Protein AF-A0A6G8Q0Y0-F1 (afdb_monomer)

Secondary structure (DSSP, 8-state):
--S--STTHHHHHHHHHHHHHHTT-HHHHHHHHHHHT-TTS-HHHHHHHHHHHHT-SS--HHHHHHHHHHHHSTTTHHHHHHHHTT-HHHHHHHTTHHHHHHHTS-HHHIIIIIHHHHHHHTTT-HHHHHHHHGGGTTS-HHHHHHHHHHHTT-SS---HHHHHHHHHHHHHS-TTTGGG-TTHHHHHHH-HHHHHHHHHHHHHHHHHHHHHS-PPPTTS-HHHHSS--HHHHHHHHHHHHHH-HHHHHHHHHHHHHHHHTTSPPPSS--SSPBP-TTTTTTTTT--HHHHHHHHHHHHHHHHHHHH-HHHHHHHHHHHHT--BHHHHHHHHHHHHHSHHHHHHHHHHHHHH-GGGGG-SSSTTHHHHHHHHHHGGGS-HHHHHHHHHHHHH-----GGGTTGGGGGTTHHHHHHHHTS-GGG--HHHHHHHHHHHHHSTT----SS-------PPBPSS-HHHHTT--HHHHHHHHHHT-SSPPPSSTTB--HHHHHHHHHHHHHHSHHHHHHHHHHS-TT--HHHHHHHHHHHTTSSS-HHHHHHHHHHHHT-TT---HHHHHHHHHTSGGGT--HHHHHHHHHHHTS---HHHHHHHHTT--HHHHHHHSHHHHHHHHHHHHHHHH--TTHHHHHHHHHHHHTT-S-HHHHHHHHHHIIIIITTT-HHHHHHHHHHHHTT-GGGGG-HHHHHHHHHHTTTTHHHHHHHHHHHHT-SSHHHHHHHHHHHHHHHHS-HHHHSSHHHHHHHHHHHHHHHHS-HHHHHHHHHHHHHTTTSTTHHHHHHHHHTTTT-SSHHHHHHHHGGGGT---S-SHHHHHHHHHHHTSTTTTT--HHHHHHHHHHGGGSHHHHHHHHHHHHS-SS---SS--SHHHHHHHHHHHHH-TT--HHHHHHHHHHHHHHHHH-HHHHHHHHHHHHT-

Foldseek 3Di:
DPDDLDLVCLVVLLVVLVVCVVVVDPVNLVVLLCVCPPPPRFLVNNLSSLLSLLPDQADDPSSLVSLLVLCVDPVRNQSNLVNVFLHVNVVVSCADPNLLVQVPDDPVSCVRGNLVRLLSCCQPPVQRSLVSLQVPPPVDPSSLVSLLSSLVSHPQDADPSSVVSVLSSLVNDALLCSQVRQCLLNSCLNPLLSSLLSLLSNLVSQVVVLVVVPDDDLQDQPVVSTSHPQPSSLSSLQNNLVPPLLSNCVSCVVVVLVQQVVDDDDPDDDLAFAETSLNPQLPADHDPSSVSNLVSNLSSLLVCVVPPVVSSVVVLVVLLPRSYQSSLLSNLSSCLSPVLSCLVVLLCSCQVGSNSLVHADPLSQSSLSSCLRNQVVDDLVSLVVVLVSLVPNFDDDPVCPPVCVLCTCVSSLANLLSHDPVRHDPVSNVVNVVVCVSPPPDYDDNDGDYPDPQAQAELDDLVCLVVADLVNVLVQQVVQADADDDPDPSYGGLQRVLVSLLVVCQVPVVRSLVSLVVHDLPGALSNLLSNLQSNLPHPPQVVSSVVSCVSNVVDPVHPCLLSNLVSLLSCLLNDDDPVSLVSLVCLLLDDDDPQLVVCVVVPDALQRSLVRDSNNSSLVSNLVSLLNVVDVCSLVVLLVSLVSLLVDPRLNSLLSSLVSLLPRPCVVDLPSSLVSLVSSCPPRVSSLQPPSNLVCLQVSQFLAVVSSVVSLVVQCVDPPLQSVLSSLLSLLVLLLDDCNRRNHPVSNVSSVVSNVCLLVDDPSSLLSSLQNLLQCCQPPCVLVSLVSLLSQQAPPDLSSLLSSLSSLVRHDACPDPSVVVSLQSNLQGLSCLNHVASNLVSLLVHVVVPVVSSLNSLVNNLPHPNDRPPDDHSLLSSLVSLVCQLPDPPHDPVSNVSSSVSNSSSCVVPVPSSVVVSVVVVVD

Structure (mmCIF, N/CA/C/O backbone):
data_AF-A0A6G8Q0Y0-F1
#
_entry.id   AF-A0A6G8Q0Y0-F1
#
loop_
_atom_site.group_PDB
_atom_site.id
_atom_site.type_symbol
_atom_site.label_atom_id
_atom_site.label_alt_id
_atom_site.label_comp_id
_atom_site.label_asym_id
_atom_site.label_entity_id
_atom_site.label_seq_id
_atom_site.pdbx_PDB_ins_code
_atom_site.Cartn_x
_atom_site.Cartn_y
_atom_site.Cartn_z
_atom_site.occupancy
_atom_site.B_iso_or_equiv
_atom_site.auth_seq_id
_atom_site.auth_comp_id
_atom_site.auth_asym_id
_atom_site.auth_atom_id
_atom_site.pdbx_PDB_model_num
ATOM 1 N N . MET A 1 1 ? -27.455 -8.614 48.325 1.00 56.62 1 MET A N 1
ATOM 2 C CA . MET A 1 1 ? -26.776 -7.514 47.600 1.00 56.62 1 MET A CA 1
ATOM 3 C C . MET A 1 1 ? -25.829 -6.671 48.464 1.00 56.62 1 MET A C 1
ATOM 5 O O . MET A 1 1 ? -25.108 -5.872 47.894 1.00 56.62 1 MET A O 1
ATOM 9 N N . ALA A 1 2 ? -25.770 -6.846 49.795 1.00 53.62 2 ALA A N 1
ATOM 10 C CA . ALA A 1 2 ? -24.883 -6.072 50.684 1.00 53.62 2 ALA A CA 1
ATOM 11 C C . ALA A 1 2 ? -23.465 -6.672 50.885 1.00 53.62 2 ALA A C 1
ATOM 13 O O . ALA A 1 2 ? -22.752 -6.243 51.785 1.00 53.62 2 ALA A O 1
ATOM 14 N N . GLY A 1 3 ? -23.084 -7.698 50.112 1.00 63.44 3 GLY A N 1
ATOM 15 C CA . GLY A 1 3 ? -21.757 -8.333 50.174 1.00 63.44 3 GLY A CA 1
ATOM 16 C C . GLY A 1 3 ? -20.796 -7.772 49.122 1.00 63.44 3 GLY A C 1
ATOM 17 O O . GLY A 1 3 ? -21.237 -7.062 48.220 1.00 63.44 3 GLY A O 1
ATOM 18 N N . ASP A 1 4 ? -19.505 -8.103 49.230 1.00 77.19 4 ASP A N 1
ATOM 19 C CA . ASP A 1 4 ? -18.481 -7.711 48.251 1.00 77.19 4 ASP A CA 1
ATOM 20 C C . ASP A 1 4 ? -18.839 -8.232 46.847 1.00 77.19 4 ASP A C 1
ATOM 22 O O . ASP A 1 4 ? -19.047 -9.429 46.645 1.00 77.19 4 ASP A O 1
ATOM 26 N N . GLN A 1 5 ? -18.945 -7.313 45.885 1.00 84.81 5 GLN A N 1
ATOM 27 C CA . GLN A 1 5 ? -19.233 -7.597 44.477 1.00 84.81 5 GLN A CA 1
ATOM 28 C C . GLN A 1 5 ? -17.966 -7.523 43.616 1.00 84.81 5 GLN A C 1
ATOM 30 O O . GLN A 1 5 ? -18.042 -7.235 42.428 1.00 84.81 5 GLN A O 1
ATOM 35 N N . GLY A 1 6 ? -16.788 -7.727 44.202 1.00 85.94 6 GLY A N 1
ATOM 36 C CA . GLY A 1 6 ? -15.522 -7.828 43.485 1.00 85.94 6 GLY A CA 1
ATOM 37 C C . GLY A 1 6 ? -15.427 -9.031 42.538 1.00 85.94 6 GLY A C 1
ATOM 38 O O . GLY A 1 6 ? -16.382 -9.783 42.322 1.00 85.94 6 GLY A O 1
ATOM 39 N N . LEU A 1 7 ? -14.241 -9.245 41.968 1.00 87.44 7 LEU A N 1
ATOM 40 C CA . LEU A 1 7 ? -14.010 -10.333 41.007 1.00 87.44 7 LEU A CA 1
ATOM 41 C C . LEU A 1 7 ? -14.185 -11.732 41.628 1.00 87.44 7 LEU A C 1
ATOM 43 O O . LEU A 1 7 ? -14.591 -12.665 40.940 1.00 87.44 7 LEU A O 1
ATOM 47 N N . PHE A 1 8 ? -13.975 -11.879 42.940 1.00 86.62 8 PHE A N 1
ATOM 48 C CA . PHE A 1 8 ? -14.150 -13.148 43.664 1.00 86.62 8 PHE A CA 1
ATOM 49 C C . PHE A 1 8 ? -15.609 -13.631 43.750 1.00 86.62 8 PHE A C 1
ATOM 51 O O . PHE A 1 8 ? -15.850 -14.811 44.005 1.00 86.62 8 PHE A O 1
ATOM 58 N N . ALA A 1 9 ? -16.591 -12.753 43.515 1.00 88.75 9 ALA A N 1
ATOM 59 C CA . ALA A 1 9 ? -18.007 -13.124 43.506 1.00 88.75 9 ALA A CA 1
ATOM 60 C C . ALA A 1 9 ? -18.427 -13.862 42.219 1.00 88.75 9 ALA A C 1
ATOM 62 O O . ALA A 1 9 ? -19.468 -14.525 42.202 1.00 88.75 9 ALA A O 1
ATOM 63 N N . ARG A 1 10 ? -17.627 -13.779 41.143 1.00 90.44 10 ARG A N 1
ATOM 64 C CA . ARG A 1 10 ? -17.969 -14.342 39.826 1.00 90.44 10 ARG A CA 1
ATOM 65 C C . ARG A 1 10 ? -18.152 -15.868 39.855 1.00 90.44 10 ARG A C 1
ATOM 67 O O . ARG A 1 10 ? -19.237 -16.321 39.480 1.00 90.44 10 ARG A O 1
ATOM 74 N N . PRO A 1 11 ? -17.200 -16.683 40.363 1.00 87.88 11 PRO A N 1
ATOM 75 C CA . PRO A 1 11 ? -17.360 -18.139 40.350 1.00 87.88 11 PRO A CA 1
ATOM 76 C C . PRO A 1 11 ? -18.505 -18.606 41.258 1.00 87.88 11 PRO A C 1
ATOM 78 O O . PRO A 1 11 ? -19.214 -19.558 40.934 1.00 87.88 11 PRO A O 1
ATOM 81 N N . GLN A 1 12 ? -18.727 -17.903 42.374 1.00 88.88 12 GLN A N 1
ATOM 82 C CA . GLN A 1 12 ? -19.801 -18.207 43.323 1.00 88.88 12 GLN A CA 1
ATOM 83 C C . GLN A 1 12 ? -21.184 -18.036 42.683 1.00 88.88 12 GLN A C 1
ATOM 85 O O . GLN A 1 12 ? -22.050 -18.893 42.862 1.00 88.88 12 GLN A O 1
ATOM 90 N N . LEU A 1 13 ? -21.381 -16.970 41.897 1.00 90.38 13 LEU A N 1
ATOM 91 C CA . LEU A 1 13 ? -22.631 -16.724 41.178 1.00 90.38 13 LEU A CA 1
ATOM 92 C C . LEU A 1 13 ? -22.973 -17.892 40.240 1.00 90.38 13 LEU A C 1
ATOM 94 O O . LEU A 1 13 ? -24.080 -18.429 40.300 1.00 90.38 13 LEU A O 1
ATOM 98 N N . VAL A 1 14 ? -22.010 -18.327 39.422 1.00 90.25 14 VAL A N 1
ATOM 99 C CA . VAL A 1 14 ? -22.196 -19.427 38.461 1.00 90.25 14 VAL A CA 1
ATOM 100 C C . VAL A 1 14 ? -22.487 -20.750 39.171 1.00 90.25 14 VAL A C 1
ATOM 102 O O . VAL A 1 14 ? -23.422 -21.456 38.792 1.00 90.25 14 VAL A O 1
ATOM 105 N N . GLN A 1 15 ? -21.732 -21.078 40.225 1.00 90.00 15 GLN A N 1
ATOM 106 C CA . GLN A 1 15 ? -21.915 -22.320 40.988 1.00 90.00 15 GLN A CA 1
ATOM 107 C C . GLN A 1 15 ? -23.312 -22.415 41.614 1.00 90.00 15 GLN A C 1
ATOM 109 O O . GLN A 1 15 ? -23.967 -23.456 41.519 1.00 90.00 15 GLN A O 1
ATOM 114 N N . VAL A 1 16 ? -23.791 -21.323 42.219 1.00 90.81 16 VAL A N 1
ATOM 115 C CA . VAL A 1 16 ? -25.117 -21.278 42.850 1.00 90.81 16 VAL A CA 1
ATOM 116 C C . VAL A 1 16 ? -26.225 -21.425 41.806 1.00 90.81 16 VAL A C 1
ATOM 118 O O . VAL A 1 16 ? -27.136 -22.233 41.993 1.00 90.81 16 VAL A O 1
ATOM 121 N N . LEU A 1 17 ? -26.143 -20.698 40.687 1.00 92.06 17 LEU A N 1
ATOM 122 C CA . LEU A 1 17 ? -27.145 -20.768 39.620 1.00 92.06 17 LEU A CA 1
ATOM 123 C C . LEU A 1 17 ? -27.209 -22.155 38.966 1.00 92.06 17 LEU A C 1
ATOM 125 O O . LEU A 1 17 ? -28.303 -22.687 38.763 1.00 92.06 17 LEU A O 1
ATOM 129 N N . ALA A 1 18 ? -26.054 -22.774 38.703 1.00 90.25 18 ALA A N 1
ATOM 130 C CA . ALA A 1 18 ? -25.976 -24.120 38.142 1.00 90.25 18 ALA A CA 1
ATOM 131 C C . ALA A 1 18 ? -26.606 -25.173 39.069 1.00 90.25 18 ALA A C 1
ATOM 133 O O . ALA A 1 18 ? -27.396 -26.004 38.616 1.00 90.25 18 ALA A O 1
ATOM 134 N N . TYR A 1 19 ? -26.321 -25.105 40.374 1.00 91.50 19 TYR A N 1
ATOM 135 C CA . TYR A 1 19 ? -26.916 -25.997 41.372 1.00 91.50 19 TYR A CA 1
ATOM 136 C C . TYR A 1 19 ? -28.445 -25.835 41.468 1.00 91.50 19 TYR A C 1
ATOM 138 O O . TYR A 1 19 ? -29.192 -26.820 41.496 1.00 91.50 19 TYR A O 1
ATOM 146 N N . LEU A 1 20 ? -28.937 -24.592 41.477 1.00 91.06 20 LEU A N 1
ATOM 147 C CA . LEU A 1 20 ? -30.373 -24.309 41.537 1.00 91.06 20 LEU A CA 1
ATOM 148 C C . LEU A 1 20 ? -31.115 -24.811 40.292 1.00 91.06 20 LEU A C 1
ATOM 150 O O . LEU A 1 20 ? -32.191 -25.395 40.433 1.00 91.06 20 LEU A O 1
ATOM 154 N N . ARG A 1 21 ? -30.539 -24.641 39.094 1.00 90.50 21 ARG A N 1
ATOM 155 C CA . ARG A 1 21 ? -31.126 -25.153 37.846 1.00 90.50 21 ARG A CA 1
ATOM 156 C C . ARG A 1 21 ? -31.151 -26.683 37.823 1.00 90.50 21 ARG A C 1
ATOM 158 O O . ARG A 1 21 ? -32.191 -27.271 37.542 1.00 90.50 21 ARG A O 1
ATOM 165 N N . GLY A 1 22 ? -30.038 -27.331 38.180 1.00 87.00 22 GLY A N 1
ATOM 166 C CA . GLY A 1 22 ? -29.908 -28.795 38.168 1.00 87.00 22 GLY A CA 1
ATOM 167 C C . GLY A 1 22 ? -30.802 -29.525 39.178 1.00 87.00 22 GLY A C 1
ATOM 168 O O . GLY A 1 22 ? -31.162 -30.677 38.961 1.00 87.00 22 GLY A O 1
ATOM 169 N N . SER A 1 23 ? -31.207 -28.855 40.260 1.00 86.38 23 SER A N 1
ATOM 170 C CA . SER A 1 23 ? -32.115 -29.417 41.272 1.00 86.38 23 SER A CA 1
ATOM 171 C C . SER A 1 23 ? -33.606 -29.302 40.920 1.00 86.38 23 SER A C 1
ATOM 173 O O . SER A 1 23 ? -34.443 -29.764 41.696 1.00 86.38 23 SER A O 1
ATOM 175 N N . GLY A 1 24 ? -33.966 -28.688 39.782 1.00 70.56 24 GLY A N 1
ATOM 176 C CA . GLY A 1 24 ? -35.366 -28.503 39.368 1.00 70.56 24 GLY A CA 1
ATOM 177 C C . GLY A 1 24 ? -36.183 -27.621 40.322 1.00 70.56 24 GLY A C 1
ATOM 178 O O . GLY A 1 24 ? -37.407 -27.729 40.393 1.00 70.56 24 GLY A O 1
ATOM 179 N N . SER A 1 25 ? -35.517 -26.776 41.113 1.00 67.44 25 SER A N 1
ATOM 180 C CA . SER A 1 25 ? -36.157 -26.007 42.177 1.00 67.44 25 SER A CA 1
ATOM 181 C C . SER A 1 25 ? -36.901 -24.790 41.630 1.00 67.44 25 SER A C 1
ATOM 183 O O . SER A 1 25 ? -36.327 -23.971 40.914 1.00 67.44 25 SER A O 1
ATOM 185 N N . SER A 1 26 ? -38.140 -24.564 42.084 1.00 80.25 26 SER A N 1
ATOM 186 C CA . SER A 1 26 ? -38.860 -23.296 41.848 1.00 80.25 26 SER A CA 1
ATOM 187 C C . SER A 1 26 ? -38.102 -22.064 42.372 1.00 80.25 26 SER A C 1
ATOM 189 O O . SER A 1 26 ? -38.425 -20.934 42.007 1.00 80.25 26 SER A O 1
ATOM 191 N N . ALA A 1 27 ? -37.098 -22.266 43.237 1.00 84.06 27 ALA A N 1
ATOM 192 C CA . ALA A 1 27 ? -36.201 -21.213 43.694 1.00 84.06 27 ALA A CA 1
ATOM 193 C C . ALA A 1 27 ? -35.320 -20.654 42.570 1.00 84.06 27 ALA A C 1
ATOM 195 O O . ALA A 1 27 ? -35.064 -19.457 42.579 1.00 84.06 27 ALA A O 1
ATOM 196 N N . PHE A 1 28 ? -34.928 -21.464 41.581 1.00 89.69 28 PHE A N 1
ATOM 197 C CA . PHE A 1 28 ? -34.057 -21.029 40.486 1.00 89.69 28 PHE A CA 1
ATOM 198 C C . PHE A 1 28 ? -34.618 -19.807 39.748 1.00 89.69 28 PHE A C 1
ATOM 200 O O . PHE A 1 28 ? -33.976 -18.762 39.700 1.00 89.69 28 PHE A O 1
ATOM 207 N N . LEU A 1 29 ? -35.854 -19.903 39.248 1.00 88.12 29 LEU A N 1
ATOM 208 C CA . LEU A 1 29 ? -36.500 -18.816 38.505 1.00 88.12 29 LEU A CA 1
ATOM 209 C C . LEU A 1 29 ? -36.740 -17.573 39.368 1.00 88.12 29 LEU A C 1
ATOM 211 O O . LEU A 1 29 ? -36.685 -16.452 38.860 1.00 88.12 29 LEU A O 1
ATOM 215 N N . ARG A 1 30 ? -37.003 -17.754 40.671 1.00 88.88 30 ARG A N 1
ATOM 216 C CA . ARG A 1 30 ? -37.171 -16.631 41.604 1.00 88.88 30 ARG A CA 1
ATOM 217 C C . ARG A 1 30 ? -35.864 -15.868 41.783 1.00 88.88 30 ARG A C 1
ATOM 219 O O . ARG A 1 30 ? -35.867 -14.656 41.590 1.00 88.88 30 ARG A O 1
ATOM 226 N N . GLU A 1 31 ? -34.774 -16.565 42.101 1.00 91.00 31 GLU A N 1
ATOM 227 C CA . GLU A 1 31 ? -33.457 -15.945 42.286 1.00 91.00 31 GLU A CA 1
ATOM 228 C C . GLU A 1 31 ? -32.958 -15.304 40.989 1.00 91.00 31 GLU A C 1
ATOM 230 O O . GLU A 1 31 ? -32.513 -14.159 40.992 1.00 91.00 31 GLU A O 1
ATOM 235 N N . LEU A 1 32 ? -33.123 -15.987 39.855 1.00 90.81 32 LEU A N 1
ATOM 236 C CA . LEU A 1 32 ? -32.733 -15.469 38.549 1.00 90.81 32 LEU A CA 1
ATOM 237 C C . LEU A 1 32 ? -33.478 -14.167 38.201 1.00 90.81 32 LEU A C 1
ATOM 239 O O . LEU A 1 32 ? -32.863 -13.179 37.803 1.00 90.81 32 LEU A O 1
ATOM 243 N N . ASN A 1 33 ? -34.798 -14.124 38.413 1.00 89.00 33 ASN A N 1
ATOM 244 C CA . ASN A 1 33 ? -35.594 -12.915 38.188 1.00 89.00 33 ASN A CA 1
ATOM 245 C C . ASN A 1 33 ? -35.239 -11.777 39.166 1.00 89.00 33 ASN A C 1
ATOM 247 O O . ASN A 1 33 ? -35.320 -10.609 38.785 1.00 89.00 33 ASN A O 1
ATOM 251 N N . LEU A 1 34 ? -34.846 -12.089 40.407 1.00 90.50 34 LEU A N 1
ATOM 252 C CA . LEU A 1 34 ? -34.342 -11.090 41.358 1.00 90.50 34 LEU A CA 1
ATOM 253 C C . LEU A 1 34 ? -32.999 -10.511 40.902 1.00 90.50 34 LEU A C 1
ATOM 255 O O . LEU A 1 34 ? -32.823 -9.295 40.937 1.00 90.50 34 LEU A O 1
ATOM 259 N N . LEU A 1 35 ? -32.083 -11.359 40.433 1.00 92.12 35 LEU A N 1
ATOM 260 C CA . LEU A 1 35 ? -30.759 -10.949 39.966 1.00 92.12 35 LEU A CA 1
ATOM 261 C C . LEU A 1 35 ? -30.825 -10.101 38.691 1.00 92.12 35 LEU A C 1
ATOM 263 O O . LEU A 1 35 ? -30.148 -9.081 38.614 1.00 92.12 35 LEU A O 1
ATOM 267 N N . PHE A 1 36 ? -31.685 -10.440 37.724 1.00 91.00 36 PHE A N 1
ATOM 268 C CA . PHE A 1 36 ? -31.859 -9.606 36.526 1.00 91.00 36 PHE A CA 1
ATOM 269 C C . PHE A 1 36 ? -32.409 -8.207 36.835 1.00 91.00 36 PHE A C 1
ATOM 271 O O . PHE A 1 36 ? -32.117 -7.258 36.111 1.00 91.00 36 PHE A O 1
ATOM 278 N N . ARG A 1 37 ? -33.186 -8.064 37.915 1.00 87.06 37 ARG A N 1
ATOM 279 C CA . ARG A 1 37 ? -33.786 -6.789 38.353 1.00 87.06 37 ARG A CA 1
ATOM 280 C C . ARG A 1 37 ? -32.960 -6.059 39.410 1.00 87.06 37 ARG A C 1
ATOM 282 O O . ARG A 1 37 ? -33.378 -5.016 39.906 1.00 87.06 37 ARG A O 1
ATOM 289 N N . ALA A 1 38 ? -31.811 -6.606 39.784 1.00 89.94 38 ALA A N 1
ATOM 290 C CA . ALA A 1 38 ? -30.942 -6.023 40.784 1.00 89.94 38 ALA A CA 1
ATOM 291 C C . ALA A 1 38 ? -30.276 -4.746 40.248 1.00 89.94 38 ALA A C 1
ATOM 293 O O . ALA A 1 38 ? -29.279 -4.802 39.525 1.00 89.94 38 ALA A O 1
ATOM 294 N N . GLU A 1 39 ? -30.790 -3.576 40.634 1.00 83.75 39 GLU A N 1
ATOM 295 C CA . GLU A 1 39 ? -30.170 -2.292 40.277 1.00 83.75 39 GLU A CA 1
ATOM 296 C C . GLU A 1 39 ? -28.730 -2.209 40.797 1.00 83.75 39 GLU A C 1
ATOM 298 O O . GLU A 1 39 ? -27.831 -1.849 40.044 1.00 83.75 39 GLU A O 1
ATOM 303 N N . GLY A 1 40 ? -28.495 -2.673 42.029 1.00 85.69 40 GLY A N 1
ATOM 304 C CA . GLY A 1 40 ? -27.184 -2.657 42.682 1.00 85.69 40 GLY A CA 1
ATOM 305 C C . GLY A 1 40 ? -26.213 -3.774 42.287 1.00 85.69 40 GLY A C 1
ATOM 306 O O . GLY A 1 40 ? -25.189 -3.900 42.952 1.00 85.69 40 GLY A O 1
ATOM 307 N N . LEU A 1 41 ? -26.517 -4.611 41.285 1.00 88.94 41 LEU A N 1
ATOM 308 C CA . LEU A 1 41 ? -25.578 -5.628 40.791 1.00 88.94 41 LEU A CA 1
ATOM 309 C C . LEU A 1 41 ? -24.585 -4.989 39.800 1.00 88.94 41 LEU A C 1
ATOM 311 O O . LEU A 1 41 ? -25.022 -4.406 38.802 1.00 88.94 41 LEU A O 1
ATOM 315 N N . ARG A 1 42 ? -23.277 -5.095 40.086 1.00 89.50 42 ARG A N 1
ATOM 316 C CA . ARG A 1 42 ? -22.184 -4.536 39.261 1.00 89.50 42 ARG A CA 1
ATOM 317 C C . ARG A 1 42 ? -22.180 -5.079 37.831 1.00 89.50 42 ARG A C 1
ATOM 319 O O . ARG A 1 42 ? -22.665 -6.188 37.581 1.00 89.50 42 ARG A O 1
ATOM 326 N N . PHE A 1 43 ? -21.646 -4.293 36.895 1.00 88.00 43 PHE A N 1
ATOM 327 C CA . PHE A 1 43 ? -21.773 -4.562 35.460 1.00 88.00 43 PHE A CA 1
ATOM 328 C C . PHE A 1 43 ? -21.141 -5.907 35.072 1.00 88.00 43 PHE A C 1
ATOM 330 O O . PHE A 1 43 ? -21.779 -6.698 34.376 1.00 88.00 43 PHE A O 1
ATOM 337 N N . HIS A 1 44 ? -19.962 -6.246 35.602 1.00 86.88 44 HIS A N 1
ATOM 338 C CA . HIS A 1 44 ? -19.316 -7.540 35.330 1.00 86.88 44 HIS A CA 1
ATOM 339 C C . HIS A 1 44 ? -20.088 -8.764 35.821 1.00 86.88 44 HIS A C 1
ATOM 341 O O . HIS A 1 44 ? -20.036 -9.811 35.171 1.00 86.88 44 HIS A O 1
ATOM 347 N N . LEU A 1 45 ? -20.815 -8.657 36.936 1.00 90.06 45 LEU A N 1
ATOM 348 C CA . LEU A 1 45 ? -21.685 -9.732 37.424 1.00 90.06 45 LEU A CA 1
ATOM 349 C C . LEU A 1 45 ? -22.980 -9.815 36.613 1.00 90.06 45 LEU A C 1
ATOM 351 O O . LEU A 1 45 ? -23.465 -10.919 36.371 1.00 90.06 45 LEU A O 1
ATOM 355 N N . LYS A 1 46 ? -23.521 -8.676 36.160 1.00 90.69 46 LYS A N 1
ATOM 356 C CA . LYS A 1 46 ? -24.656 -8.648 35.226 1.00 90.69 46 LYS A CA 1
ATOM 357 C C . LYS A 1 46 ? -24.290 -9.302 33.896 1.00 90.69 46 LYS A C 1
ATOM 359 O O . LYS A 1 46 ? -25.007 -10.201 33.471 1.00 90.69 46 LYS A O 1
ATOM 364 N N . GLU A 1 47 ? -23.180 -8.920 33.266 1.00 87.81 47 GLU A N 1
ATOM 365 C CA . GLU A 1 47 ? -22.737 -9.544 32.009 1.00 87.81 47 GLU A CA 1
ATOM 366 C C . GLU A 1 47 ? -22.507 -11.052 32.184 1.00 87.81 47 GLU A C 1
ATOM 368 O O . GLU A 1 47 ? -22.941 -11.833 31.341 1.00 87.81 47 GLU A O 1
ATOM 373 N N . LEU A 1 48 ? -21.918 -11.486 33.308 1.00 90.19 48 LEU A N 1
ATOM 374 C CA . LEU A 1 48 ? -21.756 -12.911 33.619 1.00 90.19 48 LEU A CA 1
ATOM 375 C C . LEU A 1 48 ? -23.103 -13.635 33.765 1.00 90.19 48 LEU A C 1
ATOM 377 O O . LEU A 1 48 ? -23.261 -14.737 33.248 1.00 90.19 48 LEU A O 1
ATOM 381 N N . LEU A 1 49 ? -24.076 -13.022 34.445 1.00 93.44 49 LEU A N 1
ATOM 382 C CA . LEU A 1 49 ? -25.425 -13.567 34.613 1.00 93.44 49 LEU A CA 1
ATOM 383 C C . LEU A 1 49 ? -26.131 -13.754 33.267 1.00 93.44 49 LEU A C 1
ATOM 385 O O . LEU A 1 49 ? -26.670 -14.828 32.997 1.00 93.44 49 LEU A O 1
ATOM 389 N N . PHE A 1 50 ? -26.126 -12.709 32.434 1.00 92.88 50 PHE A N 1
ATOM 390 C CA . PHE A 1 50 ? -26.713 -12.744 31.099 1.00 92.88 50 PHE A CA 1
ATOM 391 C C . PHE A 1 50 ? -26.012 -13.791 30.234 1.00 92.88 50 PHE A C 1
ATOM 393 O O . PHE A 1 50 ? -26.689 -14.664 29.700 1.00 92.88 50 PHE A O 1
ATOM 400 N N . GLY A 1 51 ? -24.677 -13.768 30.161 1.00 90.69 51 GLY A N 1
ATOM 401 C CA . GLY A 1 51 ? -23.893 -14.728 29.382 1.00 90.69 51 GLY A CA 1
ATOM 402 C C . GLY A 1 51 ? -24.125 -16.176 29.813 1.00 90.69 51 GLY A C 1
ATOM 403 O O . GLY A 1 51 ? -24.378 -17.035 28.972 1.00 90.69 51 GLY A O 1
ATOM 404 N N . TRP A 1 52 ? -24.138 -16.450 31.121 1.00 92.62 52 TRP A N 1
ATOM 405 C CA . TRP A 1 52 ? -24.443 -17.782 31.648 1.00 92.62 52 TRP A CA 1
ATOM 406 C C . TRP A 1 52 ? -25.857 -18.248 31.270 1.00 92.62 52 TRP A C 1
ATOM 408 O O . TRP A 1 52 ? -26.039 -19.392 30.858 1.00 92.62 52 TRP A O 1
ATOM 418 N N . PHE A 1 53 ? -26.857 -17.368 31.375 1.00 94.31 53 PHE A N 1
ATOM 419 C CA . PHE A 1 53 ? -28.246 -17.687 31.034 1.00 94.31 53 PHE A CA 1
ATOM 420 C C . PHE A 1 53 ? -28.459 -17.869 29.520 1.00 94.31 53 PHE A C 1
ATOM 422 O O . PHE A 1 53 ? -29.169 -18.775 29.083 1.00 94.31 53 PHE A O 1
ATOM 429 N N . GLY A 1 54 ? -27.810 -17.042 28.704 1.00 93.44 54 GLY A N 1
ATOM 430 C CA . GLY A 1 54 ? -27.833 -17.155 27.249 1.00 93.44 54 GLY A CA 1
ATOM 431 C C . GLY A 1 54 ? -27.106 -18.396 26.723 1.00 93.44 54 GLY A C 1
ATOM 432 O O . GLY A 1 54 ? -27.506 -18.958 25.708 1.00 93.44 54 GLY A O 1
ATOM 433 N N . ALA A 1 55 ? -26.120 -18.912 27.461 1.00 92.50 55 ALA A N 1
ATOM 434 C CA . ALA A 1 55 ? -25.402 -20.141 27.121 1.00 92.50 55 ALA A CA 1
ATOM 435 C C . ALA A 1 55 ? -26.187 -21.441 27.406 1.00 92.50 55 ALA A C 1
ATOM 437 O O . ALA A 1 55 ? -25.701 -22.531 27.104 1.00 92.50 55 ALA A O 1
ATOM 438 N N . LEU A 1 56 ? -27.390 -21.368 27.990 1.00 92.75 56 LEU A N 1
ATOM 439 C CA . LEU A 1 56 ? -28.197 -22.555 28.288 1.00 92.75 56 LEU A CA 1
ATOM 440 C C . LEU A 1 56 ? -28.713 -23.199 26.980 1.00 92.75 56 LEU A C 1
ATOM 442 O O . LEU A 1 56 ? -29.430 -22.531 26.238 1.00 92.75 56 LEU A O 1
ATOM 446 N N . PRO A 1 57 ? -28.399 -24.478 26.686 1.00 87.94 57 PRO A N 1
ATOM 447 C CA . PRO A 1 57 ? -28.696 -25.079 25.378 1.00 87.94 57 PRO A CA 1
ATOM 448 C C . PRO A 1 57 ? -30.184 -25.402 25.177 1.00 87.94 57 PRO A C 1
ATOM 450 O O . PRO A 1 57 ? -30.706 -25.240 24.080 1.00 87.94 57 PRO A O 1
ATOM 453 N N . ASP A 1 58 ? -30.877 -25.805 26.247 1.00 89.88 58 ASP A N 1
ATOM 454 C CA . ASP A 1 58 ? -32.278 -26.235 26.212 1.00 89.88 58 ASP A CA 1
ATOM 455 C C . ASP A 1 58 ? -33.148 -25.300 27.071 1.00 89.88 58 ASP A C 1
ATOM 457 O O . ASP A 1 58 ? -33.304 -25.540 28.277 1.00 89.88 58 ASP A O 1
ATOM 461 N N . PRO A 1 59 ? -33.679 -24.199 26.508 1.00 92.38 59 PRO A N 1
ATOM 462 C CA . PRO A 1 59 ? -34.538 -23.283 27.247 1.00 92.38 59 PRO A CA 1
ATOM 463 C C . PRO A 1 59 ? -35.937 -23.867 27.489 1.00 92.38 59 PRO A C 1
ATOM 465 O O . PRO A 1 59 ? -36.676 -24.227 26.561 1.00 92.38 59 PRO A O 1
ATOM 468 N N . THR A 1 60 ? -36.328 -23.913 28.760 1.00 92.00 60 THR A N 1
ATOM 469 C CA . THR A 1 60 ? -37.668 -24.319 29.214 1.00 92.00 60 THR A CA 1
ATOM 470 C C . THR A 1 60 ? -38.723 -23.244 28.924 1.00 92.00 60 THR A C 1
ATOM 472 O O . THR A 1 60 ? -38.400 -22.094 28.621 1.00 92.00 60 THR A O 1
ATOM 475 N N . ASP A 1 61 ? -40.008 -23.594 29.029 1.00 91.00 61 ASP A N 1
ATOM 476 C CA . ASP A 1 61 ? -41.105 -22.638 28.806 1.00 91.00 61 ASP A CA 1
ATOM 477 C C . ASP A 1 61 ? -41.107 -21.492 29.834 1.00 91.00 61 ASP A C 1
ATOM 479 O O . ASP A 1 61 ? -41.398 -20.344 29.488 1.00 91.00 61 ASP A O 1
ATOM 483 N N . ASP A 1 62 ? -40.726 -21.781 31.080 1.00 90.56 62 ASP A N 1
ATOM 484 C CA . ASP A 1 62 ? -40.628 -20.774 32.137 1.00 90.56 62 ASP A CA 1
ATOM 485 C C . ASP A 1 62 ? -39.435 -19.830 31.927 1.00 90.56 62 ASP A C 1
ATOM 487 O O . ASP A 1 62 ? -39.561 -18.613 32.096 1.00 90.56 62 ASP A O 1
ATOM 491 N N . GLU A 1 63 ? -38.282 -20.368 31.515 1.00 93.69 63 GLU A N 1
ATOM 492 C CA . GLU A 1 63 ? -37.112 -19.565 31.144 1.00 93.69 63 GLU A CA 1
ATOM 493 C C . GLU A 1 63 ? -37.432 -18.688 29.925 1.00 93.69 63 GLU A C 1
ATOM 495 O O . GLU A 1 63 ? -37.107 -17.503 29.916 1.00 93.69 63 GLU A O 1
ATOM 500 N N . TRP A 1 64 ? -38.167 -19.216 28.941 1.00 93.56 64 TRP A N 1
ATOM 501 C CA . TRP A 1 64 ? -38.649 -18.440 27.801 1.00 93.56 64 TRP A CA 1
ATOM 502 C C . TRP A 1 64 ? -39.601 -17.309 28.209 1.00 93.56 64 TRP A C 1
ATOM 504 O O . TRP A 1 64 ? -39.492 -16.192 27.695 1.00 93.56 64 TRP A O 1
ATOM 514 N N . LEU A 1 65 ? -40.510 -17.544 29.159 1.00 92.06 65 LEU A N 1
ATOM 515 C CA . LEU A 1 65 ? -41.395 -16.497 29.674 1.00 92.06 65 LEU A CA 1
ATOM 516 C C . LEU A 1 65 ? -40.605 -15.356 30.333 1.00 92.06 65 LEU A C 1
ATOM 518 O O . LEU A 1 65 ? -40.971 -14.188 30.172 1.00 92.06 65 LEU A O 1
ATOM 522 N N . LEU A 1 66 ? -39.531 -15.681 31.057 1.00 92.62 66 LEU A N 1
ATOM 523 C CA . LEU A 1 66 ? -38.616 -14.689 31.616 1.00 92.62 66 LEU A CA 1
ATOM 524 C C . LEU A 1 66 ? -37.896 -13.917 30.502 1.00 92.62 66 LEU A C 1
ATOM 526 O O . LEU A 1 66 ? -37.953 -12.687 30.494 1.00 92.62 66 LEU A O 1
ATOM 530 N N . THR A 1 67 ? -37.313 -14.614 29.523 1.00 94.38 67 THR A N 1
ATOM 531 C CA . THR A 1 67 ? -36.629 -14.007 28.370 1.00 94.38 67 THR A CA 1
ATOM 532 C C . THR A 1 67 ? -37.536 -13.049 27.606 1.00 94.38 67 THR A C 1
ATOM 534 O O . THR A 1 67 ? -37.128 -11.936 27.293 1.00 94.38 67 THR A O 1
ATOM 537 N N . ARG A 1 68 ? -38.807 -13.406 27.378 1.00 93.50 68 ARG A N 1
ATOM 538 C CA . ARG A 1 68 ? -39.781 -12.510 26.730 1.00 93.50 68 ARG A CA 1
ATOM 539 C C . ARG A 1 68 ? -39.985 -11.199 27.484 1.00 93.50 68 ARG A C 1
ATOM 541 O O . ARG A 1 68 ? -40.210 -10.173 26.850 1.00 93.50 68 ARG A O 1
ATOM 548 N N . ARG A 1 69 ? -39.928 -11.216 28.819 1.00 92.25 69 ARG A N 1
ATOM 549 C CA . ARG A 1 69 ? -40.037 -9.995 29.634 1.00 92.25 69 ARG A CA 1
ATOM 550 C C . ARG A 1 69 ? -38.786 -9.133 29.509 1.00 92.25 69 ARG A C 1
ATOM 552 O O . ARG A 1 69 ? -38.927 -7.922 29.412 1.00 92.25 69 ARG A O 1
ATOM 559 N N . LEU A 1 70 ? -37.606 -9.754 29.474 1.00 93.25 70 LEU A N 1
ATOM 560 C CA . LEU A 1 70 ? -36.334 -9.053 29.270 1.00 93.25 70 LEU A CA 1
ATOM 561 C C . LEU A 1 70 ? -36.247 -8.443 27.859 1.00 93.25 70 LEU A C 1
ATOM 563 O O . LEU A 1 70 ? -35.839 -7.304 27.693 1.00 93.25 70 LEU A O 1
ATOM 567 N N . LEU A 1 71 ? -36.720 -9.152 26.832 1.00 93.56 71 LEU A N 1
ATOM 568 C CA . LEU A 1 71 ? -36.773 -8.633 25.460 1.00 93.56 71 LEU A CA 1
ATOM 569 C C . LEU A 1 71 ? -37.821 -7.525 25.265 1.00 93.56 71 LEU A C 1
ATOM 571 O O . LEU A 1 71 ? -37.685 -6.705 24.360 1.00 93.56 71 LEU A O 1
ATOM 575 N N . ALA A 1 72 ? -38.879 -7.498 26.079 1.00 91.75 72 ALA A N 1
ATOM 576 C CA . ALA A 1 72 ? -39.901 -6.455 26.015 1.00 91.75 72 ALA A CA 1
ATOM 577 C C . ALA A 1 72 ? -39.440 -5.127 26.641 1.00 91.75 72 ALA A C 1
ATOM 579 O O . ALA A 1 72 ? -39.985 -4.077 26.298 1.00 91.75 72 ALA A O 1
ATOM 580 N N . ASP A 1 73 ? -38.463 -5.172 27.547 1.00 91.56 73 ASP A N 1
ATOM 581 C CA . ASP A 1 73 ? -37.914 -4.008 28.232 1.00 91.56 73 ASP A CA 1
ATOM 582 C C . ASP A 1 73 ? -36.689 -3.452 27.474 1.00 91.56 73 ASP A C 1
ATOM 584 O O . ASP A 1 73 ? -35.657 -4.124 27.401 1.00 91.56 73 ASP A O 1
ATOM 588 N N . PRO A 1 74 ? -36.752 -2.216 26.938 1.00 90.19 74 PRO A N 1
ATOM 589 C CA . PRO A 1 74 ? -35.634 -1.603 26.222 1.00 90.19 74 PRO A CA 1
ATOM 590 C C . PRO A 1 74 ? -34.326 -1.542 27.025 1.00 90.19 74 PRO A C 1
ATOM 592 O O . PRO A 1 74 ? -33.255 -1.550 26.427 1.00 90.19 74 PRO A O 1
ATOM 595 N N . ALA A 1 75 ? -34.383 -1.507 28.362 1.00 87.75 75 ALA A N 1
ATOM 596 C CA . ALA A 1 75 ? -33.186 -1.440 29.202 1.00 87.75 75 ALA A CA 1
ATOM 597 C C . ALA A 1 75 ? -32.417 -2.774 29.277 1.00 87.75 75 ALA A C 1
ATOM 599 O O . ALA A 1 75 ? -31.206 -2.787 29.522 1.00 87.75 75 ALA A O 1
ATOM 600 N N . THR A 1 76 ? -33.105 -3.902 29.077 1.00 90.94 76 THR A N 1
ATOM 601 C CA . THR A 1 76 ? -32.523 -5.251 29.185 1.00 90.94 76 THR A CA 1
ATOM 602 C C . THR A 1 76 ? -32.443 -5.986 27.848 1.00 90.94 76 THR A C 1
ATOM 604 O O . THR A 1 76 ? -31.613 -6.889 27.704 1.00 90.94 76 THR A O 1
ATOM 607 N N . ARG A 1 77 ? -33.214 -5.572 26.838 1.00 93.31 77 ARG A N 1
ATOM 608 C CA . ARG A 1 77 ? -33.249 -6.185 25.504 1.00 93.31 77 ARG A CA 1
ATOM 609 C C . ARG A 1 77 ? -31.879 -6.288 24.806 1.00 93.31 77 ARG A C 1
ATOM 611 O O . ARG A 1 77 ? -31.566 -7.412 24.407 1.00 93.31 77 ARG A O 1
ATOM 618 N N . PRO A 1 78 ? -31.025 -5.241 24.724 1.00 90.88 78 PRO A N 1
ATOM 619 C CA . PRO A 1 78 ? -29.734 -5.348 24.032 1.00 90.88 78 PRO A CA 1
ATOM 620 C C . PRO A 1 78 ? -28.820 -6.410 24.658 1.00 90.88 78 PRO A C 1
ATOM 622 O O . PRO A 1 78 ? -28.269 -7.264 23.965 1.00 90.88 78 PRO A O 1
ATOM 625 N N . ARG A 1 79 ? -28.710 -6.405 25.997 1.00 89.75 79 ARG A N 1
ATOM 626 C CA . ARG A 1 79 ? -27.904 -7.382 26.752 1.00 89.75 79 ARG A CA 1
ATOM 627 C C . ARG A 1 79 ? -28.465 -8.794 26.620 1.00 89.75 79 ARG A C 1
ATOM 629 O O . ARG A 1 79 ? -27.703 -9.747 26.500 1.00 89.75 79 ARG A O 1
ATOM 636 N N . THR A 1 80 ? -29.792 -8.917 26.596 1.00 94.31 80 THR A N 1
ATOM 637 C CA . THR A 1 80 ? -30.463 -10.200 26.376 1.00 94.31 80 THR A CA 1
ATOM 638 C C . THR A 1 80 ? -30.114 -10.746 24.998 1.00 94.31 80 THR A C 1
ATOM 640 O O . THR A 1 80 ? -29.562 -11.833 24.921 1.00 94.31 80 THR A O 1
ATOM 643 N N . LEU A 1 81 ? -30.350 -9.990 23.919 1.00 94.69 81 LEU A N 1
ATOM 644 C CA . LEU A 1 81 ? -30.046 -10.428 22.551 1.00 94.69 81 LEU A CA 1
ATOM 645 C C . LEU A 1 81 ? -28.570 -10.806 22.379 1.00 94.69 81 LEU A C 1
ATOM 647 O O . LEU A 1 81 ? -28.283 -11.881 21.860 1.00 94.69 81 LEU A O 1
ATOM 651 N N . LYS A 1 82 ? -27.645 -9.984 22.894 1.00 91.81 82 LYS A N 1
ATOM 652 C CA . LYS A 1 82 ? -26.207 -10.291 22.903 1.00 91.81 82 LYS A CA 1
ATOM 653 C C . LYS A 1 82 ? -25.917 -11.634 23.580 1.00 91.81 82 LYS A C 1
ATOM 655 O O . LYS A 1 82 ? -25.167 -12.437 23.038 1.00 91.81 82 LYS A O 1
ATOM 660 N N . ALA A 1 83 ? -26.519 -11.888 24.741 1.00 92.69 83 ALA A N 1
ATOM 661 C CA . ALA A 1 83 ? -26.307 -13.122 25.488 1.00 92.69 83 ALA A CA 1
ATOM 662 C C . ALA A 1 83 ? -26.902 -14.363 24.812 1.00 92.69 83 ALA A C 1
ATOM 664 O O . ALA A 1 83 ? -26.320 -15.439 24.902 1.00 92.69 83 ALA A O 1
ATOM 665 N N . LEU A 1 84 ? -28.047 -14.227 24.137 1.00 95.25 84 LEU A N 1
ATOM 666 C CA . LEU A 1 84 ? -28.670 -15.324 23.388 1.00 95.25 84 LEU A CA 1
ATOM 667 C C . LEU A 1 84 ? -27.921 -15.663 22.087 1.00 95.25 84 LEU A C 1
ATOM 669 O O . LEU A 1 84 ? -28.235 -16.672 21.452 1.00 95.25 84 LEU A O 1
ATOM 673 N N . GLY A 1 85 ? -27.004 -14.798 21.646 1.00 93.81 85 GLY A N 1
ATOM 674 C CA . GLY A 1 85 ? -26.293 -14.942 20.382 1.00 93.81 85 GLY A CA 1
ATOM 675 C C . GLY A 1 85 ? -25.479 -16.234 20.299 1.00 93.81 85 GLY A C 1
ATOM 676 O O . GLY A 1 85 ? -24.880 -16.676 21.277 1.00 93.81 85 GLY A O 1
ATOM 677 N N . GLY A 1 86 ? -25.466 -16.855 19.119 1.00 92.25 86 GLY A N 1
ATOM 678 C CA . GLY A 1 86 ? -24.770 -18.122 18.878 1.00 92.25 86 GLY A CA 1
ATOM 679 C C . GLY A 1 86 ? -25.413 -19.355 19.528 1.00 92.25 86 GLY A C 1
ATOM 680 O O . GLY A 1 86 ? -24.793 -20.417 19.533 1.00 92.25 86 GLY A O 1
ATOM 681 N N . ASN A 1 87 ? -26.634 -19.248 20.070 1.00 95.12 87 ASN A N 1
ATOM 682 C CA . ASN A 1 87 ? -27.356 -20.364 20.684 1.00 95.12 87 ASN A CA 1
ATOM 683 C C . ASN A 1 87 ? -28.629 -20.746 19.886 1.00 95.12 87 ASN A C 1
ATOM 685 O O . ASN A 1 87 ? -29.655 -20.057 19.987 1.00 95.12 87 ASN A O 1
ATOM 689 N N . PRO A 1 88 ? -28.614 -21.876 19.146 1.00 93.94 88 PRO A N 1
ATOM 690 C CA . PRO A 1 88 ? -29.763 -22.356 18.370 1.00 93.94 88 PRO A CA 1
ATOM 691 C C . PRO A 1 88 ? -31.021 -22.644 19.201 1.00 93.94 88 PRO A C 1
ATOM 693 O O . PRO A 1 88 ? -32.136 -22.408 18.735 1.00 93.94 88 PRO A O 1
ATOM 696 N N . GLY A 1 89 ? -30.874 -23.099 20.451 1.00 94.62 89 GLY A N 1
ATOM 697 C CA . GLY A 1 89 ? -32.008 -23.390 21.334 1.00 94.62 89 GLY A CA 1
ATOM 698 C C . GLY A 1 89 ? -32.827 -22.139 21.650 1.00 94.62 89 GLY A C 1
ATOM 699 O O . GLY A 1 89 ? -34.061 -22.158 21.602 1.00 94.62 89 GLY A O 1
ATOM 700 N N . TRP A 1 90 ? -32.149 -21.016 21.896 1.00 95.88 90 TRP A N 1
ATOM 701 C CA . TRP A 1 90 ? -32.808 -19.723 22.085 1.00 95.88 90 TRP A CA 1
ATOM 702 C C . TRP A 1 90 ? -33.367 -19.150 20.785 1.00 95.88 90 TRP A C 1
ATOM 704 O O . TRP A 1 90 ? -34.492 -18.642 20.784 1.00 95.88 90 TRP A O 1
ATOM 714 N N . PHE A 1 91 ? -32.647 -19.285 19.671 1.00 95.56 91 PHE A N 1
ATOM 715 C CA . PHE A 1 91 ? -33.149 -18.868 18.360 1.00 95.56 91 PHE A CA 1
ATOM 716 C C . PHE A 1 91 ? -34.443 -19.602 17.974 1.00 95.56 91 PHE A C 1
ATOM 718 O O . PHE A 1 91 ? -35.404 -18.974 17.526 1.00 95.56 91 PHE A O 1
ATOM 725 N N . ALA A 1 92 ? -34.537 -20.905 18.254 1.00 93.50 92 ALA A N 1
ATOM 726 C CA . ALA A 1 92 ? -35.734 -21.706 18.003 1.00 93.50 92 ALA A CA 1
ATOM 727 C C . ALA A 1 92 ? -36.977 -21.221 18.772 1.00 93.50 92 ALA A C 1
ATOM 729 O O . ALA A 1 92 ? -38.100 -21.434 18.303 1.00 93.50 92 ALA A O 1
ATOM 730 N N . ARG A 1 93 ? -36.791 -20.571 19.932 1.00 93.50 93 ARG A N 1
ATOM 731 C CA . ARG A 1 93 ? -37.863 -19.927 20.711 1.00 93.50 93 ARG A CA 1
ATOM 732 C C . ARG A 1 93 ? -38.183 -18.516 20.216 1.00 93.50 93 ARG A C 1
ATOM 734 O O . ARG A 1 93 ? -39.343 -18.112 20.266 1.00 93.50 93 ARG A O 1
ATOM 741 N N . LEU A 1 94 ? -37.168 -17.782 19.759 1.00 93.44 94 LEU A N 1
ATOM 742 C CA . LEU A 1 94 ? -37.294 -16.393 19.318 1.00 93.44 94 LEU A CA 1
ATOM 743 C C . LEU A 1 94 ? -37.880 -16.259 17.905 1.00 93.44 94 LEU A C 1
ATOM 745 O O . LEU A 1 94 ? -38.569 -15.275 17.628 1.00 93.44 94 LEU A O 1
ATOM 749 N N . ARG A 1 95 ? -37.637 -17.240 17.026 1.00 89.75 95 ARG A N 1
ATOM 750 C CA . ARG A 1 95 ? -38.113 -17.234 15.633 1.00 89.75 95 ARG A CA 1
ATOM 751 C C . ARG A 1 95 ? -39.639 -17.076 15.526 1.00 89.75 95 ARG A C 1
ATOM 753 O O . ARG A 1 95 ? -40.399 -17.588 16.348 1.00 89.75 95 ARG A O 1
ATOM 760 N N . GLY A 1 96 ? -40.084 -16.408 14.462 1.00 88.38 96 GLY A N 1
ATOM 761 C CA . GLY A 1 96 ? -41.486 -16.044 14.222 1.00 88.38 96 GLY A CA 1
ATOM 762 C C . GLY A 1 96 ? -41.832 -14.666 14.794 1.00 88.38 96 GLY A C 1
ATOM 763 O O . GLY A 1 96 ? -40.977 -13.783 14.842 1.00 88.38 96 GLY A O 1
ATOM 764 N N . ARG A 1 97 ? -43.077 -14.498 15.265 1.00 87.38 97 ARG A N 1
ATOM 765 C CA . ARG A 1 97 ? -43.640 -13.218 15.753 1.00 87.38 97 ARG A CA 1
ATOM 766 C C . ARG A 1 97 ? -42.693 -12.378 16.630 1.00 87.38 97 ARG A C 1
ATOM 768 O O . ARG A 1 97 ? -42.570 -11.194 16.347 1.00 87.38 97 ARG A O 1
ATOM 775 N N . PRO A 1 98 ? -42.010 -12.923 17.662 1.00 90.88 98 PRO A N 1
ATOM 776 C CA . PRO A 1 98 ? -41.157 -12.099 18.520 1.00 90.88 98 PRO A CA 1
ATOM 777 C C . PRO A 1 98 ? -40.000 -11.433 17.766 1.00 90.88 98 PRO A C 1
ATOM 779 O O . PRO A 1 98 ? -39.710 -10.266 18.008 1.00 90.88 98 PRO A O 1
ATOM 782 N N . LEU A 1 99 ? -39.347 -12.161 16.857 1.00 92.19 99 LEU A N 1
ATOM 783 C CA . LEU A 1 99 ? -38.254 -11.627 16.046 1.00 92.19 99 LEU A CA 1
ATOM 784 C C . LEU A 1 99 ? -38.769 -10.722 14.919 1.00 92.19 99 LEU A C 1
ATOM 786 O O . LEU A 1 99 ? -38.148 -9.704 14.631 1.00 92.19 99 LEU A O 1
ATOM 790 N N . GLU A 1 100 ? -39.927 -11.035 14.333 1.00 91.25 100 GLU A N 1
ATOM 791 C CA . GLU A 1 100 ? -40.610 -10.161 13.365 1.00 91.25 100 GLU A CA 1
ATOM 792 C C . GLU A 1 100 ? -40.955 -8.791 13.977 1.00 91.25 100 GLU A C 1
ATOM 794 O O . GLU A 1 100 ? -40.714 -7.758 13.354 1.00 91.25 100 GLU A O 1
ATOM 799 N N . ASP A 1 101 ? -41.443 -8.765 15.222 1.00 90.94 101 ASP A N 1
ATOM 800 C CA . ASP A 1 101 ? -41.741 -7.528 15.956 1.00 90.94 101 ASP A CA 1
ATOM 801 C C . ASP A 1 101 ? -40.468 -6.704 16.244 1.00 90.94 101 ASP A C 1
ATOM 803 O O . ASP A 1 101 ? -40.526 -5.474 16.317 1.00 90.94 101 ASP A O 1
ATOM 807 N N . LEU A 1 102 ? -39.312 -7.361 16.409 1.00 93.12 102 LEU A N 1
ATOM 808 C CA . LEU A 1 102 ? -38.010 -6.696 16.547 1.00 93.12 102 LEU A CA 1
ATOM 809 C C . LEU A 1 102 ? -37.516 -6.129 15.212 1.00 93.12 102 LEU A C 1
ATOM 811 O O . LEU A 1 102 ? -37.002 -5.014 15.186 1.00 93.12 102 LEU A O 1
ATOM 815 N N . LEU A 1 103 ? -37.725 -6.850 14.108 1.00 92.81 103 LEU A N 1
ATOM 816 C CA . LEU A 1 103 ? -37.389 -6.399 12.752 1.00 92.81 103 LEU A CA 1
ATOM 817 C C . LEU A 1 103 ? -38.256 -5.219 12.274 1.00 92.81 103 LEU A C 1
ATOM 819 O O . LEU A 1 103 ? -37.891 -4.529 11.326 1.00 92.81 103 LEU A O 1
ATOM 823 N N . ALA A 1 104 ? -39.389 -4.970 12.935 1.00 90.62 104 ALA A N 1
ATOM 824 C CA . ALA A 1 104 ? -40.267 -3.827 12.688 1.00 90.62 104 ALA A CA 1
ATOM 825 C C . ALA A 1 104 ? -39.908 -2.567 13.507 1.00 90.62 104 ALA A C 1
ATOM 827 O O . ALA A 1 104 ? -40.655 -1.586 13.477 1.00 90.62 104 ALA A O 1
ATOM 828 N N . ARG A 1 105 ? -38.813 -2.591 14.279 1.00 92.06 105 ARG A N 1
ATOM 829 C CA . ARG A 1 105 ? -38.331 -1.435 15.053 1.00 92.06 105 ARG A CA 1
ATOM 830 C C . ARG A 1 105 ? -37.597 -0.423 14.169 1.00 92.06 105 ARG A C 1
ATOM 832 O O . ARG A 1 105 ? -37.373 -0.657 12.987 1.00 92.06 105 ARG A O 1
ATOM 839 N N . ASP A 1 106 ? -37.278 0.729 14.754 1.00 92.25 106 ASP A N 1
ATOM 840 C CA . ASP A 1 106 ? -36.498 1.772 14.092 1.00 92.25 106 ASP A CA 1
ATOM 841 C C . ASP A 1 106 ? -35.053 1.334 13.797 1.00 92.25 106 ASP A C 1
ATOM 843 O O . ASP A 1 106 ? -34.537 0.369 14.368 1.00 92.25 106 ASP A O 1
ATOM 847 N N . ASP A 1 107 ? -34.399 2.077 12.904 1.00 90.25 107 ASP A N 1
ATOM 848 C CA . ASP A 1 107 ? -33.056 1.772 12.410 1.00 90.25 107 ASP A CA 1
ATOM 849 C C . ASP A 1 107 ? -32.003 1.684 13.523 1.00 90.25 107 ASP A C 1
ATOM 851 O O . ASP A 1 107 ? -31.132 0.817 13.471 1.00 90.25 107 ASP A O 1
ATOM 855 N N . GLN A 1 108 ? -32.115 2.506 14.572 1.00 90.12 108 GLN A N 1
ATOM 856 C CA . GLN A 1 108 ? -31.163 2.491 15.680 1.00 90.12 108 GLN A CA 1
ATOM 857 C C . GLN A 1 108 ? -31.226 1.163 16.442 1.00 90.12 108 GLN A C 1
ATOM 859 O O . GLN A 1 108 ? -30.185 0.571 16.735 1.00 90.12 108 GLN A O 1
ATOM 864 N N . VAL A 1 109 ? -32.429 0.668 16.741 1.00 92.44 109 VAL A N 1
ATOM 865 C CA . VAL A 1 109 ? -32.619 -0.640 17.391 1.00 92.44 109 VAL A CA 1
ATOM 866 C C . VAL A 1 109 ? -32.150 -1.779 16.485 1.00 92.44 109 VAL A C 1
ATOM 868 O O . VAL A 1 109 ? -31.528 -2.734 16.957 1.00 92.44 109 VAL A O 1
ATOM 871 N N . LEU A 1 110 ? -32.417 -1.690 15.181 1.00 93.50 110 LEU A N 1
ATOM 872 C CA . LEU A 1 110 ? -31.984 -2.708 14.225 1.00 93.50 110 LEU A CA 1
ATOM 873 C C . LEU A 1 110 ? -30.458 -2.825 14.181 1.00 93.50 110 LEU A C 1
ATOM 875 O O . LEU A 1 110 ? -29.935 -3.927 14.353 1.00 93.50 110 LEU A O 1
ATOM 879 N N . ASP A 1 111 ? -29.758 -1.704 14.014 1.00 90.62 111 ASP A N 1
ATOM 880 C CA . ASP A 1 111 ? -28.305 -1.679 13.829 1.00 90.62 111 ASP A CA 1
ATOM 881 C C . ASP A 1 111 ? -27.540 -2.026 15.107 1.00 90.62 111 ASP A C 1
ATOM 883 O O . ASP A 1 111 ? -26.511 -2.699 15.055 1.00 90.62 111 ASP A O 1
ATOM 887 N N . THR A 1 112 ? -28.043 -1.596 16.268 1.00 86.06 112 THR A N 1
ATOM 888 C CA . THR A 1 112 ? -27.332 -1.777 17.543 1.00 86.06 112 THR A CA 1
ATOM 889 C C . THR A 1 112 ? -27.686 -3.071 18.271 1.00 86.06 112 THR A C 1
ATOM 891 O O . THR A 1 112 ? -26.879 -3.550 19.068 1.00 86.06 112 THR A O 1
ATOM 894 N N . GLU A 1 113 ? -28.858 -3.662 18.010 1.00 92.50 113 GLU A N 1
ATOM 895 C CA . GLU A 1 113 ? -29.356 -4.806 18.785 1.00 92.50 113 GLU A CA 1
ATOM 896 C C . GLU A 1 113 ? -29.683 -6.031 17.920 1.00 92.50 113 GLU A C 1
ATOM 898 O O . GLU A 1 113 ? -29.217 -7.137 18.203 1.00 92.50 113 GLU A O 1
ATOM 903 N N . VAL A 1 114 ? -30.494 -5.860 16.871 1.00 94.81 114 VAL A N 1
ATOM 904 C CA . VAL A 1 114 ? -31.095 -6.990 16.138 1.00 94.81 114 VAL A CA 1
ATOM 905 C C . VAL A 1 114 ? -30.134 -7.584 15.108 1.00 94.81 114 VAL A C 1
ATOM 907 O O . VAL A 1 114 ? -29.961 -8.801 15.061 1.00 94.81 114 VAL A O 1
ATOM 910 N N . VAL A 1 115 ? -29.478 -6.750 14.299 1.00 94.50 115 VAL A N 1
ATOM 911 C CA . VAL A 1 115 ? -28.518 -7.196 13.275 1.00 94.50 115 VAL A CA 1
ATOM 912 C C . VAL A 1 115 ? -27.306 -7.903 13.899 1.00 94.50 115 VAL A C 1
ATOM 914 O O . VAL A 1 115 ? -26.987 -8.999 13.437 1.00 94.50 115 VAL A O 1
ATOM 917 N N . PRO A 1 116 ? -26.681 -7.400 14.987 1.00 93.56 116 PRO A N 1
ATOM 918 C CA . PRO A 1 116 ? -25.643 -8.137 15.716 1.00 93.56 116 PRO A CA 1
ATOM 919 C C . PRO A 1 116 ? -26.086 -9.521 16.201 1.00 93.56 116 PRO A C 1
ATOM 921 O O . PRO A 1 116 ? -25.312 -10.478 16.142 1.00 93.56 116 PRO A O 1
ATOM 924 N N . TYR A 1 117 ? -27.341 -9.658 16.637 1.00 95.06 117 TYR A N 1
ATOM 925 C CA . TYR A 1 117 ? -27.888 -10.961 16.999 1.00 95.06 117 TYR A CA 1
ATOM 926 C C . TYR A 1 117 ? -28.005 -11.888 15.780 1.00 95.06 117 TYR A C 1
ATOM 928 O O . TYR A 1 117 ? -27.544 -13.028 15.837 1.00 95.06 117 TYR A O 1
ATOM 936 N N . LEU A 1 118 ? -28.537 -11.407 14.652 1.00 95.75 118 LEU A N 1
ATOM 937 C CA . LEU A 1 118 ? -28.634 -12.201 13.420 1.00 95.75 118 LEU A CA 1
ATOM 938 C C . LEU A 1 118 ? -27.259 -12.604 12.868 1.00 95.75 118 LEU A C 1
ATOM 940 O O . LEU A 1 118 ? -27.095 -13.746 12.444 1.00 95.75 118 LEU A O 1
ATOM 944 N N . LEU A 1 119 ? -26.256 -11.724 12.958 1.00 93.81 119 LEU A N 1
ATOM 945 C CA . LEU A 1 119 ? -24.857 -12.021 12.624 1.00 93.81 119 LEU A CA 1
ATOM 946 C C . LEU A 1 119 ? -24.309 -13.215 13.415 1.00 93.81 119 LEU A C 1
ATOM 948 O O . LEU A 1 119 ? -23.551 -14.019 12.880 1.00 93.81 119 LEU A O 1
ATOM 952 N N . SER A 1 120 ? -24.696 -13.347 14.686 1.00 92.94 120 SER A N 1
ATOM 953 C CA . SER A 1 120 ? -24.283 -14.480 15.524 1.00 92.94 120 SER A CA 1
ATOM 954 C C . SER A 1 120 ? -24.976 -15.798 15.159 1.00 92.94 120 SER A C 1
ATOM 956 O O . SER A 1 120 ? -24.491 -16.862 15.539 1.00 92.94 120 SER A O 1
ATOM 958 N N . MET A 1 121 ? -26.100 -15.731 14.439 1.00 94.75 121 MET A N 1
ATOM 959 C CA . MET A 1 121 ? -26.945 -16.881 14.118 1.00 94.75 121 MET A CA 1
ATOM 960 C C . MET A 1 121 ? -26.839 -17.335 12.665 1.00 94.75 121 MET A C 1
ATOM 962 O O . MET A 1 121 ? -27.122 -18.495 12.392 1.00 94.75 121 MET A O 1
ATOM 966 N N . VAL A 1 122 ? -26.439 -16.463 11.736 1.00 94.69 122 VAL A N 1
ATOM 967 C CA . VAL A 1 122 ? -26.472 -16.762 10.296 1.00 94.69 122 VAL A CA 1
ATOM 968 C C . VAL A 1 122 ? -25.624 -17.979 9.921 1.00 94.69 122 VAL A C 1
ATOM 970 O O . VAL A 1 122 ? -26.092 -18.797 9.145 1.00 94.69 122 VAL A O 1
ATOM 973 N N . ASP A 1 123 ? -24.447 -18.166 10.529 1.00 90.50 123 ASP A N 1
ATOM 974 C CA . ASP A 1 123 ? -23.595 -19.350 10.314 1.00 90.50 123 ASP A CA 1
ATOM 975 C C . ASP A 1 123 ? -24.291 -20.658 10.744 1.00 90.50 123 ASP A C 1
ATOM 977 O O . ASP A 1 123 ? -24.057 -21.708 10.152 1.00 90.50 123 ASP A O 1
ATOM 981 N N . LEU A 1 124 ? -25.145 -20.596 11.772 1.00 92.12 124 LEU A N 1
ATOM 982 C CA . LEU A 1 124 ? -25.793 -21.756 12.395 1.00 92.12 124 LEU A CA 1
ATOM 983 C C . LEU A 1 124 ? -27.173 -22.064 11.790 1.00 92.12 124 LEU A C 1
ATOM 985 O O . LEU A 1 124 ? -27.581 -23.218 11.746 1.00 92.12 124 LEU A O 1
ATOM 989 N N . GLU A 1 125 ? -27.902 -21.033 11.359 1.00 93.88 125 GLU A N 1
ATOM 990 C CA . GLU A 1 125 ? -29.327 -21.081 10.998 1.00 93.88 125 GLU A CA 1
ATOM 991 C C . GLU A 1 125 ? -29.588 -20.327 9.674 1.00 93.88 125 GLU A C 1
ATOM 993 O O . GLU A 1 125 ? -30.485 -19.481 9.583 1.00 93.88 125 GLU A O 1
ATOM 998 N N . GLN A 1 126 ? -28.786 -20.608 8.635 1.00 94.50 126 GLN A N 1
ATOM 999 C CA . GLN A 1 126 ? -28.775 -19.857 7.366 1.00 94.50 126 GLN A CA 1
ATOM 1000 C C . GLN A 1 126 ? -30.156 -19.704 6.732 1.00 94.50 126 GLN A C 1
ATOM 1002 O O . GLN A 1 126 ? -30.563 -18.588 6.412 1.00 94.50 126 GLN A O 1
ATOM 1007 N N . GLU A 1 127 ? -30.892 -20.801 6.543 1.00 94.94 127 GLU A N 1
ATOM 1008 C CA . GLU A 1 127 ? -32.195 -20.775 5.865 1.00 94.94 127 GLU A CA 1
ATOM 1009 C C . GLU A 1 127 ? -33.214 -19.920 6.632 1.00 94.94 127 GLU A C 1
ATOM 1011 O O . GLU A 1 127 ? -33.924 -19.103 6.044 1.00 94.94 127 GLU A O 1
ATOM 1016 N N . ALA A 1 128 ? -33.242 -20.042 7.960 1.00 94.25 128 ALA A N 1
ATOM 1017 C CA . ALA A 1 128 ? -34.158 -19.281 8.798 1.00 94.25 128 ALA A CA 1
ATOM 1018 C C . ALA A 1 128 ? -33.801 -17.786 8.827 1.00 94.25 128 ALA A C 1
ATOM 1020 O O . ALA A 1 128 ? -34.685 -16.943 8.665 1.00 94.25 128 ALA A O 1
ATOM 1021 N N . VAL A 1 129 ? -32.520 -17.443 9.006 1.00 95.44 129 VAL A N 1
ATOM 1022 C CA . VAL A 1 129 ? -32.064 -16.043 9.051 1.00 95.44 129 VAL A CA 1
ATOM 1023 C C . VAL A 1 129 ? -32.256 -15.359 7.697 1.00 95.44 129 VAL A C 1
ATOM 1025 O O . VAL A 1 129 ? -32.791 -14.253 7.631 1.00 95.44 129 VAL A O 1
ATOM 1028 N N . THR A 1 130 ? -31.890 -16.020 6.601 1.00 95.25 130 THR A N 1
ATOM 1029 C CA . THR A 1 130 ? -32.038 -15.456 5.249 1.00 95.25 130 THR A CA 1
ATOM 1030 C C . THR A 1 130 ? -33.506 -15.317 4.853 1.00 95.25 130 THR A C 1
ATOM 1032 O O . THR A 1 130 ? -33.897 -14.281 4.314 1.00 95.25 130 THR A O 1
ATOM 1035 N N . GLY A 1 131 ? -34.355 -16.286 5.218 1.00 93.81 131 GLY A N 1
ATOM 1036 C CA . GLY A 1 131 ? -35.805 -16.196 5.044 1.00 93.81 131 GLY A CA 1
ATOM 1037 C C . GLY A 1 131 ? -36.434 -15.000 5.768 1.00 93.81 131 GLY A C 1
ATOM 1038 O O . GLY A 1 131 ? -37.332 -14.361 5.219 1.00 93.81 131 GLY A O 1
ATOM 1039 N N . LEU A 1 132 ? -35.934 -14.649 6.960 1.00 93.88 132 LEU A N 1
ATOM 1040 C CA . LEU A 1 132 ? -36.380 -13.471 7.715 1.00 93.88 132 LEU A CA 1
ATOM 1041 C C . LEU A 1 132 ? -35.953 -12.148 7.068 1.00 93.88 132 LEU A C 1
ATOM 1043 O O . LEU A 1 132 ? -36.712 -11.182 7.106 1.00 93.88 132 LEU A O 1
ATOM 1047 N N . LEU A 1 133 ? -34.752 -12.094 6.488 1.00 95.00 133 LEU A N 1
ATOM 1048 C CA . LEU A 1 133 ? -34.187 -10.872 5.906 1.00 95.00 133 LEU A CA 1
ATOM 1049 C C . LEU A 1 133 ? -34.689 -10.583 4.488 1.00 95.00 133 LEU A C 1
ATOM 1051 O O . LEU A 1 133 ? -34.795 -9.421 4.096 1.00 95.00 133 LEU A O 1
ATOM 1055 N N . ARG A 1 134 ? -35.049 -11.622 3.728 1.00 94.94 134 ARG A N 1
ATOM 1056 C CA . ARG A 1 134 ? -35.481 -11.515 2.327 1.00 94.94 134 ARG A CA 1
ATOM 1057 C C . ARG A 1 134 ? -36.548 -10.440 2.056 1.00 94.94 134 ARG A C 1
ATOM 1059 O O . ARG A 1 134 ? -36.381 -9.711 1.084 1.00 94.94 134 ARG A O 1
ATOM 1066 N N . PRO A 1 135 ? -37.608 -10.265 2.874 1.00 93.88 135 PRO A N 1
ATOM 1067 C CA . PRO A 1 135 ? -38.638 -9.251 2.625 1.00 93.88 135 PRO A CA 1
ATOM 1068 C C . PRO A 1 135 ? -38.177 -7.798 2.812 1.00 93.88 135 PRO A C 1
ATOM 1070 O O . PRO A 1 135 ? -38.964 -6.885 2.536 1.00 93.88 135 PRO A O 1
ATOM 1073 N N . PHE A 1 136 ? -36.975 -7.579 3.353 1.00 92.38 136 PHE A N 1
ATOM 1074 C CA . PHE A 1 136 ? -36.435 -6.262 3.688 1.00 92.38 136 PHE A CA 1
ATOM 1075 C C . PHE A 1 136 ? -35.361 -5.766 2.716 1.00 92.38 136 PHE A C 1
ATOM 1077 O O . PHE A 1 136 ? -35.120 -4.560 2.663 1.00 92.38 136 PHE A O 1
ATOM 1084 N N . LEU A 1 137 ? -34.749 -6.657 1.933 1.00 93.12 137 LEU A N 1
ATOM 1085 C CA . LEU A 1 137 ? -33.775 -6.270 0.916 1.00 93.12 137 LEU A CA 1
ATOM 1086 C C . LEU A 1 137 ? -34.405 -5.288 -0.093 1.00 93.12 137 LEU A C 1
ATOM 1088 O O . LEU A 1 137 ? -35.547 -5.477 -0.512 1.00 93.12 137 LEU A O 1
ATOM 1092 N N . GLY A 1 138 ? -33.681 -4.215 -0.427 1.00 87.31 138 GLY A N 1
ATOM 1093 C CA . GLY A 1 138 ? -34.134 -3.165 -1.351 1.00 87.31 138 GLY A CA 1
ATOM 1094 C C . GLY A 1 138 ? -35.160 -2.173 -0.776 1.00 87.31 138 GLY A C 1
ATOM 1095 O O . GLY A 1 138 ? -35.589 -1.259 -1.473 1.00 87.31 138 GLY A O 1
ATOM 1096 N N . ARG A 1 139 ? -35.575 -2.294 0.499 1.00 91.44 139 ARG A N 1
ATOM 1097 C CA . ARG A 1 139 ? -36.492 -1.305 1.116 1.00 91.44 139 ARG A CA 1
ATOM 1098 C C . ARG A 1 139 ? -35.847 0.061 1.355 1.00 91.44 139 ARG A C 1
ATOM 1100 O O . ARG A 1 139 ? -36.559 1.062 1.404 1.00 91.44 139 ARG A O 1
ATOM 1107 N N . SER A 1 140 ? -34.538 0.082 1.578 1.00 91.31 140 SER A N 1
ATOM 1108 C CA . SER A 1 140 ? -33.714 1.280 1.751 1.00 91.31 140 SER A CA 1
ATOM 1109 C C . SER A 1 140 ? -32.234 0.917 1.625 1.00 91.31 140 SER A C 1
ATOM 1111 O O . SER A 1 140 ? -31.866 -0.245 1.819 1.00 91.31 140 SER A O 1
ATOM 1113 N N . ASP A 1 141 ? -31.381 1.918 1.402 1.00 88.81 141 ASP A N 1
ATOM 1114 C CA . ASP A 1 141 ? -29.921 1.747 1.366 1.00 88.81 141 ASP A CA 1
ATOM 1115 C C . ASP A 1 141 ? -29.388 1.119 2.667 1.00 88.81 141 ASP A C 1
ATOM 1117 O O . ASP A 1 141 ? -28.532 0.236 2.644 1.00 88.81 141 ASP A O 1
ATOM 1121 N N . HIS A 1 142 ? -29.975 1.480 3.816 1.00 90.50 142 HIS A N 1
ATOM 1122 C CA . HIS A 1 142 ? -29.650 0.868 5.108 1.00 90.50 142 HIS A CA 1
ATOM 1123 C C . HIS A 1 142 ? -29.897 -0.647 5.120 1.00 90.50 142 HIS A C 1
ATOM 1125 O O . HIS A 1 142 ? -29.089 -1.400 5.660 1.00 90.50 142 HIS A O 1
ATOM 1131 N N . TRP A 1 143 ? -30.992 -1.124 4.520 1.00 94.00 143 TRP A N 1
ATOM 1132 C CA . TRP A 1 143 ? -31.274 -2.560 4.464 1.00 94.00 143 TRP A CA 1
ATOM 1133 C C . TRP A 1 143 ? -30.334 -3.318 3.528 1.00 94.00 143 TRP A C 1
ATOM 1135 O O . TRP A 1 143 ? -29.988 -4.456 3.844 1.00 94.00 143 TRP A O 1
ATOM 1145 N N . ILE A 1 144 ? -29.871 -2.697 2.440 1.00 91.81 144 ILE A N 1
ATOM 1146 C CA . ILE A 1 144 ? -28.832 -3.273 1.571 1.00 91.81 144 ILE A CA 1
ATOM 1147 C C . ILE A 1 144 ? -27.555 -3.510 2.392 1.00 91.81 144 ILE A C 1
ATOM 1149 O O . ILE A 1 144 ? -27.030 -4.625 2.409 1.00 91.81 144 ILE A O 1
ATOM 1153 N N . VAL A 1 145 ? -27.115 -2.505 3.160 1.00 90.75 145 VAL A N 1
ATOM 1154 C CA . VAL A 1 145 ? -25.925 -2.603 4.024 1.00 90.75 145 VAL A CA 1
ATOM 1155 C C . VAL A 1 145 ? -26.093 -3.675 5.108 1.00 90.75 145 VAL A C 1
ATOM 1157 O O . VAL A 1 145 ? -25.200 -4.498 5.296 1.00 90.75 145 VAL A O 1
ATOM 1160 N N . ARG A 1 146 ? -27.246 -3.731 5.789 1.00 94.12 146 ARG A N 1
ATOM 1161 C CA . ARG A 1 146 ? -27.517 -4.743 6.831 1.00 94.12 146 ARG A CA 1
ATOM 1162 C C . ARG A 1 146 ? -27.478 -6.165 6.287 1.00 94.12 146 ARG A C 1
ATOM 1164 O O . ARG A 1 146 ? -26.874 -7.037 6.906 1.00 94.12 146 ARG A O 1
ATOM 1171 N N . VAL A 1 147 ? -28.138 -6.408 5.153 1.00 95.00 147 VAL A N 1
ATOM 1172 C CA . VAL A 1 147 ? -28.161 -7.735 4.523 1.00 95.00 147 VAL A CA 1
ATOM 1173 C C . VAL A 1 147 ? -26.759 -8.120 4.060 1.00 95.00 147 VAL A C 1
ATOM 1175 O O . VAL A 1 147 ? -26.341 -9.246 4.319 1.00 95.00 147 VAL A O 1
ATOM 1178 N N . SER A 1 148 ? -26.016 -7.179 3.469 1.00 91.88 148 SER A N 1
ATOM 1179 C CA . SER A 1 148 ? -24.607 -7.368 3.110 1.00 91.88 148 SER A CA 1
ATOM 1180 C C . SER A 1 148 ? -23.763 -7.781 4.318 1.00 91.88 148 SER A C 1
ATOM 1182 O O . SER A 1 148 ? -23.110 -8.821 4.279 1.00 91.88 148 SER A O 1
ATOM 1184 N N . TRP A 1 149 ? -23.860 -7.064 5.442 1.00 90.44 149 TRP A N 1
ATOM 1185 C CA . TRP A 1 149 ? -23.134 -7.416 6.666 1.00 90.44 149 TRP A CA 1
ATOM 1186 C C . TRP A 1 149 ? -23.491 -8.804 7.191 1.00 90.44 149 TRP A C 1
ATOM 1188 O O . TRP A 1 149 ? -22.595 -9.559 7.567 1.00 90.44 149 TRP A O 1
ATOM 1198 N N . VAL A 1 150 ? -24.783 -9.155 7.217 1.00 94.38 150 VAL A N 1
ATOM 1199 C CA . VAL A 1 150 ? -25.220 -10.474 7.693 1.00 94.38 150 VAL A CA 1
ATOM 1200 C C . VAL A 1 150 ? -24.686 -11.589 6.798 1.00 94.38 150 VAL A C 1
ATOM 1202 O O . VAL A 1 150 ? -24.136 -12.558 7.314 1.00 94.38 150 VAL A O 1
ATOM 1205 N N . LEU A 1 151 ? -24.796 -11.454 5.475 1.00 93.88 151 LEU A N 1
ATOM 1206 C CA . LEU A 1 151 ? -24.281 -12.457 4.541 1.00 93.88 151 LEU A CA 1
ATOM 1207 C C . LEU A 1 151 ? -22.751 -12.552 4.574 1.00 93.88 151 LEU A C 1
ATOM 1209 O O . LEU A 1 151 ? -22.222 -13.661 4.552 1.00 93.88 151 LEU A O 1
ATOM 1213 N N . GLY A 1 152 ? -22.048 -11.429 4.738 1.00 90.31 152 GLY A N 1
ATOM 1214 C CA . GLY A 1 152 ? -20.588 -11.391 4.871 1.00 90.31 152 GLY A CA 1
ATOM 1215 C C . GLY A 1 152 ? -20.045 -12.095 6.116 1.00 90.31 152 GLY A C 1
ATOM 1216 O O . GLY A 1 152 ? -18.842 -12.332 6.232 1.00 90.31 152 GLY A O 1
ATOM 1217 N N . ARG A 1 153 ? -20.915 -12.476 7.062 1.00 90.31 153 ARG A N 1
ATOM 1218 C CA . ARG A 1 153 ? -20.525 -13.285 8.219 1.00 90.31 153 ARG A CA 1
ATOM 1219 C C . ARG A 1 153 ? -20.563 -14.790 7.958 1.00 90.31 153 ARG A C 1
ATOM 1221 O O . ARG A 1 153 ? -19.996 -15.521 8.769 1.00 90.31 153 ARG A O 1
ATOM 1228 N N . ILE A 1 154 ? -21.181 -15.236 6.863 1.00 92.75 154 ILE A N 1
ATOM 1229 C CA . ILE A 1 154 ? -21.294 -16.657 6.531 1.00 92.75 154 ILE A CA 1
ATOM 1230 C C . ILE A 1 154 ? -19.918 -17.223 6.168 1.00 92.75 154 ILE A C 1
ATOM 1232 O O . ILE A 1 154 ? -19.309 -16.820 5.180 1.00 92.75 154 ILE A O 1
ATOM 1236 N N . ARG A 1 155 ? -19.442 -18.187 6.956 1.00 87.25 155 ARG A N 1
ATOM 1237 C CA . ARG A 1 155 ? -18.155 -18.874 6.758 1.00 87.25 155 ARG A CA 1
ATOM 1238 C C . ARG A 1 155 ? -18.273 -20.209 6.037 1.00 87.25 155 ARG A C 1
ATOM 1240 O O . ARG A 1 155 ? -17.300 -20.645 5.439 1.00 87.25 155 ARG A O 1
ATOM 1247 N N . ASP A 1 156 ? -19.428 -20.860 6.125 1.00 90.56 156 ASP A N 1
ATOM 1248 C CA . ASP A 1 156 ? -19.677 -22.174 5.522 1.00 90.56 156 ASP A CA 1
ATOM 1249 C C . ASP A 1 156 ? -21.017 -22.173 4.783 1.00 90.56 156 ASP A C 1
ATOM 1251 O O . ASP A 1 156 ? -22.066 -22.452 5.363 1.00 90.56 156 ASP A O 1
ATOM 1255 N N . TRP A 1 157 ? -21.009 -21.785 3.511 1.00 94.94 157 TRP A N 1
ATOM 1256 C CA . TRP A 1 157 ? -22.214 -21.646 2.692 1.00 94.94 157 TRP A CA 1
ATOM 1257 C C . TRP A 1 157 ? -22.831 -23.012 2.364 1.00 94.94 157 TRP A C 1
ATOM 1259 O O . TRP A 1 157 ? -22.210 -23.836 1.698 1.00 94.94 157 TRP A O 1
ATOM 1269 N N . HIS A 1 158 ? -24.077 -23.247 2.787 1.00 94.12 158 HIS A N 1
ATOM 1270 C CA . HIS A 1 158 ? -24.755 -24.532 2.549 1.00 94.12 158 HIS A CA 1
ATOM 1271 C C . HIS A 1 158 ? -26.260 -24.417 2.259 1.00 94.12 158 HIS A C 1
ATOM 1273 O O . HIS A 1 158 ? -26.863 -25.383 1.788 1.00 94.12 158 HIS A O 1
ATOM 1279 N N . ALA A 1 159 ? -26.885 -23.255 2.482 1.00 95.25 159 ALA A N 1
ATOM 1280 C CA . ALA A 1 159 ? -28.307 -23.045 2.208 1.00 95.25 159 ALA A CA 1
ATOM 1281 C C . ALA A 1 159 ? -28.561 -22.332 0.867 1.00 95.25 159 ALA A C 1
ATOM 1283 O O . ALA A 1 159 ? -28.083 -21.221 0.640 1.00 95.25 159 ALA A O 1
ATOM 1284 N N . LEU A 1 160 ? -29.414 -22.915 0.014 1.00 93.25 160 LEU A N 1
ATOM 1285 C CA . LEU A 1 160 ? -29.819 -22.298 -1.260 1.00 93.25 160 LEU A CA 1
ATOM 1286 C C . LEU A 1 160 ? -30.524 -20.943 -1.054 1.00 93.25 160 LEU A C 1
ATOM 1288 O O . LEU A 1 160 ? -30.333 -20.019 -1.837 1.00 93.25 160 LEU A O 1
ATOM 1292 N N . ALA A 1 161 ? -31.281 -20.787 0.036 1.00 94.62 161 ALA A N 1
ATOM 1293 C CA . ALA A 1 161 ? -31.922 -19.518 0.387 1.00 94.62 161 ALA A CA 1
ATOM 1294 C C . ALA A 1 161 ? -30.909 -18.379 0.632 1.00 94.62 161 ALA A C 1
ATOM 1296 O O . ALA A 1 161 ? -31.202 -17.225 0.315 1.00 94.62 161 ALA A O 1
ATOM 1297 N N . ALA A 1 162 ? -29.713 -18.694 1.150 1.00 95.69 162 ALA A N 1
ATOM 1298 C CA . ALA A 1 162 ? -28.641 -17.719 1.336 1.00 95.69 162 ALA A CA 1
ATOM 1299 C C . ALA A 1 162 ? -28.058 -17.272 -0.006 1.00 95.69 162 ALA A C 1
ATOM 1301 O O . ALA A 1 162 ? -27.899 -16.074 -0.234 1.00 95.69 162 ALA A O 1
ATOM 1302 N N . LEU A 1 163 ? -27.810 -18.225 -0.910 1.00 95.12 163 LEU A N 1
ATOM 1303 C CA . LEU A 1 163 ? -27.368 -17.954 -2.278 1.00 95.12 163 LEU A CA 1
ATOM 1304 C C . LEU A 1 163 ? -28.360 -17.052 -3.026 1.00 95.12 163 LEU A C 1
ATOM 1306 O O . LEU A 1 163 ? -27.954 -16.063 -3.625 1.00 95.12 163 LEU A O 1
ATOM 1310 N N . GLU A 1 164 ? -29.657 -17.364 -2.964 1.00 95.12 164 GLU A N 1
ATOM 1311 C CA . GLU A 1 164 ? -30.696 -16.556 -3.612 1.00 95.12 164 GLU A CA 1
ATOM 1312 C C . GLU A 1 164 ? -30.751 -15.128 -3.048 1.00 95.12 164 GLU A C 1
ATOM 1314 O O . GLU A 1 164 ? -30.960 -14.174 -3.796 1.00 95.12 164 GLU A O 1
ATOM 1319 N N . LEU A 1 165 ? -30.574 -14.960 -1.732 1.00 95.81 165 LEU A N 1
ATOM 1320 C CA . LEU A 1 165 ? -30.536 -13.633 -1.115 1.00 95.81 165 LEU A CA 1
ATOM 1321 C C . LEU A 1 165 ? -29.275 -12.856 -1.515 1.00 95.81 165 LEU A C 1
ATOM 1323 O O . LEU A 1 165 ? -29.356 -11.653 -1.749 1.00 95.81 165 LEU A O 1
ATOM 1327 N N . PHE A 1 166 ? -28.135 -13.537 -1.624 1.00 95.56 166 PHE A N 1
ATOM 1328 C CA . PHE A 1 166 ? -26.885 -12.953 -2.103 1.00 95.56 166 PHE A CA 1
ATOM 1329 C C . PHE A 1 166 ? -26.981 -12.512 -3.569 1.00 95.56 166 PHE A C 1
ATOM 1331 O O . PHE A 1 166 ? -26.570 -11.408 -3.910 1.00 95.56 166 PHE A O 1
ATOM 1338 N N . GLU A 1 167 ? -27.595 -13.324 -4.433 1.00 94.62 167 GLU A N 1
ATOM 1339 C CA . GLU A 1 167 ? -27.858 -12.944 -5.823 1.00 94.62 167 GLU A CA 1
ATOM 1340 C C . GLU A 1 167 ? -28.732 -11.687 -5.901 1.00 94.62 167 GLU A C 1
ATOM 1342 O O . GLU A 1 167 ? -28.412 -10.764 -6.649 1.00 94.62 167 GLU A O 1
ATOM 1347 N N . LEU A 1 168 ? -29.800 -11.611 -5.099 1.00 94.69 168 LEU A N 1
ATOM 1348 C CA . LEU A 1 168 ? -30.629 -10.407 -5.016 1.00 94.69 168 LEU A CA 1
ATOM 1349 C C . LEU A 1 168 ? -29.824 -9.199 -4.516 1.00 94.69 168 LEU A C 1
ATOM 1351 O O . LEU A 1 168 ? -29.973 -8.111 -5.061 1.00 94.69 168 LEU A O 1
ATOM 1355 N N . LEU A 1 169 ? -28.944 -9.380 -3.525 1.00 94.38 169 LEU A N 1
ATOM 1356 C CA . LEU A 1 169 ? -28.091 -8.307 -3.010 1.00 94.38 169 LEU A CA 1
ATOM 1357 C C . LEU A 1 169 ? -27.197 -7.723 -4.114 1.00 94.38 169 LEU A C 1
ATOM 1359 O O . LEU A 1 169 ? -27.124 -6.505 -4.246 1.00 94.38 169 LEU A O 1
ATOM 1363 N N . LEU A 1 170 ? -26.572 -8.568 -4.940 1.00 92.44 170 LEU A N 1
ATOM 1364 C CA . LEU A 1 170 ? -25.719 -8.117 -6.048 1.00 92.44 170 LEU A CA 1
ATOM 1365 C C . LEU A 1 170 ? -26.467 -7.238 -7.066 1.00 92.44 170 LEU A C 1
ATOM 1367 O O . LEU A 1 170 ? -25.854 -6.368 -7.683 1.00 92.44 170 LEU A O 1
ATOM 1371 N N . HIS A 1 171 ? -27.781 -7.430 -7.226 1.00 91.62 171 HIS A N 1
ATOM 1372 C CA . HIS A 1 171 ? -28.594 -6.587 -8.105 1.00 91.62 171 HIS A CA 1
ATOM 1373 C C . HIS A 1 171 ? -28.810 -5.180 -7.530 1.00 91.62 171 HIS A C 1
ATOM 1375 O O . HIS A 1 171 ? -28.826 -4.219 -8.303 1.00 91.62 171 HIS A O 1
ATOM 1381 N N . GLU A 1 172 ? -28.939 -5.068 -6.205 1.00 91.00 172 GLU A N 1
ATOM 1382 C CA . GLU A 1 172 ? -29.198 -3.816 -5.480 1.00 91.00 172 GLU A CA 1
ATOM 1383 C C . GLU A 1 172 ? -27.928 -2.969 -5.264 1.00 91.00 172 GLU A C 1
ATOM 1385 O O . GLU A 1 172 ? -28.008 -1.747 -5.163 1.00 91.00 172 GLU A O 1
ATOM 1390 N N . VAL A 1 173 ? -26.744 -3.593 -5.211 1.00 88.50 173 VAL A N 1
ATOM 1391 C CA . VAL A 1 173 ? -25.456 -2.893 -5.033 1.00 88.50 173 VAL A CA 1
ATOM 1392 C C . VAL A 1 173 ? -25.085 -2.090 -6.299 1.00 88.50 173 VAL 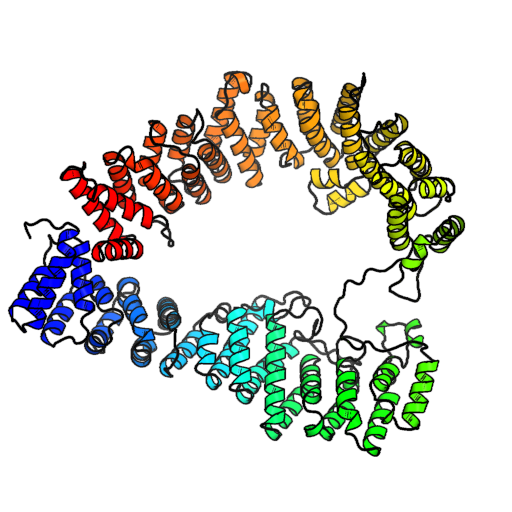A C 1
ATOM 1394 O O . VAL A 1 173 ? -25.331 -2.564 -7.415 1.00 88.50 173 VAL A O 1
ATOM 1397 N N . PRO A 1 174 ? -24.472 -0.890 -6.187 1.00 88.19 174 PRO A N 1
ATOM 1398 C CA . PRO A 1 174 ? -24.000 -0.113 -7.339 1.00 88.19 174 PRO A CA 1
ATOM 1399 C C . PRO A 1 174 ? -23.012 -0.873 -8.238 1.00 88.19 174 PRO A C 1
ATOM 1401 O O . PRO A 1 174 ? -22.230 -1.705 -7.785 1.00 88.19 174 PRO A O 1
ATOM 1404 N N . ALA A 1 175 ? -23.005 -0.572 -9.544 1.00 85.56 175 ALA A N 1
ATOM 1405 C CA . ALA A 1 175 ? -22.145 -1.266 -10.516 1.00 85.56 175 ALA A CA 1
ATOM 1406 C C . ALA A 1 175 ? -20.639 -1.066 -10.246 1.00 85.56 175 ALA A C 1
ATOM 1408 O O . ALA A 1 175 ? -19.843 -1.966 -10.502 1.00 85.56 175 ALA A O 1
ATOM 1409 N N . SER A 1 176 ? -20.265 0.080 -9.674 1.00 82.62 176 SER A N 1
ATOM 1410 C CA . SER A 1 176 ? -18.903 0.396 -9.230 1.00 82.62 176 SER A CA 1
ATOM 1411 C C . SER A 1 176 ? -18.459 -0.383 -7.984 1.00 82.62 176 SER A C 1
ATOM 1413 O O . SER A 1 176 ? -17.267 -0.446 -7.699 1.00 82.62 176 SER A O 1
ATOM 1415 N N . GLU A 1 177 ? -19.390 -0.987 -7.241 1.00 84.81 177 GLU A N 1
ATOM 1416 C CA . GLU A 1 177 ? -19.114 -1.678 -5.974 1.00 84.81 177 GLU A CA 1
ATOM 1417 C C . GLU A 1 177 ? -19.315 -3.194 -6.058 1.00 84.81 177 GLU A C 1
ATOM 1419 O O . GLU A 1 177 ? -18.724 -3.933 -5.276 1.00 84.81 177 GLU A O 1
ATOM 1424 N N . VAL A 1 178 ? -20.090 -3.681 -7.032 1.00 85.38 178 VAL A N 1
ATOM 1425 C CA . VAL A 1 178 ? -20.445 -5.104 -7.173 1.00 85.38 178 VAL A CA 1
ATOM 1426 C C . VAL A 1 178 ? -19.226 -6.033 -7.245 1.00 85.38 178 VAL A C 1
ATOM 1428 O O . VAL A 1 178 ? -19.250 -7.141 -6.707 1.00 85.38 178 VAL A O 1
ATOM 1431 N N . GLY A 1 179 ? -18.132 -5.585 -7.865 1.00 78.19 179 GLY A N 1
ATOM 1432 C CA . GLY A 1 179 ? -16.902 -6.366 -7.970 1.00 78.19 179 GLY A CA 1
ATOM 1433 C C . GLY A 1 179 ? -16.073 -6.392 -6.686 1.00 78.19 179 GLY A C 1
ATOM 1434 O O . GLY A 1 179 ? -15.160 -7.208 -6.592 1.00 78.19 179 GLY A O 1
ATOM 1435 N N . ASN A 1 180 ? -16.418 -5.576 -5.684 1.00 77.44 180 ASN A N 1
ATOM 1436 C CA . ASN A 1 180 ? -15.816 -5.568 -4.346 1.00 77.44 180 ASN A CA 1
ATOM 1437 C C . ASN A 1 180 ? -16.544 -6.481 -3.347 1.00 77.44 180 ASN A C 1
ATOM 1439 O O . ASN A 1 180 ? -16.337 -6.373 -2.139 1.00 77.44 180 ASN A O 1
ATOM 1443 N N . THR A 1 181 ? -17.399 -7.379 -3.835 1.00 81.62 181 THR A N 1
ATOM 1444 C CA . THR A 1 181 ? -18.112 -8.338 -2.989 1.00 81.62 181 THR A CA 1
ATOM 1445 C C . THR A 1 181 ? -17.170 -9.473 -2.586 1.00 81.62 181 THR A C 1
ATOM 1447 O O . THR A 1 181 ? -16.723 -10.246 -3.436 1.00 81.62 181 THR A O 1
ATOM 1450 N N . HIS A 1 182 ? -16.843 -9.566 -1.296 1.00 83.94 182 HIS A N 1
ATOM 1451 C CA . HIS A 1 182 ? -15.786 -10.448 -0.790 1.00 83.94 182 HIS A CA 1
ATOM 1452 C C . HIS A 1 182 ? -16.235 -11.910 -0.682 1.00 83.94 182 HIS A C 1
ATOM 1454 O O . HIS A 1 182 ? -15.392 -12.796 -0.624 1.00 83.94 182 HIS A O 1
ATOM 1460 N N . GLU A 1 183 ? -17.543 -12.163 -0.693 1.00 89.62 183 GLU A N 1
ATOM 1461 C CA . GLU A 1 183 ? -18.154 -13.476 -0.473 1.00 89.62 183 GLU A CA 1
ATOM 1462 C C . GLU A 1 183 ? -18.259 -14.318 -1.757 1.00 89.62 183 GLU A C 1
ATOM 1464 O O . GLU A 1 183 ? -18.611 -15.496 -1.698 1.00 89.62 183 GLU A O 1
ATOM 1469 N N . LEU A 1 184 ? -17.985 -13.733 -2.931 1.00 91.38 184 LEU A N 1
ATOM 1470 C CA . LEU A 1 184 ? -18.237 -14.373 -4.227 1.00 91.38 184 LEU A CA 1
ATOM 1471 C C . LEU A 1 184 ? -17.507 -15.718 -4.382 1.00 91.38 184 LEU A C 1
ATOM 1473 O O . LEU A 1 184 ? -18.072 -16.652 -4.950 1.00 91.38 184 LEU A O 1
ATOM 1477 N N . ASP A 1 185 ? -16.268 -15.839 -3.905 1.00 91.50 185 ASP A N 1
ATOM 1478 C CA . ASP A 1 185 ? -15.486 -17.066 -4.054 1.00 91.50 185 ASP A CA 1
ATOM 1479 C C . ASP A 1 185 ? -15.999 -18.191 -3.154 1.00 91.50 185 ASP A C 1
ATOM 1481 O O . ASP A 1 185 ? -16.155 -19.316 -3.627 1.00 91.50 185 ASP A O 1
ATOM 1485 N N . GLU A 1 186 ? -16.318 -17.890 -1.896 1.00 92.56 186 GLU A N 1
ATOM 1486 C CA . GLU A 1 186 ? -16.919 -18.832 -0.950 1.00 92.56 186 GLU A CA 1
ATOM 1487 C C . GLU A 1 186 ? -18.283 -19.328 -1.451 1.00 92.56 186 GLU A C 1
ATOM 1489 O O . GLU A 1 186 ? -18.544 -20.535 -1.468 1.00 92.56 186 GLU A O 1
ATOM 1494 N N . VAL A 1 187 ? -19.112 -18.427 -1.988 1.00 94.19 187 VAL A N 1
ATOM 1495 C CA . VAL A 1 187 ? -20.397 -18.785 -2.606 1.00 94.19 187 VAL A CA 1
ATOM 1496 C C . VAL A 1 187 ? -20.200 -19.696 -3.821 1.00 94.19 187 VAL A C 1
ATOM 1498 O O . VAL A 1 187 ? -20.893 -20.703 -3.957 1.00 94.19 187 VAL A O 1
ATOM 1501 N N . VAL A 1 188 ? -19.249 -19.385 -4.708 1.00 94.88 188 VAL A N 1
ATOM 1502 C CA . VAL A 1 188 ? -18.975 -20.193 -5.909 1.00 94.88 188 VAL A CA 1
ATOM 1503 C C . VAL A 1 188 ? -18.367 -21.553 -5.548 1.00 94.88 188 VAL A C 1
ATOM 1505 O O . VAL A 1 188 ? -18.668 -22.543 -6.213 1.00 94.88 188 VAL A O 1
ATOM 1508 N N . LYS A 1 189 ? -17.543 -21.645 -4.497 1.00 94.12 189 LYS A N 1
ATOM 1509 C CA . LYS A 1 189 ? -17.020 -22.926 -3.989 1.00 94.12 189 LYS A CA 1
ATOM 1510 C C . LYS A 1 189 ? -18.154 -23.827 -3.490 1.00 94.12 189 LYS A C 1
ATOM 1512 O O . LYS A 1 189 ? -18.144 -25.021 -3.790 1.00 94.12 189 LYS A O 1
ATOM 1517 N N . ALA A 1 190 ? -19.127 -23.260 -2.776 1.00 94.88 190 ALA A N 1
ATOM 1518 C CA . ALA A 1 190 ? -20.283 -23.990 -2.257 1.00 94.88 190 ALA A CA 1
ATOM 1519 C C . ALA A 1 190 ? -21.312 -24.352 -3.343 1.00 94.88 190 ALA A C 1
ATOM 1521 O O . ALA A 1 190 ? -21.825 -25.472 -3.365 1.00 94.88 190 ALA A O 1
ATOM 1522 N N . PHE A 1 191 ? -21.572 -23.436 -4.281 1.00 95.88 191 PHE A 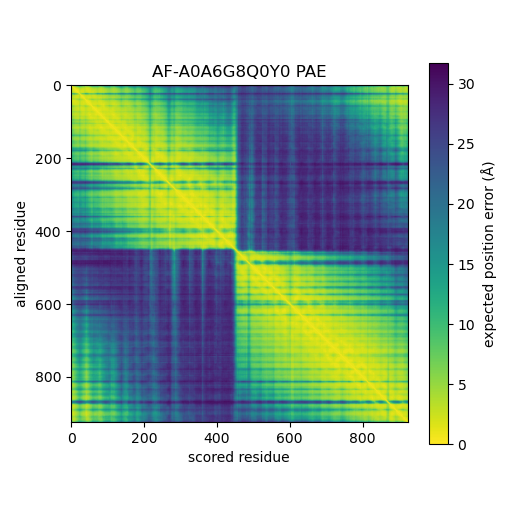N 1
ATOM 1523 C CA . PHE A 1 191 ? -22.564 -23.589 -5.349 1.00 95.88 191 PHE A CA 1
ATOM 1524 C C . PHE A 1 191 ? -21.955 -23.331 -6.739 1.00 95.88 191 PHE A C 1
ATOM 1526 O O . PHE A 1 191 ? -22.253 -22.314 -7.367 1.00 95.88 191 PHE A O 1
ATOM 1533 N N . PRO A 1 192 ? -21.107 -24.228 -7.282 1.00 94.44 192 PRO A N 1
ATOM 1534 C CA . PRO A 1 192 ? -20.345 -23.919 -8.494 1.00 94.44 192 PRO A CA 1
ATOM 1535 C C . PRO A 1 192 ? -21.183 -23.662 -9.749 1.00 94.44 192 PRO A C 1
ATOM 1537 O O . PRO A 1 192 ? -20.805 -22.831 -10.573 1.00 94.44 192 PRO A O 1
ATOM 1540 N N . ARG A 1 193 ? -22.318 -24.354 -9.920 1.00 93.69 193 ARG A N 1
ATOM 1541 C CA . ARG A 1 193 ? -23.172 -24.199 -11.112 1.00 93.69 193 ARG A CA 1
ATOM 1542 C C . ARG A 1 193 ? -23.926 -22.876 -11.093 1.00 93.69 193 ARG A C 1
ATOM 1544 O O . ARG A 1 193 ? -23.970 -22.163 -12.091 1.00 93.69 193 ARG A O 1
ATOM 1551 N N . GLU A 1 194 ? -24.519 -22.546 -9.957 1.00 94.44 194 GLU A N 1
ATOM 1552 C CA . GLU A 1 194 ? -25.221 -21.290 -9.725 1.00 94.44 194 GLU A CA 1
ATOM 1553 C C . GLU A 1 194 ? -24.238 -20.112 -9.709 1.00 94.44 194 GLU A C 1
ATOM 1555 O O . GLU A 1 194 ? -24.485 -19.091 -10.349 1.00 94.44 194 GLU A O 1
ATOM 1560 N N . GLY A 1 195 ? -23.066 -20.301 -9.097 1.00 94.19 195 GLY A N 1
ATOM 1561 C CA . GLY A 1 195 ? -21.976 -19.331 -9.039 1.00 94.19 195 GLY A CA 1
ATOM 1562 C C . GLY A 1 195 ? -21.474 -18.877 -10.413 1.00 94.19 195 GLY A C 1
ATOM 1563 O O . GLY A 1 195 ? -21.061 -17.730 -10.559 1.00 94.19 195 GLY A O 1
ATOM 1564 N N . CYS A 1 196 ? -21.592 -19.707 -11.458 1.00 95.25 196 CYS A N 1
ATOM 1565 C CA . CYS A 1 196 ? -21.280 -19.293 -12.832 1.00 95.25 196 CYS A CA 1
ATOM 1566 C C . CYS A 1 196 ? -22.126 -18.089 -13.285 1.00 95.25 196 CYS A C 1
ATOM 1568 O O . CYS A 1 196 ? -21.609 -17.185 -13.942 1.00 95.25 196 CYS A O 1
ATOM 1570 N N . ARG A 1 197 ? -23.409 -18.040 -12.900 1.00 93.12 197 ARG A N 1
ATOM 1571 C CA . ARG A 1 197 ? -24.303 -16.914 -13.225 1.00 93.12 197 ARG A CA 1
ATOM 1572 C C . ARG A 1 197 ? -23.927 -15.661 -12.438 1.00 93.12 197 ARG A C 1
ATOM 1574 O O . ARG A 1 197 ? -23.958 -14.569 -12.998 1.00 93.12 197 ARG A O 1
ATOM 1581 N N . LEU A 1 198 ? -23.505 -15.822 -11.183 1.00 94.38 198 LEU A N 1
ATOM 1582 C CA . LEU A 1 198 ? -23.015 -14.709 -10.363 1.00 94.38 198 LEU A CA 1
ATOM 1583 C C . LEU A 1 198 ? -21.738 -14.104 -10.950 1.00 94.38 198 LEU A C 1
ATOM 1585 O O . LEU A 1 198 ? -21.642 -12.888 -11.077 1.00 94.38 198 LEU A O 1
ATOM 1589 N N . ILE A 1 199 ? -20.797 -14.942 -11.396 1.00 94.44 199 ILE A N 1
ATOM 1590 C CA . ILE A 1 199 ? -19.582 -14.491 -12.088 1.00 94.44 199 ILE A CA 1
ATOM 1591 C C . ILE A 1 199 ? -19.940 -13.666 -13.330 1.00 94.44 199 ILE A C 1
ATOM 1593 O O . ILE A 1 199 ? -19.390 -12.584 -13.528 1.00 94.44 199 ILE A O 1
ATOM 1597 N N . GLN A 1 200 ? -20.872 -14.151 -14.157 1.00 93.62 200 GLN A N 1
ATOM 1598 C CA . GLN A 1 200 ? -21.349 -13.408 -15.325 1.00 93.62 200 GLN A CA 1
ATOM 1599 C C . GLN A 1 200 ? -21.950 -12.053 -14.927 1.00 93.62 200 GLN A C 1
ATOM 1601 O O . GLN A 1 200 ? -21.671 -11.051 -15.585 1.00 93.62 200 GLN A O 1
ATOM 1606 N N . HIS A 1 201 ? -22.769 -12.023 -13.873 1.00 92.50 201 HIS A N 1
ATOM 1607 C CA . HIS A 1 201 ? -23.405 -10.803 -13.385 1.00 92.50 201 HIS A CA 1
ATOM 1608 C C . HIS A 1 201 ? -22.370 -9.769 -12.922 1.00 92.50 201 HIS A C 1
ATOM 1610 O O . HIS A 1 201 ? -22.397 -8.630 -13.387 1.00 92.50 201 HIS A O 1
ATOM 1616 N N . VAL A 1 202 ? -21.420 -10.187 -12.077 1.00 93.19 202 VAL A N 1
ATOM 1617 C CA . VAL A 1 202 ? -20.337 -9.336 -11.562 1.00 93.19 202 VAL A CA 1
ATOM 1618 C C . VAL A 1 202 ? -19.488 -8.794 -12.711 1.00 93.19 202 VAL A C 1
ATOM 1620 O O . VAL A 1 202 ? -19.326 -7.584 -12.833 1.00 93.19 202 VAL A O 1
ATOM 1623 N N . LEU A 1 203 ? -19.020 -9.659 -13.617 1.00 92.69 203 LEU A N 1
ATOM 1624 C CA . LEU A 1 203 ? -18.227 -9.241 -14.778 1.00 92.69 203 LEU A CA 1
ATOM 1625 C C . LEU A 1 203 ? -18.980 -8.266 -15.694 1.00 92.69 203 LEU A C 1
ATOM 1627 O O . LEU A 1 203 ? -18.387 -7.315 -16.204 1.00 92.69 203 LEU A O 1
ATOM 1631 N N . GLY A 1 204 ? -20.273 -8.503 -15.926 1.00 93.00 204 GLY A N 1
ATOM 1632 C CA . GLY A 1 204 ? -21.116 -7.637 -16.748 1.00 93.00 204 GLY A CA 1
ATOM 1633 C C . GLY A 1 204 ? -21.261 -6.240 -16.155 1.00 93.00 204 GLY A C 1
ATOM 1634 O O . GLY A 1 204 ? -20.971 -5.260 -16.837 1.00 93.00 204 GLY A O 1
ATOM 1635 N N . ARG A 1 205 ? -21.639 -6.162 -14.877 1.00 92.12 205 ARG A N 1
ATOM 1636 C CA . ARG A 1 205 ? -21.853 -4.898 -14.163 1.00 92.12 205 ARG A CA 1
ATOM 1637 C C . ARG A 1 205 ? -20.551 -4.117 -13.953 1.00 92.12 205 ARG A C 1
ATOM 1639 O O . ARG A 1 205 ? -20.548 -2.905 -14.132 1.00 92.12 205 ARG A O 1
ATOM 1646 N N . SER A 1 206 ? -19.442 -4.787 -13.634 1.00 91.19 206 SER A N 1
ATOM 1647 C CA . SER A 1 206 ? -18.134 -4.125 -13.516 1.00 91.19 206 SER A CA 1
ATOM 1648 C C . SER A 1 206 ? -17.640 -3.578 -14.858 1.00 91.19 206 SER A C 1
ATOM 1650 O O . SER A 1 206 ? -17.023 -2.515 -14.891 1.00 91.19 206 SER A O 1
ATOM 1652 N N . LEU A 1 207 ? -17.939 -4.264 -15.968 1.00 90.69 207 LEU A N 1
ATOM 1653 C CA . LEU A 1 207 ? -17.661 -3.745 -17.306 1.00 90.69 207 LEU A CA 1
ATOM 1654 C C . LEU A 1 207 ? -18.529 -2.521 -17.630 1.00 90.69 207 LEU A C 1
ATOM 1656 O O . LEU A 1 207 ? -18.019 -1.573 -18.215 1.00 90.69 207 LEU A O 1
ATOM 1660 N N . ASP A 1 208 ? -19.813 -2.527 -17.254 1.00 90.25 208 ASP A N 1
ATOM 1661 C CA . ASP A 1 208 ? -20.699 -1.366 -17.424 1.00 90.25 208 ASP A CA 1
ATOM 1662 C C . ASP A 1 208 ? -20.140 -0.132 -16.704 1.00 90.25 208 ASP A C 1
ATOM 1664 O O . ASP A 1 208 ? -19.962 0.904 -17.338 1.00 90.25 208 ASP A O 1
ATOM 1668 N N . ALA A 1 209 ? -19.767 -0.276 -15.428 1.00 89.25 209 ALA A N 1
ATOM 1669 C CA . ALA A 1 209 ? -19.180 0.808 -14.637 1.00 89.25 209 ALA A CA 1
ATOM 1670 C C . ALA A 1 209 ? -17.880 1.349 -15.257 1.00 89.25 209 ALA A C 1
ATOM 1672 O O . ALA A 1 209 ? -17.708 2.555 -15.395 1.00 89.25 209 ALA A O 1
ATOM 1673 N N . HIS A 1 210 ? -16.985 0.458 -15.697 1.00 86.69 210 HIS A N 1
ATOM 1674 C CA . HIS A 1 210 ? -15.738 0.865 -16.348 1.00 86.69 210 HIS A CA 1
ATOM 1675 C C . HIS A 1 210 ? -15.980 1.649 -17.650 1.00 86.69 210 HIS A C 1
ATOM 1677 O O . HIS A 1 210 ? -15.281 2.618 -17.936 1.00 86.69 210 HIS A O 1
ATOM 1683 N N . LEU A 1 211 ? -16.974 1.251 -18.450 1.00 86.38 211 LEU A N 1
ATOM 1684 C CA . LEU A 1 211 ? -17.304 1.948 -19.696 1.00 86.38 211 LEU A CA 1
ATOM 1685 C C . LEU A 1 211 ? -17.956 3.319 -19.454 1.00 86.38 211 LEU A C 1
ATOM 1687 O O . LEU A 1 211 ? -17.818 4.201 -20.303 1.00 86.38 211 LEU A O 1
ATOM 1691 N N . GLU A 1 212 ? -18.641 3.509 -18.324 1.00 86.06 212 GLU A N 1
ATOM 1692 C CA . GLU A 1 212 ? -19.205 4.802 -17.911 1.00 86.06 212 GLU A CA 1
ATOM 1693 C C . GLU A 1 212 ? -18.122 5.808 -17.480 1.00 86.06 212 GLU A C 1
ATOM 1695 O O . GLU A 1 212 ? -18.225 6.986 -17.827 1.00 86.06 212 GLU A O 1
ATOM 1700 N N . ASP A 1 213 ? -17.053 5.350 -16.816 1.00 77.31 213 ASP A N 1
ATOM 1701 C CA . ASP A 1 213 ? -15.929 6.192 -16.360 1.00 77.31 213 ASP A CA 1
ATOM 1702 C C . ASP A 1 213 ? -15.004 6.678 -17.503 1.00 77.31 213 ASP A C 1
ATOM 1704 O O . ASP A 1 213 ? -14.178 7.578 -17.319 1.00 77.31 213 ASP A O 1
ATOM 1708 N N . GLY A 1 214 ? -15.185 6.145 -18.717 1.00 65.88 214 GLY A N 1
ATOM 1709 C CA . GLY A 1 214 ? -14.441 6.498 -19.927 1.00 65.88 214 GLY A CA 1
ATOM 1710 C C . GLY A 1 214 ? -13.244 5.572 -20.199 1.00 65.88 214 GLY A C 1
ATOM 1711 O O . GLY A 1 214 ? -12.696 4.963 -19.284 1.00 65.88 214 GLY A O 1
ATOM 1712 N N . PRO A 1 215 ? -12.809 5.431 -21.468 1.00 57.97 215 PRO A N 1
ATOM 1713 C CA . PRO A 1 215 ? -11.778 4.462 -21.826 1.00 57.97 215 PRO A CA 1
ATOM 1714 C C . PRO A 1 215 ? -10.428 4.825 -21.191 1.00 57.97 215 PRO A C 1
ATOM 1716 O O . PRO A 1 215 ? -9.853 5.878 -21.488 1.00 57.97 215 PRO A O 1
ATOM 1719 N N . SER A 1 216 ? -9.891 3.932 -20.355 1.00 54.12 216 SER A N 1
ATOM 1720 C CA . SER A 1 216 ? -8.492 3.988 -19.933 1.00 54.12 216 SER A CA 1
ATOM 1721 C C . SER A 1 216 ? -7.564 3.703 -21.124 1.00 54.12 216 SER A C 1
ATOM 1723 O O . SER A 1 216 ? -7.956 3.167 -22.164 1.00 54.12 216 SER A O 1
ATOM 1725 N N . SER A 1 217 ? -6.303 4.126 -21.007 1.00 47.31 217 SER A N 1
ATOM 1726 C CA . SER A 1 217 ? -5.283 3.913 -22.039 1.00 47.31 217 SER A CA 1
ATOM 1727 C C . SER A 1 217 ? -5.209 2.427 -22.445 1.00 47.31 217 SER A C 1
ATOM 1729 O O . SER A 1 217 ? -5.013 1.588 -21.566 1.00 47.31 217 SER A O 1
ATOM 1731 N N . PRO A 1 218 ? -5.232 2.078 -23.750 1.00 48.19 218 PRO A N 1
ATOM 1732 C CA . PRO A 1 218 ? -5.224 0.692 -24.257 1.00 48.19 218 PRO A CA 1
ATOM 1733 C C . PRO A 1 218 ? -3.918 -0.088 -23.995 1.00 48.19 218 PRO A C 1
ATOM 1735 O O . PRO A 1 218 ? -3.649 -1.103 -24.632 1.00 48.19 218 PRO A O 1
ATOM 1738 N N . ARG A 1 219 ? -3.062 0.411 -23.096 1.00 47.12 219 ARG A N 1
ATOM 1739 C CA . ARG A 1 219 ? -1.828 -0.235 -22.631 1.00 47.12 219 ARG A CA 1
ATOM 1740 C C . ARG A 1 219 ? -1.964 -0.847 -21.225 1.00 47.12 219 ARG A C 1
ATOM 1742 O O . ARG A 1 219 ? -1.006 -1.467 -20.771 1.00 47.12 219 ARG A O 1
ATOM 1749 N N . GLY A 1 220 ? -3.097 -0.658 -20.536 1.00 55.56 220 GLY A N 1
ATOM 1750 C CA . GLY A 1 220 ? -3.457 -1.355 -19.292 1.00 55.56 220 GLY A CA 1
ATOM 1751 C C . GLY A 1 220 ? -4.261 -2.633 -19.573 1.00 55.56 220 GLY A C 1
ATOM 1752 O O . GLY A 1 220 ? -4.962 -2.705 -20.578 1.00 55.56 220 GLY A O 1
ATOM 1753 N N . GLY A 1 221 ? -4.130 -3.667 -18.734 1.00 70.75 221 GLY A N 1
ATOM 1754 C CA . GLY A 1 221 ? -4.975 -4.866 -18.829 1.00 70.75 221 GLY A CA 1
ATOM 1755 C C . GLY A 1 221 ? -6.412 -4.541 -18.416 1.00 70.75 221 GLY A C 1
ATOM 1756 O O . GLY A 1 221 ? -6.611 -3.939 -17.364 1.00 70.75 221 GLY A O 1
ATOM 1757 N N . LEU A 1 222 ? -7.412 -4.922 -19.220 1.00 82.38 222 LEU A N 1
ATOM 1758 C CA . LEU A 1 222 ? -8.813 -4.527 -19.004 1.00 82.38 222 LEU A CA 1
ATOM 1759 C C . LEU A 1 222 ? -9.312 -4.905 -17.605 1.00 82.38 222 LEU A C 1
ATOM 1761 O O . LEU A 1 222 ? -10.013 -4.129 -16.963 1.00 82.38 222 LEU A O 1
ATOM 1765 N N . MET A 1 223 ? -8.949 -6.098 -17.119 1.00 84.56 223 MET A N 1
ATOM 1766 C CA . MET A 1 223 ? -9.404 -6.565 -15.807 1.00 84.56 223 MET A CA 1
ATOM 1767 C C . MET A 1 223 ? -8.817 -5.776 -14.643 1.00 84.56 223 MET A C 1
ATOM 1769 O O . MET A 1 223 ? -9.469 -5.670 -13.609 1.00 84.56 223 MET A O 1
ATOM 1773 N N . ARG A 1 224 ? -7.634 -5.183 -14.819 1.00 79.88 224 ARG A N 1
ATOM 1774 C CA . ARG A 1 224 ? -7.016 -4.301 -13.825 1.00 79.88 224 ARG A CA 1
ATOM 1775 C C . ARG A 1 224 ? -7.786 -2.992 -13.648 1.00 79.88 224 ARG A C 1
ATOM 1777 O O . ARG A 1 224 ? -7.798 -2.458 -12.544 1.00 79.88 224 ARG A O 1
ATOM 1784 N N . ASP A 1 225 ? -8.376 -2.484 -14.725 1.00 78.81 225 ASP A N 1
ATOM 1785 C CA . ASP A 1 225 ? -9.030 -1.173 -14.745 1.00 78.81 225 ASP A CA 1
ATOM 1786 C C . ASP A 1 225 ? -10.533 -1.257 -14.415 1.00 78.81 225 ASP A C 1
ATOM 1788 O O . ASP A 1 225 ? -11.197 -0.231 -14.259 1.00 78.81 225 ASP A O 1
ATOM 1792 N N . MET A 1 226 ? -11.080 -2.470 -14.291 1.00 83.88 226 MET A N 1
ATOM 1793 C CA . MET A 1 226 ? -12.429 -2.700 -13.777 1.00 83.88 226 MET A CA 1
ATOM 1794 C C . MET A 1 226 ? -12.439 -2.683 -12.236 1.00 83.88 226 MET A C 1
ATOM 1796 O O . MET A 1 226 ? -11.464 -3.109 -11.613 1.00 83.88 226 MET A O 1
ATOM 1800 N N . PRO A 1 227 ? -13.548 -2.266 -11.594 1.00 79.88 227 PRO A N 1
ATOM 1801 C CA . PRO A 1 227 ? -13.688 -2.270 -10.138 1.00 79.88 227 PRO A CA 1
ATOM 1802 C C . PRO A 1 227 ? -13.899 -3.699 -9.612 1.00 79.88 227 PRO A C 1
ATOM 1804 O O . PRO A 1 227 ? -15.009 -4.090 -9.257 1.00 79.88 227 PRO A O 1
ATOM 1807 N N . LEU A 1 228 ? -12.837 -4.507 -9.624 1.00 80.81 228 LEU A N 1
ATOM 1808 C CA . LEU A 1 228 ? -12.844 -5.920 -9.250 1.00 80.81 228 LEU A CA 1
ATOM 1809 C C . LEU A 1 228 ? -11.922 -6.184 -8.058 1.00 80.81 228 LEU A C 1
ATOM 1811 O O . LEU A 1 228 ? -10.758 -5.779 -8.035 1.00 80.81 228 LEU A O 1
ATOM 1815 N N . HIS A 1 229 ? -12.407 -6.966 -7.096 1.00 75.62 229 HIS A N 1
ATOM 1816 C CA . HIS A 1 229 ? -11.580 -7.503 -6.030 1.00 75.62 229 HIS A CA 1
ATOM 1817 C C . HIS A 1 229 ? -10.787 -8.710 -6.542 1.00 75.62 229 HIS A C 1
ATOM 1819 O O . HIS A 1 229 ? -11.284 -9.837 -6.626 1.00 75.62 229 HIS A O 1
ATOM 1825 N N . ASN A 1 230 ? -9.528 -8.454 -6.904 1.00 71.38 230 ASN A N 1
ATOM 1826 C CA . ASN A 1 230 ? -8.690 -9.395 -7.647 1.00 71.38 230 ASN A CA 1
ATOM 1827 C C . ASN A 1 230 ? -8.571 -10.785 -7.002 1.00 71.38 230 ASN A C 1
ATOM 1829 O O . ASN A 1 230 ? -8.583 -11.768 -7.730 1.00 71.38 230 ASN A O 1
ATOM 1833 N N . TYR A 1 231 ? -8.472 -10.904 -5.676 1.00 80.06 231 TYR A N 1
ATOM 1834 C CA . TYR A 1 231 ? -8.278 -12.209 -5.030 1.00 80.06 231 TYR A CA 1
ATOM 1835 C C . TYR A 1 231 ? -9.531 -13.101 -5.102 1.00 80.06 231 TYR A C 1
ATOM 1837 O O . TYR A 1 231 ? -9.482 -14.207 -5.640 1.00 80.06 231 TYR A O 1
ATOM 1845 N N . THR A 1 232 ? -10.668 -12.595 -4.625 1.00 81.69 232 THR A N 1
ATOM 1846 C CA . THR A 1 232 ? -11.958 -13.300 -4.616 1.00 81.69 232 THR A CA 1
ATOM 1847 C C . THR A 1 232 ? -12.365 -13.737 -6.025 1.00 81.69 232 THR A C 1
ATOM 1849 O O . THR A 1 232 ? -12.725 -14.890 -6.253 1.00 81.69 232 THR A O 1
ATOM 1852 N N . LEU A 1 233 ? -12.234 -12.860 -7.023 1.00 84.94 233 LEU A N 1
ATOM 1853 C CA . LEU A 1 233 ? -12.618 -13.211 -8.391 1.00 84.94 233 LEU A CA 1
ATOM 1854 C C . LEU A 1 233 ? -11.744 -14.335 -8.982 1.00 84.94 233 LEU A C 1
ATOM 1856 O O . LEU A 1 233 ? -12.246 -15.208 -9.692 1.00 84.94 233 LEU A O 1
ATOM 1860 N N . GLN A 1 234 ? -10.447 -14.349 -8.666 1.00 87.38 234 GLN A N 1
ATOM 1861 C CA . GLN A 1 234 ? -9.524 -15.392 -9.119 1.00 87.38 234 GLN A CA 1
ATOM 1862 C C . GLN A 1 234 ? -9.896 -16.772 -8.563 1.00 87.38 234 GLN A C 1
ATOM 1864 O O . GLN A 1 234 ? -9.948 -17.749 -9.319 1.00 87.38 234 GLN A O 1
ATOM 1869 N N . GLU A 1 235 ? -10.189 -16.859 -7.264 1.00 90.19 235 GLU A N 1
ATOM 1870 C CA . GLU A 1 235 ? -10.612 -18.115 -6.640 1.00 90.19 235 GLU A CA 1
ATOM 1871 C C . GLU A 1 235 ? -11.992 -18.562 -7.149 1.00 90.19 235 GLU A C 1
ATOM 1873 O O . GLU A 1 235 ? -12.180 -19.749 -7.433 1.00 90.19 235 GLU A O 1
ATOM 1878 N N . ALA A 1 236 ? -12.915 -17.624 -7.396 1.00 92.75 236 ALA A N 1
ATOM 1879 C CA . ALA A 1 236 ? -14.206 -17.913 -8.020 1.00 92.75 236 ALA A CA 1
ATOM 1880 C C . ALA A 1 236 ? -14.051 -18.519 -9.430 1.00 92.75 236 ALA A C 1
ATOM 1882 O O . ALA A 1 236 ? -14.652 -19.555 -9.727 1.00 92.75 236 ALA A O 1
ATOM 1883 N N . PHE A 1 237 ? -13.202 -17.944 -10.296 1.00 94.06 237 PHE A N 1
ATOM 1884 C CA . PHE A 1 237 ? -12.936 -18.504 -11.629 1.00 94.06 237 PHE A CA 1
ATOM 1885 C C . PHE A 1 237 ? -12.392 -19.926 -11.558 1.00 94.06 237 PHE A C 1
ATOM 1887 O O . PHE A 1 237 ? -12.837 -20.805 -12.300 1.00 94.06 237 PHE A O 1
ATOM 1894 N N . LYS A 1 238 ? -11.435 -20.173 -10.663 1.00 92.62 238 LYS A N 1
ATOM 1895 C CA . LYS A 1 238 ? -10.818 -21.488 -10.489 1.00 92.62 238 LYS A CA 1
ATOM 1896 C C . LYS A 1 238 ? -11.824 -22.527 -9.988 1.00 92.62 238 LYS A C 1
ATOM 1898 O O . LYS A 1 238 ? -11.858 -23.637 -10.524 1.00 92.62 238 LYS A O 1
ATOM 1903 N N . ALA A 1 239 ? -12.652 -22.167 -9.007 1.00 93.94 239 ALA A N 1
ATOM 1904 C CA . ALA A 1 239 ? -13.694 -23.036 -8.468 1.00 93.94 239 ALA A CA 1
ATOM 1905 C C . ALA A 1 239 ? -14.747 -23.383 -9.536 1.00 93.94 239 ALA A C 1
ATOM 1907 O O . ALA A 1 239 ? -14.978 -24.565 -9.808 1.00 93.94 239 ALA A O 1
ATOM 1908 N N . ALA A 1 240 ? -15.310 -22.376 -10.213 1.00 96.06 240 ALA A N 1
ATOM 1909 C CA . ALA A 1 240 ? -16.336 -22.567 -11.240 1.00 96.06 240 ALA A CA 1
ATOM 1910 C C . ALA A 1 240 ? -15.821 -23.355 -12.456 1.00 96.06 240 ALA A C 1
ATOM 1912 O O . ALA A 1 240 ? -16.437 -24.342 -12.861 1.00 96.06 240 ALA A O 1
ATOM 1913 N N . SER A 1 241 ? -14.665 -22.969 -13.011 1.00 95.69 241 SER A N 1
ATOM 1914 C CA . SER A 1 241 ? -14.081 -23.633 -14.189 1.00 95.69 241 SER A CA 1
ATOM 1915 C C . SER A 1 241 ? -13.740 -25.105 -13.946 1.00 95.69 241 SER A C 1
ATOM 1917 O O . SER A 1 241 ? -13.836 -25.909 -14.872 1.00 95.69 241 SER A O 1
ATOM 1919 N N . SER A 1 242 ? -13.380 -25.473 -12.712 1.00 93.94 242 SER A N 1
ATOM 1920 C CA . SER A 1 242 ? -13.031 -26.853 -12.356 1.00 93.94 242 SER A CA 1
ATOM 1921 C C . SER A 1 242 ? -14.260 -27.712 -12.052 1.00 93.94 242 SER A C 1
ATOM 1923 O O . SER A 1 242 ? -14.326 -28.863 -12.483 1.00 93.94 242 SER A O 1
ATOM 1925 N N . ALA A 1 243 ? -15.230 -27.178 -11.305 1.00 95.31 243 ALA A N 1
ATOM 1926 C CA . ALA A 1 243 ? -16.382 -27.944 -10.828 1.00 95.31 243 ALA A CA 1
ATOM 1927 C C . ALA A 1 243 ? -17.569 -27.955 -11.811 1.00 95.31 243 ALA A C 1
ATOM 1929 O O . ALA A 1 243 ? -18.309 -28.939 -11.863 1.00 95.31 243 ALA A O 1
ATOM 1930 N N . ALA A 1 244 ? -17.746 -26.895 -12.605 1.00 95.25 244 ALA A N 1
ATOM 1931 C CA . ALA A 1 244 ? -18.836 -26.743 -13.570 1.00 95.25 244 ALA A CA 1
ATOM 1932 C C . ALA A 1 244 ? -18.343 -26.131 -14.907 1.00 95.25 244 ALA A C 1
ATOM 1934 O O . ALA A 1 244 ? -18.831 -25.084 -15.329 1.00 95.25 244 ALA A O 1
ATOM 1935 N N . PRO A 1 245 ? -17.391 -26.772 -15.620 1.00 95.62 245 PRO A N 1
ATOM 1936 C CA . PRO A 1 245 ? -16.718 -26.190 -16.790 1.00 95.62 245 PRO A CA 1
ATOM 1937 C C . PRO A 1 245 ? -17.671 -25.771 -17.920 1.00 95.62 245 PRO A C 1
ATOM 1939 O O . PRO A 1 245 ? -17.454 -24.746 -18.562 1.00 95.62 245 PRO A O 1
ATOM 1942 N N . GLY A 1 246 ? -18.724 -26.555 -18.172 1.00 94.19 246 GLY A N 1
ATOM 1943 C CA . GLY A 1 246 ? -19.731 -26.254 -19.194 1.00 94.19 246 GLY A CA 1
ATOM 1944 C C . GLY A 1 246 ? -20.535 -25.003 -18.882 1.00 94.19 246 GLY A C 1
ATOM 1945 O O . GLY A 1 246 ? -20.624 -24.102 -19.715 1.00 94.19 246 GLY A O 1
ATOM 1946 N N . ASP A 1 247 ? -21.067 -24.946 -17.663 1.00 95.56 247 ASP A N 1
ATOM 1947 C CA . ASP A 1 247 ? -21.880 -23.827 -17.189 1.00 95.56 247 ASP A CA 1
ATOM 1948 C C . ASP A 1 247 ? -21.032 -22.553 -17.062 1.00 95.56 247 ASP A C 1
ATOM 1950 O O . ASP A 1 247 ? -21.478 -21.476 -17.452 1.00 95.56 247 ASP A O 1
ATOM 1954 N N . PHE A 1 248 ? -19.773 -22.681 -16.625 1.00 97.00 248 PHE A N 1
ATOM 1955 C CA . PHE A 1 248 ? -18.821 -21.574 -16.550 1.00 97.00 248 PHE A CA 1
ATOM 1956 C C . PHE A 1 248 ? -18.573 -20.946 -17.922 1.00 97.00 248 PHE A C 1
ATOM 1958 O O . PHE A 1 248 ? -18.750 -19.740 -18.086 1.00 97.00 248 PHE A O 1
ATOM 1965 N N . VAL A 1 249 ? -18.203 -21.755 -18.924 1.00 96.56 249 VAL A N 1
ATOM 1966 C CA . VAL A 1 249 ? -17.932 -21.254 -20.281 1.00 96.56 249 VAL A CA 1
ATOM 1967 C C . VAL A 1 249 ? -19.177 -20.608 -20.882 1.00 96.56 249 VAL A C 1
ATOM 1969 O O . VAL A 1 249 ? -19.076 -19.543 -21.487 1.00 96.56 249 VAL A O 1
ATOM 1972 N N . GLU A 1 250 ? -20.352 -21.217 -20.722 1.00 95.00 250 GLU A N 1
ATOM 1973 C CA . GLU A 1 250 ? -21.602 -20.656 -21.242 1.00 95.00 250 GLU A CA 1
ATOM 1974 C C . GLU A 1 250 ? -21.989 -19.338 -20.566 1.00 95.00 250 GLU A C 1
ATOM 1976 O O . GLU A 1 250 ? -22.456 -18.433 -21.262 1.00 95.00 250 GLU A O 1
ATOM 1981 N N . ALA A 1 251 ? -21.739 -19.200 -19.262 1.00 95.75 251 ALA A N 1
ATOM 1982 C CA . ALA A 1 251 ? -22.010 -17.977 -18.517 1.00 95.75 251 ALA A CA 1
ATOM 1983 C C . ALA A 1 251 ? -21.089 -16.818 -18.936 1.00 95.75 251 ALA A C 1
ATOM 1985 O O . ALA A 1 251 ? -21.552 -15.695 -19.127 1.00 95.75 251 ALA A O 1
ATOM 1986 N N . VAL A 1 252 ? -19.790 -17.070 -19.144 1.00 95.94 252 VAL A N 1
ATOM 1987 C CA . VAL A 1 252 ? -18.829 -15.999 -19.478 1.00 95.94 252 VAL A CA 1
ATOM 1988 C C . VAL A 1 252 ? -18.728 -15.699 -20.978 1.00 95.94 252 VAL A C 1
ATOM 1990 O O . VAL A 1 252 ? -18.222 -14.645 -21.358 1.00 95.94 252 VAL A O 1
ATOM 1993 N N . LEU A 1 253 ? -19.213 -16.578 -21.861 1.00 95.12 253 LEU A N 1
ATOM 1994 C CA . LEU A 1 253 ? -19.100 -16.394 -23.314 1.00 95.12 253 LEU A CA 1
ATOM 1995 C C . LEU A 1 253 ? -19.796 -15.122 -23.850 1.00 95.12 253 LEU A C 1
ATOM 1997 O O . LEU A 1 253 ? -19.194 -14.451 -24.692 1.00 95.12 253 LEU A O 1
ATOM 2001 N N . PRO A 1 254 ? -21.010 -14.738 -23.401 1.00 95.38 254 PRO A N 1
ATOM 2002 C CA . PRO A 1 254 ? -21.615 -13.460 -23.781 1.00 95.38 254 PRO A CA 1
ATOM 2003 C C . PRO A 1 254 ? -20.764 -12.255 -23.365 1.00 95.38 254 PRO A C 1
ATOM 2005 O O . PRO A 1 254 ? -20.628 -11.304 -24.132 1.00 95.38 254 PRO A O 1
ATOM 2008 N N . TRP A 1 255 ? -20.154 -12.316 -22.177 1.00 95.12 255 TRP A N 1
ATOM 2009 C CA . TRP A 1 255 ? -19.255 -11.271 -21.691 1.00 95.12 255 TRP A CA 1
ATOM 2010 C C . TRP A 1 255 ? -17.979 -11.196 -22.536 1.00 95.12 255 TRP A C 1
ATOM 2012 O O . TRP A 1 255 ? -17.626 -10.119 -23.010 1.00 95.12 255 TRP A O 1
ATOM 2022 N N . LEU A 1 256 ? -17.354 -12.343 -22.829 1.00 95.31 256 LEU A N 1
ATOM 2023 C CA . LEU A 1 256 ? -16.192 -12.424 -23.717 1.00 95.31 256 LEU A CA 1
ATOM 2024 C C . LEU A 1 256 ? -16.496 -11.792 -25.080 1.00 95.31 256 LEU A C 1
ATOM 2026 O O . LEU A 1 256 ? -15.704 -10.990 -25.561 1.00 95.31 256 LEU A O 1
ATOM 2030 N N . GLN A 1 257 ? -17.650 -12.114 -25.677 1.00 94.31 257 GLN A N 1
ATOM 2031 C CA . GLN A 1 257 ? -18.077 -11.558 -26.964 1.00 94.31 257 GLN A CA 1
ATOM 2032 C C . GLN A 1 257 ? -18.212 -10.030 -26.920 1.00 94.31 257 GLN A C 1
ATOM 2034 O O . GLN A 1 257 ? -17.826 -9.358 -27.875 1.00 94.31 257 GLN A O 1
ATOM 2039 N N . ARG A 1 258 ? -18.744 -9.484 -25.822 1.00 93.62 258 ARG A N 1
ATOM 2040 C CA . ARG A 1 258 ? -18.868 -8.038 -25.625 1.00 93.62 258 ARG A CA 1
ATOM 2041 C C . ARG A 1 258 ? -17.500 -7.368 -25.494 1.00 93.62 258 ARG A C 1
ATOM 2043 O O . ARG A 1 258 ? -17.268 -6.363 -26.151 1.00 93.62 258 ARG A O 1
ATOM 2050 N N . VAL A 1 259 ? -16.603 -7.942 -24.694 1.00 92.06 259 VAL A N 1
ATOM 2051 C CA . VAL A 1 259 ? -15.265 -7.392 -24.432 1.00 92.06 259 VAL A CA 1
ATOM 2052 C C . VAL A 1 259 ? -14.400 -7.359 -25.680 1.00 92.06 259 VAL A C 1
ATOM 2054 O O . VAL A 1 259 ? -13.804 -6.330 -25.987 1.00 92.06 259 VAL A O 1
ATOM 2057 N N . VAL A 1 260 ? -14.340 -8.463 -26.428 1.00 91.50 260 VAL A N 1
ATOM 2058 C CA . VAL A 1 260 ? -13.544 -8.476 -27.663 1.00 91.50 260 VAL A CA 1
ATOM 2059 C C . VAL A 1 260 ? -14.132 -7.533 -28.715 1.00 91.50 260 VAL A C 1
ATOM 2061 O O . VAL A 1 260 ? -13.393 -6.974 -29.516 1.00 91.50 260 VAL A O 1
ATOM 2064 N N . GLY A 1 261 ? -15.448 -7.301 -28.657 1.00 90.88 261 GLY A N 1
ATOM 2065 C CA . GLY A 1 261 ? -16.182 -6.360 -29.497 1.00 90.88 261 GLY A CA 1
ATOM 2066 C C . GLY A 1 261 ? -15.980 -4.878 -29.177 1.00 90.88 261 GLY A C 1
ATOM 2067 O O . GLY A 1 261 ? -16.500 -4.052 -29.917 1.00 90.88 261 GLY A O 1
ATOM 2068 N N . LEU A 1 262 ? -15.245 -4.524 -28.114 1.00 88.25 262 LEU A N 1
ATOM 2069 C CA . LEU A 1 262 ? -14.920 -3.124 -27.800 1.00 88.25 262 LEU A CA 1
ATOM 2070 C C . LEU A 1 262 ? -13.921 -2.511 -28.789 1.00 88.25 262 LEU A C 1
ATOM 2072 O O . LEU A 1 262 ? -13.821 -1.289 -28.877 1.00 88.25 262 LEU A O 1
ATOM 2076 N N . THR A 1 263 ? -13.181 -3.346 -29.520 1.00 82.06 263 THR A N 1
ATOM 2077 C CA . THR A 1 263 ? -12.276 -2.891 -30.573 1.00 82.06 263 THR A CA 1
ATOM 2078 C C . THR A 1 263 ? -12.950 -3.035 -31.932 1.00 82.06 263 THR A C 1
ATOM 2080 O O . THR A 1 263 ? -13.373 -4.130 -32.315 1.00 82.06 263 THR A O 1
ATOM 2083 N N . ASP A 1 264 ? -12.991 -1.946 -32.697 1.00 79.25 264 ASP A N 1
ATOM 2084 C CA . ASP A 1 264 ? -13.470 -1.994 -34.074 1.00 79.25 264 ASP A CA 1
ATOM 2085 C C . ASP A 1 264 ? -12.472 -2.764 -34.955 1.00 79.25 264 ASP A C 1
ATOM 2087 O O . ASP A 1 264 ? -11.279 -2.428 -34.995 1.00 79.25 264 ASP A O 1
ATOM 2091 N N . PRO A 1 265 ? -12.914 -3.810 -35.676 1.00 73.88 265 PRO A N 1
ATOM 2092 C CA . PRO A 1 265 ? -12.069 -4.441 -36.670 1.00 73.88 265 PRO A CA 1
ATOM 2093 C C . PRO A 1 265 ? -11.801 -3.439 -37.806 1.00 73.88 265 PRO A C 1
ATOM 2095 O O . PRO A 1 265 ? -12.692 -2.682 -38.186 1.00 73.88 265 PRO A O 1
ATOM 2098 N N . PRO A 1 266 ? -10.589 -3.421 -38.379 1.00 71.31 266 PRO A N 1
ATOM 2099 C CA . PRO A 1 266 ? -10.291 -2.542 -39.504 1.00 71.31 266 PRO A CA 1
ATOM 2100 C C . PRO A 1 266 ? -11.190 -2.836 -40.718 1.00 71.31 266 PRO A C 1
ATOM 2102 O O . PRO A 1 266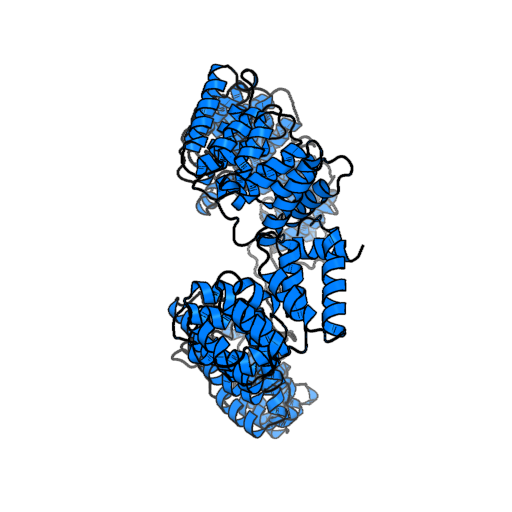 ? -11.516 -3.990 -40.987 1.00 71.31 266 PRO A O 1
ATOM 2105 N N . ASP A 1 267 ? -11.496 -1.801 -41.510 1.00 73.00 267 ASP A N 1
ATOM 2106 C CA . ASP A 1 267 ? -12.316 -1.883 -42.740 1.00 73.00 267 ASP A CA 1
ATOM 2107 C C . ASP A 1 267 ? -11.681 -2.706 -43.884 1.00 73.00 267 ASP A C 1
ATOM 2109 O O . ASP A 1 267 ? -12.273 -2.896 -44.948 1.00 73.00 267 ASP A O 1
ATOM 2113 N N . TYR A 1 268 ? -10.452 -3.184 -43.696 1.00 75.31 268 TYR A N 1
ATOM 2114 C CA . TYR A 1 268 ? -9.751 -4.088 -44.605 1.00 75.31 268 TYR A CA 1
ATOM 2115 C C . TYR A 1 268 ? -9.486 -5.414 -43.894 1.00 75.31 268 TYR A C 1
ATOM 2117 O O . TYR A 1 268 ? -9.504 -5.461 -42.673 1.00 75.31 268 TYR A O 1
ATOM 2125 N N . GLU A 1 269 ? -9.195 -6.494 -44.623 1.00 70.75 269 GLU A N 1
ATOM 2126 C CA . GLU A 1 269 ? -8.741 -7.749 -44.008 1.00 70.75 269 GLU A CA 1
ATOM 2127 C C . GLU A 1 269 ? -7.225 -7.699 -43.745 1.00 70.75 269 GLU A C 1
ATOM 2129 O O . GLU A 1 269 ? -6.431 -7.957 -44.659 1.00 70.75 269 GLU A O 1
ATOM 2134 N N . PRO A 1 270 ? -6.766 -7.366 -42.521 1.00 76.31 270 PRO A N 1
ATOM 2135 C CA . PRO A 1 270 ? -5.369 -7.509 -42.166 1.00 76.31 270 PRO A CA 1
ATOM 2136 C C . PRO A 1 270 ? -4.965 -8.989 -42.173 1.00 76.31 270 PRO A C 1
ATOM 2138 O O . PRO A 1 270 ? -5.789 -9.885 -41.982 1.00 76.31 270 PRO A O 1
ATOM 2141 N N . PRO A 1 271 ? -3.663 -9.282 -42.294 1.00 79.06 271 PRO A N 1
ATOM 2142 C CA . PRO A 1 271 ? -3.149 -10.647 -42.205 1.00 79.06 271 PRO A CA 1
ATOM 2143 C C . PRO A 1 271 ? -3.140 -11.231 -40.776 1.00 79.06 271 PRO A C 1
ATOM 2145 O O . PRO A 1 271 ? -2.488 -12.245 -40.521 1.00 79.06 271 PRO A O 1
ATOM 2148 N N . TYR A 1 272 ? -3.830 -10.597 -39.834 1.00 86.00 272 TYR A N 1
ATOM 2149 C CA . TYR A 1 272 ? -3.957 -10.982 -38.430 1.00 86.00 272 TYR A CA 1
ATOM 2150 C C . TYR A 1 272 ? -5.403 -10.760 -37.976 1.00 86.00 272 TYR A C 1
ATOM 2152 O O . TYR A 1 272 ? -6.142 -10.008 -38.604 1.00 86.00 272 TYR A O 1
ATOM 2160 N N . PHE A 1 273 ? -5.841 -11.443 -36.921 1.00 90.12 273 PHE A N 1
ATOM 2161 C CA . PHE A 1 273 ? -7.128 -11.119 -36.295 1.00 90.12 273 PHE A CA 1
ATOM 2162 C C . PHE A 1 273 ? -7.034 -9.777 -35.568 1.00 90.12 273 PHE A C 1
ATOM 2164 O O . PHE A 1 273 ? -5.937 -9.384 -35.174 1.00 90.12 273 PHE A O 1
ATOM 2171 N N . ALA A 1 274 ? -8.156 -9.066 -35.425 1.00 88.19 274 ALA A N 1
ATOM 2172 C CA . ALA A 1 274 ? -8.157 -7.773 -34.749 1.00 88.19 274 ALA A CA 1
ATOM 2173 C C . ALA A 1 274 ? -7.636 -7.948 -33.309 1.00 88.19 274 ALA A C 1
ATOM 2175 O O . ALA A 1 274 ? -8.174 -8.798 -32.589 1.00 88.19 274 ALA A O 1
ATOM 2176 N N . PRO A 1 275 ? -6.598 -7.194 -32.896 1.00 85.81 275 PRO A N 1
ATOM 2177 C CA . PRO A 1 275 ? -6.198 -7.150 -31.500 1.00 85.81 275 PRO A CA 1
ATOM 2178 C C . PRO A 1 275 ? -7.374 -6.656 -30.661 1.00 85.81 275 PRO A C 1
ATOM 2180 O O . PRO A 1 275 ? -8.018 -5.667 -31.004 1.00 85.81 275 PRO A O 1
ATOM 2183 N N . ASP A 1 276 ? -7.651 -7.350 -29.571 1.00 88.81 276 ASP A N 1
ATOM 2184 C CA . ASP A 1 276 ? -8.715 -7.026 -28.628 1.00 88.81 276 ASP A CA 1
ATOM 2185 C C . ASP A 1 276 ? -8.157 -6.771 -27.222 1.00 88.81 276 ASP A C 1
ATOM 2187 O O . ASP A 1 276 ? -6.990 -7.067 -26.939 1.00 88.81 276 ASP A O 1
ATOM 2191 N N . ALA A 1 277 ? -9.010 -6.241 -26.342 1.00 85.31 277 ALA A N 1
ATOM 2192 C CA . ALA A 1 277 ? -8.667 -5.846 -24.976 1.00 85.31 277 ALA A CA 1
ATOM 2193 C C . ALA A 1 277 ? -8.041 -6.971 -24.125 1.00 85.31 277 ALA A C 1
ATOM 2195 O O . ALA A 1 277 ? -7.335 -6.684 -23.162 1.00 85.31 277 ALA A O 1
ATOM 2196 N N . LEU A 1 278 ? -8.254 -8.244 -24.485 1.00 88.50 278 LEU A N 1
ATOM 2197 C CA . LEU A 1 278 ? -7.718 -9.398 -23.757 1.00 88.50 278 LEU A CA 1
ATOM 2198 C C . LEU A 1 278 ? -6.459 -10.004 -24.402 1.00 88.50 278 LEU A C 1
ATOM 2200 O O . LEU A 1 278 ? -5.790 -10.839 -23.793 1.00 88.50 278 LEU A O 1
ATOM 2204 N N . SER A 1 279 ? -6.127 -9.583 -25.623 1.00 85.31 279 SER A N 1
ATOM 2205 C CA . SER A 1 279 ? -5.039 -10.164 -26.422 1.00 85.31 279 SER A CA 1
ATOM 2206 C C . SER A 1 279 ? -3.684 -9.468 -26.247 1.00 85.31 279 SER A C 1
ATOM 2208 O O . SER A 1 279 ? -2.657 -10.004 -26.666 1.00 85.31 279 SER A O 1
ATOM 2210 N N . HIS A 1 280 ? -3.654 -8.273 -25.644 1.00 76.38 280 HIS A N 1
ATOM 2211 C CA . HIS A 1 280 ? -2.415 -7.514 -25.471 1.00 76.38 280 HIS A CA 1
ATOM 2212 C C . HIS A 1 280 ? -1.489 -8.178 -24.446 1.00 76.38 280 HIS A C 1
ATOM 2214 O O . HIS A 1 280 ? -1.877 -8.400 -23.303 1.00 76.38 280 HIS A O 1
ATOM 2220 N N . GLY A 1 281 ? -0.249 -8.472 -24.849 1.00 73.62 281 GLY A N 1
ATOM 2221 C CA . GLY A 1 281 ? 0.766 -9.010 -23.944 1.00 73.62 281 GLY A CA 1
ATOM 2222 C C . GLY A 1 281 ? 0.512 -10.445 -23.483 1.00 73.62 281 GLY A C 1
ATOM 2223 O O . GLY A 1 281 ? 0.969 -10.784 -22.394 1.00 73.62 281 GLY A O 1
ATOM 2224 N N . TRP A 1 282 ? -0.175 -11.276 -24.284 1.00 85.62 282 TRP A N 1
ATOM 2225 C CA . TRP A 1 282 ? -0.589 -12.656 -23.965 1.00 85.62 282 TRP A CA 1
ATOM 2226 C C . TRP A 1 282 ? 0.503 -13.508 -23.295 1.00 85.62 282 TRP A C 1
ATOM 2228 O O . TRP A 1 282 ? 0.213 -14.304 -22.402 1.00 85.62 282 TRP A O 1
ATOM 2238 N N . TYR A 1 283 ? 1.764 -13.337 -23.707 1.00 83.69 283 TYR A N 1
ATOM 2239 C CA . TYR A 1 283 ? 2.922 -14.025 -23.120 1.00 83.69 283 TYR A CA 1
ATOM 2240 C C . TYR A 1 283 ? 3.866 -13.141 -22.292 1.00 83.69 283 TYR A C 1
ATOM 2242 O O . TYR A 1 283 ? 4.844 -13.660 -21.757 1.00 83.69 283 TYR A O 1
ATOM 2250 N N . ASP A 1 284 ? 3.606 -11.840 -22.194 1.00 73.38 284 ASP A N 1
ATOM 2251 C CA . ASP A 1 284 ? 4.568 -10.852 -21.704 1.00 73.38 284 ASP A CA 1
ATOM 2252 C C . ASP A 1 284 ? 4.075 -10.079 -20.475 1.00 73.38 284 ASP A C 1
ATOM 2254 O O . ASP A 1 284 ? 4.671 -10.161 -19.403 1.00 73.38 284 ASP A O 1
ATOM 2258 N N . CYS A 1 285 ? 2.961 -9.355 -20.612 1.00 68.62 285 CYS A N 1
ATOM 2259 C CA . CYS A 1 285 ? 2.506 -8.371 -19.630 1.00 68.62 285 CYS A CA 1
ATOM 2260 C C . CYS A 1 285 ? 1.000 -8.435 -19.327 1.00 68.62 285 CYS A C 1
ATOM 2262 O O . CYS A 1 285 ? 0.412 -7.420 -18.951 1.00 68.62 285 CYS A O 1
ATOM 2264 N N . LEU A 1 286 ? 0.374 -9.613 -19.456 1.00 76.00 286 LEU A N 1
ATOM 2265 C CA . LEU A 1 286 ? -0.989 -9.816 -18.952 1.00 76.00 286 LEU A CA 1
ATOM 2266 C C . LEU A 1 286 ? -1.067 -9.427 -17.473 1.00 76.00 286 LEU A C 1
ATOM 2268 O O . LEU A 1 286 ? -0.249 -9.875 -16.663 1.00 76.00 286 LEU A O 1
ATOM 2272 N N . ASP A 1 287 ? -2.083 -8.643 -17.109 1.00 77.62 287 ASP A N 1
ATOM 2273 C CA . ASP A 1 287 ? -2.365 -8.425 -15.698 1.00 77.62 287 ASP A CA 1
ATOM 2274 C C . ASP A 1 287 ? -2.744 -9.764 -15.021 1.00 77.62 287 ASP A C 1
ATOM 2276 O O . ASP A 1 287 ? -3.265 -10.677 -15.681 1.00 77.62 287 ASP A O 1
ATOM 2280 N N . PRO A 1 288 ? -2.474 -9.925 -13.713 1.00 80.75 288 PRO A N 1
ATOM 2281 C CA . PRO A 1 288 ? -2.716 -11.190 -13.023 1.00 80.75 288 PRO A CA 1
ATOM 2282 C C . PRO A 1 288 ? -4.163 -11.695 -13.107 1.00 80.75 288 PRO A C 1
ATOM 2284 O O . PRO A 1 288 ? -4.369 -12.900 -13.265 1.00 80.75 288 PRO A O 1
ATOM 2287 N N . ALA A 1 289 ? -5.161 -10.808 -13.030 1.00 82.25 289 ALA A N 1
ATOM 2288 C CA . ALA A 1 289 ? -6.569 -11.195 -13.066 1.00 82.25 289 ALA A CA 1
ATOM 2289 C C . ALA A 1 289 ? -6.966 -11.694 -14.463 1.00 82.25 289 ALA A C 1
ATOM 2291 O O . ALA A 1 289 ? -7.551 -12.774 -14.588 1.00 82.25 289 ALA A O 1
ATOM 2292 N N . GLN A 1 290 ? -6.554 -10.983 -15.516 1.00 87.31 290 GLN A N 1
ATOM 2293 C CA . GLN A 1 290 ? -6.773 -11.394 -16.904 1.00 87.31 290 GLN A CA 1
ATOM 2294 C C . GLN A 1 290 ? -6.073 -12.714 -17.239 1.00 87.31 290 GLN A C 1
ATOM 2296 O O . GLN A 1 290 ? -6.666 -13.587 -17.876 1.00 87.31 290 GLN A O 1
ATOM 2301 N N . SER A 1 291 ? -4.838 -12.903 -16.769 1.00 88.00 291 SER A N 1
ATOM 2302 C CA . SER A 1 291 ? -4.098 -14.160 -16.937 1.00 88.00 291 SER A CA 1
ATOM 2303 C C . SER A 1 291 ? -4.843 -15.352 -16.324 1.00 88.00 291 SER A C 1
ATOM 2305 O O . SER A 1 291 ? -4.982 -16.407 -16.954 1.00 88.00 291 SER A O 1
ATOM 2307 N N . ILE A 1 292 ? -5.395 -15.178 -15.119 1.00 89.31 292 ILE A N 1
ATOM 2308 C CA . ILE A 1 292 ? -6.157 -16.222 -14.423 1.00 89.31 292 ILE A CA 1
ATOM 2309 C C . ILE A 1 292 ? -7.482 -16.508 -15.131 1.00 89.31 292 ILE A C 1
ATOM 2311 O O . ILE A 1 292 ? -7.822 -17.677 -15.316 1.00 89.31 292 ILE A O 1
ATOM 2315 N N . PHE A 1 293 ? -8.189 -15.478 -15.601 1.00 92.06 293 PHE A N 1
ATOM 2316 C CA . PHE A 1 293 ? -9.409 -15.644 -16.391 1.00 92.06 293 PHE A CA 1
ATOM 2317 C C . PHE A 1 293 ? -9.168 -16.436 -17.686 1.00 92.06 293 PHE A C 1
ATOM 2319 O O . PHE A 1 293 ? -9.858 -17.424 -17.950 1.00 92.06 293 PHE A O 1
ATOM 2326 N N . ILE A 1 294 ? -8.158 -16.049 -18.476 1.00 93.00 294 ILE A N 1
ATOM 2327 C CA . ILE A 1 294 ? -7.804 -16.733 -19.731 1.00 93.00 294 ILE A CA 1
ATOM 2328 C C . ILE A 1 294 ? -7.441 -18.193 -19.454 1.00 93.00 294 ILE A C 1
ATOM 2330 O O . ILE A 1 294 ? -7.891 -19.095 -20.165 1.00 93.00 294 ILE A O 1
ATOM 2334 N N . ARG A 1 295 ? -6.664 -18.450 -18.397 1.00 92.75 295 ARG A N 1
ATOM 2335 C CA . ARG A 1 295 ? -6.288 -19.811 -18.008 1.00 92.75 295 ARG A CA 1
ATOM 2336 C C . ARG A 1 295 ? -7.498 -20.649 -17.596 1.00 92.75 295 ARG A C 1
ATOM 2338 O O . ARG A 1 295 ? -7.635 -21.765 -18.092 1.00 92.75 295 ARG A O 1
ATOM 2345 N N . ALA A 1 296 ? -8.391 -20.108 -16.768 1.00 95.25 296 ALA A N 1
ATOM 2346 C CA . ALA A 1 296 ? -9.623 -20.782 -16.357 1.00 95.25 296 ALA A CA 1
ATOM 2347 C C . ALA A 1 296 ? -10.508 -21.141 -17.565 1.00 95.25 296 ALA A C 1
ATOM 2349 O O . ALA A 1 296 ? -11.036 -22.250 -17.642 1.00 95.25 296 ALA A O 1
ATOM 2350 N N . LEU A 1 297 ? -10.612 -20.244 -18.553 1.00 96.56 297 LEU A N 1
ATOM 2351 C CA . LEU A 1 297 ? -11.310 -20.509 -19.814 1.00 96.56 297 LEU A CA 1
ATOM 2352 C C . LEU A 1 297 ? -10.662 -21.634 -20.631 1.00 96.56 297 LEU A C 1
ATOM 2354 O O . LEU A 1 297 ? -11.371 -22.519 -21.114 1.00 96.56 297 LEU A O 1
ATOM 2358 N N . ILE A 1 298 ? -9.335 -21.622 -20.794 1.00 96.62 298 ILE A N 1
ATOM 2359 C CA . ILE A 1 298 ? -8.607 -22.679 -21.517 1.00 96.62 298 ILE A CA 1
ATOM 2360 C C . ILE A 1 298 ? -8.797 -24.030 -20.823 1.00 96.62 298 ILE A C 1
ATOM 2362 O O . ILE A 1 298 ? -9.068 -25.027 -21.498 1.00 96.62 298 ILE A O 1
ATOM 2366 N N . ASP A 1 299 ? -8.678 -24.072 -19.496 1.00 96.88 299 ASP A N 1
ATOM 2367 C CA . ASP A 1 299 ? -8.799 -25.296 -18.704 1.00 96.88 299 ASP A CA 1
ATOM 2368 C C . ASP A 1 299 ? -10.235 -25.855 -18.759 1.00 96.88 299 ASP A C 1
ATOM 2370 O O . ASP A 1 299 ? -10.424 -27.053 -19.014 1.00 96.88 299 ASP A O 1
ATOM 2374 N N . ALA A 1 300 ? -11.256 -24.997 -18.645 1.00 97.69 300 ALA A N 1
ATOM 2375 C CA . ALA A 1 300 ? -12.661 -25.390 -18.783 1.00 97.69 300 ALA A CA 1
ATOM 2376 C C . ALA A 1 300 ? -12.989 -25.898 -20.198 1.00 97.69 300 ALA A C 1
ATOM 2378 O O . ALA A 1 300 ? -13.543 -26.989 -20.355 1.00 97.69 300 ALA A O 1
ATOM 2379 N N . LEU A 1 301 ? -12.589 -25.166 -21.245 1.00 97.88 301 LEU A N 1
ATOM 2380 C CA . LEU A 1 301 ? -12.784 -25.581 -22.641 1.00 97.88 301 LEU A CA 1
ATOM 2381 C C . LEU A 1 301 ? -12.044 -26.885 -22.964 1.00 97.88 301 LEU A C 1
ATOM 2383 O O . LEU A 1 301 ? -12.580 -27.736 -23.672 1.00 97.88 301 LEU A O 1
ATOM 2387 N N . THR A 1 302 ? -10.834 -27.075 -22.432 1.00 97.62 302 THR A N 1
ATOM 2388 C CA . THR A 1 302 ? -10.066 -28.320 -22.595 1.00 97.62 302 THR A CA 1
ATOM 2389 C C . THR A 1 302 ? -10.751 -29.488 -21.897 1.00 97.62 302 THR A C 1
ATOM 2391 O O . THR A 1 302 ? -10.791 -30.593 -22.443 1.00 97.62 302 THR A O 1
ATOM 2394 N N . THR A 1 303 ? -11.325 -29.252 -20.717 1.00 97.06 303 THR A N 1
ATOM 2395 C CA . THR A 1 303 ? -12.115 -30.253 -19.996 1.00 97.06 303 THR A CA 1
ATOM 2396 C C . THR A 1 303 ? -13.337 -30.657 -20.815 1.00 97.06 303 THR A C 1
ATOM 2398 O O . THR A 1 303 ? -13.494 -31.842 -21.103 1.00 97.06 303 THR A O 1
ATOM 2401 N N . LEU A 1 304 ? -14.111 -29.692 -21.324 1.00 96.25 304 LEU A N 1
ATOM 2402 C CA . LEU A 1 304 ? -15.247 -29.950 -22.219 1.00 96.25 304 LEU A CA 1
ATOM 2403 C C . LEU A 1 304 ? -14.837 -30.696 -23.487 1.00 96.25 304 LEU A C 1
ATOM 2405 O O . LEU A 1 304 ? -15.512 -31.635 -23.904 1.00 96.25 304 LEU A O 1
ATOM 2409 N N . ALA A 1 305 ? -13.702 -30.340 -24.086 1.00 96.62 305 ALA A N 1
ATOM 2410 C CA . ALA A 1 305 ? -13.198 -31.035 -25.260 1.00 96.62 305 ALA A CA 1
ATOM 2411 C C . ALA A 1 305 ? -12.897 -32.522 -24.974 1.00 96.62 305 ALA A C 1
ATOM 2413 O O . ALA A 1 305 ? -12.969 -33.350 -25.888 1.00 96.62 305 ALA A O 1
ATOM 2414 N N . ARG A 1 306 ? -12.589 -32.886 -23.722 1.00 95.94 306 ARG A N 1
ATOM 2415 C CA . ARG A 1 306 ? -12.358 -34.275 -23.293 1.00 95.94 306 ARG A CA 1
ATOM 2416 C C . ARG A 1 306 ? -13.648 -34.994 -22.899 1.00 95.94 306 ARG A C 1
ATOM 2418 O O . ARG A 1 306 ? -13.793 -36.162 -23.257 1.00 95.94 306 ARG A O 1
ATOM 2425 N N . THR A 1 307 ? -14.557 -34.323 -22.192 1.00 94.88 307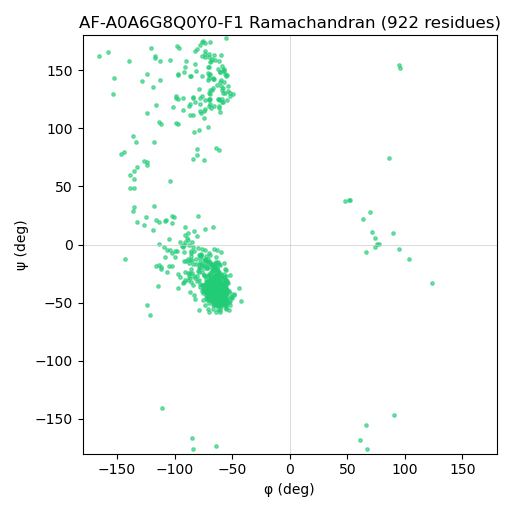 THR A N 1
ATOM 2426 C CA . THR A 1 307 ? -15.738 -34.940 -21.562 1.00 94.88 307 THR A CA 1
ATOM 2427 C C . THR A 1 307 ? -17.020 -34.818 -22.391 1.00 94.88 307 THR A C 1
ATOM 2429 O O . THR A 1 307 ? -17.789 -35.771 -22.456 1.00 94.88 307 THR A O 1
ATOM 2432 N N . GLU A 1 308 ? -17.240 -33.690 -23.072 1.00 94.56 308 GLU A N 1
ATOM 2433 C CA . GLU A 1 308 ? -18.496 -33.309 -23.740 1.00 94.56 308 GLU A CA 1
ATOM 2434 C C . GLU A 1 308 ? -18.233 -32.799 -25.172 1.00 94.56 308 GLU A C 1
ATOM 2436 O O . GLU A 1 308 ? -18.424 -31.626 -25.504 1.00 94.56 308 GLU A O 1
ATOM 2441 N N . ARG A 1 309 ? -17.777 -33.697 -26.056 1.00 93.56 309 ARG A N 1
ATOM 2442 C CA . ARG A 1 309 ? -17.242 -33.337 -27.387 1.00 93.56 309 ARG A CA 1
ATOM 2443 C C . ARG A 1 309 ? -18.202 -32.537 -28.269 1.00 93.56 309 ARG A C 1
ATOM 2445 O O . ARG A 1 309 ? -17.772 -31.600 -28.937 1.00 93.56 309 ARG A O 1
ATOM 2452 N N . ASP A 1 310 ? -19.480 -32.904 -28.297 1.00 94.06 310 ASP A N 1
ATOM 2453 C CA . ASP A 1 310 ? -20.462 -32.225 -29.152 1.00 94.06 310 ASP A CA 1
ATOM 2454 C C . ASP A 1 310 ? -20.762 -30.810 -28.644 1.00 94.06 310 ASP A C 1
ATOM 2456 O O . ASP A 1 310 ? -20.799 -29.868 -29.437 1.00 94.06 310 ASP A O 1
ATOM 2460 N N . ARG A 1 311 ? -20.851 -30.636 -27.318 1.00 94.88 311 ARG A N 1
ATOM 2461 C CA . ARG A 1 311 ? -20.983 -29.319 -26.680 1.00 94.88 311 ARG A CA 1
ATOM 2462 C C . ARG A 1 311 ? -19.758 -28.451 -26.967 1.00 94.88 311 ARG A C 1
ATOM 2464 O O . ARG A 1 311 ? -19.903 -27.310 -27.403 1.00 94.88 311 ARG A O 1
ATOM 2471 N N . PHE A 1 312 ? -18.552 -29.010 -26.831 1.00 97.06 312 PHE A N 1
ATOM 2472 C CA . PHE A 1 312 ? -17.321 -28.306 -27.187 1.00 97.06 312 PHE A CA 1
ATOM 2473 C C . PHE A 1 312 ? -17.292 -27.891 -28.663 1.00 97.06 312 PHE A C 1
ATOM 2475 O O . PHE A 1 312 ? -16.946 -26.752 -28.950 1.00 97.06 312 PHE A O 1
ATOM 2482 N N . ARG A 1 313 ? -17.689 -28.751 -29.612 1.00 95.69 313 ARG A N 1
ATOM 2483 C CA . ARG A 1 313 ? -17.711 -28.389 -31.044 1.00 95.69 313 ARG A CA 1
ATOM 2484 C C . ARG A 1 313 ? -18.626 -27.202 -31.342 1.00 95.69 313 ARG A C 1
ATOM 2486 O O . ARG A 1 313 ? -18.266 -26.361 -32.166 1.00 95.69 313 ARG A O 1
ATOM 2493 N N . ILE A 1 314 ? -19.775 -27.109 -30.669 1.00 95.81 314 ILE A N 1
ATOM 2494 C CA . ILE A 1 314 ? -20.689 -25.962 -30.791 1.00 95.81 314 ILE A CA 1
ATOM 2495 C C . ILE A 1 314 ? -20.004 -24.686 -30.286 1.00 95.81 314 ILE A C 1
ATOM 2497 O O . ILE A 1 314 ? -19.965 -23.681 -30.999 1.00 95.81 314 ILE A O 1
ATOM 2501 N N . LEU A 1 315 ? -19.414 -24.733 -29.088 1.00 96.38 315 LEU A N 1
ATOM 2502 C CA . LEU A 1 315 ? -18.691 -23.600 -28.499 1.00 96.38 315 LEU A CA 1
ATOM 2503 C C . LEU A 1 315 ? -17.482 -23.192 -29.350 1.00 96.38 315 LEU A C 1
ATOM 2505 O O . LEU A 1 315 ? -17.266 -22.006 -29.598 1.00 96.38 315 LEU A O 1
ATOM 2509 N N . ALA A 1 316 ? -16.744 -24.166 -29.877 1.00 96.69 316 ALA A N 1
ATOM 2510 C CA . ALA A 1 316 ? -15.604 -23.926 -30.743 1.00 96.69 316 ALA A CA 1
ATOM 2511 C C . ALA A 1 316 ? -16.011 -23.268 -32.064 1.00 96.69 316 ALA A C 1
ATOM 2513 O O . ALA A 1 316 ? -15.311 -22.377 -32.538 1.00 96.69 316 ALA A O 1
ATOM 2514 N N . GLY A 1 317 ? -17.163 -23.643 -32.630 1.00 96.06 317 GLY A N 1
ATOM 2515 C CA . GLY A 1 317 ? -17.744 -22.960 -33.786 1.00 96.06 317 GLY A CA 1
ATOM 2516 C C . GLY A 1 317 ? -18.061 -21.489 -33.501 1.00 96.06 317 GLY A C 1
ATOM 2517 O O . GLY A 1 317 ? -17.736 -20.630 -34.320 1.00 96.06 317 GLY A O 1
ATOM 2518 N N . ARG A 1 318 ? -18.623 -21.184 -32.320 1.00 96.19 318 ARG A N 1
ATOM 2519 C CA . ARG A 1 318 ? -18.909 -19.802 -31.889 1.00 96.19 318 ARG A CA 1
ATOM 2520 C C . ARG A 1 318 ? -17.631 -18.977 -31.732 1.00 96.19 318 ARG A C 1
ATOM 2522 O O . ARG A 1 318 ? -17.564 -17.882 -32.276 1.00 96.19 318 ARG A O 1
ATOM 2529 N N . LEU A 1 319 ? -16.614 -19.511 -31.051 1.00 96.94 319 LEU A N 1
ATOM 2530 C CA . LEU A 1 319 ? -15.317 -18.839 -30.882 1.00 96.94 319 LEU A CA 1
ATOM 2531 C C . LEU A 1 319 ? -14.605 -18.632 -32.227 1.00 96.94 319 LEU A C 1
ATOM 2533 O O . LEU A 1 319 ? -14.079 -17.557 -32.493 1.00 96.94 319 LEU A O 1
ATOM 2537 N N . ALA A 1 320 ? -14.633 -19.635 -33.109 1.00 95.88 320 ALA A N 1
ATOM 2538 C CA . ALA A 1 320 ? -13.970 -19.576 -34.410 1.00 95.88 320 ALA A CA 1
ATOM 2539 C C . ALA A 1 320 ? -14.571 -18.513 -35.342 1.00 95.88 320 ALA A C 1
ATOM 2541 O O . ALA A 1 320 ? -13.851 -18.013 -36.209 1.00 95.88 320 ALA A O 1
ATOM 2542 N N . ALA A 1 321 ? -15.857 -18.186 -35.172 1.00 94.19 321 ALA A N 1
ATOM 2543 C CA . ALA A 1 321 ? -16.569 -17.168 -35.941 1.00 94.19 321 ALA A CA 1
ATOM 2544 C C . ALA A 1 321 ? -16.264 -15.726 -35.490 1.00 94.19 321 ALA A C 1
ATOM 2546 O O . ALA A 1 321 ? -16.570 -14.791 -36.226 1.00 94.19 321 ALA A O 1
ATOM 2547 N N . MET A 1 322 ? -15.664 -15.526 -34.312 1.00 93.31 322 MET A N 1
ATOM 2548 C CA . MET A 1 322 ? -15.317 -14.194 -33.809 1.00 93.31 322 MET A CA 1
ATOM 2549 C C . MET A 1 322 ? -14.047 -13.666 -34.508 1.00 93.31 322 MET A C 1
ATOM 2551 O O . MET A 1 322 ? -13.017 -14.346 -34.462 1.00 93.31 322 MET A O 1
ATOM 2555 N N . PRO A 1 323 ? -14.061 -12.463 -35.121 1.00 91.31 323 PRO A N 1
ATOM 2556 C CA . PRO A 1 323 ? -12.935 -11.925 -35.899 1.00 91.31 323 PRO A CA 1
ATOM 2557 C C . PRO A 1 323 ? -11.809 -11.306 -35.041 1.00 91.31 323 PRO A C 1
ATOM 2559 O O . PRO A 1 323 ? -11.041 -10.475 -35.529 1.00 91.31 323 PRO A O 1
ATOM 2562 N N . TYR A 1 324 ? -11.683 -11.738 -33.786 1.00 92.56 324 TYR A N 1
ATOM 2563 C CA . TYR A 1 324 ? -10.772 -11.187 -32.779 1.00 92.56 324 TYR A CA 1
ATOM 2564 C C . TYR A 1 324 ? -9.677 -12.177 -32.403 1.00 92.56 324 TYR A C 1
ATOM 2566 O O . TYR A 1 324 ? -9.820 -13.384 -32.607 1.00 92.56 324 TYR A O 1
ATOM 2574 N N . GLN A 1 325 ? -8.569 -11.678 -31.867 1.00 92.31 325 GLN A N 1
ATOM 2575 C CA . GLN A 1 325 ? -7.389 -12.487 -31.591 1.00 92.31 325 GLN A CA 1
ATOM 2576 C C . GLN A 1 325 ? -7.603 -13.475 -30.427 1.00 92.31 325 GLN A C 1
ATOM 2578 O O . GLN A 1 325 ? -7.291 -14.662 -30.576 1.00 92.31 325 GLN A O 1
ATOM 2583 N N . THR A 1 326 ? -8.203 -13.037 -29.316 1.00 94.25 326 THR A N 1
ATOM 2584 C CA . THR A 1 326 ? -8.406 -13.842 -28.099 1.00 94.25 326 THR A CA 1
ATOM 2585 C C . THR A 1 326 ? -9.164 -15.155 -28.357 1.00 94.25 326 THR A C 1
ATOM 2587 O O . THR A 1 326 ? -8.632 -16.217 -28.019 1.00 94.25 326 THR A O 1
ATOM 2590 N N . PRO A 1 327 ? -10.345 -15.177 -29.015 1.00 96.12 327 PRO A N 1
ATOM 2591 C CA . PRO A 1 327 ? -11.068 -16.424 -29.299 1.00 96.12 327 PRO A CA 1
ATOM 2592 C C . PRO A 1 327 ? -10.263 -17.426 -30.138 1.00 96.12 327 PRO A C 1
ATOM 2594 O O . PRO A 1 327 ? -10.355 -18.639 -29.933 1.00 96.12 327 PRO A O 1
ATOM 2597 N N . GLN A 1 328 ? -9.445 -16.933 -31.070 1.00 96.19 328 GLN A N 1
ATOM 2598 C CA . GLN A 1 328 ? -8.639 -17.776 -31.953 1.00 96.19 328 GLN A CA 1
ATOM 2599 C C . GLN A 1 328 ? -7.440 -18.371 -31.200 1.00 96.19 328 GLN A C 1
ATOM 2601 O O . GLN A 1 328 ? -7.124 -19.547 -31.395 1.00 96.19 328 GLN A O 1
ATOM 2606 N N . GLN A 1 329 ? -6.810 -17.601 -30.303 1.00 94.69 329 GLN A N 1
ATOM 2607 C CA . GLN A 1 329 ? -5.758 -18.107 -29.415 1.00 94.69 329 GLN A CA 1
ATOM 2608 C C . GLN A 1 329 ? -6.310 -19.123 -28.406 1.00 94.69 329 GLN A C 1
ATOM 2610 O O . GLN A 1 329 ? -5.732 -20.203 -28.275 1.00 94.69 329 GLN A O 1
ATOM 2615 N N . LEU A 1 330 ? -7.470 -18.868 -27.782 1.00 97.12 330 LEU A N 1
ATOM 2616 C CA . LEU A 1 330 ? -8.144 -19.840 -26.906 1.00 97.12 330 LEU A CA 1
ATOM 2617 C C . LEU A 1 330 ? -8.325 -21.195 -27.611 1.00 97.12 330 LEU A C 1
ATOM 2619 O O . LEU A 1 330 ? -7.931 -22.235 -27.080 1.00 97.12 330 LEU A O 1
ATOM 2623 N N . LEU A 1 331 ? -8.840 -21.190 -28.846 1.00 97.69 331 LEU A N 1
ATOM 2624 C CA . LEU A 1 331 ? -8.998 -22.412 -29.638 1.00 97.69 331 LEU A CA 1
ATOM 2625 C C . LEU A 1 331 ? -7.671 -23.091 -29.965 1.00 97.69 331 LEU A C 1
ATOM 2627 O O . LEU A 1 331 ? -7.581 -24.316 -29.869 1.00 97.69 331 LEU A O 1
ATOM 2631 N N . ALA A 1 332 ? -6.637 -22.329 -30.324 1.00 96.69 332 ALA A N 1
ATOM 2632 C CA . ALA A 1 332 ? -5.320 -22.893 -30.597 1.00 96.69 332 ALA A CA 1
ATOM 2633 C C . ALA A 1 332 ? -4.740 -23.613 -29.367 1.00 96.69 332 ALA A C 1
ATOM 2635 O O . ALA A 1 332 ? -4.201 -24.715 -29.500 1.00 96.69 332 ALA A O 1
ATOM 2636 N N . HIS A 1 333 ? -4.905 -23.043 -28.169 1.00 96.69 333 HIS A N 1
ATOM 2637 C CA . HIS A 1 333 ? -4.482 -23.659 -26.910 1.00 96.69 333 HIS A CA 1
ATOM 2638 C C . HIS A 1 333 ? -5.259 -24.941 -26.591 1.00 96.69 333 HIS A C 1
ATOM 2640 O O . HIS A 1 333 ? -4.641 -25.963 -26.281 1.00 96.69 333 HIS A O 1
ATOM 2646 N N . VAL A 1 334 ? -6.589 -24.912 -26.717 1.00 97.56 334 VAL A N 1
ATOM 2647 C CA . VAL A 1 334 ? -7.440 -26.080 -26.441 1.00 97.56 334 VAL A CA 1
ATOM 2648 C C . VAL A 1 334 ? -7.132 -27.209 -27.421 1.00 97.56 334 VAL A C 1
ATOM 2650 O O . VAL A 1 334 ? -6.838 -28.329 -27.010 1.00 97.56 334 VAL A O 1
ATOM 2653 N N . TYR A 1 335 ? -7.101 -26.923 -28.724 1.00 97.50 335 TYR A N 1
ATOM 2654 C CA . TYR A 1 335 ? -6.791 -27.931 -29.736 1.00 97.50 335 TYR A CA 1
ATOM 2655 C C . TYR A 1 335 ? -5.388 -28.524 -29.587 1.00 97.50 335 TYR A C 1
ATOM 2657 O O . TYR A 1 335 ? -5.207 -29.723 -29.801 1.00 97.50 335 TYR A O 1
ATOM 2665 N N . ARG A 1 336 ? -4.402 -27.722 -29.165 1.00 95.62 336 ARG A N 1
ATOM 2666 C CA . ARG A 1 336 ? -3.053 -28.210 -28.847 1.00 95.62 336 ARG A CA 1
ATOM 2667 C C . ARG A 1 336 ? -3.052 -29.194 -27.674 1.00 95.62 336 ARG A C 1
ATOM 2669 O O . ARG A 1 336 ? -2.201 -30.077 -27.640 1.00 95.62 336 ARG A O 1
ATOM 2676 N N . ALA A 1 337 ? -3.969 -29.050 -26.718 1.00 95.88 337 ALA A N 1
ATOM 2677 C CA . ALA A 1 337 ? -4.067 -29.917 -25.543 1.00 95.88 337 ALA A CA 1
ATOM 2678 C C . ALA A 1 337 ? -4.809 -31.245 -25.803 1.00 95.88 337 ALA A C 1
ATOM 2680 O O . ALA A 1 337 ? -4.704 -32.169 -24.988 1.00 95.88 337 ALA A O 1
ATOM 2681 N N . VAL A 1 338 ? -5.561 -31.347 -26.907 1.00 95.25 338 VAL A N 1
ATOM 2682 C CA . VAL A 1 338 ? -6.333 -32.544 -27.305 1.00 95.25 338 VAL A CA 1
ATOM 2683 C C . VAL A 1 338 ? -6.264 -32.855 -28.821 1.00 95.25 338 VAL A C 1
ATOM 2685 O O . VAL A 1 338 ? -7.294 -33.102 -29.452 1.00 95.25 338 VAL A O 1
ATOM 2688 N N . PRO A 1 339 ? -5.076 -32.882 -29.451 1.00 92.56 339 PRO A N 1
ATOM 2689 C CA . PRO A 1 339 ? -4.954 -32.939 -30.913 1.00 92.56 339 PRO A CA 1
ATOM 2690 C C . PRO A 1 339 ? -5.456 -34.265 -31.518 1.00 92.56 339 PRO A C 1
ATOM 2692 O O . PRO A 1 339 ? -6.016 -34.267 -32.619 1.00 92.56 339 PRO A O 1
ATOM 2695 N N . ASP A 1 340 ? -5.329 -35.378 -30.787 1.00 92.25 340 ASP A N 1
ATOM 2696 C CA . ASP A 1 340 ? -5.741 -36.721 -31.227 1.00 92.25 340 ASP A CA 1
ATOM 2697 C C . ASP A 1 340 ? -7.254 -36.834 -31.439 1.00 92.25 340 ASP A C 1
ATOM 2699 O O . ASP A 1 340 ? -7.720 -37.445 -32.400 1.00 92.25 340 ASP A O 1
ATOM 2703 N N . ALA A 1 341 ? -8.041 -36.205 -30.563 1.00 91.94 341 ALA A N 1
ATOM 2704 C CA . ALA A 1 341 ? -9.500 -36.264 -30.627 1.00 91.94 341 ALA A CA 1
ATOM 2705 C C . ALA A 1 341 ? -10.091 -35.337 -31.706 1.00 91.94 341 ALA A C 1
ATOM 2707 O O . ALA A 1 341 ? -11.221 -35.554 -32.146 1.00 91.94 341 ALA A O 1
ATOM 2708 N N . TYR A 1 342 ? -9.330 -34.327 -32.142 1.00 95.25 342 TYR A N 1
ATOM 2709 C CA . TYR A 1 342 ? -9.819 -33.227 -32.980 1.00 95.25 342 TYR A CA 1
ATOM 2710 C C . TYR A 1 342 ? -9.005 -33.013 -34.256 1.00 95.25 342 TYR A C 1
ATOM 2712 O O . TYR A 1 342 ? -9.149 -31.984 -34.903 1.00 95.25 342 TYR A O 1
ATOM 2720 N N . THR A 1 343 ? -8.187 -33.976 -34.684 1.00 94.69 343 THR A N 1
ATOM 2721 C CA . THR A 1 343 ? -7.270 -33.826 -35.831 1.00 94.69 343 THR A CA 1
ATOM 2722 C C . THR A 1 343 ? -7.937 -33.236 -37.088 1.00 94.69 343 THR A C 1
ATOM 2724 O O . THR A 1 343 ? -7.374 -32.364 -37.749 1.00 94.69 343 THR A O 1
ATOM 2727 N N . GLY A 1 344 ? -9.158 -33.676 -37.421 1.00 93.88 344 GLY A N 1
ATOM 2728 C CA . GLY A 1 344 ? -9.922 -33.125 -38.549 1.00 93.88 344 GLY A CA 1
ATOM 2729 C C . GLY A 1 344 ? -10.466 -31.711 -38.309 1.00 93.88 344 GLY A C 1
ATOM 2730 O O . GLY A 1 344 ? -10.491 -30.906 -39.237 1.00 93.88 344 GLY A O 1
ATOM 2731 N N . ASP A 1 345 ? -10.876 -31.403 -37.080 1.00 96.06 345 ASP A N 1
ATOM 2732 C CA . ASP A 1 345 ? -11.388 -30.088 -36.687 1.00 96.06 345 ASP A CA 1
ATOM 2733 C C . ASP A 1 345 ? -10.256 -29.048 -36.630 1.00 96.06 345 ASP A C 1
ATOM 2735 O O . ASP A 1 345 ? -10.425 -27.942 -37.134 1.00 96.06 345 ASP A O 1
ATOM 2739 N N . VAL A 1 346 ? -9.069 -29.429 -36.141 1.00 96.62 346 VAL A N 1
ATOM 2740 C CA . VAL A 1 346 ? -7.857 -28.593 -36.157 1.00 96.62 346 VAL A CA 1
ATOM 2741 C C . VAL A 1 346 ? -7.431 -28.251 -37.580 1.00 96.62 346 VAL A C 1
ATOM 2743 O O . VAL A 1 346 ? -7.118 -27.097 -37.869 1.00 96.62 346 VAL A O 1
ATOM 2746 N N . LEU A 1 347 ? -7.440 -29.233 -38.487 1.00 96.19 347 LEU A N 1
ATOM 2747 C CA . LEU A 1 347 ? -7.118 -28.978 -39.889 1.00 96.19 347 LEU A CA 1
ATOM 2748 C C . LEU A 1 347 ? -8.134 -28.013 -40.514 1.00 96.19 347 LEU A C 1
ATOM 2750 O O . LEU A 1 347 ? -7.738 -27.029 -41.130 1.00 96.19 347 LEU A O 1
ATOM 2754 N N . ARG A 1 348 ? -9.438 -28.236 -40.295 1.00 96.06 348 ARG A N 1
ATOM 2755 C CA . ARG A 1 348 ? -10.496 -27.329 -40.773 1.00 96.06 348 ARG A CA 1
ATOM 2756 C C . ARG A 1 348 ? -10.348 -25.922 -40.190 1.00 96.06 348 ARG A C 1
ATOM 2758 O O . ARG A 1 348 ? -10.571 -24.944 -40.896 1.00 96.06 348 ARG A O 1
ATOM 2765 N N . PHE A 1 349 ? -9.954 -25.817 -38.923 1.00 96.81 349 PHE A N 1
ATOM 2766 C CA . PHE A 1 349 ? -9.659 -24.550 -38.270 1.00 96.81 349 PHE A CA 1
ATOM 2767 C C . PHE A 1 349 ? -8.507 -23.834 -38.985 1.00 96.81 349 PHE A C 1
ATOM 2769 O O . PHE A 1 349 ? -8.727 -22.747 -39.509 1.00 96.81 349 PHE A O 1
ATOM 2776 N N . LEU A 1 350 ? -7.329 -24.454 -39.108 1.00 96.56 350 LEU A N 1
ATOM 2777 C CA . LEU A 1 350 ? -6.155 -23.852 -39.759 1.00 96.56 350 LEU A CA 1
ATOM 2778 C C . LEU A 1 350 ? -6.407 -23.456 -41.224 1.00 96.56 350 LEU A C 1
ATOM 2780 O O . LEU A 1 350 ? -5.980 -22.385 -41.649 1.00 96.56 350 LEU A O 1
ATOM 2784 N N . LEU A 1 351 ? -7.102 -24.302 -41.990 1.00 96.19 351 LEU A N 1
ATOM 2785 C CA . LEU A 1 351 ? -7.378 -24.067 -43.412 1.00 96.19 351 LEU A CA 1
ATOM 2786 C C . LEU A 1 351 ? -8.521 -23.071 -43.658 1.00 96.19 351 LEU A C 1
ATOM 2788 O O . LEU A 1 351 ? -8.623 -22.524 -44.751 1.00 96.19 351 LEU A O 1
ATOM 2792 N N . GLY A 1 352 ? -9.392 -22.847 -42.670 1.00 93.94 352 GLY A N 1
ATOM 2793 C CA . GLY A 1 352 ? -10.594 -22.027 -42.836 1.00 93.94 352 GLY A CA 1
ATOM 2794 C C . GLY A 1 352 ? -10.339 -20.520 -42.910 1.00 93.94 352 GLY A C 1
ATOM 2795 O O . GLY A 1 352 ? -11.198 -19.797 -43.398 1.00 93.94 352 GLY A O 1
ATOM 2796 N N . ASP A 1 353 ? -9.187 -20.043 -42.430 1.00 93.00 353 ASP A N 1
ATOM 2797 C CA . ASP A 1 353 ? -8.806 -18.627 -42.479 1.00 93.00 353 ASP A CA 1
ATOM 2798 C C . ASP A 1 353 ? -7.275 -18.491 -42.475 1.00 93.00 353 ASP A C 1
ATOM 2800 O O . ASP A 1 353 ? -6.594 -19.072 -41.628 1.00 93.00 353 ASP A O 1
ATOM 2804 N N . ARG A 1 354 ? -6.706 -17.721 -43.411 1.00 91.50 354 ARG A N 1
ATOM 2805 C CA . ARG A 1 354 ? -5.246 -17.543 -43.534 1.00 91.50 354 ARG A CA 1
ATOM 2806 C C . ARG A 1 354 ? -4.622 -16.887 -42.307 1.00 91.50 354 ARG A C 1
ATOM 2808 O O . ARG A 1 354 ? -3.479 -17.195 -41.979 1.00 91.50 354 ARG A O 1
ATOM 2815 N N . ARG A 1 355 ? -5.366 -16.042 -41.592 1.00 92.25 355 ARG A N 1
ATOM 2816 C CA . ARG A 1 355 ? -4.911 -15.382 -40.361 1.00 92.25 355 ARG A CA 1
ATOM 2817 C C . ARG A 1 355 ? -4.615 -16.388 -39.247 1.00 92.25 355 ARG A C 1
ATOM 2819 O O . ARG A 1 355 ? -3.802 -16.104 -38.376 1.00 92.25 355 ARG A O 1
ATOM 2826 N N . ARG A 1 356 ? -5.183 -17.603 -39.298 1.00 94.75 356 ARG A N 1
ATOM 2827 C CA . ARG A 1 356 ? -4.907 -18.685 -38.328 1.00 94.75 356 ARG A CA 1
ATOM 2828 C C . ARG A 1 356 ? -3.536 -19.338 -38.501 1.00 94.75 356 ARG A C 1
ATOM 2830 O O . ARG A 1 356 ? -3.078 -20.039 -37.601 1.00 94.75 356 ARG A O 1
ATOM 2837 N N . LEU A 1 357 ? -2.852 -19.081 -39.618 1.00 94.31 357 LEU A N 1
ATOM 2838 C CA . LEU A 1 357 ? -1.420 -19.364 -39.755 1.00 94.31 357 LEU A CA 1
ATOM 2839 C C . LEU A 1 357 ? -0.553 -18.323 -39.034 1.00 94.31 357 LEU A C 1
ATOM 2841 O O . LEU A 1 357 ? 0.649 -18.535 -38.913 1.00 94.31 357 LEU A O 1
ATOM 2845 N N . ASN A 1 358 ? -1.154 -17.226 -38.558 1.00 91.81 358 ASN A N 1
ATOM 2846 C CA . ASN A 1 358 ? -0.482 -16.087 -37.950 1.00 91.81 358 ASN A CA 1
ATOM 2847 C C . ASN A 1 358 ? -0.875 -15.838 -36.479 1.00 91.81 358 ASN A C 1
ATOM 2849 O O . ASN A 1 358 ? -0.947 -14.689 -36.057 1.00 91.81 358 ASN A O 1
ATOM 2853 N N . LEU A 1 359 ? -1.166 -16.891 -35.707 1.00 92.50 359 LEU A N 1
ATOM 2854 C CA . LEU A 1 359 ? -1.549 -16.773 -34.294 1.00 92.50 359 LEU A CA 1
ATOM 2855 C C . LEU A 1 359 ? -0.328 -16.736 -33.366 1.00 92.50 359 LEU A C 1
ATOM 2857 O O . LEU A 1 359 ? 0.654 -17.462 -33.569 1.00 92.50 359 LEU A O 1
ATOM 2861 N N . GLY A 1 360 ? -0.455 -15.950 -32.298 1.00 87.88 360 GLY A N 1
ATOM 2862 C CA . GLY A 1 360 ? 0.554 -15.735 -31.266 1.00 87.88 360 GLY A CA 1
ATOM 2863 C C . GLY A 1 360 ? 1.404 -14.490 -31.502 1.00 87.88 360 GLY A C 1
ATOM 2864 O O . GLY A 1 360 ? 1.642 -14.090 -32.640 1.00 87.88 360 GLY A O 1
ATOM 2865 N N . ASP A 1 361 ? 1.904 -13.915 -30.409 1.00 77.62 361 ASP A N 1
ATOM 2866 C CA . ASP A 1 361 ? 2.520 -12.578 -30.377 1.00 77.62 361 ASP A CA 1
ATOM 2867 C C . ASP A 1 361 ? 3.772 -12.436 -31.260 1.00 77.62 361 ASP A C 1
ATOM 2869 O O . ASP A 1 361 ? 4.114 -11.345 -31.714 1.00 77.62 361 ASP A O 1
ATOM 2873 N N . HIS A 1 362 ? 4.486 -13.537 -31.526 1.00 84.12 362 HIS A N 1
ATOM 2874 C CA . HIS A 1 362 ? 5.719 -13.511 -32.310 1.00 84.12 362 HIS A CA 1
ATOM 2875 C C . HIS A 1 362 ? 5.990 -14.835 -33.036 1.00 84.12 362 HIS A C 1
ATOM 2877 O O . HIS A 1 362 ? 5.761 -15.916 -32.491 1.00 84.12 362 HIS A O 1
ATOM 2883 N N . GLN A 1 363 ? 6.539 -14.768 -34.260 1.00 89.50 363 GLN A N 1
ATOM 2884 C CA . GLN A 1 363 ? 6.932 -15.939 -35.071 1.00 89.50 363 GLN A CA 1
ATOM 2885 C C . GLN A 1 363 ? 5.844 -17.022 -35.160 1.00 89.50 363 GLN A C 1
ATOM 2887 O O . GLN A 1 363 ? 6.152 -18.217 -35.110 1.00 89.50 363 GLN A O 1
ATOM 2892 N N . GLN A 1 364 ? 4.576 -16.606 -35.237 1.00 92.00 364 GLN A N 1
ATOM 2893 C CA . GLN A 1 364 ? 3.429 -17.507 -35.363 1.00 92.00 364 GLN A CA 1
ATOM 2894 C C . GLN A 1 364 ? 3.434 -18.603 -34.285 1.00 92.00 364 GLN A C 1
ATOM 2896 O O . GLN A 1 364 ? 3.189 -19.773 -34.577 1.00 92.00 364 GLN A O 1
ATOM 2901 N N . TYR A 1 365 ? 3.836 -18.250 -33.056 1.00 93.69 365 TYR A N 1
ATOM 2902 C CA . TYR A 1 365 ? 4.131 -19.205 -31.989 1.00 93.69 365 TYR A CA 1
ATOM 2903 C C . TYR A 1 365 ? 2.985 -20.194 -31.750 1.00 93.69 365 TYR A C 1
ATOM 2905 O O . TYR A 1 365 ? 3.219 -21.405 -31.769 1.00 93.69 365 TYR A O 1
ATOM 2913 N N . ASP A 1 366 ? 1.752 -19.708 -31.609 1.00 94.62 366 ASP A N 1
ATOM 2914 C CA . ASP A 1 366 ? 0.596 -20.562 -31.329 1.00 94.62 366 ASP A CA 1
ATOM 2915 C C . ASP A 1 366 ? 0.248 -21.444 -32.527 1.00 94.62 366 ASP A C 1
ATOM 2917 O O . ASP A 1 366 ? 0.063 -22.654 -32.367 1.00 94.62 366 ASP A O 1
ATOM 2921 N N . SER A 1 367 ? 0.263 -20.881 -33.741 1.00 95.81 367 SER A N 1
ATOM 2922 C CA . SER A 1 367 ? 0.063 -21.650 -34.975 1.00 95.81 367 SER A CA 1
ATOM 2923 C C . SER A 1 367 ? 1.113 -22.750 -35.126 1.00 95.81 367 SER A C 1
ATOM 2925 O O . SER A 1 367 ? 0.768 -23.889 -35.428 1.00 95.81 367 SER A O 1
ATOM 2927 N N . ARG A 1 368 ? 2.392 -22.454 -34.865 1.00 96.19 368 ARG A N 1
ATOM 2928 C CA . ARG A 1 368 ? 3.477 -23.442 -34.920 1.00 96.19 368 ARG A CA 1
ATOM 2929 C C . ARG A 1 368 ? 3.282 -24.548 -33.902 1.00 96.19 368 ARG A C 1
ATOM 2931 O O . ARG A 1 368 ? 3.375 -25.711 -34.272 1.00 96.19 368 ARG A O 1
ATOM 2938 N N . LYS A 1 369 ? 2.996 -24.215 -32.641 1.00 95.31 369 LYS A N 1
ATOM 2939 C CA . LYS A 1 369 ? 2.781 -25.223 -31.593 1.00 95.31 369 LYS A CA 1
ATOM 2940 C C . LYS A 1 369 ? 1.574 -26.107 -31.906 1.00 95.31 369 LYS A C 1
ATOM 2942 O O . LYS A 1 369 ? 1.640 -27.313 -31.677 1.00 95.31 369 LYS A O 1
ATOM 2947 N N . LEU A 1 370 ? 0.511 -25.532 -32.468 1.00 96.38 370 LEU A N 1
ATOM 2948 C CA . LEU A 1 370 ? -0.651 -26.285 -32.929 1.00 96.38 370 LEU A CA 1
ATOM 2949 C C . LEU A 1 370 ? -0.307 -27.203 -34.113 1.00 96.38 370 LEU A C 1
ATOM 2951 O O . LEU A 1 370 ? -0.664 -28.380 -34.090 1.00 96.38 370 LEU A O 1
ATOM 2955 N N . ILE A 1 371 ? 0.436 -26.703 -35.107 1.00 95.88 371 ILE A N 1
ATOM 2956 C CA . ILE A 1 371 ? 0.923 -27.496 -36.246 1.00 95.88 371 ILE A CA 1
ATOM 2957 C C . ILE A 1 371 ? 1.803 -28.645 -35.751 1.00 95.88 371 ILE A C 1
ATOM 2959 O O . ILE A 1 371 ? 1.532 -29.791 -36.089 1.00 95.88 371 ILE A O 1
ATOM 2963 N N . THR A 1 372 ? 2.801 -28.384 -34.903 1.00 94.69 372 THR A N 1
ATOM 2964 C CA . THR A 1 372 ? 3.670 -29.424 -34.330 1.00 94.69 372 THR A CA 1
ATOM 2965 C C . THR A 1 372 ? 2.864 -30.525 -33.638 1.00 94.69 372 THR A C 1
ATOM 2967 O O . THR A 1 372 ? 3.209 -31.699 -33.773 1.00 94.69 372 THR A O 1
ATOM 2970 N N . ALA A 1 373 ? 1.788 -30.164 -32.930 1.00 94.94 373 ALA A N 1
ATOM 2971 C CA . ALA A 1 373 ? 0.932 -31.115 -32.229 1.00 94.94 373 ALA A CA 1
ATOM 2972 C C . ALA A 1 373 ? 0.070 -31.962 -33.183 1.00 94.94 373 ALA A C 1
ATOM 2974 O O . ALA A 1 373 ? -0.013 -33.176 -33.013 1.00 94.94 373 ALA A O 1
ATOM 2975 N N . VAL A 1 374 ? -0.558 -31.352 -34.196 1.00 95.12 374 VAL A N 1
ATOM 2976 C CA . VAL A 1 374 ? -1.513 -32.058 -35.072 1.00 95.12 374 VAL A CA 1
ATOM 2977 C C . VAL A 1 374 ? -0.849 -32.782 -36.244 1.00 95.12 374 VAL A C 1
ATOM 2979 O O . VAL A 1 374 ? -1.325 -33.826 -36.682 1.00 95.12 374 VAL A O 1
ATOM 2982 N N . TYR A 1 375 ? 0.259 -32.258 -36.770 1.00 94.06 375 TYR A N 1
ATOM 2983 C CA . TYR A 1 375 ? 0.858 -32.732 -38.020 1.00 94.06 375 TYR A CA 1
ATOM 2984 C C . TYR A 1 375 ? 1.235 -34.227 -38.029 1.00 94.06 375 TYR A C 1
ATOM 2986 O O . TYR A 1 375 ? 0.940 -34.911 -39.019 1.00 94.06 375 TYR A O 1
ATOM 2994 N N . PRO A 1 376 ? 1.829 -34.786 -36.951 1.00 93.75 376 PRO A N 1
ATOM 2995 C CA . PRO A 1 376 ? 2.126 -36.217 -36.864 1.00 93.75 376 PRO A CA 1
ATOM 2996 C C . PRO A 1 376 ? 0.896 -37.116 -37.036 1.00 93.75 376 PRO A C 1
ATOM 2998 O O . PRO A 1 376 ? 1.029 -38.236 -37.523 1.00 93.75 376 PRO A O 1
ATOM 3001 N N . LEU A 1 377 ? -0.286 -36.614 -36.682 1.00 94.12 377 LEU A N 1
ATOM 3002 C CA . LEU A 1 377 ? -1.556 -37.343 -36.663 1.00 94.12 377 LEU A CA 1
ATOM 3003 C C . LEU A 1 377 ? -2.289 -37.292 -38.011 1.00 94.12 377 LEU A C 1
ATOM 3005 O O . LEU A 1 377 ? -3.256 -38.019 -38.234 1.00 94.12 377 LEU A O 1
ATOM 3009 N N . LEU A 1 378 ? -1.844 -36.424 -38.923 1.00 93.56 378 LEU A N 1
ATOM 3010 C CA . LEU A 1 378 ? -2.443 -36.270 -40.243 1.00 93.56 378 LEU A CA 1
ATOM 3011 C C . LEU A 1 378 ? -2.049 -37.416 -41.183 1.00 93.56 378 LEU A C 1
ATOM 3013 O O . LEU A 1 378 ? -0.914 -37.895 -41.182 1.00 93.56 378 LEU A O 1
ATOM 3017 N N . THR A 1 379 ? -2.990 -37.794 -42.047 1.00 93.38 379 THR A N 1
ATOM 3018 C CA . THR A 1 379 ? -2.737 -38.652 -43.210 1.00 93.38 379 THR A CA 1
ATOM 3019 C C . THR A 1 379 ? -1.888 -37.911 -44.244 1.00 93.38 379 THR A C 1
ATOM 3021 O O . THR A 1 379 ? -1.887 -36.682 -44.289 1.00 93.38 379 THR A O 1
ATOM 3024 N N . GLU A 1 380 ? -1.200 -38.639 -45.123 1.00 89.94 380 GLU A N 1
ATOM 3025 C CA . GLU A 1 380 ? -0.345 -38.049 -46.167 1.00 89.94 380 GLU A CA 1
ATOM 3026 C C . GLU A 1 380 ? -1.086 -37.034 -47.059 1.00 89.94 380 GLU A C 1
ATOM 3028 O O . GLU A 1 380 ? -0.571 -35.949 -47.338 1.00 89.94 380 GLU A O 1
ATOM 3033 N N . ALA A 1 381 ? -2.338 -37.328 -47.428 1.00 91.94 381 ALA A N 1
ATOM 3034 C CA . ALA A 1 381 ? -3.176 -36.414 -48.206 1.00 91.94 381 ALA A CA 1
ATOM 3035 C C . ALA A 1 381 ? -3.434 -35.086 -47.467 1.00 91.94 381 ALA A C 1
ATOM 3037 O O . ALA A 1 381 ? -3.278 -34.012 -48.042 1.00 91.94 381 ALA A O 1
ATOM 3038 N N . ARG A 1 382 ? -3.758 -35.149 -46.169 1.00 94.12 382 ARG A N 1
ATOM 3039 C CA . ARG A 1 382 ? -4.012 -33.965 -45.329 1.00 94.12 382 ARG A CA 1
ATOM 3040 C C . ARG A 1 382 ? -2.739 -33.188 -44.987 1.00 94.12 382 ARG A C 1
ATOM 3042 O O . ARG A 1 382 ? -2.774 -31.968 -44.872 1.00 94.12 382 ARG A O 1
ATOM 3049 N N . ARG A 1 383 ? -1.606 -33.881 -44.847 1.00 94.19 383 ARG A N 1
ATOM 3050 C CA . ARG A 1 383 ? -0.280 -33.253 -44.731 1.00 94.19 383 ARG A CA 1
ATOM 3051 C C . ARG A 1 383 ? 0.033 -32.427 -45.974 1.00 94.19 383 ARG A C 1
ATOM 3053 O O . ARG A 1 383 ? 0.363 -31.252 -45.859 1.00 94.19 383 ARG A O 1
ATOM 3060 N N . THR A 1 384 ? -0.175 -33.012 -47.153 1.00 92.75 384 THR A N 1
ATOM 3061 C CA . THR A 1 384 ? 0.010 -32.330 -48.443 1.00 92.75 384 THR A CA 1
ATOM 3062 C C . THR A 1 384 ? -0.891 -31.100 -48.577 1.00 92.75 384 THR A C 1
ATOM 3064 O O . THR A 1 384 ? -0.449 -30.058 -49.065 1.00 92.75 384 THR A O 1
ATOM 3067 N N . GLU A 1 385 ? -2.143 -31.202 -48.130 1.00 94.94 385 GLU A N 1
ATOM 3068 C CA . GLU A 1 385 ? -3.100 -30.092 -48.104 1.00 94.94 385 GLU A CA 1
ATOM 3069 C C . GLU A 1 385 ? -2.594 -28.927 -47.238 1.00 94.94 385 GLU A C 1
ATOM 3071 O O . GLU A 1 385 ? -2.494 -27.798 -47.725 1.00 94.94 385 GLU A O 1
ATOM 3076 N N . LEU A 1 386 ? -2.188 -29.202 -45.993 1.00 95.06 386 LEU A N 1
ATOM 3077 C CA . LEU A 1 386 ? -1.668 -28.184 -45.078 1.00 95.06 386 LEU A CA 1
ATOM 3078 C C . LEU A 1 386 ? -0.344 -27.575 -45.566 1.00 95.06 386 LEU A C 1
ATOM 3080 O O . LEU A 1 386 ? -0.188 -26.355 -45.528 1.00 95.06 386 LEU A O 1
ATOM 3084 N N . GLU A 1 387 ? 0.592 -28.384 -46.072 1.00 94.81 387 GLU A N 1
ATOM 3085 C CA . GLU A 1 387 ? 1.838 -27.880 -46.669 1.00 94.81 387 GLU A CA 1
ATOM 3086 C C . GLU A 1 387 ? 1.549 -26.956 -47.854 1.00 94.81 387 GLU A C 1
ATOM 3088 O O . GLU A 1 387 ? 2.108 -25.864 -47.942 1.00 94.81 387 GLU A O 1
ATOM 3093 N N . THR A 1 388 ? 0.640 -27.354 -48.749 1.00 93.88 388 THR A N 1
ATOM 3094 C CA . THR A 1 388 ? 0.246 -26.529 -49.900 1.00 93.88 388 THR A CA 1
ATOM 3095 C C . THR A 1 388 ? -0.355 -25.205 -49.440 1.00 93.88 388 THR A C 1
ATOM 3097 O O . THR A 1 388 ? -0.028 -24.154 -49.997 1.00 93.88 388 THR A O 1
ATOM 3100 N N . TYR A 1 389 ? -1.179 -25.235 -48.392 1.00 95.31 389 TYR A N 1
ATOM 3101 C CA . TYR A 1 389 ? -1.779 -24.040 -47.818 1.00 95.31 389 TYR A CA 1
ATOM 3102 C C . TYR A 1 389 ? -0.723 -23.086 -47.236 1.00 95.31 389 TYR A C 1
ATOM 3104 O O . TYR A 1 389 ? -0.715 -21.909 -47.605 1.00 95.31 389 TYR A O 1
ATOM 3112 N N . ILE A 1 390 ? 0.229 -23.596 -46.440 1.00 94.31 390 ILE A N 1
ATOM 3113 C CA . ILE A 1 390 ? 1.355 -22.820 -45.885 1.00 94.31 390 ILE A CA 1
ATOM 3114 C C . ILE A 1 390 ? 2.202 -22.203 -47.005 1.00 94.31 390 ILE A C 1
ATOM 3116 O O . ILE A 1 390 ? 2.512 -21.014 -46.969 1.00 94.31 390 ILE A O 1
ATOM 3120 N N . VAL A 1 391 ? 2.552 -22.985 -48.030 1.00 91.94 391 VAL A N 1
ATOM 3121 C CA . VAL A 1 391 ? 3.367 -22.515 -49.163 1.00 91.94 391 VAL A CA 1
ATOM 3122 C C . VAL A 1 391 ? 2.647 -21.429 -49.969 1.00 91.94 391 VAL A C 1
ATOM 3124 O O . VAL A 1 391 ? 3.286 -20.498 -50.462 1.00 91.94 391 VAL A O 1
ATOM 3127 N N . SER A 1 392 ? 1.319 -21.516 -50.081 1.00 90.38 392 SER A N 1
ATOM 3128 C CA . SER A 1 392 ? 0.496 -20.524 -50.784 1.00 90.38 392 SER A CA 1
ATOM 3129 C C . SER A 1 392 ? 0.334 -19.197 -50.032 1.00 90.38 392 SER A C 1
ATOM 3131 O O . SER A 1 392 ? -0.131 -18.216 -50.619 1.00 90.38 392 SER A O 1
ATOM 3133 N N . TRP A 1 393 ? 0.680 -19.154 -48.741 1.00 88.81 393 TRP A N 1
ATOM 3134 C CA . TRP A 1 393 ? 0.505 -17.974 -47.902 1.00 88.81 393 TRP A CA 1
ATOM 3135 C C . TRP A 1 393 ? 1.634 -16.967 -48.128 1.00 88.81 393 TRP A C 1
ATOM 3137 O O . TRP A 1 393 ? 2.636 -16.922 -47.413 1.00 88.81 393 TRP A O 1
ATOM 3147 N N . ASP A 1 394 ? 1.494 -16.176 -49.185 1.00 79.94 394 ASP A N 1
ATOM 3148 C CA . ASP A 1 394 ? 2.456 -15.146 -49.570 1.00 79.94 394 ASP A CA 1
ATOM 3149 C C . ASP A 1 394 ? 2.218 -13.842 -48.799 1.00 79.94 394 ASP A C 1
ATOM 3151 O O . ASP A 1 394 ? 1.670 -12.868 -49.314 1.00 79.94 394 ASP A O 1
ATOM 3155 N N . LEU A 1 395 ? 2.582 -13.858 -47.517 1.00 82.00 395 LEU A N 1
ATOM 3156 C CA . LEU A 1 395 ? 2.391 -12.723 -46.628 1.00 82.00 395 LEU A CA 1
ATOM 3157 C C . LEU A 1 395 ? 3.323 -11.557 -46.989 1.00 82.00 395 LEU A C 1
ATOM 3159 O O . LEU A 1 395 ? 4.549 -11.694 -47.000 1.00 82.00 395 LEU A O 1
ATOM 3163 N N . ILE A 1 396 ? 2.729 -10.383 -47.204 1.00 72.56 396 ILE A N 1
ATOM 3164 C CA . ILE A 1 396 ? 3.436 -9.107 -47.318 1.00 72.56 396 ILE A CA 1
ATOM 3165 C C . ILE A 1 396 ? 2.973 -8.233 -46.160 1.00 72.56 396 ILE A C 1
ATOM 3167 O O . ILE A 1 396 ? 1.787 -7.947 -46.034 1.00 72.56 396 ILE A O 1
ATOM 3171 N N . LEU A 1 397 ? 3.913 -7.825 -45.311 1.00 72.38 397 LEU A N 1
ATOM 3172 C CA . LEU A 1 397 ? 3.648 -6.976 -44.154 1.00 72.38 397 LEU A CA 1
ATOM 3173 C C . LEU A 1 397 ? 4.000 -5.522 -44.500 1.00 72.38 397 LEU A C 1
ATOM 3175 O O . LEU A 1 397 ? 5.193 -5.203 -44.552 1.00 72.38 397 LEU A O 1
ATOM 3179 N N . PRO A 1 398 ? 3.005 -4.639 -44.744 1.00 61.34 398 PRO A N 1
ATOM 3180 C CA . PRO A 1 398 ? 3.241 -3.293 -45.279 1.00 61.34 398 PRO A CA 1
ATOM 3181 C C . PRO A 1 398 ? 4.149 -2.436 -44.393 1.00 61.34 398 PRO A C 1
ATOM 3183 O O . PRO A 1 398 ? 4.974 -1.678 -44.897 1.00 61.34 398 PRO A O 1
ATOM 3186 N N . TYR A 1 399 ? 4.062 -2.619 -43.072 1.00 66.62 399 TYR A N 1
ATOM 3187 C CA . TYR A 1 399 ? 4.867 -1.889 -42.092 1.00 66.62 399 TYR A CA 1
ATOM 3188 C C . TYR A 1 399 ? 6.381 -2.142 -42.215 1.00 66.62 399 TYR A C 1
ATOM 3190 O O . TYR A 1 399 ? 7.171 -1.371 -41.680 1.00 66.62 399 TYR A O 1
ATOM 3198 N N . ARG A 1 400 ? 6.817 -3.202 -42.917 1.00 61.34 400 ARG A N 1
ATOM 3199 C CA . ARG A 1 400 ? 8.245 -3.482 -43.157 1.00 61.34 400 ARG A CA 1
ATOM 3200 C C . ARG A 1 400 ? 8.833 -2.695 -44.343 1.00 61.34 400 ARG A C 1
ATOM 3202 O O . ARG A 1 400 ? 10.038 -2.779 -44.575 1.00 61.34 400 ARG A O 1
ATOM 3209 N N . GLY A 1 401 ? 8.018 -1.951 -45.097 1.00 58.53 401 GLY A N 1
ATOM 3210 C CA . GLY A 1 401 ? 8.461 -1.151 -46.245 1.00 58.53 401 GLY A CA 1
ATOM 3211 C C . GLY A 1 401 ? 9.107 -1.967 -47.380 1.00 58.53 401 GLY A C 1
ATOM 3212 O O . GLY A 1 401 ? 9.049 -3.197 -47.405 1.00 58.53 401 GLY A O 1
ATOM 3213 N N . LEU A 1 402 ? 9.749 -1.278 -48.334 1.00 62.59 402 LEU A N 1
ATOM 3214 C CA . LEU A 1 402 ? 10.403 -1.901 -49.500 1.00 62.59 402 LEU A CA 1
ATOM 3215 C C . LEU A 1 402 ? 11.559 -2.839 -49.110 1.00 62.59 402 LEU A C 1
ATOM 3217 O O . LEU A 1 402 ? 11.701 -3.913 -49.694 1.00 62.59 402 LEU A O 1
ATOM 3221 N N . GLU A 1 403 ? 12.348 -2.486 -48.088 1.00 50.50 403 GLU A N 1
ATOM 3222 C CA . GLU A 1 403 ? 13.398 -3.367 -47.553 1.00 50.50 403 GLU A CA 1
ATOM 3223 C C . GLU A 1 403 ? 12.821 -4.659 -46.955 1.00 50.50 403 GLU A C 1
ATOM 3225 O O . GLU A 1 403 ? 13.457 -5.713 -47.013 1.00 50.50 403 GLU A O 1
ATOM 3230 N N . GLY A 1 404 ? 11.583 -4.607 -46.454 1.00 59.38 404 GLY A N 1
ATOM 3231 C CA . GLY A 1 404 ? 10.827 -5.738 -45.929 1.00 59.38 404 GLY A CA 1
ATOM 3232 C C . GLY A 1 404 ? 10.634 -6.889 -46.914 1.00 59.38 404 GLY A C 1
ATOM 3233 O O . GLY A 1 404 ? 10.525 -8.042 -46.490 1.00 59.38 404 GLY A O 1
ATOM 3234 N N . LEU A 1 405 ? 10.670 -6.615 -48.225 1.00 69.75 405 LEU A N 1
ATOM 3235 C CA . LEU A 1 405 ? 10.518 -7.626 -49.278 1.00 69.75 405 LEU A CA 1
ATOM 3236 C C . LEU A 1 405 ? 11.617 -8.698 -49.235 1.00 69.75 405 LEU A C 1
ATOM 3238 O O . LEU A 1 405 ? 11.376 -9.841 -49.640 1.00 69.75 405 LEU A O 1
ATOM 3242 N N . ARG A 1 406 ? 12.800 -8.389 -48.678 1.00 71.94 406 ARG A N 1
ATOM 3243 C CA . ARG A 1 406 ? 13.868 -9.388 -48.475 1.00 71.94 406 ARG A CA 1
ATOM 3244 C C . ARG A 1 406 ? 13.444 -10.507 -47.518 1.00 71.94 406 ARG A C 1
ATOM 3246 O O . ARG A 1 406 ? 13.856 -11.652 -47.693 1.00 71.94 406 ARG A O 1
ATOM 3253 N N . TYR A 1 407 ? 12.548 -10.199 -46.578 1.00 75.94 407 TYR A N 1
ATOM 3254 C CA . TYR A 1 407 ? 11.990 -11.133 -45.598 1.00 75.94 407 TYR A CA 1
ATOM 3255 C C . TYR A 1 407 ? 10.729 -11.859 -46.086 1.00 75.94 407 TYR A C 1
ATOM 3257 O O . TYR A 1 407 ? 10.135 -12.621 -45.332 1.00 75.94 407 TYR A O 1
ATOM 3265 N N . ARG A 1 408 ? 10.313 -11.680 -47.347 1.00 81.25 408 ARG A N 1
ATOM 3266 C CA . ARG A 1 408 ? 9.181 -12.426 -47.922 1.00 81.25 408 ARG A CA 1
ATOM 3267 C C . ARG A 1 408 ? 9.394 -13.935 -47.755 1.00 81.25 408 ARG A C 1
ATOM 3269 O O . ARG A 1 408 ? 10.480 -14.424 -48.074 1.00 81.25 408 ARG A O 1
ATOM 3276 N N . LYS A 1 409 ? 8.357 -14.678 -47.359 1.00 88.50 409 LYS A N 1
ATOM 3277 C CA . LYS A 1 409 ? 8.389 -16.126 -47.047 1.00 88.50 409 LYS A CA 1
ATOM 3278 C C . LYS A 1 409 ? 9.058 -16.508 -45.717 1.00 88.50 409 LYS A C 1
ATOM 3280 O O . LYS A 1 409 ? 9.208 -17.698 -45.451 1.00 88.50 409 LYS A O 1
ATOM 3285 N N . LEU A 1 410 ? 9.459 -15.549 -44.884 1.00 89.50 410 LEU A N 1
ATOM 3286 C CA . LEU A 1 410 ? 10.047 -15.846 -43.575 1.00 89.50 410 LEU A CA 1
ATOM 3287 C C . LEU A 1 410 ? 9.049 -16.568 -42.654 1.00 89.50 410 LEU A C 1
ATOM 3289 O O . LEU A 1 410 ? 9.401 -17.516 -41.962 1.00 89.50 410 LEU A O 1
ATOM 3293 N N . GLU A 1 411 ? 7.781 -16.181 -42.701 1.00 90.75 411 GLU A N 1
ATOM 3294 C CA . GLU A 1 411 ? 6.711 -16.799 -41.920 1.00 90.75 411 GLU A CA 1
ATOM 3295 C C . GLU A 1 411 ? 6.427 -18.237 -42.402 1.00 90.75 411 GLU A C 1
ATOM 3297 O O . GLU A 1 411 ? 6.252 -19.144 -41.589 1.00 90.75 411 GLU A O 1
ATOM 3302 N N . GLN A 1 412 ? 6.502 -18.491 -43.720 1.00 94.19 412 GLN A N 1
ATOM 3303 C CA . GLN A 1 412 ? 6.426 -19.850 -44.285 1.00 94.19 412 GLN A CA 1
ATOM 3304 C C . GLN A 1 412 ? 7.559 -20.737 -43.756 1.00 94.19 412 GLN A C 1
ATOM 3306 O O . GLN A 1 412 ? 7.327 -21.901 -43.428 1.00 94.19 412 GLN A O 1
ATOM 3311 N N . LEU A 1 413 ? 8.777 -20.186 -43.646 1.00 94.50 413 LEU A N 1
ATOM 3312 C CA . LEU A 1 413 ? 9.925 -20.899 -43.088 1.00 94.50 413 LEU A CA 1
ATOM 3313 C C . LEU A 1 413 ? 9.637 -21.323 -41.648 1.00 94.50 413 LEU A C 1
ATOM 3315 O O . LEU A 1 413 ? 9.818 -22.491 -41.320 1.00 94.50 413 LEU A O 1
ATOM 3319 N N . TYR A 1 414 ? 9.165 -20.407 -40.800 1.00 95.00 414 TYR A N 1
ATOM 3320 C CA . TYR A 1 414 ? 8.875 -20.713 -39.399 1.00 95.00 414 TYR A CA 1
ATOM 3321 C C . TYR A 1 414 ? 7.792 -21.786 -39.236 1.00 95.00 414 TYR A C 1
ATOM 3323 O O . TYR A 1 414 ? 7.946 -22.682 -38.404 1.00 95.00 414 TYR A O 1
ATOM 3331 N N . LEU A 1 415 ? 6.729 -21.738 -40.042 1.00 95.31 415 LEU A N 1
ATOM 3332 C CA . LEU A 1 415 ? 5.662 -22.743 -40.018 1.00 95.31 415 LEU A CA 1
ATOM 3333 C C . LEU A 1 415 ? 6.155 -24.122 -40.478 1.00 95.31 415 LEU A C 1
ATOM 3335 O O . LEU A 1 415 ? 5.866 -25.119 -39.822 1.00 95.31 415 LEU A O 1
ATOM 3339 N N . LEU A 1 416 ? 6.943 -24.190 -41.557 1.00 95.25 416 LEU A N 1
ATOM 3340 C CA . LEU A 1 416 ? 7.498 -25.457 -42.051 1.00 95.25 416 LEU A CA 1
ATOM 3341 C C . LEU A 1 416 ? 8.570 -26.032 -41.116 1.00 95.25 416 LEU A C 1
ATOM 3343 O O . LEU A 1 416 ? 8.635 -27.245 -40.944 1.00 95.25 416 LEU A O 1
ATOM 3347 N N . GLN A 1 417 ? 9.364 -25.184 -40.455 1.00 94.69 417 GLN A N 1
ATOM 3348 C CA . GLN A 1 417 ? 10.319 -25.605 -39.421 1.00 94.69 417 GLN A CA 1
ATOM 3349 C C . GLN A 1 417 ? 9.642 -26.264 -38.212 1.00 94.69 417 GLN A C 1
ATOM 3351 O O . GLN A 1 417 ? 10.276 -27.053 -37.517 1.00 94.69 417 GLN A O 1
ATOM 3356 N N . ALA A 1 418 ? 8.373 -25.945 -37.941 1.00 93.69 418 ALA A N 1
ATOM 3357 C CA . ALA A 1 418 ? 7.619 -26.530 -36.833 1.00 93.69 418 ALA A CA 1
ATOM 3358 C C . ALA A 1 418 ? 7.179 -27.983 -37.100 1.00 93.69 418 ALA A C 1
ATOM 3360 O O . ALA A 1 418 ? 6.749 -28.679 -36.175 1.00 93.69 418 ALA A O 1
ATOM 3361 N N . ILE A 1 419 ? 7.271 -28.446 -38.350 1.00 93.50 419 ILE A N 1
ATOM 3362 C CA . ILE A 1 419 ? 6.903 -29.803 -38.746 1.00 93.50 419 ILE A CA 1
ATOM 3363 C C . ILE A 1 419 ? 8.083 -30.749 -38.470 1.00 93.50 419 ILE A C 1
ATOM 3365 O O . ILE A 1 419 ? 9.181 -30.518 -38.981 1.00 93.50 419 ILE A O 1
ATOM 3369 N N . PRO A 1 420 ? 7.894 -31.854 -37.720 1.00 87.19 420 PRO A N 1
ATOM 3370 C CA . PRO A 1 420 ? 8.967 -32.823 -37.520 1.00 87.19 420 PRO A CA 1
ATOM 3371 C C . PRO A 1 420 ? 9.406 -33.431 -38.858 1.00 87.19 420 PRO A C 1
ATOM 3373 O O . PRO A 1 420 ? 8.587 -34.008 -39.573 1.00 87.19 420 PRO A O 1
ATOM 3376 N N . GLY A 1 421 ? 10.703 -33.352 -39.174 1.00 84.56 421 GLY A N 1
ATOM 3377 C CA . GLY A 1 421 ? 11.228 -33.648 -40.515 1.00 84.56 421 GLY A CA 1
ATOM 3378 C C . GLY A 1 421 ? 10.858 -35.024 -41.082 1.00 84.56 421 GLY A C 1
ATOM 3379 O O . GLY A 1 421 ? 10.631 -35.143 -42.279 1.00 84.56 421 GLY A O 1
ATOM 3380 N N . ARG A 1 422 ? 10.689 -36.044 -40.228 1.00 88.25 422 ARG A N 1
ATOM 3381 C CA . ARG A 1 422 ? 10.242 -37.394 -40.633 1.00 88.25 422 ARG A CA 1
ATOM 3382 C C . ARG A 1 422 ? 8.825 -37.452 -41.221 1.00 88.25 422 ARG A C 1
ATOM 3384 O O . ARG A 1 422 ? 8.445 -38.483 -41.761 1.00 88.25 422 ARG A O 1
ATOM 3391 N N . TYR A 1 423 ? 8.028 -36.400 -41.040 1.00 88.31 423 TYR A N 1
ATOM 3392 C CA . TYR A 1 423 ? 6.646 -36.324 -41.512 1.00 88.31 423 TYR A CA 1
ATOM 3393 C C . TYR A 1 423 ? 6.455 -35.372 -42.694 1.00 88.31 423 TYR A C 1
ATOM 3395 O O . TYR A 1 423 ? 5.374 -35.397 -43.281 1.00 88.31 423 TYR A O 1
ATOM 3403 N N . LEU A 1 424 ? 7.457 -34.551 -43.038 1.00 90.00 424 LEU A N 1
ATOM 3404 C CA . LEU A 1 424 ? 7.396 -33.686 -44.219 1.00 90.00 424 LEU A CA 1
ATOM 3405 C C . LEU A 1 424 ? 7.246 -34.536 -45.480 1.00 90.00 424 LEU A C 1
ATOM 3407 O O . LEU A 1 424 ? 7.901 -35.569 -45.617 1.00 90.00 424 LEU A O 1
ATOM 3411 N N . THR A 1 425 ? 6.418 -34.083 -46.418 1.00 89.06 425 THR A N 1
ATOM 3412 C CA . THR A 1 425 ? 6.402 -34.686 -47.752 1.00 89.06 425 THR A CA 1
ATOM 3413 C C . THR A 1 425 ? 7.689 -34.332 -48.500 1.00 89.06 425 THR A C 1
ATOM 3415 O O . THR A 1 425 ? 8.350 -33.334 -48.195 1.00 89.06 425 THR A O 1
ATOM 3418 N N . ASP A 1 426 ? 8.021 -35.081 -49.553 1.00 88.62 426 ASP A N 1
ATOM 3419 C CA . ASP A 1 426 ? 9.165 -34.762 -50.419 1.00 88.62 426 ASP A CA 1
ATOM 3420 C C . ASP A 1 426 ? 9.104 -33.339 -50.992 1.00 88.62 426 ASP A C 1
ATOM 3422 O O . ASP A 1 426 ? 10.138 -32.728 -51.278 1.00 88.62 426 ASP A O 1
ATOM 3426 N N . ARG A 1 427 ? 7.892 -32.813 -51.205 1.00 87.81 427 ARG A N 1
ATOM 3427 C CA . ARG A 1 427 ? 7.669 -31.448 -51.686 1.00 87.81 427 ARG A CA 1
ATOM 3428 C C . ARG A 1 427 ? 7.919 -30.435 -50.570 1.00 87.81 427 ARG A C 1
ATOM 3430 O O . ARG A 1 427 ? 8.637 -29.462 -50.802 1.00 87.81 427 ARG A O 1
ATOM 3437 N N . GLY A 1 428 ? 7.367 -30.672 -49.381 1.00 90.19 428 GLY A N 1
ATOM 3438 C CA . GLY A 1 428 ? 7.570 -29.833 -48.200 1.00 90.19 428 GLY A CA 1
ATOM 3439 C C . GLY A 1 428 ? 9.038 -29.757 -47.787 1.00 90.19 428 GLY A C 1
ATOM 3440 O O . GLY A 1 428 ? 9.558 -28.662 -47.584 1.00 90.19 428 GLY A O 1
ATOM 3441 N N . ALA A 1 429 ? 9.739 -30.894 -47.766 1.00 91.94 429 ALA A N 1
ATOM 3442 C CA . ALA A 1 429 ? 11.166 -30.971 -47.452 1.00 91.94 429 ALA A CA 1
ATOM 3443 C C . ALA A 1 429 ? 12.029 -30.194 -48.461 1.00 91.94 429 ALA A C 1
ATOM 3445 O O . ALA A 1 429 ? 12.914 -29.432 -48.067 1.00 91.94 429 ALA A O 1
ATOM 3446 N N . ARG A 1 430 ? 11.740 -30.320 -49.766 1.00 92.81 430 ARG A N 1
ATOM 3447 C CA . ARG A 1 430 ? 12.424 -29.543 -50.816 1.00 92.81 430 ARG A CA 1
ATOM 3448 C C . ARG A 1 430 ? 12.203 -28.040 -50.661 1.00 92.81 430 ARG A C 1
ATOM 3450 O O . ARG A 1 430 ? 13.166 -27.278 -50.742 1.00 92.81 430 ARG A O 1
ATOM 3457 N N . TYR A 1 431 ? 10.967 -27.614 -50.405 1.00 94.12 431 TYR A N 1
ATOM 3458 C CA . TYR A 1 431 ? 10.652 -26.196 -50.235 1.00 94.12 431 TYR A CA 1
ATOM 3459 C C . TYR A 1 431 ? 11.242 -25.624 -48.938 1.00 94.12 431 TYR A C 1
ATOM 3461 O O . TYR A 1 431 ? 11.778 -24.518 -48.942 1.00 94.12 431 TYR A O 1
ATOM 3469 N N . LEU A 1 432 ? 11.238 -26.389 -47.841 1.00 94.69 432 LEU A N 1
ATOM 3470 C CA . LEU A 1 432 ? 11.929 -26.008 -46.609 1.00 94.69 432 LEU A CA 1
ATOM 3471 C C . LEU A 1 432 ? 13.428 -25.791 -46.869 1.00 94.69 432 LEU A C 1
ATOM 3473 O O . LEU A 1 432 ? 13.954 -24.747 -46.495 1.00 94.69 432 LEU A O 1
ATOM 3477 N N . ALA A 1 433 ? 14.092 -26.694 -47.598 1.00 93.94 433 ALA A N 1
ATOM 3478 C CA . ALA A 1 433 ? 15.502 -26.545 -47.967 1.00 93.94 433 ALA A CA 1
ATOM 3479 C C . ALA A 1 433 ? 15.775 -25.345 -48.904 1.00 93.94 433 ALA A C 1
ATOM 3481 O O . ALA A 1 433 ? 16.867 -24.774 -48.900 1.00 93.94 433 ALA A O 1
ATOM 3482 N N . GLU A 1 434 ? 14.813 -24.937 -49.739 1.00 94.88 434 GLU A N 1
ATOM 3483 C CA . GLU A 1 434 ? 14.881 -23.671 -50.489 1.00 94.88 434 GLU A CA 1
ATOM 3484 C C . GLU A 1 434 ? 14.815 -22.455 -49.560 1.00 94.88 434 GLU A C 1
ATOM 3486 O O . GLU A 1 434 ? 15.617 -21.527 -49.701 1.00 94.88 434 GLU A O 1
ATOM 3491 N N . LEU A 1 435 ? 13.894 -22.461 -48.594 1.00 92.69 435 LEU A N 1
ATOM 3492 C CA . LEU A 1 435 ? 13.745 -21.370 -47.633 1.00 92.69 435 LEU A CA 1
ATOM 3493 C C . LEU A 1 435 ? 14.939 -21.273 -46.675 1.00 92.69 435 LEU A C 1
ATOM 3495 O O . LEU A 1 435 ? 15.388 -20.167 -46.393 1.00 92.69 435 LEU A O 1
ATOM 3499 N N . GLU A 1 436 ? 15.505 -22.394 -46.228 1.00 92.56 436 GLU A N 1
ATOM 3500 C CA . GLU A 1 436 ? 16.721 -22.423 -45.402 1.00 92.56 436 GLU A CA 1
ATOM 3501 C C . GLU A 1 436 ? 17.949 -21.892 -46.156 1.00 92.56 436 GLU A C 1
ATOM 3503 O O . GLU A 1 436 ? 18.781 -21.206 -45.566 1.00 92.56 436 GLU A O 1
ATOM 3508 N N . ARG A 1 437 ? 18.045 -22.133 -47.473 1.00 92.44 437 ARG A N 1
ATOM 3509 C CA . ARG A 1 437 ? 19.070 -21.500 -48.325 1.00 92.44 437 ARG A CA 1
ATOM 3510 C C . ARG A 1 437 ? 18.846 -19.999 -48.480 1.00 92.44 437 ARG A C 1
ATOM 3512 O O . ARG A 1 437 ? 19.814 -19.246 -48.516 1.00 92.44 437 ARG A O 1
ATOM 3519 N N . LYS A 1 438 ? 17.586 -19.560 -48.578 1.00 86.94 438 LYS A N 1
ATOM 3520 C CA . LYS A 1 438 ? 17.233 -18.134 -48.634 1.00 86.94 438 LYS A CA 1
ATOM 3521 C C . LYS A 1 438 ? 17.512 -17.417 -47.306 1.00 86.94 438 LYS A C 1
ATOM 3523 O O . LYS A 1 438 ? 17.910 -16.255 -47.326 1.00 86.94 438 LYS A O 1
ATOM 3528 N N . PHE A 1 439 ? 17.319 -18.096 -46.175 1.00 87.12 439 PHE A N 1
ATOM 3529 C CA . PHE A 1 439 ? 17.489 -17.555 -44.825 1.00 87.12 439 PHE A CA 1
ATOM 3530 C C . PHE A 1 439 ? 18.481 -18.395 -43.995 1.00 87.12 439 PHE A C 1
ATOM 3532 O O . PHE A 1 439 ? 18.070 -19.086 -43.055 1.00 87.12 439 PHE A O 1
ATOM 3539 N N . PRO A 1 440 ? 19.790 -18.351 -44.315 1.00 83.88 440 PRO A N 1
ATOM 3540 C CA . PRO A 1 440 ? 20.786 -19.176 -43.638 1.00 83.88 440 PRO A CA 1
ATOM 3541 C C . PRO A 1 440 ? 20.812 -18.925 -42.127 1.00 83.88 440 PRO A C 1
ATOM 3543 O O . PRO A 1 440 ? 20.874 -17.782 -41.680 1.00 83.88 440 PRO A O 1
ATOM 3546 N N . GLY A 1 441 ? 20.767 -19.999 -41.334 1.00 82.00 441 GLY A N 1
ATOM 3547 C CA . GLY A 1 441 ? 20.861 -19.938 -39.868 1.00 82.00 441 GLY A CA 1
ATOM 3548 C C . GLY A 1 441 ? 19.615 -19.412 -39.144 1.00 82.00 441 GLY A C 1
ATOM 3549 O O . GLY A 1 441 ? 19.589 -19.399 -37.915 1.00 82.00 441 GLY A O 1
ATOM 3550 N N . VAL A 1 442 ? 18.562 -19.014 -39.865 1.00 88.19 442 VAL A N 1
ATOM 3551 C CA . VAL A 1 442 ? 17.336 -18.494 -39.252 1.00 88.19 442 VAL A CA 1
ATOM 3552 C C . VAL A 1 442 ? 16.478 -19.640 -38.716 1.00 88.19 442 VAL A C 1
ATOM 3554 O O . VAL A 1 442 ? 16.028 -20.506 -39.468 1.00 88.19 442 VAL A O 1
ATOM 3557 N N . ARG A 1 443 ? 16.204 -19.626 -37.409 1.00 89.88 443 ARG A N 1
ATOM 3558 C CA . ARG A 1 443 ? 15.325 -20.580 -36.718 1.00 89.88 443 ARG A CA 1
ATOM 3559 C C . ARG A 1 443 ? 14.275 -19.839 -35.899 1.00 89.88 443 ARG A C 1
ATOM 3561 O O . ARG A 1 443 ? 14.574 -18.812 -35.289 1.00 89.88 443 ARG A O 1
ATOM 3568 N N . ALA A 1 444 ? 13.050 -20.354 -35.892 1.00 87.62 444 ALA A N 1
ATOM 3569 C CA . ALA A 1 444 ? 12.024 -19.861 -34.981 1.00 87.62 444 ALA A CA 1
ATOM 3570 C C . ALA A 1 444 ? 12.395 -20.191 -33.523 1.00 87.62 444 ALA A C 1
ATOM 3572 O O . ALA A 1 444 ? 12.908 -21.274 -33.243 1.00 87.62 444 ALA A O 1
ATOM 3573 N N . ARG A 1 445 ? 12.107 -19.285 -32.583 1.00 84.75 445 ARG A N 1
ATOM 3574 C CA . ARG A 1 445 ? 12.323 -19.513 -31.147 1.00 84.75 445 ARG A CA 1
ATOM 3575 C C . ARG A 1 445 ? 11.389 -20.618 -30.644 1.00 84.75 445 ARG A C 1
ATOM 3577 O O . ARG A 1 445 ? 10.239 -20.727 -31.084 1.00 84.75 445 ARG A O 1
ATOM 3584 N N . GLU A 1 446 ? 11.877 -21.445 -29.723 1.00 84.62 446 GLU A N 1
ATOM 3585 C CA . GLU A 1 446 ? 11.068 -22.512 -29.118 1.00 84.62 446 GLU A CA 1
ATOM 3586 C C . GLU A 1 446 ? 10.142 -22.018 -28.006 1.00 84.62 446 GLU A C 1
ATOM 3588 O O . GLU A 1 446 ? 9.064 -22.592 -27.839 1.00 84.62 446 GLU A O 1
ATOM 3593 N N . ALA A 1 447 ? 10.559 -20.977 -27.280 1.00 82.44 447 ALA A N 1
ATOM 3594 C CA . ALA A 1 447 ? 9.781 -20.274 -26.264 1.00 82.44 447 ALA A CA 1
ATOM 3595 C C . ALA A 1 447 ? 9.009 -19.096 -26.891 1.00 82.44 447 ALA A C 1
ATOM 3597 O O . ALA A 1 447 ? 9.467 -18.560 -27.913 1.00 82.44 447 ALA A O 1
ATOM 3598 N N . PRO A 1 448 ? 7.861 -18.690 -26.312 1.00 80.00 448 PRO A N 1
ATOM 3599 C CA . PRO A 1 448 ? 7.191 -17.466 -26.728 1.00 80.00 448 PRO A CA 1
ATOM 3600 C C . PRO A 1 448 ? 8.110 -16.265 -26.475 1.00 80.00 448 PRO A C 1
ATOM 3602 O O . PRO A 1 448 ? 9.053 -16.337 -25.680 1.00 80.00 448 PRO A O 1
ATOM 3605 N N . LEU A 1 449 ? 7.869 -15.169 -27.191 1.00 69.44 449 LEU A N 1
ATOM 3606 C CA . LEU A 1 449 ? 8.579 -13.930 -26.913 1.00 69.44 449 LEU A CA 1
ATOM 3607 C C . LEU A 1 449 ? 7.993 -13.335 -25.632 1.00 69.44 449 LEU A C 1
ATOM 3609 O O . LEU A 1 449 ? 6.862 -12.873 -25.633 1.00 69.44 449 LEU A O 1
ATOM 3613 N N . ILE A 1 450 ? 8.775 -13.380 -24.564 1.00 65.00 450 ILE A N 1
ATOM 3614 C CA . ILE A 1 450 ? 8.584 -12.558 -23.370 1.00 65.00 450 ILE A CA 1
ATOM 3615 C C . ILE A 1 450 ? 9.530 -11.367 -23.551 1.00 65.00 450 ILE A C 1
ATOM 3617 O O . ILE A 1 450 ? 10.600 -11.545 -24.157 1.00 65.00 450 ILE A O 1
ATOM 3621 N N . THR A 1 451 ? 9.170 -10.174 -23.073 1.00 52.44 451 THR A N 1
ATOM 3622 C CA . THR A 1 451 ? 10.096 -9.044 -22.948 1.00 52.44 451 THR A CA 1
ATOM 3623 C C . THR A 1 451 ? 11.169 -9.437 -21.948 1.00 52.44 451 THR A C 1
ATOM 3625 O O . THR A 1 451 ? 11.146 -9.153 -20.757 1.00 52.44 451 THR A O 1
ATOM 3628 N N . GLU A 1 452 ? 12.158 -10.148 -22.459 1.00 40.41 452 GLU A N 1
ATOM 3629 C 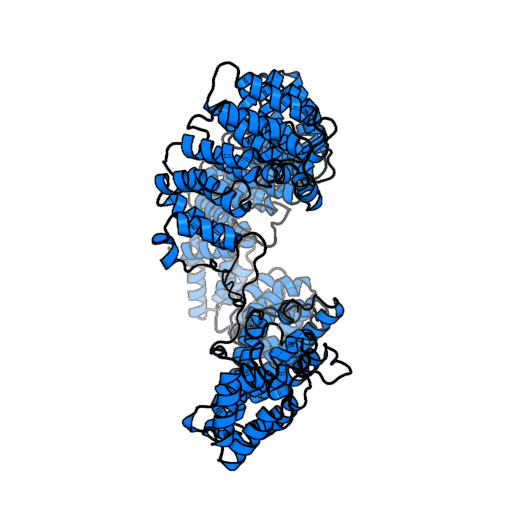CA . GLU A 1 452 ? 13.447 -10.256 -21.831 1.00 40.41 452 GLU A CA 1
ATOM 3630 C C . GLU A 1 452 ? 14.161 -8.952 -22.169 1.00 40.41 452 GLU A C 1
ATOM 3632 O O . GLU A 1 452 ? 14.476 -8.695 -23.337 1.00 40.41 452 GLU A O 1
ATOM 3637 N N . ALA A 1 453 ? 14.441 -8.135 -21.155 1.00 36.59 453 ALA A N 1
ATOM 3638 C CA . ALA A 1 453 ? 15.465 -7.108 -21.250 1.00 36.59 453 ALA A CA 1
ATOM 3639 C C . ALA A 1 453 ? 16.809 -7.808 -21.517 1.00 36.59 453 ALA A C 1
ATOM 3641 O O . ALA A 1 453 ? 17.582 -8.107 -20.611 1.00 36.59 453 ALA A O 1
ATOM 3642 N N . ARG A 1 454 ? 17.067 -8.164 -22.776 1.00 42.53 454 ARG A N 1
ATOM 3643 C CA . ARG A 1 454 ? 18.355 -8.698 -23.197 1.00 42.53 454 ARG A CA 1
ATOM 3644 C C . ARG A 1 454 ? 19.248 -7.511 -23.472 1.00 42.53 454 ARG A C 1
ATOM 3646 O O . ARG A 1 454 ? 19.022 -6.768 -24.426 1.00 42.53 454 ARG A O 1
ATOM 3653 N N . ALA A 1 455 ? 20.247 -7.348 -22.612 1.00 47.28 455 ALA A N 1
ATOM 3654 C CA . ALA A 1 455 ? 21.294 -6.368 -22.809 1.00 47.28 455 ALA A CA 1
ATOM 3655 C C . ALA A 1 455 ? 21.881 -6.543 -24.215 1.00 47.28 455 ALA A C 1
ATOM 3657 O O . ALA A 1 455 ? 22.258 -7.646 -24.619 1.00 47.28 455 ALA A O 1
ATOM 3658 N N . VAL A 1 456 ? 21.933 -5.449 -24.969 1.00 60.06 456 VAL A N 1
ATOM 3659 C CA . VAL A 1 456 ? 22.739 -5.399 -26.184 1.00 60.06 456 VAL A CA 1
ATOM 3660 C C . VAL A 1 456 ? 24.186 -5.633 -25.737 1.00 60.06 456 VAL A C 1
ATOM 3662 O O . VAL A 1 456 ? 24.699 -4.892 -24.902 1.00 60.06 456 VAL A O 1
ATOM 3665 N N . GLY A 1 457 ? 24.813 -6.700 -26.227 1.00 61.28 457 GLY A N 1
ATOM 3666 C CA . GLY A 1 457 ? 26.177 -7.077 -25.864 1.00 61.28 457 GLY A CA 1
ATOM 3667 C C . GLY A 1 457 ? 27.218 -6.291 -26.657 1.00 61.28 457 GLY A C 1
ATOM 3668 O O . GLY A 1 457 ? 26.903 -5.655 -27.665 1.00 61.28 457 GLY A O 1
ATOM 3669 N N . SER A 1 458 ? 28.477 -6.346 -26.224 1.00 75.50 458 SER A N 1
ATOM 3670 C CA . SER A 1 458 ? 29.601 -5.775 -26.979 1.00 75.50 458 SER A CA 1
ATOM 3671 C C . SER A 1 458 ? 29.645 -6.322 -28.423 1.00 75.50 458 SER A C 1
ATOM 3673 O O . SER A 1 458 ? 29.319 -7.491 -28.656 1.00 75.50 458 SER A O 1
ATOM 3675 N N . PRO A 1 459 ? 30.066 -5.522 -29.423 1.00 78.94 459 PRO A N 1
ATOM 3676 C CA . PRO A 1 459 ? 30.277 -5.999 -30.795 1.00 78.94 459 PRO A CA 1
ATOM 3677 C C . PRO A 1 459 ? 31.375 -7.073 -30.918 1.00 78.94 459 PRO A C 1
ATOM 3679 O O . PRO A 1 459 ? 31.474 -7.744 -31.956 1.00 78.94 459 PRO A O 1
ATOM 3682 N N . ILE A 1 460 ? 32.207 -7.222 -29.883 1.00 81.00 460 ILE A N 1
ATOM 3683 C CA . ILE A 1 460 ? 33.210 -8.275 -29.713 1.00 81.00 460 ILE A CA 1
ATOM 3684 C C . ILE A 1 460 ? 32.774 -9.166 -28.541 1.00 81.00 460 ILE A C 1
ATOM 3686 O O . ILE A 1 460 ? 32.220 -8.683 -27.559 1.00 81.00 460 ILE A O 1
ATOM 3690 N N . ASP A 1 461 ? 32.996 -10.474 -28.668 1.00 78.44 461 ASP A N 1
ATOM 3691 C CA . ASP A 1 461 ? 32.648 -11.446 -27.629 1.00 78.44 461 ASP A CA 1
ATOM 3692 C C . ASP A 1 461 ? 33.371 -11.144 -26.305 1.00 78.44 461 ASP A C 1
ATOM 3694 O O . ASP A 1 461 ? 34.576 -10.874 -26.303 1.00 78.44 461 ASP A O 1
ATOM 3698 N N . GLU A 1 462 ? 32.659 -11.227 -25.176 1.00 72.62 462 GLU A N 1
ATOM 3699 C CA . GLU A 1 462 ? 33.236 -10.890 -23.870 1.00 72.62 462 GLU A CA 1
ATOM 3700 C C . GLU A 1 462 ? 34.450 -11.753 -23.508 1.00 72.62 462 GLU A C 1
ATOM 3702 O O . GLU A 1 462 ? 35.432 -11.238 -22.970 1.00 72.62 462 GLU A O 1
ATOM 3707 N N . GLY A 1 463 ? 34.442 -13.038 -23.881 1.00 76.06 463 GLY A N 1
ATOM 3708 C CA . GLY A 1 463 ? 35.563 -13.949 -23.650 1.00 76.06 463 GLY A CA 1
ATOM 3709 C C . GLY A 1 463 ? 36.798 -13.630 -24.500 1.00 76.06 463 GLY A C 1
ATOM 3710 O O . GLY A 1 463 ? 37.897 -14.115 -24.207 1.00 76.06 463 GLY A O 1
ATOM 3711 N N . ALA A 1 464 ? 36.648 -12.810 -25.546 1.00 81.31 464 ALA A N 1
ATOM 3712 C CA . ALA A 1 464 ? 37.749 -12.351 -26.384 1.00 81.31 464 ALA A CA 1
ATOM 3713 C C . ALA A 1 464 ? 38.423 -11.081 -25.841 1.00 81.31 464 ALA A C 1
ATOM 3715 O O . ALA A 1 464 ? 39.617 -10.902 -26.086 1.00 81.31 464 ALA A O 1
ATOM 3716 N N . HIS A 1 465 ? 37.718 -10.235 -25.080 1.00 84.75 465 HIS A N 1
ATOM 3717 C CA . HIS A 1 465 ? 38.254 -8.963 -24.570 1.00 84.75 465 HIS A CA 1
ATOM 3718 C C . HIS A 1 465 ? 39.528 -9.148 -23.736 1.00 84.75 465 HIS A C 1
ATOM 3720 O O . HIS A 1 465 ? 40.486 -8.395 -23.906 1.00 84.75 465 HIS A O 1
ATOM 3726 N N . ALA A 1 466 ? 39.586 -10.204 -22.916 1.00 81.00 466 ALA A N 1
ATOM 3727 C CA . ALA A 1 466 ? 40.755 -10.519 -22.095 1.00 81.00 466 ALA A CA 1
ATOM 3728 C C . ALA A 1 466 ? 42.015 -10.885 -22.900 1.00 81.00 466 ALA A C 1
ATOM 3730 O O . ALA A 1 466 ? 43.127 -10.823 -22.387 1.00 81.00 466 ALA A O 1
ATOM 3731 N N . LYS A 1 467 ? 41.847 -11.277 -24.168 1.00 84.69 467 LYS A N 1
ATOM 3732 C CA . LYS A 1 467 ? 42.927 -11.724 -25.063 1.00 84.69 467 LYS A CA 1
ATOM 3733 C C . LYS A 1 467 ? 43.269 -10.690 -26.134 1.00 84.69 467 LYS A C 1
ATOM 3735 O O . LYS A 1 467 ? 44.174 -10.916 -26.936 1.00 84.69 467 LYS A O 1
ATOM 3740 N N . MET A 1 468 ? 42.527 -9.585 -26.203 1.00 90.50 468 MET A N 1
ATOM 3741 C CA . MET A 1 468 ? 42.770 -8.535 -27.186 1.00 90.50 468 MET A CA 1
ATOM 3742 C C . MET A 1 468 ? 44.077 -7.821 -26.871 1.00 90.50 468 MET A C 1
ATOM 3744 O O . MET A 1 468 ? 44.266 -7.358 -25.752 1.00 90.50 468 MET A O 1
ATOM 3748 N N . SER A 1 469 ? 44.953 -7.686 -27.868 1.00 91.56 469 SER A N 1
ATOM 3749 C CA . SER A 1 469 ? 46.114 -6.799 -27.786 1.00 91.56 469 SER A CA 1
ATOM 3750 C C . SER A 1 469 ? 45.701 -5.331 -27.903 1.00 91.56 469 SER A C 1
ATOM 3752 O O . SER A 1 469 ? 44.617 -5.015 -28.394 1.00 91.56 469 SER A O 1
ATOM 3754 N N . ASP A 1 470 ? 46.587 -4.420 -27.515 1.00 92.44 470 ASP A N 1
ATOM 3755 C CA . ASP A 1 470 ? 46.360 -2.971 -27.602 1.00 92.44 470 ASP A CA 1
ATOM 3756 C C . ASP A 1 470 ? 46.028 -2.532 -29.034 1.00 92.44 470 ASP A C 1
ATOM 3758 O O . ASP A 1 470 ? 45.064 -1.814 -29.281 1.00 92.44 470 ASP A O 1
ATOM 3762 N N . GLU A 1 471 ? 46.746 -3.078 -30.018 1.00 93.31 471 GLU A N 1
ATOM 3763 C CA . GLU A 1 471 ? 46.457 -2.869 -31.439 1.00 93.31 471 GLU A CA 1
ATOM 3764 C C . GLU A 1 471 ? 45.059 -3.356 -31.848 1.00 93.31 471 GLU A C 1
ATOM 3766 O O . GLU A 1 471 ? 44.420 -2.776 -32.730 1.00 93.31 471 GLU A O 1
ATOM 3771 N N . ALA A 1 472 ? 44.565 -4.434 -31.232 1.00 90.81 472 ALA A N 1
ATOM 3772 C CA . ALA A 1 472 ? 43.216 -4.927 -31.480 1.00 90.81 472 ALA A CA 1
ATOM 3773 C C . ALA A 1 472 ? 42.158 -3.992 -30.876 1.00 90.81 472 ALA A C 1
ATOM 3775 O O . ALA A 1 472 ? 41.163 -3.718 -31.548 1.00 90.81 472 ALA A O 1
ATOM 3776 N N . TRP A 1 473 ? 42.395 -3.455 -29.676 1.00 93.69 473 TRP A N 1
ATOM 3777 C CA . TRP A 1 473 ? 41.537 -2.444 -29.053 1.00 93.69 473 TRP A CA 1
ATOM 3778 C C . TRP A 1 473 ? 41.471 -1.158 -29.878 1.00 93.69 473 TRP A C 1
ATOM 3780 O O . TRP A 1 473 ? 40.379 -0.717 -30.232 1.00 93.69 473 TRP A O 1
ATOM 3790 N N . LEU A 1 474 ? 42.618 -0.616 -30.297 1.00 93.00 474 LEU A N 1
ATOM 3791 C CA . LEU A 1 474 ? 42.675 0.601 -31.117 1.00 93.00 474 LEU A CA 1
ATOM 3792 C C . LEU A 1 474 ? 41.971 0.436 -32.470 1.00 93.00 474 LEU A C 1
ATOM 3794 O O . LEU A 1 474 ? 41.353 1.376 -32.975 1.00 93.00 474 LEU A O 1
ATOM 3798 N N . ARG A 1 475 ? 42.061 -0.749 -33.090 1.00 90.25 475 ARG A N 1
ATOM 3799 C CA . ARG A 1 475 ? 41.301 -1.057 -34.312 1.00 90.25 475 ARG A CA 1
ATOM 3800 C C . ARG A 1 475 ? 39.807 -1.204 -34.038 1.00 90.25 475 ARG A C 1
ATOM 3802 O O . ARG A 1 475 ? 39.014 -0.784 -34.875 1.00 90.25 475 ARG A O 1
ATOM 3809 N N . ALA A 1 476 ? 39.423 -1.792 -32.906 1.00 89.06 476 ALA A N 1
ATOM 3810 C CA . ALA A 1 476 ? 38.023 -1.964 -32.531 1.00 89.06 476 ALA A CA 1
ATOM 3811 C C . ALA A 1 476 ? 37.333 -0.615 -32.288 1.00 89.06 476 ALA A C 1
ATOM 3813 O O . ALA A 1 476 ? 36.278 -0.379 -32.869 1.00 89.06 476 ALA A O 1
ATOM 3814 N N . MET A 1 477 ? 37.970 0.294 -31.543 1.00 91.12 477 MET A N 1
ATOM 3815 C CA . MET A 1 477 ? 37.465 1.655 -31.309 1.00 91.12 477 MET A CA 1
ATOM 3816 C C . MET A 1 477 ? 37.247 2.409 -32.625 1.00 91.12 477 MET A C 1
ATOM 3818 O O . MET A 1 477 ? 36.191 2.991 -32.841 1.00 91.12 477 MET A O 1
ATOM 3822 N N . ARG A 1 478 ? 38.204 2.316 -33.562 1.00 88.50 478 ARG A N 1
ATOM 3823 C CA . ARG A 1 478 ? 38.070 2.908 -34.906 1.00 88.50 478 ARG A CA 1
ATOM 3824 C C . ARG A 1 478 ? 36.951 2.274 -35.730 1.00 88.50 478 ARG A C 1
ATOM 3826 O O . ARG A 1 478 ? 36.242 2.974 -36.444 1.00 88.50 478 ARG A O 1
ATOM 3833 N N . LYS A 1 479 ? 36.805 0.949 -35.664 1.00 85.25 479 LYS A N 1
ATOM 3834 C CA . LYS A 1 479 ? 35.803 0.202 -36.437 1.00 85.25 479 LYS A CA 1
ATOM 3835 C C . LYS A 1 479 ? 34.377 0.483 -35.962 1.00 85.25 479 LYS A C 1
ATOM 3837 O O . LYS A 1 479 ? 33.475 0.530 -36.792 1.00 85.25 479 LYS A O 1
ATOM 3842 N N . TYR A 1 480 ? 34.181 0.622 -34.653 1.00 86.38 480 TYR A N 1
ATOM 3843 C CA . TYR A 1 480 ? 32.868 0.811 -34.034 1.00 86.38 480 TYR A CA 1
ATOM 3844 C C . TYR A 1 480 ? 32.582 2.268 -33.669 1.00 86.38 480 TYR A C 1
ATOM 3846 O O . TYR A 1 480 ? 31.765 2.514 -32.787 1.00 86.38 480 TYR A O 1
ATOM 3854 N N . ARG A 1 481 ? 33.253 3.209 -34.344 1.00 82.56 481 ARG A N 1
ATOM 3855 C CA . ARG A 1 481 ? 33.075 4.642 -34.128 1.00 82.56 481 ARG A CA 1
ATOM 3856 C C . ARG A 1 481 ? 31.680 5.107 -34.556 1.00 82.56 481 ARG A C 1
ATOM 3858 O O . ARG A 1 481 ? 31.221 4.769 -35.651 1.00 82.56 481 ARG A O 1
ATOM 3865 N N . GLY A 1 482 ? 31.037 5.920 -33.727 1.00 79.50 482 GLY A N 1
ATOM 3866 C CA . GLY A 1 482 ? 29.710 6.474 -33.954 1.00 79.50 482 GLY A CA 1
ATOM 3867 C C . GLY A 1 482 ? 28.601 5.417 -33.964 1.00 79.50 482 GLY A C 1
ATOM 3868 O O . GLY A 1 482 ? 28.694 4.336 -33.380 1.00 79.50 482 GLY A O 1
ATOM 3869 N N . LYS A 1 483 ? 27.496 5.726 -34.650 1.00 72.81 483 LYS A N 1
ATOM 3870 C CA . LYS A 1 483 ? 26.309 4.856 -34.699 1.00 72.81 483 LYS A CA 1
ATOM 3871 C C . LYS A 1 483 ? 26.486 3.719 -35.710 1.00 72.81 483 LYS A C 1
ATOM 3873 O O . LYS A 1 483 ? 25.919 3.754 -36.803 1.00 72.81 483 LYS A O 1
ATOM 3878 N N . VAL A 1 484 ? 27.254 2.696 -35.342 1.00 71.81 484 VAL A N 1
ATOM 3879 C CA . VAL A 1 484 ? 27.410 1.484 -36.160 1.00 71.81 484 VAL A CA 1
ATOM 3880 C C . VAL A 1 484 ? 26.175 0.591 -36.044 1.00 71.81 484 VAL A C 1
ATOM 3882 O O . VAL A 1 484 ? 25.730 0.250 -34.952 1.00 71.81 484 VAL A O 1
ATOM 3885 N N . ARG A 1 485 ? 25.605 0.210 -37.193 1.00 61.91 485 ARG A N 1
ATOM 3886 C CA . ARG A 1 485 ? 24.465 -0.713 -37.276 1.00 61.91 485 ARG A CA 1
ATOM 3887 C C . ARG A 1 485 ? 24.956 -2.126 -37.564 1.00 61.91 485 ARG A C 1
ATOM 3889 O O . ARG A 1 485 ? 25.629 -2.352 -38.569 1.00 61.91 485 ARG A O 1
ATOM 3896 N N . HIS A 1 486 ? 24.568 -3.071 -36.717 1.00 63.28 486 HIS A N 1
ATOM 3897 C CA . HIS A 1 486 ? 24.838 -4.492 -36.909 1.00 63.28 486 HIS A CA 1
ATOM 3898 C C . HIS A 1 486 ? 23.637 -5.208 -37.548 1.00 63.28 486 HIS A C 1
ATOM 3900 O O . HIS A 1 486 ? 22.492 -4.848 -37.262 1.00 63.28 486 HIS A O 1
ATOM 3906 N N . PRO A 1 487 ? 23.860 -6.227 -38.402 1.00 52.53 487 PRO A N 1
ATOM 3907 C CA . PRO A 1 487 ? 22.798 -7.132 -38.844 1.00 52.53 487 PRO A CA 1
ATOM 3908 C C . PRO A 1 487 ? 22.182 -7.916 -37.675 1.00 52.53 487 PRO A C 1
ATOM 3910 O O . PRO A 1 487 ? 20.988 -8.216 -37.697 1.00 52.53 487 PRO A O 1
ATOM 3913 N N . GLU A 1 488 ? 22.980 -8.242 -36.652 1.00 56.72 488 GLU A N 1
ATOM 3914 C CA . GLU A 1 488 ? 22.515 -8.862 -35.414 1.00 56.72 488 GLU A CA 1
ATOM 3915 C C . GLU A 1 488 ? 22.064 -7.814 -34.383 1.00 56.72 488 GLU A C 1
ATOM 3917 O O . GLU A 1 488 ? 22.864 -7.022 -33.897 1.00 56.72 488 GLU A O 1
ATOM 3922 N N . TRP A 1 489 ? 20.791 -7.859 -33.975 1.00 53.94 489 TRP A N 1
ATOM 3923 C CA . TRP A 1 489 ? 20.194 -6.890 -33.040 1.00 53.94 489 TRP A CA 1
ATOM 3924 C C . TRP A 1 489 ? 20.810 -6.880 -31.627 1.00 53.94 489 TRP A C 1
ATOM 3926 O O . TRP A 1 489 ? 20.654 -5.907 -30.899 1.00 53.94 489 TRP A O 1
ATOM 3936 N N . HIS A 1 490 ? 21.494 -7.959 -31.233 1.00 60.03 490 HIS A N 1
ATOM 3937 C CA . HIS A 1 490 ? 22.108 -8.114 -29.911 1.00 60.03 490 HIS A CA 1
ATOM 3938 C C . HIS A 1 490 ? 23.569 -7.640 -29.859 1.00 60.03 490 HIS A C 1
ATOM 3940 O O . HIS A 1 490 ? 24.189 -7.742 -28.804 1.00 60.03 490 HIS A O 1
ATOM 3946 N N . ARG A 1 491 ? 24.136 -7.156 -30.975 1.00 66.25 491 ARG A N 1
ATOM 3947 C CA . ARG A 1 491 ? 25.488 -6.584 -31.025 1.00 66.25 491 ARG A CA 1
ATOM 3948 C C . ARG A 1 491 ? 25.407 -5.066 -31.045 1.00 66.25 491 ARG A C 1
ATOM 3950 O O . ARG A 1 491 ? 24.836 -4.475 -31.959 1.00 66.25 491 ARG A O 1
ATOM 3957 N N . GLY A 1 492 ? 25.973 -4.465 -30.011 1.00 73.06 492 GLY A N 1
ATOM 3958 C CA . GLY A 1 492 ? 26.013 -3.028 -29.806 1.00 73.06 492 GLY A CA 1
ATOM 3959 C C . GLY A 1 492 ? 27.161 -2.351 -30.533 1.00 73.06 492 GLY A C 1
ATOM 3960 O O . GLY A 1 492 ? 27.912 -2.989 -31.260 1.00 73.06 492 GLY A O 1
ATOM 3961 N N . GLY A 1 493 ? 27.291 -1.047 -30.318 1.00 81.75 493 GLY A N 1
ATOM 3962 C CA . GLY A 1 493 ? 28.349 -0.220 -30.897 1.00 81.75 493 GLY A CA 1
ATOM 3963 C C . GLY A 1 493 ? 29.335 0.259 -29.835 1.00 81.75 493 GLY A C 1
ATOM 3964 O O . GLY A 1 493 ? 29.665 -0.476 -28.900 1.00 81.75 493 GLY A O 1
ATOM 3965 N N . ALA A 1 494 ? 29.772 1.513 -29.972 1.00 84.44 494 ALA A N 1
ATOM 3966 C CA . ALA A 1 494 ? 30.724 2.145 -29.066 1.00 84.44 494 ALA A CA 1
ATOM 3967 C C . ALA A 1 494 ? 30.338 2.030 -27.590 1.00 84.44 494 ALA A C 1
ATOM 3969 O O . ALA A 1 494 ? 31.159 1.606 -26.785 1.00 84.44 494 ALA A O 1
ATOM 3970 N N . HIS A 1 495 ? 29.072 2.280 -27.252 1.00 83.12 495 HIS A N 1
ATOM 3971 C CA . HIS A 1 495 ? 28.581 2.221 -25.875 1.00 83.12 495 HIS A CA 1
ATOM 3972 C C . HIS A 1 495 ? 28.785 0.848 -25.204 1.00 83.12 495 HIS A C 1
ATOM 3974 O O . HIS A 1 495 ? 29.305 0.754 -24.093 1.00 83.12 495 HIS A O 1
ATOM 3980 N N . GLN A 1 496 ? 28.434 -0.246 -25.887 1.00 86.25 496 GLN A N 1
ATOM 3981 C CA . GLN A 1 496 ? 28.569 -1.598 -25.330 1.00 86.25 496 GLN A CA 1
ATOM 3982 C C . GLN A 1 496 ? 30.031 -2.069 -25.277 1.00 86.25 496 GLN A C 1
ATOM 3984 O O . GLN A 1 496 ? 30.424 -2.784 -24.348 1.00 86.25 496 GLN A O 1
ATOM 3989 N N . LEU A 1 497 ? 30.853 -1.666 -26.254 1.00 89.19 497 LEU A N 1
ATOM 3990 C CA . LEU A 1 497 ? 32.289 -1.949 -26.219 1.00 89.19 497 LEU A CA 1
ATOM 3991 C C . LEU A 1 497 ? 32.989 -1.139 -25.115 1.00 89.19 497 LEU A C 1
ATOM 3993 O O . LEU A 1 497 ? 33.854 -1.680 -24.432 1.00 89.19 497 LEU A O 1
ATOM 3997 N N . ALA A 1 498 ? 32.582 0.112 -24.897 1.00 90.00 498 ALA A N 1
ATOM 3998 C CA . ALA A 1 498 ? 33.081 0.986 -23.841 1.00 90.00 498 ALA A CA 1
ATOM 3999 C C . ALA A 1 498 ? 32.813 0.424 -22.437 1.00 90.00 498 ALA A C 1
ATOM 4001 O O . ALA A 1 498 ? 33.724 0.384 -21.617 1.00 90.00 498 ALA A O 1
ATOM 4002 N N . ALA A 1 499 ? 31.625 -0.130 -22.175 1.00 87.06 499 ALA A N 1
ATOM 4003 C CA . ALA A 1 499 ? 31.348 -0.804 -20.901 1.00 87.06 499 ALA A CA 1
ATOM 4004 C C . ALA A 1 499 ? 32.305 -1.989 -20.640 1.00 87.06 499 ALA A C 1
ATOM 4006 O O . ALA A 1 499 ? 32.732 -2.246 -19.512 1.00 87.06 499 ALA A O 1
ATOM 4007 N N . SER A 1 500 ? 32.682 -2.716 -21.695 1.00 89.31 500 SER A N 1
ATOM 4008 C CA . SER A 1 500 ? 33.670 -3.796 -21.597 1.00 89.31 500 SER A CA 1
ATOM 4009 C C . SER A 1 500 ? 35.098 -3.275 -21.442 1.00 89.31 500 SER A C 1
ATOM 4011 O O . SER A 1 500 ? 35.866 -3.838 -20.667 1.00 89.31 500 SER A O 1
ATOM 4013 N N . LEU A 1 501 ? 35.439 -2.187 -22.135 1.00 92.88 501 LEU A N 1
ATOM 4014 C CA . LEU A 1 501 ? 36.707 -1.482 -21.975 1.00 92.88 501 LEU A CA 1
ATOM 4015 C C . LEU A 1 501 ? 36.886 -1.013 -20.527 1.00 92.88 501 LEU A C 1
ATOM 4017 O O . LEU A 1 501 ? 37.907 -1.325 -19.931 1.00 92.88 501 LEU A O 1
ATOM 4021 N N . GLN A 1 502 ? 35.880 -0.363 -19.935 1.00 94.12 502 GLN A N 1
ATOM 4022 C CA . GLN A 1 502 ? 35.926 0.112 -18.549 1.00 94.12 502 GLN A CA 1
ATOM 4023 C C . GLN A 1 502 ? 36.212 -1.032 -17.565 1.00 94.12 502 GLN A C 1
ATOM 4025 O O . GLN A 1 502 ? 37.031 -0.872 -16.664 1.00 94.12 502 GLN A O 1
ATOM 4030 N N . ARG A 1 503 ? 35.593 -2.211 -17.749 1.00 91.81 503 ARG A N 1
ATOM 4031 C CA . ARG A 1 503 ? 35.909 -3.405 -16.940 1.00 91.81 503 ARG A CA 1
ATOM 4032 C C . ARG A 1 503 ? 37.380 -3.809 -17.067 1.00 91.81 503 ARG A C 1
ATOM 4034 O O . ARG A 1 503 ? 38.023 -4.064 -16.057 1.00 91.81 503 ARG A O 1
ATOM 4041 N N . ARG A 1 504 ? 37.929 -3.824 -18.285 1.00 93.62 504 ARG A N 1
ATOM 4042 C CA . ARG A 1 504 ? 39.343 -4.171 -18.511 1.00 93.62 504 ARG A CA 1
ATOM 4043 C C . ARG A 1 504 ? 40.314 -3.136 -17.957 1.00 93.62 504 ARG A C 1
ATOM 4045 O O . ARG A 1 504 ? 41.362 -3.525 -17.458 1.00 93.62 504 ARG A O 1
ATOM 4052 N N . VAL A 1 505 ? 39.952 -1.856 -17.996 1.00 95.50 505 VAL A N 1
ATOM 4053 C CA . VAL A 1 505 ? 40.725 -0.786 -17.352 1.00 95.50 505 VAL A CA 1
ATOM 4054 C C . VAL A 1 505 ? 40.838 -1.049 -15.848 1.00 95.50 505 VAL A C 1
ATOM 4056 O O . VAL A 1 505 ? 41.923 -0.904 -15.300 1.00 95.50 505 VAL A O 1
ATOM 4059 N N . LYS A 1 506 ? 39.762 -1.511 -15.194 1.00 94.19 506 LYS A N 1
ATOM 4060 C CA . LYS A 1 506 ? 39.797 -1.862 -13.763 1.00 94.19 506 LYS A CA 1
ATOM 4061 C C . LYS A 1 506 ? 40.678 -3.075 -13.456 1.00 94.19 506 LYS A C 1
ATOM 4063 O O . LYS A 1 506 ? 41.334 -3.113 -12.424 1.00 94.19 506 LYS A O 1
ATOM 4068 N N . GLU A 1 507 ? 40.679 -4.068 -14.342 1.00 93.06 507 GLU A N 1
ATOM 4069 C CA . GLU A 1 507 ? 41.435 -5.315 -14.163 1.00 93.06 507 GLU A CA 1
ATOM 4070 C C . GLU A 1 507 ? 42.938 -5.171 -14.473 1.00 93.06 507 GLU A C 1
ATOM 4072 O O . GLU A 1 507 ? 43.756 -5.840 -13.848 1.00 93.06 507 GLU A O 1
ATOM 4077 N N . GLU A 1 508 ? 43.313 -4.327 -15.441 1.00 93.81 508 GLU A N 1
ATOM 4078 C CA . GLU A 1 508 ? 44.699 -4.120 -15.894 1.00 93.81 508 GLU A CA 1
ATOM 4079 C C . GLU A 1 508 ? 45.035 -2.614 -16.061 1.00 93.81 508 GLU A C 1
ATOM 4081 O O . GLU A 1 508 ? 45.332 -2.165 -17.176 1.00 93.81 508 GLU A O 1
ATOM 4086 N N . PRO A 1 509 ? 45.009 -1.802 -14.988 1.00 95.38 509 PRO A N 1
ATOM 4087 C CA . PRO A 1 509 ? 45.073 -0.340 -15.095 1.00 95.38 509 PRO A CA 1
ATOM 4088 C C . PRO A 1 509 ? 46.342 0.197 -15.772 1.00 95.38 509 PRO A C 1
ATOM 4090 O O . PRO A 1 509 ? 46.234 1.067 -16.630 1.00 95.38 509 PRO A O 1
ATOM 4093 N N . GLU A 1 510 ? 47.526 -0.356 -15.480 1.00 96.12 510 GLU A N 1
ATOM 4094 C CA . GLU A 1 510 ? 48.805 0.093 -16.070 1.00 96.12 510 GLU A CA 1
ATOM 4095 C C . GLU A 1 510 ? 48.809 -0.040 -17.596 1.00 96.12 510 GLU A C 1
ATOM 4097 O O . GLU A 1 510 ? 49.138 0.881 -18.347 1.00 96.12 510 GLU A O 1
ATOM 4102 N N . ARG A 1 511 ? 48.373 -1.204 -18.075 1.00 95.19 511 ARG A N 1
ATOM 4103 C CA . ARG A 1 511 ? 48.317 -1.497 -19.501 1.00 95.19 511 ARG A CA 1
ATOM 4104 C C . ARG A 1 511 ? 47.295 -0.609 -20.209 1.00 95.19 511 ARG A C 1
ATOM 4106 O O . ARG A 1 511 ? 47.554 -0.125 -21.312 1.00 95.19 511 ARG A O 1
ATOM 4113 N N . PHE A 1 512 ? 46.123 -0.421 -19.606 1.00 96.25 512 PHE A N 1
ATOM 4114 C CA . PHE A 1 512 ? 45.049 0.347 -20.229 1.00 96.25 512 PHE A CA 1
ATOM 4115 C C . PHE A 1 512 ? 45.237 1.867 -20.109 1.00 96.25 512 PHE A C 1
ATOM 4117 O O . PHE A 1 512 ? 44.750 2.579 -20.986 1.00 96.25 512 PHE A O 1
ATOM 4124 N N . HIS A 1 513 ? 46.012 2.361 -19.138 1.00 97.12 513 HIS A N 1
ATOM 4125 C CA . HIS A 1 513 ? 46.554 3.726 -19.151 1.00 97.12 513 HIS A CA 1
ATOM 4126 C C . HIS A 1 513 ? 47.475 3.932 -20.359 1.00 97.12 513 HIS A C 1
ATOM 4128 O O . HIS A 1 513 ? 47.219 4.813 -21.182 1.00 97.12 513 HIS A O 1
ATOM 4134 N N . ALA A 1 514 ? 48.457 3.048 -20.572 1.00 95.88 514 ALA A N 1
ATOM 4135 C CA . ALA A 1 514 ? 49.333 3.120 -21.746 1.00 95.88 514 ALA A CA 1
ATOM 4136 C C . ALA A 1 514 ? 48.554 3.029 -23.077 1.00 95.88 514 ALA A C 1
ATOM 4138 O O . ALA A 1 514 ? 48.903 3.685 -24.063 1.00 95.88 514 ALA A O 1
ATOM 4139 N N . LEU A 1 515 ? 47.470 2.245 -23.115 1.00 96.31 515 LEU A N 1
ATOM 4140 C CA . LEU A 1 515 ? 46.554 2.187 -24.255 1.00 96.31 515 LEU A CA 1
ATOM 4141 C C . LEU A 1 515 ? 45.802 3.509 -24.465 1.00 96.31 515 LEU A C 1
ATOM 4143 O O . LEU A 1 515 ? 45.708 3.961 -25.607 1.00 96.31 515 LEU A O 1
ATOM 4147 N N . ALA A 1 516 ? 45.285 4.127 -23.399 1.00 95.75 516 ALA A N 1
ATOM 4148 C CA . ALA A 1 516 ? 44.591 5.412 -23.463 1.00 95.75 516 ALA A CA 1
ATOM 4149 C C . ALA A 1 516 ? 45.497 6.504 -24.055 1.00 95.75 516 ALA A C 1
ATOM 4151 O O . ALA A 1 516 ? 45.076 7.240 -24.949 1.00 95.75 516 ALA A O 1
ATOM 4152 N N . MET A 1 517 ? 46.781 6.520 -23.675 1.00 95.31 517 MET A N 1
ATOM 4153 C CA . MET A 1 517 ? 47.781 7.454 -24.215 1.00 95.31 517 MET A CA 1
ATOM 4154 C C . MET A 1 517 ? 48.095 7.242 -25.703 1.00 95.31 517 MET A C 1
ATOM 4156 O O . MET A 1 517 ? 48.611 8.138 -26.371 1.00 95.31 517 MET A O 1
ATOM 4160 N N . ARG A 1 518 ? 47.758 6.072 -26.252 1.00 94.56 518 ARG A N 1
ATOM 4161 C CA . ARG A 1 518 ? 47.915 5.732 -27.676 1.00 94.56 518 ARG A CA 1
ATOM 4162 C C . ARG A 1 518 ? 46.603 5.811 -28.459 1.00 94.56 518 ARG A C 1
ATOM 4164 O O . ARG A 1 518 ? 46.621 5.654 -29.683 1.00 94.56 518 ARG A O 1
ATOM 4171 N N . ALA A 1 519 ? 45.473 6.014 -27.784 1.00 91.75 519 ALA A N 1
ATOM 4172 C CA . ALA A 1 519 ? 44.170 6.114 -28.424 1.00 91.75 519 ALA A CA 1
ATOM 4173 C C . ALA A 1 519 ? 44.053 7.408 -29.253 1.00 91.75 519 ALA A C 1
ATOM 4175 O O . ALA A 1 519 ? 44.648 8.425 -28.880 1.00 91.75 519 ALA A O 1
ATOM 4176 N N . PRO A 1 520 ? 43.313 7.392 -30.382 1.00 87.06 520 PRO A N 1
ATOM 4177 C CA . PRO A 1 520 ? 43.053 8.601 -31.160 1.00 87.06 520 PRO A CA 1
ATOM 4178 C C . PRO A 1 520 ? 42.386 9.679 -30.304 1.00 87.06 520 PRO A C 1
ATOM 4180 O O . PRO A 1 520 ? 41.487 9.371 -29.525 1.00 87.06 520 PRO A O 1
ATOM 4183 N N . GLU A 1 521 ? 42.793 10.935 -30.477 1.00 83.44 521 GLU A N 1
ATOM 4184 C CA . GLU A 1 521 ? 42.206 12.070 -29.750 1.00 83.44 521 GLU A CA 1
ATOM 4185 C C . GLU A 1 521 ? 40.737 12.308 -30.109 1.00 83.44 521 GLU A C 1
ATOM 4187 O O . GLU A 1 521 ? 40.024 12.917 -29.328 1.00 83.44 521 GLU A O 1
ATOM 4192 N N . ASP A 1 522 ? 40.260 11.788 -31.244 1.00 85.25 522 ASP A N 1
ATOM 4193 C CA . ASP A 1 522 ? 38.900 11.958 -31.765 1.00 85.25 522 ASP A CA 1
ATOM 4194 C C . ASP A 1 522 ? 37.995 10.726 -31.544 1.00 85.25 522 ASP A C 1
ATOM 4196 O O . ASP A 1 522 ? 36.977 10.546 -32.221 1.00 85.25 522 ASP A O 1
ATOM 4200 N N . VAL A 1 523 ? 38.374 9.848 -30.613 1.00 90.31 523 VAL A N 1
ATOM 4201 C CA . VAL A 1 523 ? 37.579 8.686 -30.190 1.00 90.31 523 VAL A CA 1
ATOM 4202 C C . VAL A 1 523 ? 36.217 9.110 -29.607 1.00 90.31 523 VAL A C 1
ATOM 4204 O O . VAL A 1 523 ? 36.127 10.174 -29.004 1.00 90.31 523 VAL A O 1
ATOM 4207 N N . ASP A 1 524 ? 35.161 8.300 -29.757 1.00 90.94 524 ASP A N 1
ATOM 4208 C CA . ASP A 1 524 ? 33.836 8.624 -29.194 1.00 90.94 524 ASP A CA 1
ATOM 4209 C C . ASP A 1 524 ? 33.871 8.816 -27.665 1.00 90.94 524 ASP A C 1
ATOM 4211 O O . ASP A 1 524 ? 34.665 8.179 -26.959 1.00 90.94 524 ASP A O 1
ATOM 4215 N N . ASP A 1 525 ? 32.975 9.668 -27.161 1.00 92.50 525 ASP A N 1
ATOM 4216 C CA . ASP A 1 525 ? 32.861 10.028 -25.742 1.00 92.50 525 ASP A CA 1
ATOM 4217 C C . ASP A 1 525 ? 32.648 8.808 -24.839 1.00 92.50 525 ASP A C 1
ATOM 4219 O O . ASP A 1 525 ? 33.172 8.776 -23.727 1.00 92.50 525 ASP A O 1
ATOM 4223 N N . GLU A 1 526 ? 31.971 7.757 -25.319 1.00 92.12 526 GLU A N 1
ATOM 4224 C CA . GLU A 1 526 ? 31.788 6.527 -24.549 1.00 92.12 526 GLU A CA 1
ATOM 4225 C C . GLU A 1 526 ? 33.122 5.850 -24.207 1.00 92.12 526 GLU A C 1
ATOM 4227 O O . GLU A 1 526 ? 33.295 5.366 -23.089 1.00 92.12 526 GLU A O 1
ATOM 4232 N N . TYR A 1 527 ? 34.089 5.823 -25.129 1.00 94.12 527 TYR A N 1
ATOM 4233 C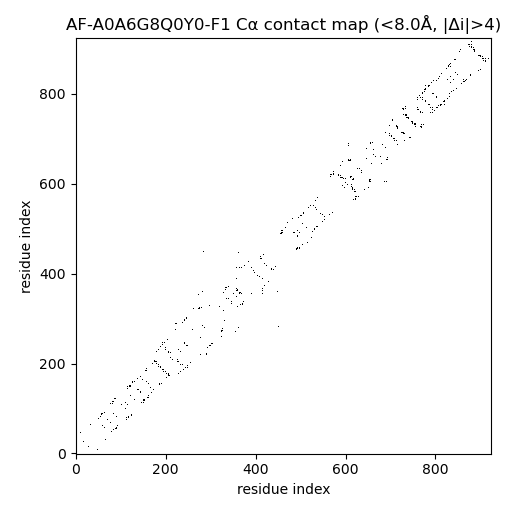 CA . TYR A 1 527 ? 35.390 5.202 -24.862 1.00 94.12 527 TYR A CA 1
ATOM 4234 C C . TYR A 1 527 ? 36.280 6.085 -23.989 1.00 94.12 527 TYR A C 1
ATOM 4236 O O . TYR A 1 527 ? 36.956 5.561 -23.104 1.00 94.12 527 TYR A O 1
ATOM 4244 N N . ALA A 1 528 ? 36.274 7.404 -24.218 1.00 93.94 528 ALA A N 1
ATOM 4245 C CA . ALA A 1 528 ? 36.975 8.351 -23.352 1.00 93.94 528 ALA A CA 1
ATOM 4246 C C . ALA A 1 528 ? 36.446 8.237 -21.913 1.00 93.94 528 ALA A C 1
ATOM 4248 O O . ALA A 1 528 ? 37.218 8.025 -20.977 1.00 93.94 528 ALA A O 1
ATOM 4249 N N . GLY A 1 529 ? 35.120 8.237 -21.755 1.00 93.69 529 GLY A N 1
ATOM 4250 C CA . GLY A 1 529 ? 34.453 8.020 -20.476 1.00 93.69 529 GLY A CA 1
ATOM 4251 C C . GLY A 1 529 ? 34.767 6.659 -19.853 1.00 93.69 529 GLY A C 1
ATOM 4252 O O . GLY A 1 529 ? 34.939 6.575 -18.642 1.00 93.69 529 GLY A O 1
ATOM 4253 N N . ALA A 1 530 ? 34.910 5.592 -20.643 1.00 95.00 530 ALA A N 1
ATOM 4254 C CA . ALA A 1 530 ? 35.289 4.274 -20.132 1.00 95.00 530 ALA A CA 1
ATOM 4255 C C . ALA A 1 530 ? 36.724 4.211 -19.584 1.00 95.00 530 ALA A C 1
ATOM 4257 O O . ALA A 1 530 ? 36.947 3.539 -18.577 1.00 95.00 530 ALA A O 1
ATOM 4258 N N . PHE A 1 531 ? 37.688 4.901 -20.204 1.00 96.75 531 PHE A N 1
ATOM 4259 C CA . PHE A 1 531 ? 39.039 5.021 -19.645 1.00 96.75 531 PHE A CA 1
ATOM 4260 C C . PHE A 1 531 ? 39.030 5.818 -18.337 1.00 96.75 531 PHE A C 1
ATOM 4262 O O . PHE A 1 531 ? 39.567 5.346 -17.336 1.00 96.75 531 PHE A O 1
ATOM 4269 N N . ILE A 1 532 ? 38.360 6.974 -18.337 1.00 95.62 532 ILE A N 1
ATOM 4270 C CA . ILE A 1 532 ? 38.250 7.878 -17.184 1.00 95.62 532 ILE A CA 1
ATOM 4271 C C . ILE A 1 532 ? 37.563 7.172 -16.001 1.00 95.62 532 ILE A C 1
ATOM 4273 O O . ILE A 1 532 ? 38.159 7.013 -14.939 1.00 95.62 532 ILE A O 1
ATOM 4277 N N . ASN A 1 533 ? 36.349 6.649 -16.198 1.00 95.50 533 ASN A N 1
ATOM 4278 C CA . ASN A 1 533 ? 35.601 5.936 -15.155 1.00 95.50 533 ASN A CA 1
ATOM 4279 C C . ASN A 1 533 ? 36.278 4.632 -14.720 1.00 95.50 533 ASN A C 1
ATOM 4281 O O . ASN A 1 533 ? 36.061 4.161 -13.606 1.00 95.50 533 ASN A O 1
ATOM 4285 N N . GLY A 1 534 ? 37.027 3.996 -15.622 1.00 95.25 534 GLY A N 1
ATOM 4286 C CA . GLY A 1 534 ? 37.767 2.779 -15.329 1.00 95.25 534 GLY A CA 1
ATOM 4287 C C . GLY A 1 534 ? 38.885 3.053 -14.334 1.00 95.25 534 GLY A C 1
ATOM 4288 O O . GLY A 1 534 ? 38.899 2.439 -13.276 1.00 95.25 534 GLY A O 1
ATOM 4289 N N . LEU A 1 535 ? 39.771 4.004 -14.652 1.00 96.12 535 LEU A N 1
ATOM 4290 C CA . LEU A 1 535 ? 40.912 4.371 -13.806 1.00 96.12 535 LEU A CA 1
ATOM 4291 C C . LEU A 1 535 ? 40.470 4.964 -12.462 1.00 96.12 535 LEU A C 1
ATOM 4293 O O . LEU A 1 535 ? 41.062 4.642 -11.432 1.00 96.12 535 LEU A O 1
ATOM 4297 N N . ALA A 1 536 ? 39.388 5.748 -12.457 1.00 94.06 536 ALA A N 1
ATOM 4298 C CA . ALA A 1 536 ? 38.817 6.334 -11.245 1.00 94.06 536 ALA A CA 1
ATOM 4299 C C . ALA A 1 536 ? 38.319 5.307 -10.212 1.00 94.06 536 ALA A C 1
ATOM 4301 O O . ALA A 1 536 ? 38.120 5.660 -9.058 1.00 94.06 536 ALA A O 1
ATOM 4302 N N . GLU A 1 537 ? 38.117 4.045 -10.597 1.00 93.56 537 GLU A N 1
ATOM 4303 C CA . GLU A 1 537 ? 37.677 2.966 -9.698 1.00 93.56 537 GLU A CA 1
ATOM 4304 C C . GLU A 1 537 ? 38.788 1.949 -9.387 1.00 93.56 537 GLU A C 1
ATOM 4306 O O . GLU A 1 537 ? 38.508 0.815 -9.000 1.00 93.56 537 GLU A O 1
ATOM 4311 N N . THR A 1 538 ? 40.051 2.329 -9.586 1.00 91.62 538 THR A N 1
ATOM 4312 C CA . THR A 1 538 ? 41.217 1.491 -9.265 1.00 91.62 538 THR A CA 1
ATOM 4313 C C . THR A 1 538 ? 42.089 2.131 -8.198 1.00 91.62 538 THR A C 1
ATOM 4315 O O . THR A 1 538 ? 42.071 3.344 -8.039 1.00 91.62 538 THR A O 1
ATOM 4318 N N . GLU A 1 539 ? 42.923 1.324 -7.543 1.00 88.75 539 GLU A N 1
ATOM 4319 C CA . GLU A 1 539 ? 43.991 1.788 -6.639 1.00 88.75 539 GLU A CA 1
ATOM 4320 C C . GLU A 1 539 ? 45.282 2.181 -7.394 1.00 88.75 539 GLU A C 1
ATOM 4322 O O . GLU A 1 539 ? 46.348 2.321 -6.800 1.00 88.75 539 GLU A O 1
ATOM 4327 N N . ALA A 1 540 ? 45.230 2.299 -8.726 1.00 92.19 540 ALA A N 1
ATOM 4328 C CA . ALA A 1 540 ? 46.378 2.714 -9.529 1.00 92.19 540 ALA A CA 1
ATOM 4329 C C . ALA A 1 540 ? 46.720 4.199 -9.296 1.00 92.19 540 ALA A C 1
ATOM 4331 O O . ALA A 1 540 ? 45.814 4.945 -8.930 1.00 92.19 540 ALA A O 1
ATOM 4332 N N . PRO A 1 541 ? 47.965 4.655 -9.550 1.00 93.94 541 PRO A N 1
ATOM 4333 C CA . PRO A 1 541 ? 48.369 6.046 -9.316 1.00 93.94 541 PRO A CA 1
ATOM 4334 C C . PRO A 1 541 ? 47.385 7.060 -9.918 1.00 93.94 541 PRO A C 1
ATOM 4336 O O . PRO A 1 541 ? 47.008 6.937 -11.089 1.00 93.94 541 PRO A O 1
ATOM 4339 N N . ALA A 1 542 ? 46.947 8.043 -9.126 1.00 91.19 542 ALA A N 1
ATOM 4340 C CA . ALA A 1 542 ? 45.954 9.036 -9.545 1.00 91.19 542 ALA A CA 1
ATOM 4341 C C . ALA A 1 542 ? 46.424 9.858 -10.760 1.00 91.19 542 ALA A C 1
ATOM 4343 O O . ALA A 1 542 ? 45.612 10.255 -11.596 1.00 91.19 542 ALA A O 1
ATOM 4344 N N . GLU A 1 543 ? 47.739 10.010 -10.939 1.00 92.75 543 GLU A N 1
ATOM 4345 C CA . GLU A 1 543 ? 48.357 10.653 -12.098 1.00 92.75 543 GLU A CA 1
ATOM 4346 C C . GLU A 1 543 ? 47.936 10.003 -13.419 1.00 92.75 543 GLU A C 1
ATOM 4348 O O . GLU A 1 543 ? 47.809 10.689 -14.428 1.00 92.75 543 GLU A O 1
ATOM 4353 N N . TRP A 1 544 ? 47.637 8.700 -13.428 1.00 95.12 544 TRP A N 1
ATOM 4354 C CA . TRP A 1 544 ? 47.150 8.026 -14.632 1.00 95.12 544 TRP A CA 1
ATOM 4355 C C . TRP A 1 544 ? 45.740 8.465 -15.012 1.00 95.12 544 TRP A C 1
ATOM 4357 O O . TRP A 1 544 ? 45.437 8.607 -16.197 1.00 95.12 544 TRP A O 1
ATOM 4367 N N . LEU A 1 545 ? 44.871 8.689 -14.023 1.00 94.38 545 LEU A N 1
ATOM 4368 C CA . LEU A 1 545 ? 43.565 9.294 -14.265 1.00 94.38 545 LEU A CA 1
ATOM 4369 C C . LEU A 1 545 ? 43.746 10.727 -14.777 1.00 94.38 545 LEU A C 1
ATOM 4371 O O . LEU A 1 545 ? 43.107 11.096 -15.760 1.00 94.38 545 LEU A O 1
ATOM 4375 N N . PHE A 1 546 ? 44.641 11.500 -14.158 1.00 93.00 546 PHE A N 1
ATOM 4376 C CA . PHE A 1 546 ? 44.915 12.889 -14.532 1.00 93.00 546 PHE A CA 1
ATOM 4377 C C . PHE A 1 546 ? 45.424 13.006 -15.973 1.00 93.00 546 PHE A C 1
ATOM 4379 O O . PHE A 1 546 ? 44.857 13.776 -16.742 1.00 93.00 546 PHE A O 1
ATOM 4386 N N . ASP A 1 547 ? 46.381 12.170 -16.386 1.00 93.75 547 ASP A N 1
ATOM 4387 C CA . ASP A 1 547 ? 46.890 12.113 -17.763 1.00 93.75 547 ASP A CA 1
ATOM 4388 C C . ASP A 1 547 ? 45.766 11.881 -18.787 1.00 93.75 547 ASP A C 1
ATOM 4390 O O . ASP A 1 547 ? 45.718 12.496 -19.857 1.00 93.75 547 ASP A O 1
ATOM 4394 N N . VAL A 1 548 ? 44.844 10.967 -18.469 1.00 94.62 548 VAL A N 1
ATOM 4395 C CA . VAL A 1 548 ? 43.727 10.603 -19.348 1.00 94.62 548 VAL A CA 1
ATOM 4396 C C . VAL A 1 548 ? 42.668 11.706 -19.381 1.00 94.62 548 VAL A C 1
ATOM 4398 O O . VAL A 1 548 ? 42.127 11.999 -20.453 1.00 94.62 548 VAL A O 1
ATOM 4401 N N . VAL A 1 549 ? 42.395 12.343 -18.241 1.00 93.81 549 VAL A N 1
ATOM 4402 C CA . VAL A 1 549 ? 41.521 13.520 -18.160 1.00 93.81 549 VAL A CA 1
ATOM 4403 C C . VAL A 1 549 ? 42.116 14.686 -18.944 1.00 93.81 549 VAL A C 1
ATOM 4405 O O . VAL A 1 549 ? 41.387 15.315 -19.705 1.00 93.81 549 VAL A O 1
ATOM 4408 N N . ASP A 1 550 ? 43.418 14.952 -18.849 1.00 91.62 550 ASP A N 1
ATOM 4409 C CA . ASP A 1 550 ? 44.071 16.011 -19.624 1.00 91.62 550 ASP A CA 1
ATOM 4410 C C . ASP A 1 550 ? 44.020 15.728 -21.122 1.00 91.62 550 ASP A C 1
ATOM 4412 O O . ASP A 1 550 ? 43.686 16.610 -21.915 1.00 91.62 550 ASP A O 1
ATOM 4416 N N . ARG A 1 551 ? 44.266 14.478 -21.523 1.00 91.31 551 ARG A N 1
ATOM 4417 C CA . ARG A 1 551 ? 44.225 14.076 -22.930 1.00 91.31 551 ARG A CA 1
ATOM 4418 C C . ARG A 1 551 ? 42.850 14.281 -23.562 1.00 91.31 551 ARG A C 1
ATOM 4420 O O . ARG A 1 551 ? 42.766 14.824 -24.660 1.00 91.31 551 ARG A O 1
ATOM 4427 N N . PHE A 1 552 ? 41.783 13.812 -22.914 1.00 91.62 552 PHE A N 1
ATOM 4428 C CA . PHE A 1 552 ? 40.444 13.837 -23.513 1.00 91.62 552 PHE A CA 1
ATOM 4429 C C . PHE A 1 552 ? 39.619 15.055 -23.108 1.00 91.62 552 PHE A C 1
ATOM 4431 O O . PHE A 1 552 ? 38.780 15.497 -23.879 1.00 91.62 552 PHE A O 1
ATOM 4438 N N . GLY A 1 553 ? 39.857 15.637 -21.940 1.00 85.12 553 GLY A N 1
ATOM 4439 C CA . GLY A 1 553 ? 39.091 16.773 -21.442 1.00 85.12 553 GLY A CA 1
ATOM 4440 C C . GLY A 1 553 ? 39.416 18.098 -22.134 1.00 85.12 553 GLY A C 1
ATOM 4441 O O . GLY A 1 553 ? 38.645 19.043 -22.006 1.00 85.12 553 GLY A O 1
ATOM 4442 N N . CYS A 1 554 ? 40.545 18.230 -22.838 1.00 80.19 554 CYS A N 1
ATOM 4443 C CA . CYS A 1 554 ? 40.913 19.491 -23.501 1.00 80.19 554 CYS A CA 1
ATOM 4444 C C . CYS A 1 554 ? 40.040 19.851 -24.715 1.00 80.19 554 CYS A C 1
ATOM 4446 O O . CYS A 1 554 ? 40.081 20.997 -25.160 1.00 80.19 554 CYS A O 1
ATOM 4448 N N . ASP A 1 555 ? 39.268 18.908 -25.258 1.00 82.12 555 ASP A N 1
ATOM 4449 C CA . ASP A 1 555 ? 38.405 19.148 -26.414 1.00 82.12 555 ASP A CA 1
ATOM 4450 C C . ASP A 1 555 ? 37.026 19.689 -25.974 1.00 82.12 555 ASP A C 1
ATOM 4452 O O . ASP A 1 555 ? 36.230 18.935 -25.406 1.00 82.12 555 ASP A O 1
ATOM 4456 N N . PRO A 1 556 ? 36.695 20.966 -26.262 1.00 74.19 556 PRO A N 1
ATOM 4457 C CA . PRO A 1 556 ? 35.425 21.574 -25.861 1.00 74.19 556 PRO A CA 1
ATOM 4458 C C . PRO A 1 556 ? 34.213 21.018 -26.624 1.00 74.19 556 PRO A C 1
ATOM 4460 O O . PRO A 1 556 ? 33.081 21.373 -26.306 1.00 74.19 556 PRO A O 1
ATOM 4463 N N . THR A 1 557 ? 34.420 20.186 -27.652 1.00 80.88 557 THR A N 1
ATOM 4464 C CA . THR A 1 557 ? 33.331 19.557 -28.414 1.00 80.88 557 THR A CA 1
ATOM 4465 C C . THR A 1 557 ? 32.819 18.260 -27.788 1.00 80.88 557 THR A C 1
ATOM 4467 O O . THR A 1 557 ? 31.803 17.731 -28.240 1.00 80.88 557 THR A O 1
ATOM 4470 N N . ARG A 1 558 ? 33.488 17.755 -26.743 1.00 86.19 558 ARG A N 1
ATOM 4471 C CA . ARG A 1 558 ? 33.105 16.527 -26.041 1.00 86.19 558 ARG A CA 1
ATOM 4472 C C . ARG A 1 558 ? 32.074 16.778 -24.953 1.00 86.19 558 ARG A C 1
ATOM 4474 O O . ARG A 1 558 ? 32.149 17.757 -24.216 1.00 86.19 558 ARG A O 1
ATOM 4481 N N . HIS A 1 559 ? 31.168 15.824 -24.773 1.00 87.38 559 HIS A N 1
ATOM 4482 C CA . HIS A 1 559 ? 30.119 15.869 -23.755 1.00 87.38 559 HIS A CA 1
ATOM 4483 C C . HIS A 1 559 ? 30.449 14.948 -22.571 1.00 87.38 559 HIS A C 1
ATOM 4485 O O . HIS A 1 559 ? 29.672 14.065 -22.212 1.00 87.38 559 HIS A O 1
ATOM 4491 N N . ILE A 1 560 ? 31.634 15.140 -21.980 1.00 89.50 560 ILE A N 1
ATOM 4492 C CA . ILE A 1 560 ? 32.164 14.307 -20.883 1.00 89.50 560 ILE A CA 1
ATOM 4493 C C . ILE A 1 560 ? 32.417 15.088 -19.582 1.00 89.50 560 ILE A C 1
ATOM 4495 O O . ILE A 1 560 ? 33.047 14.549 -18.675 1.00 89.50 560 ILE A O 1
ATOM 4499 N N . GLY A 1 561 ? 31.928 16.330 -19.465 1.00 89.31 561 GLY A N 1
ATOM 4500 C CA . GLY A 1 561 ? 32.161 17.210 -18.308 1.00 89.31 561 GLY A CA 1
ATOM 4501 C C . GLY A 1 561 ? 31.796 16.555 -16.974 1.00 89.31 561 GLY A C 1
ATOM 4502 O O . GLY A 1 561 ? 32.661 16.346 -16.123 1.00 89.31 561 GLY A O 1
ATOM 4503 N N . ARG A 1 562 ? 30.549 16.100 -16.833 1.00 89.31 562 ARG A N 1
ATOM 4504 C CA . ARG A 1 562 ? 30.080 15.354 -15.656 1.00 89.31 562 ARG A CA 1
ATOM 4505 C C . ARG A 1 562 ? 30.808 14.029 -15.439 1.00 89.31 562 ARG A C 1
ATOM 4507 O O . ARG A 1 562 ? 31.034 13.640 -14.299 1.00 89.31 562 ARG A O 1
ATOM 4514 N N . THR A 1 563 ? 31.206 13.334 -16.510 1.00 92.12 563 THR A N 1
ATOM 4515 C CA . THR A 1 563 ? 32.016 12.107 -16.388 1.00 92.12 563 THR A CA 1
ATOM 4516 C C . THR A 1 563 ? 33.376 12.398 -15.762 1.00 92.12 563 THR A C 1
ATOM 4518 O O . THR A 1 563 ? 33.805 11.650 -14.891 1.00 92.12 563 THR A O 1
ATOM 4521 N N . ILE A 1 564 ? 34.030 13.490 -16.164 1.00 94.31 564 ILE A N 1
ATOM 4522 C CA . ILE A 1 564 ? 35.287 13.936 -15.559 1.00 94.31 564 ILE A CA 1
ATOM 4523 C C . ILE A 1 564 ? 35.059 14.312 -14.094 1.00 94.31 564 ILE A C 1
ATOM 4525 O O . ILE A 1 564 ? 35.784 13.815 -13.239 1.00 94.31 564 ILE A O 1
ATOM 4529 N N . ALA A 1 565 ? 34.042 15.127 -13.795 1.00 94.12 565 ALA A N 1
ATOM 4530 C CA . ALA A 1 565 ? 33.749 15.556 -12.429 1.00 94.12 565 ALA A CA 1
ATOM 4531 C C . ALA A 1 565 ? 33.560 14.361 -11.478 1.00 94.12 565 ALA A C 1
ATOM 4533 O O . ALA A 1 565 ? 34.315 14.219 -10.524 1.00 94.12 565 ALA A O 1
ATOM 4534 N N . TRP A 1 566 ? 32.660 13.425 -11.797 1.00 93.50 566 TRP A N 1
ATOM 4535 C CA . TRP A 1 566 ? 32.431 12.234 -10.967 1.00 93.50 566 TRP A CA 1
ATOM 4536 C C . TRP A 1 566 ? 33.642 11.306 -10.862 1.00 93.50 566 TRP A C 1
ATOM 4538 O O . TRP A 1 566 ? 33.819 10.624 -9.855 1.00 93.50 566 TRP A O 1
ATOM 4548 N N . ALA A 1 567 ? 34.470 11.227 -11.903 1.00 93.94 567 ALA A N 1
ATOM 4549 C CA . ALA A 1 567 ? 35.690 10.434 -11.853 1.00 93.94 567 ALA A CA 1
ATOM 4550 C C . ALA A 1 567 ? 36.727 11.047 -10.903 1.00 93.94 567 ALA A C 1
ATOM 4552 O O . ALA A 1 567 ? 37.356 10.316 -10.143 1.00 93.94 567 ALA A O 1
ATOM 4553 N N . LEU A 1 568 ? 36.867 12.375 -10.908 1.00 94.56 568 LEU A N 1
ATOM 4554 C CA . LEU A 1 568 ? 37.731 13.096 -9.974 1.00 94.56 568 LEU A CA 1
ATOM 4555 C C . LEU A 1 568 ? 37.164 13.080 -8.543 1.00 94.56 568 LEU A C 1
ATOM 4557 O O . LEU A 1 568 ? 37.933 12.919 -7.603 1.00 94.56 568 LEU A O 1
ATOM 4561 N N . GLU A 1 569 ? 35.838 13.135 -8.366 1.00 93.25 569 GLU A N 1
ATOM 4562 C CA . GLU A 1 569 ? 35.165 12.995 -7.058 1.00 93.25 569 GLU A CA 1
ATOM 4563 C C . GLU A 1 569 ? 35.466 11.649 -6.386 1.00 93.25 569 GLU A C 1
ATOM 4565 O O . GLU A 1 569 ? 35.435 11.546 -5.169 1.00 93.25 569 GLU A O 1
ATOM 4570 N N . LYS A 1 570 ? 35.800 10.597 -7.141 1.00 92.75 570 LYS A N 1
ATOM 4571 C CA . LYS A 1 570 ? 36.191 9.301 -6.557 1.00 92.75 570 LYS A CA 1
ATOM 4572 C C . LYS A 1 570 ? 37.620 9.272 -6.013 1.00 92.75 570 LYS A C 1
ATOM 4574 O O . LYS A 1 570 ? 37.950 8.333 -5.300 1.00 92.75 570 LYS A O 1
ATOM 4579 N N . ARG A 1 571 ? 38.464 10.234 -6.399 1.00 90.31 571 ARG A N 1
ATOM 4580 C CA . ARG A 1 571 ? 39.917 10.252 -6.142 1.00 90.31 571 ARG A CA 1
ATOM 4581 C C . ARG A 1 571 ? 40.395 11.606 -5.595 1.00 90.31 571 ARG A C 1
ATOM 4583 O O . ARG A 1 571 ? 41.566 11.951 -5.731 1.00 90.31 571 ARG A O 1
ATOM 4590 N N . TYR A 1 572 ? 39.487 12.421 -5.054 1.00 88.12 572 TYR A N 1
ATOM 4591 C CA . TYR A 1 572 ? 39.778 13.805 -4.656 1.00 88.12 572 TYR A CA 1
ATOM 4592 C C . TYR A 1 572 ? 40.784 13.899 -3.499 1.00 88.12 572 TYR A C 1
ATOM 4594 O O . TYR A 1 572 ? 41.548 14.860 -3.424 1.00 88.12 572 TYR A O 1
ATOM 4602 N N . ASP A 1 573 ? 40.789 12.902 -2.615 1.00 84.38 573 ASP A N 1
ATOM 4603 C CA . ASP A 1 573 ? 41.641 12.789 -1.431 1.00 84.38 573 ASP A CA 1
ATOM 4604 C C . ASP A 1 573 ? 43.079 12.358 -1.761 1.00 84.38 573 ASP A C 1
ATOM 4606 O O . ASP A 1 573 ? 43.965 12.436 -0.912 1.00 84.38 573 ASP A O 1
ATOM 4610 N N . GLU A 1 574 ? 43.340 11.978 -3.013 1.00 85.94 574 GLU A N 1
ATOM 4611 C CA . GLU A 1 574 ? 44.666 11.591 -3.502 1.00 85.94 574 GLU A CA 1
ATOM 4612 C C . GLU A 1 574 ? 45.480 12.758 -4.083 1.00 85.94 574 GLU A C 1
ATOM 4614 O O . GLU A 1 574 ? 46.565 12.554 -4.624 1.00 85.94 574 GLU A O 1
ATOM 4619 N N . GLY A 1 575 ? 44.986 13.992 -3.937 1.00 79.69 575 GLY A N 1
ATOM 4620 C CA . GLY A 1 575 ? 45.701 15.210 -4.317 1.00 79.69 575 GLY A CA 1
ATOM 4621 C C . GLY A 1 575 ? 45.515 15.581 -5.787 1.00 79.69 575 GLY A C 1
ATOM 4622 O O . GLY A 1 575 ? 46.431 15.442 -6.600 1.00 79.69 575 GLY A O 1
ATOM 4623 N N . LEU A 1 576 ? 44.330 16.103 -6.129 1.00 88.94 576 LEU A N 1
ATOM 4624 C CA . LEU A 1 576 ? 44.091 16.715 -7.441 1.00 88.94 576 LEU A CA 1
ATOM 4625 C C . LEU A 1 576 ? 45.097 17.849 -7.696 1.00 88.94 576 LEU A C 1
ATOM 4627 O O . LEU A 1 576 ? 45.271 18.736 -6.862 1.00 88.94 576 LEU A O 1
ATOM 4631 N N . ASN A 1 577 ? 45.740 17.840 -8.866 1.00 88.06 577 ASN A N 1
ATOM 4632 C CA . ASN A 1 577 ? 46.654 18.914 -9.256 1.00 88.06 577 ASN A CA 1
ATOM 4633 C C . ASN A 1 577 ? 45.894 20.207 -9.630 1.00 88.06 577 ASN A C 1
ATOM 4635 O O . ASN A 1 577 ? 44.710 20.166 -9.970 1.00 88.06 577 ASN A O 1
ATOM 4639 N N . GLU A 1 578 ? 46.588 21.352 -9.630 1.00 89.81 578 GLU A N 1
ATOM 4640 C CA . GLU A 1 578 ? 45.979 22.654 -9.964 1.00 89.81 578 GLU A CA 1
ATOM 4641 C C . GLU A 1 578 ? 45.308 22.679 -11.344 1.00 89.81 578 GLU A C 1
ATOM 4643 O O . GLU A 1 578 ? 44.261 23.295 -11.498 1.00 89.81 578 GLU A O 1
ATOM 4648 N N . GLY A 1 579 ? 45.827 21.946 -12.335 1.00 89.56 579 GLY A N 1
ATOM 4649 C CA . GLY A 1 579 ? 45.194 21.858 -13.654 1.00 89.56 579 GLY A CA 1
ATOM 4650 C C . GLY A 1 579 ? 43.797 21.225 -13.613 1.00 89.56 579 GLY A C 1
ATOM 4651 O O . GLY A 1 579 ? 42.895 21.661 -14.331 1.00 89.56 579 GLY A O 1
ATOM 4652 N N . MET A 1 580 ? 43.587 20.230 -12.743 1.00 92.19 580 MET A N 1
ATOM 4653 C CA . MET A 1 580 ? 42.277 19.606 -12.525 1.00 92.19 580 MET A CA 1
ATOM 4654 C C . MET A 1 580 ? 41.323 20.540 -11.780 1.00 92.19 580 MET A C 1
ATOM 4656 O O . MET A 1 580 ? 40.152 20.638 -12.151 1.00 92.19 580 MET A O 1
ATOM 4660 N N . LEU A 1 581 ? 41.822 21.254 -10.767 1.00 93.56 581 LEU A N 1
ATOM 4661 C CA . LEU A 1 581 ? 41.035 22.233 -10.012 1.00 93.56 581 LEU A CA 1
ATOM 4662 C C . LEU A 1 581 ? 40.601 23.402 -10.906 1.00 93.56 581 LEU A C 1
ATOM 4664 O O . LEU A 1 581 ? 39.413 23.716 -10.964 1.00 93.56 581 LEU A O 1
ATOM 4668 N N . ASP A 1 582 ? 41.528 23.971 -11.681 1.00 93.38 582 ASP A N 1
ATOM 4669 C CA . ASP A 1 582 ? 41.269 25.050 -12.641 1.00 93.38 582 ASP A CA 1
ATOM 4670 C C . ASP A 1 582 ? 40.261 24.633 -13.714 1.00 93.38 582 ASP A C 1
ATOM 4672 O O . ASP A 1 582 ? 39.416 25.425 -14.137 1.00 93.38 582 ASP A O 1
ATOM 4676 N N . ARG A 1 583 ? 40.309 23.369 -14.145 1.00 91.75 583 ARG A N 1
ATOM 4677 C CA . ARG A 1 583 ? 39.339 22.804 -15.085 1.00 91.75 583 ARG A CA 1
ATOM 4678 C C . ARG A 1 583 ? 37.942 22.745 -14.480 1.00 91.75 583 ARG A C 1
ATOM 4680 O O . ARG A 1 583 ? 37.000 23.210 -15.121 1.00 91.75 583 ARG A O 1
ATOM 4687 N N . LEU A 1 584 ? 37.798 22.163 -13.288 1.00 94.62 584 LEU A N 1
ATOM 4688 C CA . LEU A 1 584 ? 36.506 22.094 -12.601 1.00 94.62 584 LEU A CA 1
ATOM 4689 C C . LEU A 1 584 ? 35.961 23.505 -12.362 1.00 94.62 584 LEU A C 1
ATOM 4691 O O . LEU A 1 584 ? 34.803 23.775 -12.669 1.00 94.62 584 LEU A O 1
ATOM 4695 N N . GLU A 1 585 ? 36.810 24.429 -11.916 1.00 95.81 585 GLU A N 1
ATOM 4696 C CA . GLU A 1 585 ? 36.443 25.828 -11.705 1.00 95.81 585 GLU A CA 1
ATOM 4697 C C . GLU A 1 585 ? 36.014 26.516 -13.006 1.00 95.81 585 GLU A C 1
ATOM 4699 O O . GLU A 1 585 ? 35.019 27.241 -13.023 1.00 95.81 585 GLU A O 1
ATOM 4704 N N . GLY A 1 586 ? 36.710 26.255 -14.113 1.00 93.56 586 GLY A N 1
ATOM 4705 C CA . GLY A 1 586 ? 36.349 26.757 -15.435 1.00 93.56 586 GLY A CA 1
ATOM 4706 C C . GLY A 1 586 ? 34.968 26.286 -15.897 1.00 93.56 586 GLY A C 1
ATOM 4707 O O . GLY A 1 586 ? 34.229 27.073 -16.489 1.00 93.56 586 GLY A O 1
ATOM 4708 N N . VAL A 1 587 ? 34.589 25.039 -15.587 1.00 92.81 587 VAL A N 1
ATOM 4709 C CA . VAL A 1 587 ? 33.233 24.524 -15.848 1.00 92.81 587 VAL A CA 1
ATOM 4710 C C . VAL A 1 587 ? 32.216 25.252 -14.970 1.00 92.81 587 VAL A C 1
ATOM 4712 O O . VAL A 1 587 ? 31.243 25.787 -15.496 1.00 92.81 587 VAL A O 1
ATOM 4715 N N . VAL A 1 588 ? 32.462 25.359 -13.659 1.00 95.25 588 VAL A N 1
ATOM 4716 C CA . VAL A 1 588 ? 31.563 26.055 -12.716 1.00 95.25 588 VAL A CA 1
ATOM 4717 C C . VAL A 1 588 ? 31.328 27.508 -13.129 1.00 95.25 588 VAL A C 1
ATOM 4719 O O . VAL A 1 588 ? 30.184 27.963 -13.142 1.00 95.25 588 VAL A O 1
ATOM 4722 N N . ARG A 1 589 ? 32.386 28.225 -13.527 1.00 95.19 589 ARG A N 1
ATOM 4723 C CA . ARG A 1 589 ? 32.323 29.629 -13.968 1.00 95.19 589 ARG A CA 1
ATOM 4724 C C . ARG A 1 589 ? 31.836 29.820 -15.408 1.00 95.19 589 ARG A C 1
ATOM 4726 O O . ARG A 1 589 ? 31.724 30.956 -15.872 1.00 95.19 589 ARG A O 1
ATOM 4733 N N . GLY A 1 590 ? 31.584 28.726 -16.123 1.00 90.81 590 GLY A N 1
ATOM 4734 C CA . GLY A 1 590 ? 31.062 28.731 -17.482 1.00 90.81 590 GLY A CA 1
ATOM 4735 C C . GLY A 1 590 ? 29.607 29.199 -17.571 1.00 90.81 590 GLY A C 1
ATOM 4736 O O . GLY A 1 590 ? 28.928 29.425 -16.573 1.00 90.81 590 GLY A O 1
ATOM 4737 N N . LEU A 1 591 ? 29.114 29.339 -18.803 1.00 87.88 591 LEU A N 1
ATOM 4738 C CA . LEU A 1 591 ? 27.703 29.643 -19.053 1.00 87.88 591 LEU A CA 1
ATOM 4739 C C . LEU A 1 591 ? 26.817 28.434 -18.731 1.00 87.88 591 LEU A C 1
ATOM 4741 O O . LEU A 1 591 ? 27.235 27.290 -18.893 1.00 87.88 591 LEU A O 1
ATOM 4745 N N . MET A 1 592 ? 25.564 28.703 -18.364 1.00 85.12 592 MET A N 1
ATOM 4746 C CA . MET A 1 592 ? 24.541 27.677 -18.151 1.00 85.12 592 MET A CA 1
ATOM 4747 C C . MET A 1 592 ? 24.381 26.759 -19.378 1.00 85.12 592 MET A C 1
ATOM 4749 O O . MET A 1 592 ? 24.101 27.219 -20.494 1.00 85.12 592 MET A O 1
ATOM 4753 N N . GLY A 1 593 ? 24.535 25.453 -19.152 1.00 81.50 593 GLY A N 1
ATOM 4754 C CA . GLY A 1 593 ? 24.489 24.427 -20.191 1.00 81.50 593 GLY A CA 1
ATOM 4755 C C . GLY A 1 593 ? 23.080 24.082 -20.694 1.00 81.50 593 GLY A C 1
ATOM 4756 O O . GLY A 1 593 ? 22.056 24.588 -20.224 1.00 81.50 593 GLY A O 1
ATOM 4757 N N . ASP A 1 594 ? 23.013 23.234 -21.724 1.00 80.19 594 ASP A N 1
ATOM 4758 C CA . ASP A 1 594 ? 21.752 22.653 -22.221 1.00 80.19 594 ASP A CA 1
ATOM 4759 C C . ASP A 1 594 ? 21.207 21.563 -21.283 1.00 80.19 594 ASP A C 1
ATOM 4761 O O . ASP A 1 594 ? 20.008 21.298 -21.277 1.00 80.19 594 ASP A O 1
ATOM 4765 N N . ASP A 1 595 ? 22.079 20.915 -20.518 1.00 80.12 595 ASP A N 1
ATOM 4766 C CA . ASP A 1 595 ? 21.775 19.904 -19.507 1.00 80.12 595 ASP A CA 1
ATOM 4767 C C . ASP A 1 595 ? 20.990 20.493 -18.327 1.00 80.12 595 ASP A C 1
ATOM 4769 O O . ASP A 1 595 ? 19.919 19.974 -18.012 1.00 80.12 595 ASP A O 1
ATOM 4773 N N . GLU A 1 596 ? 21.435 21.626 -17.769 1.00 82.69 596 GLU A N 1
ATOM 4774 C CA . GLU A 1 596 ? 20.689 22.366 -16.737 1.00 82.69 596 GLU A CA 1
ATOM 4775 C C . GLU A 1 596 ? 19.308 22.781 -17.251 1.00 82.69 596 GLU A C 1
ATOM 4777 O O . GLU A 1 596 ? 18.290 22.492 -16.626 1.00 82.69 596 GLU A O 1
ATOM 4782 N N . ARG A 1 597 ? 19.252 23.380 -18.449 1.00 81.25 597 ARG A N 1
ATOM 4783 C CA . ARG A 1 597 ? 17.991 23.833 -19.060 1.00 81.25 597 ARG A CA 1
ATOM 4784 C C . ARG A 1 597 ? 17.017 22.687 -19.339 1.00 81.25 597 ARG A C 1
ATOM 4786 O O . ARG A 1 597 ? 15.808 22.869 -19.213 1.00 81.25 597 ARG A O 1
ATOM 4793 N N . ARG A 1 598 ? 17.511 21.513 -19.743 1.00 72.69 598 ARG A N 1
ATOM 4794 C CA . ARG A 1 598 ? 16.672 20.324 -19.983 1.00 72.69 598 ARG A CA 1
ATOM 4795 C C . ARG A 1 598 ? 16.145 19.725 -18.687 1.00 72.69 598 ARG A C 1
ATOM 4797 O O . ARG A 1 598 ? 14.990 19.313 -18.668 1.00 72.69 598 ARG A O 1
ATOM 4804 N N . ALA A 1 599 ? 16.962 19.671 -17.638 1.00 64.19 599 ALA A N 1
ATOM 4805 C CA . ALA A 1 599 ? 16.540 19.159 -16.340 1.00 64.19 599 ALA A CA 1
ATOM 4806 C C . ALA A 1 599 ? 15.495 20.087 -15.687 1.00 64.19 599 ALA A C 1
ATOM 4808 O O . ALA A 1 599 ? 14.462 19.603 -15.229 1.00 64.19 599 ALA A O 1
ATOM 4809 N N . GLU A 1 600 ? 15.666 21.415 -15.789 1.00 71.00 600 GLU A N 1
ATOM 4810 C CA . GLU A 1 600 ? 14.641 22.391 -15.374 1.00 71.00 600 GLU A CA 1
ATOM 4811 C C . GLU A 1 600 ? 13.312 22.203 -16.133 1.00 71.00 600 GLU A C 1
ATOM 4813 O O . GLU A 1 600 ? 12.234 22.258 -15.544 1.00 71.00 600 GLU A O 1
ATOM 4818 N N . GLN A 1 601 ? 13.360 21.924 -17.442 1.00 71.00 601 GLN A N 1
ATOM 4819 C CA . GLN A 1 601 ? 12.162 21.638 -18.251 1.00 71.00 601 GLN A CA 1
ATOM 4820 C C . GLN A 1 601 ? 11.534 20.264 -17.961 1.00 71.00 601 GLN A C 1
ATOM 4822 O O . GLN A 1 601 ? 10.365 20.049 -18.282 1.00 71.00 601 GLN A O 1
ATOM 4827 N N . GLY A 1 602 ? 12.299 19.337 -17.380 1.00 60.81 602 GLY A N 1
ATOM 4828 C CA . GLY A 1 602 ? 11.869 17.984 -17.025 1.00 60.81 602 GLY A CA 1
ATOM 4829 C C . GLY A 1 602 ? 11.042 17.900 -15.740 1.00 60.81 602 GLY A C 1
ATOM 4830 O O . GLY A 1 602 ? 10.465 16.849 -15.472 1.00 60.81 602 GLY A O 1
ATOM 4831 N N . GLY A 1 603 ? 10.943 18.998 -14.982 1.00 66.38 603 GLY A N 1
ATOM 4832 C CA . GLY A 1 603 ? 10.207 19.063 -13.718 1.00 66.38 603 GLY A CA 1
ATOM 4833 C C . GLY A 1 603 ? 11.032 18.705 -12.477 1.00 66.38 603 GLY A C 1
ATOM 4834 O O . GLY A 1 603 ? 10.446 18.569 -11.402 1.00 66.38 603 GLY A O 1
ATOM 4835 N N . ASP A 1 604 ? 12.357 18.569 -12.600 1.00 72.25 604 ASP A N 1
ATOM 4836 C CA . ASP A 1 604 ? 13.253 18.388 -11.453 1.00 72.25 604 ASP A CA 1
ATOM 4837 C C . ASP A 1 604 ? 13.366 19.694 -10.643 1.00 72.25 604 ASP A C 1
ATOM 4839 O O . ASP A 1 604 ? 13.416 20.793 -11.198 1.00 72.25 604 ASP A O 1
ATOM 4843 N N . GLY A 1 605 ? 13.419 19.585 -9.310 1.00 83.06 605 GLY A N 1
ATOM 4844 C CA . GLY A 1 605 ? 13.679 20.733 -8.432 1.00 83.06 605 GLY A CA 1
ATOM 4845 C C . GLY A 1 605 ? 15.129 21.240 -8.539 1.00 83.06 605 GLY A C 1
ATOM 4846 O O . GLY A 1 605 ? 15.992 20.497 -9.014 1.00 83.06 605 GLY A O 1
ATOM 4847 N N . PRO A 1 606 ? 15.440 22.461 -8.058 1.00 89.00 606 PRO A N 1
ATOM 4848 C CA . PRO A 1 606 ? 16.763 23.084 -8.203 1.00 89.00 606 PRO A CA 1
ATOM 4849 C C . PRO A 1 606 ? 17.948 22.197 -7.789 1.00 89.00 606 PRO A C 1
ATOM 4851 O O . PRO A 1 606 ? 18.897 22.054 -8.560 1.00 89.00 606 PRO A O 1
ATOM 4854 N N . SER A 1 607 ? 17.873 21.531 -6.633 1.00 86.69 607 SER A N 1
ATOM 4855 C CA . SER A 1 607 ? 18.931 20.621 -6.162 1.00 86.69 607 SER A CA 1
ATOM 4856 C C . SER A 1 607 ? 19.045 19.345 -7.006 1.00 86.69 607 SER A C 1
ATOM 4858 O O . SER A 1 607 ? 20.140 18.836 -7.237 1.00 86.69 607 SER A O 1
ATOM 4860 N N . GLY A 1 608 ? 17.933 18.856 -7.566 1.00 85.06 608 GLY A N 1
ATOM 4861 C CA . GLY A 1 608 ? 17.950 17.750 -8.527 1.00 85.06 608 GLY A CA 1
ATOM 4862 C C . GLY A 1 608 ? 18.664 18.123 -9.829 1.00 85.06 608 GLY A C 1
ATOM 4863 O O . GLY A 1 608 ? 19.451 17.332 -10.349 1.00 85.06 608 GLY A O 1
ATOM 4864 N N . VAL A 1 609 ? 18.447 19.346 -10.321 1.00 87.75 609 VAL A N 1
ATOM 4865 C CA . VAL A 1 609 ? 19.151 19.881 -11.496 1.00 87.75 609 VAL A CA 1
ATOM 4866 C C . VAL A 1 609 ? 20.644 20.064 -11.206 1.00 87.75 609 VAL A C 1
ATOM 4868 O O . VAL A 1 609 ? 21.463 19.681 -12.039 1.00 87.75 609 VAL A O 1
ATOM 4871 N N . TYR A 1 610 ? 21.009 20.583 -10.027 1.00 90.62 610 TYR A N 1
ATOM 4872 C CA . TYR A 1 610 ? 22.405 20.742 -9.599 1.00 90.62 610 TYR A CA 1
ATOM 4873 C C . TYR A 1 610 ? 23.172 19.417 -9.653 1.00 90.62 610 TYR A C 1
ATOM 4875 O O . TYR A 1 610 ? 24.206 19.319 -10.307 1.00 90.62 610 TYR A O 1
ATOM 4883 N N . LEU A 1 611 ? 22.630 18.358 -9.049 1.00 83.50 611 LEU A N 1
ATOM 4884 C CA . LEU A 1 611 ? 23.294 17.050 -9.014 1.00 83.50 611 LEU A CA 1
ATOM 4885 C C . LEU A 1 611 ? 23.468 16.413 -10.400 1.00 83.50 611 LEU A C 1
ATOM 4887 O O . LEU A 1 611 ? 24.342 15.566 -10.593 1.00 83.50 611 LEU A O 1
ATOM 4891 N N . ASN A 1 612 ? 22.632 16.802 -11.363 1.00 83.94 612 ASN A N 1
ATOM 4892 C CA . ASN A 1 612 ? 22.594 16.202 -12.688 1.00 83.94 612 ASN A CA 1
ATOM 4893 C C . ASN A 1 612 ? 23.225 17.067 -13.784 1.00 83.94 612 ASN A C 1
ATOM 4895 O O . ASN A 1 612 ? 23.199 16.637 -14.939 1.00 83.94 612 ASN A O 1
ATOM 4899 N N . SER A 1 613 ? 23.830 18.212 -13.463 1.00 90.31 613 SER A N 1
ATOM 4900 C CA . SER A 1 613 ? 24.500 19.065 -14.448 1.00 90.31 613 SER A CA 1
ATOM 4901 C C . SER A 1 613 ? 26.024 18.969 -14.418 1.00 90.31 613 SER A C 1
ATOM 4903 O O . SER A 1 613 ? 26.624 18.585 -13.413 1.00 90.31 613 SER A O 1
ATOM 4905 N N . ASP A 1 614 ? 26.665 19.343 -15.526 1.00 91.38 614 ASP A N 1
ATOM 4906 C CA . ASP A 1 614 ? 28.119 19.472 -15.630 1.00 91.38 614 ASP A CA 1
ATOM 4907 C C . ASP A 1 614 ? 28.640 20.493 -14.600 1.00 91.38 614 ASP A C 1
ATOM 4909 O O . ASP A 1 614 ? 29.564 20.186 -13.845 1.00 91.38 614 ASP A O 1
ATOM 4913 N N . ARG A 1 615 ? 28.010 21.679 -14.504 1.00 93.25 615 ARG A N 1
ATOM 4914 C CA . ARG A 1 615 ? 28.401 22.733 -13.545 1.00 93.25 615 ARG A CA 1
ATOM 4915 C C . ARG A 1 615 ? 28.241 22.277 -12.102 1.00 93.25 615 ARG A C 1
ATOM 4917 O O . ARG A 1 615 ? 29.140 22.513 -11.296 1.00 93.25 615 ARG A O 1
ATOM 4924 N N . GLY A 1 616 ? 27.136 21.612 -11.771 1.00 93.19 616 GLY A N 1
ATOM 4925 C CA . GLY A 1 616 ? 26.887 21.190 -10.401 1.00 93.19 616 GLY A CA 1
ATOM 4926 C C . GLY A 1 616 ? 27.772 20.028 -9.955 1.00 93.19 616 GLY A C 1
ATOM 4927 O O . GLY A 1 616 ? 28.372 20.096 -8.883 1.00 93.19 616 GLY A O 1
ATOM 4928 N N . ALA A 1 617 ? 27.979 19.024 -10.814 1.00 93.19 617 ALA A N 1
ATOM 4929 C CA . ALA A 1 617 ? 28.939 17.954 -10.544 1.00 93.19 617 ALA A CA 1
ATOM 4930 C C . ALA A 1 617 ? 30.367 18.503 -10.370 1.00 93.19 617 ALA A C 1
ATOM 4932 O O . ALA A 1 617 ? 31.082 18.094 -9.450 1.00 93.19 617 ALA A O 1
ATOM 4933 N N . SER A 1 618 ? 30.783 19.455 -11.216 1.00 94.94 618 SER A N 1
ATOM 4934 C CA . SER A 1 618 ? 32.092 20.100 -11.085 1.00 94.94 618 SER A CA 1
ATOM 4935 C C . SER A 1 618 ? 32.222 20.926 -9.807 1.00 94.94 618 SER A C 1
ATOM 4937 O O . SER A 1 618 ? 33.263 20.838 -9.159 1.00 94.94 618 SER A O 1
ATOM 4939 N N . MET A 1 619 ? 31.187 21.676 -9.415 1.00 96.06 619 MET A N 1
ATOM 4940 C CA . MET A 1 619 ? 31.195 22.470 -8.183 1.00 96.06 619 MET A CA 1
ATOM 4941 C C . MET A 1 619 ? 31.338 21.584 -6.949 1.00 96.06 619 MET A C 1
ATOM 4943 O O . MET A 1 619 ? 32.254 21.798 -6.161 1.00 96.06 619 MET A O 1
ATOM 4947 N N . ARG A 1 620 ? 30.503 20.549 -6.825 1.00 94.56 620 ARG A N 1
ATOM 4948 C CA . ARG A 1 620 ? 30.558 19.579 -5.724 1.00 94.56 620 ARG A CA 1
ATOM 4949 C C . ARG A 1 620 ? 31.941 18.941 -5.591 1.00 94.56 620 ARG A C 1
ATOM 4951 O O . ARG A 1 620 ? 32.524 18.926 -4.509 1.00 94.56 620 ARG A O 1
ATOM 4958 N N . THR A 1 621 ? 32.482 18.463 -6.713 1.00 95.06 621 THR A N 1
ATOM 4959 C CA . THR A 1 621 ? 33.807 17.825 -6.763 1.00 95.06 621 THR A CA 1
ATOM 4960 C C . THR A 1 621 ? 34.907 18.794 -6.340 1.00 95.06 621 THR A C 1
ATOM 4962 O O . THR A 1 621 ? 35.762 18.450 -5.528 1.00 95.06 621 THR A O 1
ATOM 4965 N N . LEU A 1 622 ? 34.882 20.019 -6.874 1.00 95.69 622 LEU A N 1
ATOM 4966 C CA . LEU A 1 622 ? 35.872 21.049 -6.573 1.00 95.69 622 LEU A CA 1
ATOM 4967 C C . LEU A 1 622 ? 35.835 21.448 -5.096 1.00 95.69 622 LEU A C 1
ATOM 4969 O O . LEU A 1 622 ? 36.875 21.476 -4.446 1.00 95.69 622 LEU A O 1
ATOM 4973 N N . MET A 1 623 ? 34.646 21.703 -4.552 1.00 94.75 623 MET A N 1
ATOM 4974 C CA . MET A 1 623 ? 34.473 22.054 -3.142 1.00 94.75 623 MET A CA 1
ATOM 4975 C C . MET A 1 623 ? 34.944 20.927 -2.215 1.00 94.75 623 MET A C 1
ATOM 4977 O O . MET A 1 623 ? 35.578 21.187 -1.197 1.00 94.75 623 MET A O 1
ATOM 4981 N N . GLN A 1 624 ? 34.688 19.665 -2.573 1.00 92.81 624 GLN A N 1
ATOM 4982 C CA . GLN A 1 624 ? 35.175 18.508 -1.821 1.00 92.81 624 GLN A CA 1
ATOM 4983 C C . GLN A 1 624 ? 36.704 18.366 -1.876 1.00 92.81 624 GLN A C 1
ATOM 4985 O O . GLN A 1 624 ? 37.327 18.091 -0.852 1.00 92.81 624 GLN A O 1
ATOM 4990 N N . ALA A 1 625 ? 37.317 18.589 -3.041 1.00 93.75 625 ALA A N 1
ATOM 4991 C CA . ALA A 1 625 ? 38.768 18.548 -3.194 1.00 93.75 625 ALA A CA 1
ATOM 4992 C C . ALA A 1 625 ? 39.471 19.644 -2.376 1.00 93.75 625 ALA A C 1
ATOM 4994 O O . ALA A 1 625 ? 40.430 19.353 -1.663 1.00 93.75 625 ALA A O 1
ATOM 4995 N N . LEU A 1 626 ? 38.965 20.882 -2.429 1.00 93.62 626 LEU A N 1
ATOM 4996 C CA . LEU A 1 626 ? 39.520 22.017 -1.682 1.00 93.62 626 LEU A CA 1
ATOM 4997 C C . LEU A 1 626 ? 39.392 21.823 -0.160 1.00 93.62 626 LEU A C 1
ATOM 4999 O O . LEU A 1 626 ? 40.369 22.015 0.564 1.00 93.62 626 LEU A O 1
ATOM 5003 N N . ASP A 1 627 ? 38.230 21.375 0.330 1.00 90.25 627 ASP A N 1
ATOM 5004 C CA . ASP A 1 627 ? 38.026 21.100 1.764 1.00 90.25 627 ASP A CA 1
ATOM 5005 C C . ASP A 1 627 ? 38.898 19.940 2.278 1.00 90.25 627 ASP A C 1
ATOM 5007 O O . ASP A 1 627 ? 39.341 19.944 3.429 1.00 90.25 627 ASP A O 1
ATOM 5011 N N . SER A 1 628 ? 39.202 18.961 1.420 1.00 89.31 628 SER A N 1
ATOM 5012 C CA . SER A 1 628 ? 40.106 17.859 1.761 1.00 89.31 628 SER A CA 1
ATOM 5013 C C . SER A 1 628 ? 41.573 18.275 1.795 1.00 89.31 628 SER A C 1
ATOM 5015 O O . SER A 1 628 ? 42.327 17.782 2.634 1.00 89.31 628 SER A O 1
ATOM 5017 N N . ARG A 1 629 ? 41.994 19.141 0.865 1.00 88.94 629 ARG A N 1
ATOM 5018 C CA . ARG A 1 629 ? 43.392 19.553 0.692 1.00 88.94 629 ARG A CA 1
ATOM 5019 C C . ARG A 1 629 ? 43.845 20.539 1.770 1.00 88.94 629 ARG A C 1
ATOM 5021 O O . ARG A 1 629 ? 44.938 20.379 2.310 1.00 88.94 629 ARG A O 1
ATOM 5028 N N . ARG A 1 630 ? 42.991 21.510 2.120 1.00 83.25 630 ARG A N 1
ATOM 5029 C CA . ARG A 1 630 ? 43.238 22.538 3.154 1.00 83.25 630 ARG A CA 1
ATOM 5030 C C . ARG A 1 630 ? 44.574 23.278 2.990 1.00 83.25 630 ARG A C 1
ATOM 5032 O O . ARG A 1 630 ? 45.238 23.585 3.983 1.00 83.25 630 ARG A O 1
ATOM 5039 N N . GLU A 1 631 ? 44.977 23.565 1.753 1.00 89.06 631 GLU A N 1
ATOM 5040 C CA . GLU A 1 631 ? 46.147 24.402 1.474 1.00 89.06 631 GLU A CA 1
ATOM 5041 C C . GLU A 1 631 ? 45.845 25.895 1.702 1.00 89.06 631 GLU A C 1
ATOM 5043 O O . GLU A 1 631 ? 44.692 26.332 1.771 1.00 89.06 631 GLU A O 1
ATOM 5048 N N . GLU A 1 632 ? 46.901 26.702 1.845 1.00 87.50 632 GLU A N 1
ATOM 5049 C CA . GLU A 1 632 ? 46.770 28.152 2.009 1.00 87.50 632 GLU A CA 1
ATOM 5050 C C . GLU A 1 632 ? 46.064 28.762 0.784 1.00 87.50 632 GLU A C 1
ATOM 5052 O O . GLU A 1 632 ? 46.598 28.752 -0.323 1.00 87.50 632 GLU A O 1
ATOM 5057 N N . GLY A 1 633 ? 44.858 29.302 0.989 1.00 90.12 633 GLY A N 1
ATOM 5058 C CA . GLY A 1 633 ? 44.034 29.912 -0.061 1.00 90.12 633 GLY A CA 1
ATOM 5059 C C . GLY A 1 633 ? 42.853 29.061 -0.546 1.00 90.12 633 GLY A C 1
ATOM 5060 O O . GLY A 1 633 ? 41.961 29.617 -1.186 1.00 90.12 633 GLY A O 1
ATOM 5061 N N . ASP A 1 634 ? 42.777 27.771 -0.195 1.00 93.31 634 ASP A N 1
ATOM 5062 C CA . ASP A 1 634 ? 41.674 26.887 -0.617 1.00 93.31 634 ASP A CA 1
ATOM 5063 C C . ASP A 1 634 ? 40.321 27.340 -0.075 1.00 93.31 634 ASP A C 1
ATOM 5065 O O . ASP A 1 634 ? 39.328 27.365 -0.802 1.00 93.31 634 ASP A O 1
ATOM 5069 N N . GLU A 1 635 ? 40.284 27.763 1.188 1.00 94.44 635 GLU A N 1
ATOM 5070 C CA . GLU A 1 635 ? 39.067 28.288 1.801 1.00 94.44 635 GLU A CA 1
ATOM 5071 C C . GLU A 1 635 ? 38.566 29.543 1.072 1.00 94.44 635 GLU A C 1
ATOM 5073 O O . GLU A 1 635 ? 37.392 29.635 0.721 1.00 94.44 635 GLU A O 1
ATOM 5078 N N . GLU A 1 636 ? 39.458 30.488 0.758 1.00 95.69 636 GLU A N 1
ATOM 5079 C CA . GLU A 1 636 ? 39.083 31.700 0.018 1.00 95.69 636 GLU A CA 1
ATOM 5080 C C . GLU A 1 636 ? 38.643 31.380 -1.417 1.00 95.69 636 GLU A C 1
ATOM 5082 O O . GLU A 1 636 ? 37.731 32.014 -1.951 1.00 95.69 636 GLU A O 1
ATOM 5087 N N . ARG A 1 637 ? 39.227 30.346 -2.031 1.00 96.25 637 ARG A N 1
ATOM 5088 C CA . ARG A 1 637 ? 38.784 29.834 -3.331 1.00 96.25 637 ARG A CA 1
ATOM 5089 C C . ARG A 1 637 ? 37.365 29.265 -3.245 1.00 96.25 637 ARG A C 1
ATOM 5091 O O . ARG A 1 637 ? 36.536 29.614 -4.084 1.00 96.25 637 ARG A O 1
ATOM 5098 N N . MET A 1 638 ? 37.053 28.477 -2.211 1.00 96.75 638 MET A N 1
ATOM 5099 C CA . MET A 1 638 ? 35.689 27.995 -1.948 1.00 96.75 638 MET A CA 1
ATOM 5100 C C . MET A 1 638 ? 34.710 29.161 -1.767 1.00 96.75 638 MET A C 1
ATOM 5102 O O . MET A 1 638 ? 33.662 29.195 -2.414 1.00 96.75 638 MET A O 1
ATOM 5106 N N . TRP A 1 639 ? 35.070 30.171 -0.971 1.00 97.62 639 TRP A N 1
ATOM 5107 C CA . TRP A 1 639 ? 34.248 31.370 -0.811 1.00 97.62 639 TRP A CA 1
ATOM 5108 C C . TRP A 1 639 ? 34.001 32.106 -2.136 1.00 97.62 639 TRP A C 1
ATOM 5110 O O . TRP A 1 639 ? 32.865 32.493 -2.422 1.00 97.62 639 TRP A O 1
ATOM 5120 N N . SER A 1 640 ? 35.028 32.246 -2.980 1.00 97.50 640 SER A N 1
ATOM 5121 C CA . SER A 1 640 ? 34.913 32.875 -4.302 1.00 97.50 640 SER A CA 1
ATOM 5122 C C . SER A 1 640 ? 33.948 32.132 -5.238 1.00 97.50 640 SER A C 1
ATOM 5124 O O . SER A 1 640 ? 33.262 32.763 -6.050 1.00 97.50 640 SER A O 1
ATOM 5126 N N . LEU A 1 641 ? 33.863 30.802 -5.135 1.00 97.62 641 LEU A N 1
ATOM 5127 C CA . LEU A 1 641 ? 32.915 29.991 -5.908 1.00 97.62 641 LEU A CA 1
ATOM 5128 C C . LEU A 1 641 ? 31.471 30.240 -5.462 1.00 97.62 641 LEU A C 1
ATOM 5130 O O . LEU A 1 641 ? 30.600 30.452 -6.308 1.00 97.62 641 LEU A O 1
ATOM 5134 N N . ILE A 1 642 ? 31.219 30.294 -4.150 1.00 97.88 642 ILE A N 1
ATOM 5135 C CA . ILE A 1 642 ? 29.893 30.634 -3.613 1.00 97.88 642 ILE A CA 1
ATOM 5136 C C . ILE A 1 642 ? 29.497 32.064 -4.008 1.00 97.88 642 ILE A C 1
ATOM 5138 O O . ILE A 1 642 ? 28.368 32.312 -4.432 1.00 97.88 642 ILE A O 1
ATOM 5142 N N . GLU A 1 643 ? 30.430 33.015 -3.925 1.00 97.75 643 GLU A N 1
ATOM 5143 C CA . GLU A 1 643 ? 30.217 34.403 -4.350 1.00 97.75 643 GLU A CA 1
ATOM 5144 C C . GLU A 1 643 ? 29.877 34.525 -5.834 1.00 97.75 643 GLU A C 1
ATOM 5146 O O . GLU A 1 643 ? 29.046 35.359 -6.207 1.00 97.75 643 GLU A O 1
ATOM 5151 N N . HIS A 1 644 ? 30.505 33.695 -6.667 1.00 97.00 644 HIS A N 1
ATOM 5152 C CA . HIS A 1 644 ? 30.197 33.600 -8.084 1.00 97.00 644 HIS A CA 1
ATOM 5153 C C . HIS A 1 644 ? 28.790 33.042 -8.315 1.00 97.00 644 HIS A C 1
ATOM 5155 O O . HIS A 1 644 ? 28.005 33.675 -9.020 1.00 97.00 644 HIS A O 1
ATOM 5161 N N . ALA A 1 645 ? 28.439 31.924 -7.671 1.00 96.62 645 ALA A N 1
ATOM 5162 C CA . ALA A 1 645 ? 27.104 31.335 -7.765 1.00 96.62 645 ALA A CA 1
ATOM 5163 C C . ALA A 1 645 ? 26.005 32.312 -7.304 1.00 96.62 645 ALA A C 1
ATOM 5165 O O . ALA A 1 645 ? 24.953 32.405 -7.932 1.00 96.62 645 ALA A O 1
ATOM 5166 N N . ALA A 1 646 ? 26.273 33.128 -6.280 1.00 96.56 646 ALA A N 1
ATOM 5167 C CA . ALA A 1 646 ? 25.366 34.180 -5.814 1.00 96.56 646 ALA A CA 1
ATOM 5168 C C . ALA A 1 646 ? 25.131 35.314 -6.832 1.00 96.56 646 ALA A C 1
ATOM 5170 O O . ALA A 1 646 ? 24.191 36.094 -6.674 1.00 96.56 646 ALA A O 1
ATOM 5171 N N . GLY A 1 647 ? 25.974 35.440 -7.860 1.00 94.12 647 GLY A N 1
ATOM 5172 C CA . GLY A 1 647 ? 25.781 36.349 -8.993 1.00 94.12 647 GLY A CA 1
ATOM 5173 C C . GLY A 1 647 ? 25.223 35.676 -10.252 1.00 94.12 647 GLY A C 1
ATOM 5174 O O . GLY A 1 647 ? 24.935 36.374 -11.222 1.00 94.12 647 GLY A O 1
ATOM 5175 N N . ASP A 1 648 ? 25.077 34.350 -10.256 1.00 93.81 648 ASP A N 1
ATOM 5176 C CA . ASP A 1 648 ? 24.671 33.574 -11.429 1.00 93.81 648 ASP A CA 1
ATOM 5177 C C . ASP A 1 648 ? 23.145 33.574 -11.616 1.00 93.81 648 ASP A C 1
ATOM 5179 O O . ASP A 1 648 ? 22.394 33.763 -10.659 1.00 93.81 648 ASP A O 1
ATOM 5183 N N . SER A 1 649 ? 22.666 33.366 -12.845 1.00 90.06 649 SER A N 1
ATOM 5184 C CA . SER A 1 649 ? 21.230 33.252 -13.142 1.00 90.06 649 SER A CA 1
ATOM 5185 C C . SER A 1 649 ? 20.668 31.839 -12.948 1.00 90.06 649 SER A C 1
ATOM 5187 O O . SER A 1 649 ? 19.451 31.668 -12.973 1.00 90.06 649 SER A O 1
ATOM 5189 N N . SER A 1 650 ? 21.520 30.819 -12.806 1.00 91.12 650 SER A N 1
ATOM 5190 C CA . SER A 1 650 ? 21.103 29.427 -12.611 1.00 91.12 650 SER A CA 1
ATOM 5191 C C . SER A 1 650 ? 20.583 29.218 -11.188 1.00 91.12 650 SER A C 1
ATOM 5193 O O . SER A 1 650 ? 21.330 29.300 -10.210 1.00 91.12 650 SER A O 1
ATOM 5195 N N . THR A 1 651 ? 19.288 28.910 -11.068 1.00 92.06 651 THR A N 1
ATOM 5196 C CA . THR A 1 651 ? 18.678 28.566 -9.773 1.00 92.06 651 THR A CA 1
ATOM 5197 C C . THR A 1 651 ? 19.293 27.281 -9.215 1.00 92.06 651 THR A C 1
ATOM 5199 O O . THR A 1 651 ? 19.505 27.175 -8.011 1.00 92.06 651 THR A O 1
ATOM 5202 N N . ALA A 1 652 ? 19.635 26.328 -10.085 1.00 92.62 652 ALA A N 1
ATOM 5203 C CA . ALA A 1 652 ? 20.276 25.076 -9.702 1.00 92.62 652 ALA A CA 1
ATOM 5204 C C . ALA A 1 652 ? 21.672 25.297 -9.106 1.00 92.62 652 ALA A C 1
ATOM 5206 O O . ALA A 1 652 ? 21.973 24.776 -8.036 1.00 92.62 652 ALA A O 1
ATOM 5207 N N . LEU A 1 653 ? 22.509 26.123 -9.745 1.00 94.56 653 LEU A N 1
ATOM 5208 C CA . LEU A 1 653 ? 23.838 26.416 -9.206 1.00 94.56 653 LEU A CA 1
ATOM 5209 C C . LEU A 1 653 ? 23.759 27.116 -7.844 1.00 94.56 653 LEU A C 1
ATOM 5211 O O . LEU A 1 653 ? 24.554 26.827 -6.955 1.00 94.56 653 LEU A O 1
ATOM 5215 N N . ARG A 1 654 ? 22.772 27.999 -7.653 1.00 96.25 654 ARG A N 1
ATOM 5216 C CA . ARG A 1 654 ? 22.511 28.631 -6.353 1.00 96.25 654 ARG A CA 1
ATOM 5217 C C . ARG A 1 654 ? 22.058 27.629 -5.294 1.00 96.25 654 ARG A C 1
ATOM 5219 O O . ARG A 1 654 ? 22.499 27.744 -4.157 1.00 96.25 654 ARG A O 1
ATOM 5226 N N . ALA A 1 655 ? 21.225 26.652 -5.656 1.00 95.31 655 ALA A N 1
ATOM 5227 C CA . ALA A 1 655 ? 20.813 25.576 -4.751 1.00 95.31 655 ALA A CA 1
ATOM 5228 C C . ALA A 1 655 ? 22.021 24.761 -4.271 1.00 95.31 655 ALA A C 1
ATOM 5230 O O . ALA A 1 655 ? 22.240 24.627 -3.070 1.00 95.31 655 ALA A O 1
ATOM 5231 N N . GLY A 1 656 ? 22.874 24.333 -5.204 1.00 94.44 656 GLY A N 1
ATOM 5232 C CA . GLY A 1 656 ? 24.122 23.653 -4.870 1.00 94.44 656 GLY A CA 1
ATOM 5233 C C . GLY A 1 656 ? 25.069 24.512 -4.039 1.00 94.44 656 GLY A C 1
ATOM 5234 O O . GLY A 1 656 ? 25.635 24.048 -3.060 1.00 94.44 656 GLY A O 1
ATOM 5235 N N . ALA A 1 657 ? 25.187 25.803 -4.343 1.00 97.31 657 ALA A N 1
ATOM 5236 C CA . ALA A 1 657 ? 25.969 26.715 -3.518 1.00 97.31 657 ALA A CA 1
ATOM 5237 C C . ALA A 1 657 ? 25.433 26.826 -2.079 1.00 97.31 657 ALA A C 1
ATOM 5239 O O . ALA A 1 657 ? 26.231 26.992 -1.164 1.00 97.31 657 ALA A O 1
ATOM 5240 N N . ILE A 1 658 ? 24.119 26.704 -1.852 1.00 97.69 658 ILE A N 1
ATOM 5241 C CA . ILE A 1 658 ? 23.539 26.637 -0.500 1.00 97.69 658 ILE A CA 1
ATOM 5242 C C . ILE A 1 658 ? 23.929 25.327 0.203 1.00 97.69 658 ILE A C 1
ATOM 5244 O O . ILE A 1 658 ? 24.318 25.386 1.369 1.00 97.69 658 ILE A O 1
ATOM 5248 N N . GLU A 1 659 ? 23.870 24.179 -0.484 1.00 94.56 659 GLU A N 1
ATOM 5249 C CA . GLU A 1 659 ? 24.357 22.881 0.030 1.00 94.56 659 GLU A CA 1
ATOM 5250 C C . GLU A 1 659 ? 25.829 22.998 0.463 1.00 94.56 659 GLU A C 1
ATOM 5252 O O . GLU A 1 659 ? 26.197 22.725 1.607 1.00 94.56 659 GLU A O 1
ATOM 5257 N N . GLU A 1 660 ? 26.674 23.491 -0.437 1.00 94.50 660 GLU A N 1
ATOM 5258 C CA . GLU A 1 660 ? 28.109 23.657 -0.228 1.00 94.50 660 GLU A CA 1
ATOM 5259 C C . GLU A 1 660 ? 28.427 24.619 0.930 1.00 94.50 660 GLU A C 1
ATOM 5261 O O . GLU A 1 660 ? 29.271 24.343 1.788 1.00 94.50 660 GLU A O 1
ATOM 5266 N N . LEU A 1 661 ? 27.687 25.725 1.011 1.00 95.00 661 LEU A N 1
ATOM 5267 C CA . LEU A 1 661 ? 27.786 26.699 2.091 1.00 95.00 661 LEU A CA 1
ATOM 5268 C C . LEU A 1 661 ? 27.356 26.111 3.442 1.00 95.00 661 LEU A C 1
ATOM 5270 O O . LEU A 1 661 ? 28.004 26.381 4.454 1.00 95.00 661 LEU A O 1
ATOM 5274 N N . LEU A 1 662 ? 26.287 25.307 3.465 1.00 91.81 662 LEU A N 1
ATOM 5275 C CA . LEU A 1 662 ? 25.772 24.641 4.661 1.00 91.81 662 LEU A CA 1
ATOM 5276 C C . LEU A 1 662 ? 26.793 23.663 5.243 1.00 91.81 662 LEU A C 1
ATOM 5278 O O . LEU A 1 662 ? 27.066 23.701 6.444 1.00 91.81 662 LEU A O 1
ATOM 5282 N N . TYR A 1 663 ? 27.325 22.779 4.401 1.00 87.50 663 TYR A N 1
ATOM 5283 C CA . TYR A 1 663 ? 28.091 21.628 4.869 1.00 87.50 663 TYR A CA 1
ATOM 5284 C C . TYR A 1 663 ? 29.586 21.899 5.046 1.00 87.50 663 TYR A C 1
ATOM 5286 O O . TYR A 1 663 ? 30.204 21.216 5.861 1.00 87.50 663 TYR A O 1
ATOM 5294 N N . ARG A 1 664 ? 30.164 22.884 4.341 1.00 89.12 664 ARG A N 1
ATOM 5295 C CA . ARG A 1 664 ? 31.621 23.130 4.361 1.00 89.12 664 ARG A CA 1
ATOM 5296 C C . ARG A 1 664 ? 32.030 24.457 4.993 1.00 89.12 664 ARG A C 1
ATOM 5298 O O . ARG A 1 664 ? 33.049 24.515 5.664 1.00 89.12 664 ARG A O 1
ATOM 5305 N N . LEU A 1 665 ? 31.246 25.522 4.807 1.00 93.81 665 LEU A N 1
ATOM 5306 C CA . LEU A 1 665 ? 31.690 26.888 5.132 1.00 93.81 665 LEU A CA 1
ATOM 5307 C C . LEU A 1 665 ? 30.935 27.549 6.296 1.00 93.81 665 LEU A C 1
ATOM 5309 O O . LEU A 1 665 ? 31.428 28.511 6.887 1.00 93.81 665 LEU A O 1
ATOM 5313 N N . LEU A 1 666 ? 29.758 27.037 6.677 1.00 91.06 666 LEU A N 1
ATOM 5314 C CA . LEU A 1 666 ? 28.932 27.623 7.740 1.00 91.06 666 LEU A CA 1
ATOM 5315 C C . LEU A 1 666 ? 29.646 27.690 9.102 1.00 91.06 666 LEU A C 1
ATOM 5317 O O . LEU A 1 666 ? 29.363 28.581 9.909 1.00 91.06 666 LEU A O 1
ATOM 5321 N N . THR A 1 667 ? 30.528 26.733 9.393 1.00 87.25 667 THR A N 1
ATOM 5322 C CA . THR A 1 667 ? 31.282 26.684 10.652 1.00 87.25 667 THR A CA 1
ATOM 5323 C C . THR A 1 667 ? 32.566 27.505 10.636 1.00 87.25 667 THR A C 1
ATOM 5325 O O . THR A 1 667 ? 33.012 27.874 11.719 1.00 87.25 667 THR A O 1
ATOM 5328 N N . GLU A 1 668 ? 33.111 27.820 9.457 1.00 90.12 668 GLU A N 1
ATOM 5329 C CA . GLU A 1 668 ? 34.374 28.559 9.299 1.00 90.12 668 GLU A CA 1
ATOM 5330 C C . GLU A 1 668 ? 34.165 30.066 9.513 1.00 90.12 668 GLU A C 1
ATOM 5332 O O . GLU A 1 668 ? 34.718 30.659 10.438 1.00 90.12 668 GLU A O 1
ATOM 5337 N N . ASP A 1 669 ? 33.258 30.676 8.740 1.00 93.75 669 ASP A N 1
ATOM 5338 C CA . ASP A 1 669 ? 32.784 32.044 8.970 1.00 93.75 669 ASP A CA 1
ATOM 5339 C C . ASP A 1 669 ? 31.267 32.106 8.809 1.00 93.75 669 ASP A C 1
ATOM 5341 O O . ASP A 1 669 ? 30.700 32.318 7.733 1.00 93.75 669 ASP A O 1
ATOM 5345 N N . ARG A 1 670 ? 30.588 31.960 9.943 1.00 93.69 670 ARG A N 1
ATOM 5346 C CA . ARG A 1 670 ? 29.130 31.992 10.012 1.00 93.69 670 ARG A CA 1
ATOM 5347 C C . ARG A 1 670 ? 28.539 33.328 9.558 1.00 93.69 670 ARG A C 1
ATOM 5349 O O . ARG A 1 670 ? 27.469 33.346 8.953 1.00 93.69 670 ARG A O 1
ATOM 5356 N N . GLY A 1 671 ? 29.211 34.445 9.838 1.00 95.31 671 GLY A N 1
ATOM 5357 C CA . GLY A 1 671 ? 28.727 35.773 9.466 1.00 95.31 671 GLY A CA 1
ATOM 5358 C C . GLY A 1 671 ? 28.725 35.962 7.949 1.00 95.31 671 GLY A C 1
ATOM 5359 O O . GLY A 1 671 ? 27.721 36.426 7.387 1.00 95.31 671 GLY A O 1
ATOM 5360 N N . ARG A 1 672 ? 29.823 35.545 7.299 1.00 97.12 672 ARG A N 1
ATOM 5361 C CA . ARG A 1 672 ? 29.982 35.516 5.838 1.00 97.12 672 ARG A CA 1
ATOM 5362 C C . ARG A 1 672 ? 29.026 34.516 5.194 1.00 97.12 672 ARG A C 1
ATOM 5364 O O . ARG A 1 672 ? 28.343 34.886 4.241 1.00 97.12 672 ARG A O 1
ATOM 5371 N N . ALA A 1 673 ? 28.888 33.312 5.755 1.00 97.31 673 ALA A N 1
ATOM 5372 C CA . ALA A 1 673 ? 27.952 32.302 5.264 1.00 97.31 673 ALA A CA 1
ATOM 5373 C C . ALA A 1 673 ? 26.510 32.823 5.251 1.00 97.31 673 ALA A C 1
ATOM 5375 O O . ALA A 1 673 ? 25.840 32.776 4.225 1.00 97.31 673 ALA A O 1
ATOM 5376 N N . VAL A 1 674 ? 26.037 33.408 6.353 1.00 97.38 674 VAL A N 1
ATOM 5377 C CA . VAL A 1 674 ? 24.675 33.959 6.410 1.00 97.38 674 VAL A CA 1
ATOM 5378 C C . VAL A 1 674 ? 24.484 35.104 5.399 1.00 97.38 674 VAL A C 1
ATOM 5380 O O . VAL A 1 674 ? 23.424 35.207 4.790 1.00 97.38 674 VAL A O 1
ATOM 5383 N N . ALA A 1 675 ? 25.510 35.930 5.154 1.00 97.81 675 ALA A N 1
ATOM 5384 C CA . ALA A 1 675 ? 25.448 36.984 4.133 1.00 97.81 675 ALA A CA 1
ATOM 5385 C C . ALA A 1 675 ? 25.396 36.450 2.701 1.00 97.81 675 ALA A C 1
ATOM 5387 O O . ALA A 1 675 ? 24.708 37.015 1.852 1.00 97.81 675 ALA A O 1
ATOM 5388 N N . LEU A 1 676 ? 26.116 35.368 2.422 1.00 98.06 676 LEU A N 1
ATOM 5389 C CA . LEU A 1 676 ? 26.079 34.734 1.113 1.00 98.06 676 LEU A CA 1
ATOM 5390 C C . LEU A 1 676 ? 24.780 33.974 0.884 1.00 98.06 676 LEU A C 1
ATOM 5392 O O . LEU A 1 676 ? 24.244 34.061 -0.214 1.00 98.06 676 LEU A O 1
ATOM 5396 N N . PHE A 1 677 ? 24.226 33.333 1.912 1.00 98.31 677 PHE A N 1
ATOM 5397 C CA . PHE A 1 677 ? 22.900 32.729 1.838 1.00 98.31 677 PHE A CA 1
ATOM 5398 C C . PHE A 1 677 ? 21.834 33.752 1.419 1.00 98.31 677 PHE A C 1
ATOM 5400 O O . PHE A 1 677 ? 21.109 33.512 0.460 1.00 98.31 677 PHE A O 1
ATOM 5407 N N . GLU A 1 678 ? 21.790 34.931 2.052 1.00 97.81 678 GLU A N 1
ATOM 5408 C CA . GLU A 1 678 ? 20.858 36.004 1.663 1.00 97.81 678 GLU A CA 1
ATOM 5409 C C . GLU A 1 678 ? 21.003 36.387 0.178 1.00 97.81 678 GLU A C 1
ATOM 5411 O O . GLU A 1 678 ? 20.005 36.535 -0.526 1.00 97.81 678 GLU A O 1
ATOM 5416 N N . ARG A 1 679 ? 22.241 36.494 -0.324 1.00 97.94 679 ARG A N 1
ATOM 5417 C CA . ARG A 1 679 ? 22.517 36.804 -1.738 1.00 97.94 679 ARG A CA 1
ATOM 5418 C C . ARG A 1 679 ? 22.150 35.664 -2.690 1.00 97.94 679 ARG A C 1
ATOM 5420 O O . ARG A 1 679 ? 21.726 35.933 -3.811 1.00 97.94 679 ARG A O 1
ATOM 5427 N N . LEU A 1 680 ? 22.326 34.411 -2.272 1.00 97.81 680 LEU A N 1
ATOM 5428 C CA . LEU A 1 680 ? 21.954 33.226 -3.052 1.00 97.81 680 LEU A CA 1
ATOM 5429 C C . LEU A 1 680 ? 20.436 33.141 -3.235 1.00 97.81 680 LEU A C 1
ATOM 5431 O O . LEU A 1 680 ? 19.979 32.799 -4.324 1.00 97.81 680 LEU A O 1
ATOM 5435 N N . MET A 1 681 ? 19.673 33.523 -2.209 1.00 96.88 681 MET A N 1
ATOM 5436 C CA . MET A 1 681 ? 18.209 33.548 -2.238 1.00 96.88 681 MET A CA 1
ATOM 5437 C C . MET A 1 681 ? 17.628 34.697 -3.082 1.00 96.88 681 MET A C 1
ATOM 5439 O O . MET A 1 681 ? 16.517 34.570 -3.603 1.00 96.88 681 MET A O 1
ATOM 5443 N N . ASP A 1 682 ? 18.350 35.815 -3.224 1.00 95.06 682 ASP A N 1
ATOM 5444 C CA . ASP A 1 682 ? 17.860 37.024 -3.900 1.00 95.06 682 ASP A CA 1
ATOM 5445 C C . ASP A 1 682 ? 17.456 36.757 -5.360 1.00 95.06 682 ASP A C 1
ATOM 5447 O O . ASP A 1 682 ? 18.258 36.283 -6.159 1.00 95.06 682 ASP A O 1
ATOM 5451 N N . GLY A 1 683 ? 16.200 37.049 -5.711 1.00 91.31 683 GLY A N 1
ATOM 5452 C CA . GLY A 1 683 ? 15.643 36.818 -7.051 1.00 91.31 683 GLY A CA 1
ATOM 5453 C C . GLY A 1 683 ? 15.258 35.367 -7.385 1.00 91.31 683 GLY A C 1
ATOM 5454 O O . GLY A 1 683 ? 14.746 35.129 -8.478 1.00 91.31 683 GLY A O 1
ATOM 5455 N N . HIS A 1 684 ? 15.434 34.409 -6.463 1.00 93.12 684 HIS A N 1
ATOM 5456 C CA . HIS A 1 684 ? 15.213 32.974 -6.706 1.00 93.12 684 HIS A CA 1
ATOM 5457 C C . HIS A 1 684 ? 14.212 32.343 -5.715 1.00 93.12 684 HIS A C 1
ATOM 5459 O O . HIS A 1 684 ? 14.577 31.481 -4.913 1.00 93.12 684 HIS A O 1
ATOM 5465 N N . PRO A 1 685 ? 12.913 32.701 -5.778 1.00 91.12 685 PRO A N 1
ATOM 5466 C CA . PRO A 1 685 ? 11.908 32.246 -4.809 1.00 91.12 685 PRO A CA 1
ATOM 5467 C C . PRO A 1 685 ? 11.697 30.724 -4.784 1.00 91.12 685 PRO A C 1
ATOM 5469 O O . PRO A 1 685 ? 11.270 30.187 -3.766 1.00 91.12 685 PRO A O 1
ATOM 5472 N N . ALA A 1 686 ? 12.029 30.011 -5.867 1.00 89.50 686 ALA A N 1
ATOM 5473 C CA . ALA A 1 686 ? 11.949 28.549 -5.921 1.00 89.50 686 ALA A CA 1
ATOM 5474 C C . ALA A 1 686 ? 12.870 27.853 -4.897 1.00 89.50 686 ALA A C 1
ATOM 5476 O O . ALA A 1 686 ? 12.578 26.732 -4.489 1.00 89.50 686 ALA A O 1
ATOM 5477 N N . LEU A 1 687 ? 13.941 28.523 -4.447 1.00 93.62 687 LEU A N 1
ATOM 5478 C CA . LEU A 1 687 ? 14.856 28.002 -3.427 1.00 93.62 687 LEU A CA 1
ATOM 5479 C C . LEU A 1 687 ? 14.240 27.987 -2.028 1.00 93.62 687 LEU A C 1
ATOM 5481 O O . LEU A 1 687 ? 14.707 27.246 -1.174 1.00 93.62 687 LEU A O 1
ATOM 5485 N N . LEU A 1 688 ? 13.192 28.779 -1.771 1.00 94.12 688 LEU A N 1
ATOM 5486 C CA . LEU A 1 688 ? 12.614 28.915 -0.431 1.00 94.12 688 LEU A CA 1
ATOM 5487 C C . LEU A 1 688 ? 12.155 27.566 0.140 1.00 94.12 688 LEU A C 1
ATOM 5489 O O . LEU A 1 688 ? 12.368 27.294 1.318 1.00 94.12 688 LEU A O 1
ATOM 5493 N N . CYS A 1 689 ? 11.569 26.721 -0.710 1.00 91.06 689 CYS A N 1
ATOM 5494 C CA . CYS A 1 689 ? 11.096 25.383 -0.358 1.00 91.06 689 CYS A CA 1
ATOM 5495 C C . CYS A 1 689 ? 12.144 24.277 -0.573 1.00 91.06 689 CYS A C 1
ATOM 5497 O O . CYS A 1 689 ? 11.825 23.104 -0.369 1.00 91.06 689 CYS A O 1
ATOM 5499 N N . ASP A 1 690 ? 13.360 24.616 -1.009 1.00 91.75 690 ASP A N 1
ATOM 5500 C CA . ASP A 1 690 ? 14.409 23.628 -1.236 1.00 91.75 690 ASP A CA 1
ATOM 5501 C C . ASP A 1 690 ? 14.924 23.046 0.092 1.00 91.75 690 ASP A C 1
ATOM 5503 O O . ASP A 1 690 ? 14.966 23.725 1.125 1.00 91.75 690 ASP A O 1
ATOM 5507 N N . HIS A 1 691 ? 15.298 21.765 0.081 1.00 87.62 691 HIS A N 1
ATOM 5508 C CA . HIS A 1 691 ? 15.710 21.054 1.287 1.00 87.62 691 HIS A CA 1
ATOM 5509 C C . HIS A 1 691 ? 16.881 21.750 1.989 1.00 87.62 691 HIS A C 1
ATOM 5511 O O . HIS A 1 691 ? 16.777 22.055 3.184 1.00 87.62 691 HIS A O 1
ATOM 5517 N N . ASP A 1 692 ? 17.947 22.055 1.248 1.00 90.25 692 ASP A N 1
ATOM 5518 C CA . ASP A 1 692 ? 19.182 22.595 1.816 1.00 90.25 692 ASP A CA 1
ATOM 5519 C C . ASP A 1 692 ? 19.013 24.046 2.255 1.00 90.25 692 ASP A C 1
ATOM 5521 O O . ASP A 1 692 ? 19.574 24.446 3.273 1.00 90.25 692 ASP A O 1
ATOM 5525 N N . ALA A 1 693 ? 18.138 24.808 1.593 1.00 95.44 693 ALA A N 1
ATOM 5526 C CA . ALA A 1 693 ? 17.768 26.146 2.042 1.00 95.44 693 ALA A CA 1
ATOM 5527 C C . ALA A 1 693 ? 17.074 26.120 3.409 1.00 95.44 693 ALA A C 1
ATOM 5529 O O . ALA A 1 693 ? 17.463 26.858 4.317 1.00 95.44 693 ALA A O 1
ATOM 5530 N N . THR A 1 694 ? 16.090 25.236 3.613 1.00 93.69 694 THR A N 1
ATOM 5531 C CA . THR A 1 694 ? 15.421 25.133 4.924 1.00 93.69 694 THR A CA 1
ATOM 5532 C C . THR A 1 694 ? 16.337 24.559 6.012 1.00 93.69 694 THR A C 1
ATOM 5534 O O . THR A 1 694 ? 16.205 24.924 7.185 1.00 93.69 694 THR A O 1
ATOM 5537 N N . SER A 1 695 ? 17.282 23.686 5.650 1.00 91.31 695 SER A N 1
ATOM 5538 C CA . SER A 1 695 ? 18.331 23.194 6.552 1.00 91.31 695 SER A CA 1
ATOM 5539 C C . SER A 1 695 ? 19.314 24.309 6.919 1.00 91.31 695 SER A C 1
ATOM 5541 O O . SER A 1 695 ? 19.622 24.487 8.099 1.00 91.31 695 SER A O 1
ATOM 5543 N N . PHE A 1 696 ? 19.730 25.132 5.955 1.00 96.06 696 PHE A N 1
ATOM 5544 C CA . PHE A 1 696 ? 20.561 26.305 6.208 1.00 96.06 696 PHE A CA 1
ATOM 5545 C C . PHE A 1 696 ? 19.864 27.294 7.136 1.00 96.06 696 PHE A C 1
ATOM 5547 O O . PHE A 1 696 ? 20.480 27.749 8.092 1.00 96.06 696 PHE A O 1
ATOM 5554 N N . MET A 1 697 ? 18.570 27.569 6.948 1.00 95.88 697 MET A N 1
ATOM 5555 C CA . MET A 1 697 ? 17.818 28.433 7.869 1.00 95.88 697 MET A CA 1
ATOM 5556 C C . MET A 1 697 ? 17.847 27.908 9.310 1.00 95.88 697 MET A C 1
ATOM 5558 O O . MET A 1 697 ? 17.993 28.696 10.246 1.00 95.88 697 MET A O 1
ATOM 5562 N N . TYR A 1 698 ? 17.761 26.589 9.514 1.00 92.06 698 TYR A N 1
ATOM 5563 C CA . TYR A 1 698 ? 17.877 25.985 10.842 1.00 92.06 698 TYR A CA 1
ATOM 5564 C C . TYR A 1 698 ? 19.268 26.195 11.454 1.00 92.06 698 TYR A C 1
ATOM 5566 O O . TYR A 1 698 ? 19.390 26.784 12.530 1.00 92.06 698 TYR A O 1
ATOM 5574 N N . TYR A 1 699 ? 20.324 25.746 10.774 1.00 89.38 699 TYR A N 1
ATOM 5575 C CA . TYR A 1 699 ? 21.679 25.803 11.326 1.00 89.38 699 TYR A CA 1
ATOM 5576 C C . TYR A 1 699 ? 22.237 27.229 11.362 1.00 89.38 699 TYR A C 1
ATOM 5578 O O . TYR A 1 699 ? 22.923 27.596 12.316 1.00 89.38 699 TYR A O 1
ATOM 5586 N N . GLY A 1 700 ? 21.923 28.046 10.359 1.00 91.00 700 GLY A N 1
ATOM 5587 C CA . GLY A 1 700 ? 22.300 29.453 10.230 1.00 91.00 700 GLY A CA 1
ATOM 5588 C C . GLY A 1 700 ? 21.642 30.360 11.266 1.00 91.00 700 GLY A C 1
ATOM 5589 O O . GLY A 1 700 ? 22.217 31.385 11.620 1.00 91.00 700 GLY A O 1
ATOM 5590 N N . SER A 1 701 ? 20.506 29.953 11.843 1.00 93.31 701 SER A N 1
ATOM 5591 C CA . SER A 1 701 ? 19.845 30.699 12.923 1.00 93.31 701 SER A CA 1
ATOM 5592 C C . SER A 1 701 ? 20.683 30.804 14.201 1.00 93.31 701 SER A C 1
ATOM 5594 O O . SER A 1 701 ? 20.453 31.715 14.997 1.00 93.31 701 SER A O 1
ATOM 5596 N N . TYR A 1 702 ? 21.663 29.918 14.419 1.00 91.19 702 TYR A N 1
ATOM 5597 C CA . TYR A 1 702 ? 22.544 30.027 15.582 1.00 91.19 702 TYR A CA 1
ATOM 5598 C C . TYR A 1 702 ? 23.325 31.349 15.530 1.00 91.19 702 TYR A C 1
ATOM 5600 O O . TYR A 1 702 ? 24.100 31.571 14.604 1.00 91.19 702 TYR A O 1
ATOM 5608 N N . ARG A 1 703 ? 23.115 32.224 16.519 1.00 93.88 703 ARG A N 1
ATOM 5609 C CA . ARG A 1 703 ? 23.626 33.607 16.637 1.00 93.88 703 ARG A CA 1
ATOM 5610 C C . ARG A 1 703 ? 23.109 34.621 15.606 1.00 93.88 703 ARG A C 1
ATOM 5612 O O . ARG A 1 703 ? 23.414 35.802 15.754 1.00 93.88 703 ARG A O 1
ATOM 5619 N N . HIS A 1 704 ? 22.346 34.203 14.595 1.00 95.19 704 HIS A N 1
ATOM 5620 C CA . HIS A 1 704 ? 21.913 35.064 13.486 1.00 95.19 704 HIS A CA 1
ATOM 5621 C C . HIS A 1 704 ? 20.431 34.898 13.133 1.00 95.19 704 HIS A C 1
ATOM 5623 O O . HIS A 1 704 ? 20.046 35.048 11.972 1.00 95.19 704 HIS A O 1
ATOM 5629 N N . PHE A 1 705 ? 19.578 34.603 14.118 1.00 96.94 705 PHE A N 1
ATOM 5630 C CA . PHE A 1 705 ? 18.158 34.366 13.858 1.00 96.94 705 PHE A CA 1
ATOM 5631 C C . PHE A 1 705 ? 17.475 35.546 13.155 1.00 96.94 705 PHE A C 1
ATOM 5633 O O . PHE A 1 705 ? 16.771 35.314 12.182 1.00 96.94 705 PHE A O 1
ATOM 5640 N N . SER A 1 706 ? 17.745 36.798 13.545 1.00 96.94 706 SER A N 1
ATOM 5641 C CA . SER A 1 706 ? 17.205 38.002 12.879 1.00 96.94 706 SER A CA 1
ATOM 5642 C C . SER A 1 706 ? 17.422 38.055 11.363 1.00 96.94 706 SER A C 1
ATOM 5644 O O . SER A 1 706 ? 16.631 38.684 10.665 1.00 96.94 706 SER A O 1
ATOM 5646 N N . ARG A 1 707 ? 18.464 37.396 10.843 1.00 96.81 707 ARG A N 1
ATOM 5647 C CA . ARG A 1 707 ? 18.754 37.318 9.402 1.00 96.81 707 ARG A CA 1
ATOM 5648 C C . ARG A 1 707 ? 18.017 36.174 8.707 1.00 96.81 707 ARG A C 1
ATOM 5650 O O . ARG A 1 707 ? 17.695 36.278 7.531 1.00 96.81 707 ARG A O 1
ATOM 5657 N N . MET A 1 708 ? 17.727 35.089 9.426 1.00 97.00 708 MET A N 1
ATOM 5658 C CA . MET A 1 708 ? 16.937 33.956 8.917 1.00 97.00 708 MET A CA 1
ATOM 5659 C C . MET A 1 708 ? 15.428 34.182 9.061 1.00 97.00 708 MET A C 1
ATOM 5661 O O . MET A 1 708 ? 14.634 33.624 8.308 1.00 97.00 708 MET A O 1
ATOM 5665 N N . GLU A 1 709 ? 15.037 35.024 10.013 1.00 97.31 709 GLU A N 1
ATOM 5666 C CA . GLU A 1 709 ? 13.661 35.333 10.385 1.00 97.31 709 GLU A CA 1
ATOM 5667 C C . GLU A 1 709 ? 12.762 35.716 9.195 1.00 97.31 709 GLU A C 1
ATOM 5669 O O . GLU A 1 709 ? 11.672 35.146 9.106 1.00 97.31 709 GLU A O 1
ATOM 5674 N N . PRO A 1 710 ? 13.182 36.574 8.237 1.00 97.94 710 PRO A N 1
ATOM 5675 C CA . PRO A 1 710 ? 12.356 36.895 7.075 1.00 97.94 710 PRO A CA 1
ATOM 5676 C C . PRO A 1 710 ? 12.016 35.662 6.231 1.00 97.94 710 PRO A C 1
ATOM 5678 O O . PRO A 1 710 ? 10.857 35.471 5.881 1.00 97.94 710 PRO A O 1
ATOM 5681 N N . PHE A 1 711 ? 12.984 34.773 5.990 1.00 97.88 711 PHE A N 1
ATOM 5682 C CA . PHE A 1 711 ? 12.768 33.550 5.211 1.00 97.88 711 PHE A CA 1
ATOM 5683 C C . PHE A 1 711 ? 11.881 32.541 5.947 1.00 97.88 711 PHE A C 1
ATOM 5685 O O . PHE A 1 711 ? 11.038 31.893 5.331 1.00 97.88 711 PHE A O 1
ATOM 5692 N N . VAL A 1 712 ? 12.024 32.431 7.274 1.00 97.94 712 VAL A N 1
ATOM 5693 C CA . VAL A 1 712 ? 11.131 31.605 8.105 1.00 97.94 712 VAL A CA 1
ATOM 5694 C C . VAL A 1 712 ? 9.697 32.137 8.041 1.00 97.94 712 VAL A C 1
ATOM 5696 O O . VAL A 1 712 ? 8.758 31.354 7.887 1.00 97.94 712 VAL A O 1
ATOM 5699 N N . ARG A 1 713 ? 9.515 33.462 8.106 1.00 98.19 713 ARG A N 1
ATOM 5700 C CA . ARG A 1 713 ? 8.202 34.105 7.965 1.00 98.19 713 ARG A CA 1
ATOM 5701 C C . ARG A 1 713 ? 7.610 33.880 6.571 1.00 98.19 713 ARG A C 1
ATOM 5703 O O . ARG A 1 713 ? 6.432 33.539 6.473 1.00 98.19 713 ARG A O 1
ATOM 5710 N N . ASP A 1 714 ? 8.409 34.022 5.518 1.00 97.69 714 ASP A N 1
ATOM 5711 C CA . ASP A 1 714 ? 7.970 33.802 4.137 1.00 97.69 714 ASP A CA 1
ATOM 5712 C C . ASP A 1 714 ? 7.582 32.339 3.898 1.00 97.69 714 ASP A C 1
ATOM 5714 O O . ASP A 1 714 ? 6.550 32.070 3.281 1.00 97.69 714 ASP A O 1
ATOM 5718 N N . LEU A 1 715 ? 8.335 31.388 4.467 1.00 96.81 715 LEU A N 1
ATOM 5719 C CA . LEU A 1 715 ? 7.968 29.972 4.474 1.00 96.81 715 LEU A CA 1
ATOM 5720 C C . LEU A 1 715 ? 6.605 29.760 5.125 1.00 96.81 715 LEU A C 1
ATOM 5722 O O . LEU A 1 715 ? 5.746 29.142 4.507 1.00 96.81 715 LEU A O 1
ATOM 5726 N N . MET A 1 716 ? 6.377 30.301 6.328 1.00 97.88 716 MET A N 1
ATOM 5727 C CA . MET A 1 716 ? 5.082 30.207 7.021 1.00 97.88 716 MET A CA 1
ATOM 5728 C C . MET A 1 716 ? 3.923 30.812 6.208 1.00 97.88 716 MET A C 1
ATOM 5730 O O . MET A 1 716 ? 2.784 30.373 6.346 1.00 97.88 716 MET A O 1
ATOM 5734 N N . GLY A 1 717 ? 4.193 31.815 5.371 1.00 96.75 717 GLY A N 1
ATOM 5735 C CA . GLY A 1 717 ? 3.210 32.446 4.487 1.00 96.75 717 GLY A CA 1
ATOM 5736 C C . GLY A 1 717 ? 3.044 31.774 3.119 1.00 96.75 717 GLY A C 1
ATOM 5737 O O . GLY A 1 717 ? 2.256 32.262 2.306 1.00 96.75 717 GLY A O 1
ATOM 5738 N N . HIS A 1 718 ? 3.779 30.698 2.833 1.00 97.19 718 HIS A N 1
ATOM 5739 C CA . HIS A 1 718 ? 3.814 30.087 1.509 1.00 97.19 718 HIS A CA 1
ATOM 5740 C C . HIS A 1 718 ? 2.504 29.358 1.155 1.00 97.19 718 HIS A C 1
ATOM 5742 O O . HIS A 1 718 ? 1.840 28.779 2.014 1.00 97.19 718 HIS A O 1
ATOM 5748 N N . ALA A 1 719 ? 2.136 29.358 -0.132 1.00 95.06 719 ALA A N 1
ATOM 5749 C CA . ALA A 1 719 ? 0.885 28.754 -0.607 1.00 95.06 719 ALA A CA 1
ATOM 5750 C C . ALA A 1 719 ? 0.885 27.213 -0.549 1.00 95.06 719 ALA A C 1
ATOM 5752 O O . ALA A 1 719 ? -0.164 26.603 -0.353 1.00 95.06 719 ALA A O 1
ATOM 5753 N N . ASP A 1 720 ? 2.052 26.583 -0.721 1.00 94.25 720 ASP A N 1
ATOM 5754 C CA . ASP A 1 720 ? 2.221 25.144 -0.488 1.00 94.25 720 ASP A CA 1
ATOM 5755 C C . ASP A 1 720 ? 2.224 24.851 1.020 1.00 94.25 720 ASP A C 1
ATOM 5757 O O . ASP A 1 720 ? 3.135 25.273 1.742 1.00 94.25 720 ASP A O 1
ATOM 5761 N N . GLU A 1 721 ? 1.226 24.087 1.480 1.00 96.25 721 GLU A N 1
ATOM 5762 C CA . GLU A 1 721 ? 1.075 23.684 2.880 1.00 96.25 721 GLU A CA 1
ATOM 5763 C C . GLU A 1 721 ? 2.324 22.992 3.445 1.00 96.25 721 GLU A C 1
ATOM 5765 O O . GLU A 1 721 ? 2.611 23.154 4.631 1.00 96.25 721 GLU A O 1
ATOM 5770 N N . LYS A 1 722 ? 3.091 22.247 2.633 1.00 93.38 722 LYS A N 1
ATOM 5771 C CA . LYS A 1 722 ? 4.318 21.581 3.103 1.00 93.38 722 LYS A CA 1
ATOM 5772 C C . LYS A 1 722 ? 5.404 22.593 3.461 1.00 93.38 722 LYS A C 1
ATOM 5774 O O . LYS A 1 722 ? 6.067 22.435 4.487 1.00 93.38 722 LYS A O 1
ATOM 5779 N N . CYS A 1 723 ? 5.556 23.644 2.656 1.00 94.00 723 CYS A N 1
ATOM 5780 C CA . CYS A 1 723 ? 6.497 24.725 2.943 1.00 94.00 723 CYS A CA 1
ATOM 5781 C C . CYS A 1 723 ? 6.031 25.557 4.146 1.00 94.00 723 CYS A C 1
ATOM 5783 O O . CYS A 1 723 ? 6.829 25.819 5.047 1.00 94.00 723 CYS A O 1
ATOM 5785 N N . ALA A 1 724 ? 4.732 25.876 4.219 1.00 97.69 724 ALA A N 1
ATOM 5786 C CA . ALA A 1 724 ? 4.130 26.562 5.365 1.00 97.69 724 ALA A CA 1
ATOM 5787 C C . ALA A 1 724 ? 4.362 25.804 6.675 1.00 97.69 724 ALA A C 1
ATOM 5789 O O . ALA A 1 724 ? 4.852 26.368 7.659 1.00 97.69 724 ALA A O 1
ATOM 5790 N N . GLN A 1 725 ? 4.096 24.497 6.669 1.00 97.56 725 GLN A N 1
ATOM 5791 C CA . GLN A 1 725 ? 4.370 23.626 7.802 1.00 97.56 725 GLN A CA 1
ATOM 5792 C C . GLN A 1 725 ? 5.857 23.643 8.181 1.00 97.56 725 GLN A C 1
ATOM 5794 O O . GLN A 1 725 ? 6.176 23.762 9.364 1.00 97.56 725 GLN A O 1
ATOM 5799 N N . ARG A 1 726 ? 6.774 23.562 7.206 1.00 96.31 726 ARG A N 1
ATOM 5800 C CA . ARG A 1 726 ? 8.220 23.606 7.470 1.00 96.31 726 ARG A CA 1
ATOM 5801 C C . ARG A 1 726 ? 8.660 24.933 8.097 1.00 96.31 726 ARG A C 1
ATOM 5803 O O . ARG A 1 726 ? 9.462 24.915 9.028 1.00 96.31 726 ARG A O 1
ATOM 5810 N N . GLY A 1 727 ? 8.104 26.061 7.655 1.00 97.12 727 GLY A N 1
ATOM 5811 C CA . GLY A 1 727 ? 8.327 27.367 8.283 1.00 97.12 727 GLY A CA 1
ATOM 5812 C C . GLY A 1 727 ? 7.891 27.393 9.750 1.00 97.12 727 GLY A C 1
ATOM 5813 O O . GLY A 1 727 ? 8.651 27.828 10.616 1.00 97.12 727 GLY A O 1
ATOM 5814 N N . ALA A 1 728 ? 6.707 26.850 10.054 1.00 98.12 728 ALA A N 1
ATOM 5815 C CA . ALA A 1 728 ? 6.228 26.734 11.432 1.00 98.12 728 ALA A CA 1
ATOM 5816 C C . ALA A 1 728 ? 7.129 25.836 12.293 1.00 98.12 728 ALA A C 1
ATOM 5818 O O . ALA A 1 728 ? 7.398 26.167 13.447 1.00 98.12 728 ALA A O 1
ATOM 5819 N N . GLU A 1 729 ? 7.639 24.731 11.737 1.00 97.69 729 GLU A N 1
ATOM 5820 C CA . GLU A 1 729 ? 8.601 23.878 12.439 1.00 97.69 729 GLU A CA 1
ATOM 5821 C C . GLU A 1 729 ? 9.867 24.665 12.826 1.00 97.69 729 GLU A C 1
ATOM 5823 O O . GLU A 1 729 ? 10.287 24.620 13.982 1.00 97.69 729 GLU A O 1
ATOM 5828 N N . LEU A 1 730 ? 10.449 25.428 11.893 1.00 97.06 730 LEU A N 1
ATOM 5829 C CA . LEU A 1 730 ? 11.638 26.252 12.152 1.00 97.06 730 LEU A CA 1
ATOM 5830 C C . LEU A 1 730 ? 11.376 27.320 13.225 1.00 97.06 730 LEU A C 1
ATOM 5832 O O . LEU A 1 730 ? 12.186 27.480 14.141 1.00 97.06 730 LEU A O 1
ATOM 5836 N N . ALA A 1 731 ? 10.227 27.999 13.162 1.00 97.94 731 ALA A N 1
ATOM 5837 C CA . ALA A 1 731 ? 9.821 28.984 14.163 1.00 97.94 731 ALA A CA 1
ATOM 5838 C C . ALA A 1 731 ? 9.681 28.368 15.566 1.00 97.94 731 ALA A C 1
ATOM 5840 O O . ALA A 1 731 ? 10.210 28.906 16.542 1.00 97.94 731 ALA A O 1
ATOM 5841 N N . CYS A 1 732 ? 9.015 27.216 15.681 1.00 97.44 732 CYS A N 1
ATOM 5842 C CA . CYS A 1 732 ? 8.836 26.528 16.959 1.00 97.44 732 CYS A CA 1
ATOM 5843 C C . CYS A 1 732 ? 10.161 26.000 17.523 1.00 97.44 732 CYS A C 1
ATOM 5845 O O . CYS A 1 732 ? 10.395 26.119 18.726 1.00 97.44 732 CYS A O 1
ATOM 5847 N N . VAL A 1 733 ? 11.059 25.481 16.681 1.00 95.69 733 VAL A N 1
ATOM 5848 C CA . VAL A 1 733 ? 12.395 25.046 17.118 1.00 95.69 733 VAL A CA 1
ATOM 5849 C C . VAL A 1 733 ? 13.232 26.233 17.613 1.00 95.69 733 VAL A C 1
ATOM 5851 O O . VAL A 1 733 ? 13.865 26.148 18.671 1.00 95.69 733 VAL A O 1
ATOM 5854 N N . ALA A 1 734 ? 13.186 27.372 16.918 1.00 94.50 734 ALA A N 1
ATOM 5855 C CA . ALA A 1 734 ? 13.826 28.597 17.388 1.00 94.50 734 ALA A CA 1
ATOM 5856 C C . ALA A 1 734 ? 13.230 29.059 18.733 1.00 94.50 734 ALA A C 1
ATOM 5858 O O . ALA A 1 734 ? 13.971 29.370 19.662 1.00 94.50 734 ALA A O 1
ATOM 5859 N N . ALA A 1 735 ? 11.906 29.008 18.910 1.00 96.00 735 ALA A N 1
ATOM 5860 C CA . ALA A 1 735 ? 11.247 29.414 20.156 1.00 96.00 735 ALA A CA 1
ATOM 5861 C C . ALA A 1 735 ? 11.612 28.553 21.386 1.00 96.00 735 ALA A C 1
ATOM 5863 O O . ALA A 1 735 ? 11.550 29.049 22.517 1.00 96.00 735 ALA A O 1
ATOM 5864 N N . LEU A 1 736 ? 11.998 27.287 21.177 1.00 94.12 736 LEU A N 1
ATOM 5865 C CA . LEU A 1 736 ? 12.492 26.380 22.225 1.00 94.12 736 LEU A CA 1
ATOM 5866 C C . LEU A 1 736 ? 13.981 26.593 22.563 1.00 94.12 736 LEU A C 1
ATOM 5868 O O . LEU A 1 736 ? 14.460 26.100 23.591 1.00 94.12 736 LEU A O 1
ATOM 5872 N N . SER A 1 737 ? 14.707 27.345 21.734 1.00 92.12 737 SER A N 1
ATOM 5873 C CA . SER A 1 737 ? 16.133 27.630 21.916 1.00 92.12 737 SER A CA 1
ATOM 5874 C C . SER A 1 737 ? 16.387 28.665 23.028 1.00 92.12 737 SER A C 1
ATOM 5876 O O . SER A 1 737 ? 15.468 29.208 23.648 1.00 92.12 737 SER A O 1
ATOM 5878 N N . SER A 1 738 ? 17.659 28.922 23.352 1.00 93.38 738 SER A N 1
ATOM 5879 C CA . SER A 1 738 ? 18.052 29.995 24.278 1.00 93.38 738 SER A CA 1
ATOM 5880 C C . SER A 1 738 ? 18.291 31.317 23.539 1.00 93.38 738 SER A C 1
ATOM 5882 O O . SER A 1 738 ? 18.603 31.323 22.351 1.00 93.38 738 SER A O 1
ATOM 5884 N N . ALA A 1 739 ? 18.201 32.443 24.255 1.00 93.56 739 ALA A N 1
ATOM 5885 C CA . ALA A 1 739 ? 18.538 33.761 23.706 1.00 93.56 739 ALA A CA 1
ATOM 5886 C C . ALA A 1 739 ? 19.992 33.806 23.217 1.00 93.56 739 ALA A C 1
ATOM 5888 O O . ALA A 1 739 ? 20.275 34.309 22.136 1.00 93.56 739 ALA A O 1
ATOM 5889 N N . ASP A 1 740 ? 20.896 33.182 23.976 1.00 92.56 740 ASP A N 1
ATOM 5890 C CA . ASP A 1 740 ? 22.296 33.019 23.593 1.00 92.56 740 ASP A CA 1
ATOM 5891 C C . ASP A 1 740 ? 22.450 32.234 22.280 1.00 92.56 740 ASP A C 1
ATOM 5893 O O . ASP A 1 740 ? 23.219 32.640 21.414 1.00 92.56 740 ASP A O 1
ATOM 5897 N N . ALA A 1 741 ? 21.675 31.160 22.087 1.00 90.81 741 ALA A N 1
ATOM 5898 C CA . ALA A 1 741 ? 21.718 30.375 20.859 1.00 90.81 741 ALA A CA 1
ATOM 5899 C C . ALA A 1 741 ? 21.201 31.152 19.643 1.00 90.81 741 ALA A C 1
ATOM 5901 O O . ALA A 1 741 ? 21.730 30.957 18.559 1.00 90.81 741 ALA A O 1
ATOM 5902 N N . LEU A 1 742 ? 20.209 32.033 19.793 1.00 93.38 742 LEU A N 1
ATOM 5903 C CA . LEU A 1 742 ? 19.655 32.803 18.669 1.00 93.38 742 LEU A CA 1
ATOM 5904 C C . LEU A 1 742 ? 20.408 34.108 18.381 1.00 93.38 742 LEU A C 1
ATOM 5906 O O . LEU A 1 742 ? 20.387 34.578 17.246 1.00 93.38 742 LEU A O 1
ATOM 5910 N N . GLY A 1 743 ? 21.100 34.661 19.380 1.00 92.50 743 GLY A N 1
ATOM 5911 C CA . GLY A 1 743 ? 21.911 35.877 19.274 1.00 92.50 743 GLY A CA 1
ATOM 5912 C C . GLY A 1 743 ? 21.510 36.966 20.270 1.00 92.50 743 GLY A C 1
ATOM 5913 O O . GLY A 1 743 ? 22.378 37.677 20.774 1.00 92.50 743 GLY A O 1
ATOM 5914 N N . SER A 1 744 ? 20.223 37.074 20.609 1.00 95.94 744 SER A N 1
ATOM 5915 C CA . SER A 1 744 ? 19.721 38.066 21.563 1.00 95.94 744 SER A CA 1
ATOM 5916 C C . SER A 1 744 ? 18.378 37.675 22.190 1.00 95.94 744 SER A C 1
ATOM 5918 O O . SER A 1 744 ? 17.655 36.805 21.700 1.00 95.94 744 SER A O 1
ATOM 5920 N N . ASP A 1 745 ? 17.997 38.366 23.269 1.00 96.94 745 ASP A N 1
ATOM 5921 C CA . ASP A 1 745 ? 16.647 38.252 23.840 1.00 96.94 745 ASP A CA 1
ATOM 5922 C C . ASP A 1 745 ? 15.564 38.751 22.871 1.00 96.94 745 ASP A C 1
ATOM 5924 O O . ASP A 1 745 ? 14.444 38.234 22.870 1.00 96.94 745 ASP A O 1
ATOM 5928 N N . VAL A 1 746 ? 15.897 39.724 22.015 1.00 97.38 746 VAL A N 1
ATOM 5929 C CA . VAL A 1 746 ? 14.992 40.237 20.976 1.00 97.38 746 VAL A CA 1
ATOM 5930 C C . VAL A 1 746 ? 14.713 39.149 19.940 1.00 97.38 746 VAL A C 1
ATOM 5932 O O . VAL A 1 746 ? 13.551 38.914 19.602 1.00 97.38 746 VAL A O 1
ATOM 5935 N N . ASP A 1 747 ? 15.738 38.418 19.507 1.00 97.06 747 ASP A N 1
ATOM 5936 C CA . ASP A 1 747 ? 15.588 37.296 18.577 1.00 97.06 747 ASP A CA 1
ATOM 5937 C C . ASP A 1 747 ? 14.730 36.179 19.175 1.00 97.06 747 ASP A C 1
ATOM 5939 O O . ASP A 1 747 ? 13.803 35.694 18.528 1.00 97.06 747 ASP A O 1
ATOM 5943 N N . LEU A 1 748 ? 14.961 35.824 20.444 1.00 96.88 748 LEU A N 1
ATOM 5944 C CA . LEU A 1 748 ? 14.129 34.840 21.138 1.00 96.88 748 LEU A CA 1
ATOM 5945 C C . LEU A 1 748 ? 12.676 35.303 21.276 1.00 96.88 748 LEU A C 1
ATOM 5947 O O . LEU A 1 748 ? 11.756 34.503 21.103 1.00 96.88 748 LEU A O 1
ATOM 5951 N N . SER A 1 749 ? 12.449 36.585 21.573 1.00 97.81 749 SER A N 1
ATOM 5952 C CA . SER A 1 749 ? 11.095 37.143 21.625 1.00 97.81 749 SER A CA 1
ATOM 5953 C C . SER A 1 749 ? 10.401 37.083 20.260 1.00 97.81 749 SER A C 1
ATOM 5955 O O . SER A 1 749 ? 9.222 36.737 20.187 1.00 97.81 749 SER A O 1
ATOM 5957 N N . THR A 1 750 ? 11.151 37.311 19.179 1.00 98.06 750 THR A N 1
ATOM 5958 C CA . THR A 1 750 ? 10.658 37.249 17.798 1.00 98.06 750 THR A CA 1
ATOM 5959 C C . THR A 1 750 ? 10.330 35.813 17.394 1.00 98.06 750 THR A C 1
ATOM 5961 O O . THR A 1 750 ? 9.232 35.549 16.909 1.00 98.06 750 THR A O 1
ATOM 5964 N N . ALA A 1 751 ? 11.216 34.855 17.685 1.00 97.50 751 ALA A N 1
ATOM 5965 C CA . ALA A 1 751 ? 10.971 33.432 17.456 1.00 97.50 751 ALA A CA 1
ATOM 5966 C C . ALA A 1 751 ? 9.720 32.940 18.201 1.00 97.50 751 ALA A C 1
ATOM 5968 O O . ALA A 1 751 ? 8.893 32.224 17.641 1.00 97.50 751 ALA A O 1
ATOM 5969 N N . ARG A 1 752 ? 9.533 33.374 19.455 1.00 97.06 752 ARG A N 1
ATOM 5970 C CA . ARG A 1 752 ? 8.329 33.064 20.242 1.00 97.06 752 ARG A CA 1
ATOM 5971 C C . ARG A 1 752 ? 7.065 33.679 19.649 1.00 97.06 752 ARG A C 1
ATOM 5973 O O . ARG A 1 752 ? 6.032 33.020 19.669 1.00 97.06 752 ARG A O 1
ATOM 5980 N N . ALA A 1 753 ? 7.136 34.890 19.100 1.00 98.00 753 ALA A N 1
ATOM 5981 C CA . ALA A 1 753 ? 6.006 35.505 18.405 1.00 98.00 753 ALA A CA 1
ATOM 5982 C C . ALA A 1 753 ? 5.630 34.738 17.124 1.00 98.00 753 ALA A C 1
ATOM 5984 O O . ALA A 1 753 ? 4.446 34.536 16.861 1.00 98.00 753 ALA A O 1
ATOM 5985 N N . LEU A 1 754 ? 6.615 34.249 16.360 1.00 98.31 754 LEU A N 1
ATOM 5986 C CA . LEU A 1 754 ? 6.359 33.385 15.202 1.00 98.31 754 LEU A CA 1
ATOM 5987 C C . LEU A 1 754 ? 5.762 32.033 15.616 1.00 98.31 754 LEU A C 1
ATOM 5989 O O . LEU A 1 754 ? 4.800 31.578 15.007 1.00 98.31 754 LEU A O 1
ATOM 5993 N N . ALA A 1 755 ? 6.273 31.407 16.677 1.00 97.81 755 ALA A N 1
ATOM 5994 C CA . ALA A 1 755 ? 5.702 30.167 17.199 1.00 97.81 755 ALA A CA 1
ATOM 5995 C C . ALA A 1 755 ? 4.259 30.361 17.708 1.00 97.81 755 ALA A C 1
ATOM 5997 O O . ALA A 1 755 ? 3.396 29.517 17.475 1.00 97.81 755 ALA A O 1
ATOM 5998 N N . GLU A 1 756 ? 3.960 31.504 18.330 1.00 97.94 756 GLU A N 1
ATOM 5999 C CA . GLU A 1 756 ? 2.598 31.883 18.719 1.00 97.94 756 GLU A CA 1
ATOM 6000 C C . GLU A 1 756 ? 1.675 32.046 17.499 1.00 97.94 756 GLU A C 1
ATOM 6002 O O . GLU A 1 756 ? 0.541 31.554 17.491 1.00 97.94 756 GLU A O 1
ATOM 6007 N N . ALA A 1 757 ? 2.174 32.677 16.432 1.00 97.75 757 ALA A N 1
ATOM 6008 C CA . ALA A 1 757 ? 1.468 32.766 15.157 1.00 97.75 757 ALA A CA 1
ATOM 6009 C C . ALA A 1 757 ? 1.269 31.383 14.511 1.00 97.75 757 ALA A C 1
ATOM 6011 O O . ALA A 1 757 ? 0.243 31.150 13.878 1.00 97.75 757 ALA A O 1
ATOM 6012 N N . ALA A 1 758 ? 2.198 30.441 14.706 1.00 97.94 758 ALA A N 1
ATOM 6013 C CA . ALA A 1 758 ? 2.051 29.078 14.207 1.00 97.94 758 ALA A CA 1
ATOM 6014 C C . ALA A 1 758 ? 0.919 28.316 14.916 1.00 97.94 758 ALA A C 1
ATOM 6016 O O . ALA A 1 758 ? 0.130 27.653 14.248 1.00 97.94 758 ALA A O 1
ATOM 6017 N N . ILE A 1 759 ? 0.792 28.455 16.242 1.00 96.69 759 ILE A N 1
ATOM 6018 C CA . ILE A 1 759 ? -0.277 27.829 17.047 1.00 96.69 759 ILE A CA 1
ATOM 6019 C C . ILE A 1 759 ? -1.657 28.415 16.715 1.00 96.69 759 ILE A C 1
ATOM 6021 O O . ILE A 1 759 ? -2.657 27.704 16.753 1.00 96.69 759 ILE A O 1
ATOM 6025 N N . THR A 1 760 ? -1.732 29.710 16.406 1.00 96.06 760 THR A N 1
ATOM 6026 C CA . THR A 1 760 ? -3.002 30.419 16.148 1.00 96.06 760 THR A CA 1
ATOM 6027 C C . THR A 1 760 ? -3.341 30.563 14.661 1.00 96.06 760 THR A C 1
ATOM 6029 O O . THR A 1 760 ? -4.426 31.033 14.317 1.00 96.06 760 THR A O 1
ATOM 6032 N N . GLY A 1 761 ? -2.427 30.154 13.780 1.00 95.50 761 GLY A N 1
ATOM 6033 C CA . GLY A 1 761 ? -2.523 30.315 12.333 1.00 95.50 761 GLY A CA 1
ATOM 6034 C C . GLY A 1 761 ? -3.321 29.216 11.621 1.00 95.50 761 GLY A C 1
ATOM 6035 O O . GLY A 1 761 ? -4.036 28.440 12.259 1.00 95.50 761 GLY A O 1
ATOM 6036 N N . PRO A 1 762 ? -3.222 29.137 10.279 1.00 97.06 762 PRO A N 1
ATOM 6037 C CA . PRO A 1 762 ? -3.872 28.106 9.468 1.00 97.06 762 PRO A CA 1
ATOM 6038 C C . PRO A 1 762 ? -3.430 26.674 9.827 1.00 97.06 762 PRO A C 1
ATOM 6040 O O . PRO A 1 762 ? -2.371 26.493 10.433 1.00 97.06 762 PRO A O 1
ATOM 6043 N N . PRO A 1 763 ? -4.193 25.639 9.417 1.00 97.69 763 PRO A N 1
ATOM 6044 C CA . PRO A 1 763 ? -3.924 24.252 9.801 1.00 97.69 763 PRO A CA 1
ATOM 6045 C C . PRO A 1 763 ? -2.488 23.776 9.538 1.00 97.69 763 PRO A C 1
ATOM 6047 O O . PRO A 1 763 ? -1.891 23.157 10.415 1.00 97.69 763 PRO A O 1
ATOM 6050 N N . ALA A 1 764 ? -1.892 24.127 8.392 1.00 97.69 764 ALA A N 1
ATOM 6051 C CA . ALA A 1 764 ? -0.512 23.759 8.059 1.00 97.69 764 ALA A CA 1
ATOM 6052 C C . ALA A 1 764 ? 0.513 24.226 9.114 1.00 97.69 764 ALA A C 1
ATOM 6054 O O . ALA A 1 764 ? 1.415 23.469 9.478 1.00 97.69 764 ALA A O 1
ATOM 6055 N N . LEU A 1 765 ? 0.345 25.432 9.670 1.00 98.38 765 LEU A N 1
ATOM 6056 C CA . LEU A 1 765 ? 1.245 25.950 10.704 1.00 98.38 765 LEU A CA 1
ATOM 6057 C C . LEU A 1 765 ? 1.050 25.228 12.037 1.00 98.38 765 LEU A C 1
ATOM 6059 O O . LEU A 1 765 ? 2.026 24.850 12.688 1.00 98.38 765 LEU A O 1
ATOM 6063 N N . ARG A 1 766 ? -0.208 24.965 12.408 1.00 98.50 766 ARG A N 1
ATOM 6064 C CA . ARG A 1 766 ? -0.540 24.236 13.639 1.00 98.50 766 ARG A CA 1
ATOM 6065 C C . ARG A 1 766 ? -0.015 22.802 13.607 1.00 98.50 766 ARG A C 1
ATOM 6067 O O . ARG A 1 766 ? 0.458 22.317 14.632 1.00 98.50 766 ARG A O 1
ATOM 6074 N N . ARG A 1 767 ? -0.005 22.148 12.435 1.00 98.25 767 ARG A N 1
ATOM 6075 C CA . ARG A 1 767 ? 0.629 20.826 12.243 1.00 98.25 767 ARG A CA 1
ATOM 6076 C C . ARG A 1 767 ? 2.130 20.885 12.539 1.00 98.25 767 ARG A C 1
ATOM 6078 O O . ARG A 1 767 ? 2.644 20.030 13.258 1.00 98.25 767 ARG A O 1
ATOM 6085 N N . GLY A 1 768 ? 2.822 21.909 12.032 1.00 96.31 768 GLY A N 1
ATOM 6086 C CA . GLY A 1 768 ? 4.249 22.130 12.293 1.00 96.31 768 GLY A CA 1
ATOM 6087 C C . GLY A 1 768 ? 4.539 22.365 13.777 1.00 96.31 768 GLY A C 1
ATOM 6088 O O . GLY A 1 768 ? 5.416 21.713 14.346 1.00 96.31 768 GLY A O 1
ATOM 6089 N N . ALA A 1 769 ? 3.744 23.221 14.426 1.00 98.19 769 ALA A N 1
ATOM 6090 C CA . ALA A 1 769 ? 3.860 23.502 15.856 1.00 98.19 769 ALA A CA 1
ATOM 6091 C C . ALA A 1 769 ? 3.626 22.252 16.721 1.00 98.19 769 ALA A C 1
ATOM 6093 O O . ALA A 1 769 ? 4.470 21.913 17.553 1.00 98.19 769 ALA A O 1
ATOM 6094 N N . ALA A 1 770 ? 2.527 21.525 16.484 1.00 98.12 770 ALA A N 1
ATOM 6095 C CA . ALA A 1 770 ? 2.207 20.294 17.206 1.00 98.12 770 ALA A CA 1
ATOM 6096 C C . ALA A 1 770 ? 3.330 19.258 17.086 1.00 98.12 770 ALA A C 1
ATOM 6098 O O . ALA A 1 770 ? 3.768 18.704 18.091 1.00 98.12 770 ALA A O 1
ATOM 6099 N N . LYS A 1 771 ? 3.855 19.049 15.872 1.00 96.88 771 LYS A N 1
ATOM 6100 C CA . LYS A 1 771 ? 4.943 18.098 15.616 1.00 96.88 771 LYS A CA 1
ATOM 6101 C C . LYS A 1 771 ? 6.226 18.453 16.369 1.00 96.88 771 LYS A C 1
ATOM 6103 O O . LYS A 1 771 ? 6.877 17.557 16.905 1.00 96.88 771 LYS A O 1
ATOM 6108 N N . VAL A 1 772 ? 6.608 19.732 16.410 1.00 96.75 772 VAL A N 1
ATOM 6109 C CA . VAL A 1 772 ? 7.810 20.162 17.142 1.00 96.75 772 VAL A CA 1
ATOM 6110 C C . VAL A 1 772 ? 7.618 19.998 18.644 1.00 96.75 772 VAL A C 1
ATOM 6112 O O . VAL A 1 772 ? 8.487 19.418 19.290 1.00 96.75 772 VAL A O 1
ATOM 6115 N N . TYR A 1 773 ? 6.498 20.455 19.206 1.00 97.50 773 TYR A N 1
ATOM 6116 C CA . TYR A 1 773 ? 6.278 20.345 20.649 1.00 97.50 773 TYR A CA 1
ATOM 6117 C C . TYR A 1 773 ? 6.162 18.891 21.112 1.00 97.50 773 TYR A C 1
ATOM 6119 O O . TYR A 1 773 ? 6.808 18.526 22.090 1.00 97.50 773 TYR A O 1
ATOM 6127 N N . ALA A 1 774 ? 5.445 18.039 20.375 1.00 95.81 774 ALA A N 1
ATOM 6128 C CA . ALA A 1 774 ? 5.315 16.617 20.692 1.00 95.81 774 ALA A CA 1
ATOM 6129 C C . ALA A 1 774 ? 6.671 15.896 20.744 1.00 95.81 774 ALA A C 1
ATOM 6131 O O . ALA A 1 774 ? 6.940 15.145 21.679 1.00 95.81 774 ALA A O 1
ATOM 6132 N N . ARG A 1 775 ? 7.567 16.182 19.790 1.00 94.00 775 ARG A N 1
ATOM 6133 C CA . ARG A 1 775 ? 8.913 15.581 19.729 1.00 94.00 775 ARG A CA 1
ATOM 6134 C C . ARG A 1 775 ? 9.880 16.051 20.814 1.00 94.00 775 ARG A C 1
ATOM 6136 O O . ARG A 1 775 ? 10.949 15.470 20.934 1.00 94.00 775 ARG A O 1
ATOM 6143 N N . ASN A 1 776 ? 9.549 17.108 21.556 1.00 91.88 776 ASN A N 1
ATOM 6144 C CA . ASN A 1 776 ? 10.430 17.717 22.557 1.00 91.88 776 ASN A CA 1
ATOM 6145 C C . ASN A 1 776 ? 9.891 17.564 23.992 1.00 91.88 776 ASN A C 1
ATOM 6147 O O . ASN A 1 776 ? 10.303 18.301 24.894 1.00 91.88 776 ASN A O 1
ATOM 6151 N N . MET A 1 777 ? 8.983 16.611 24.223 1.00 92.88 777 MET A N 1
ATOM 6152 C CA . MET A 1 777 ? 8.387 16.350 25.540 1.00 92.88 777 MET A CA 1
ATOM 6153 C C . MET A 1 777 ? 9.341 15.697 26.556 1.00 92.88 777 MET A C 1
ATOM 6155 O O . MET A 1 777 ? 9.059 15.737 27.750 1.00 92.88 777 MET A O 1
ATOM 6159 N N . ASP A 1 778 ? 10.485 15.169 26.117 1.00 87.19 778 ASP A N 1
ATOM 6160 C CA . ASP A 1 778 ? 11.605 14.705 26.957 1.00 87.19 778 ASP A CA 1
ATOM 6161 C C . ASP A 1 778 ? 12.691 15.776 27.176 1.00 87.19 778 ASP A C 1
ATOM 6163 O O . ASP A 1 778 ? 13.685 15.544 27.872 1.00 87.19 778 ASP A O 1
ATOM 6167 N N . SER A 1 779 ? 12.533 16.962 26.586 1.00 86.44 779 SER A N 1
ATOM 6168 C CA . SER A 1 779 ? 13.530 18.028 26.665 1.00 86.44 779 SER A CA 1
ATOM 6169 C C . SER A 1 779 ? 13.455 18.809 27.985 1.00 86.44 779 SER A C 1
ATOM 6171 O O . SER A 1 779 ? 12.463 18.785 28.709 1.00 86.44 779 SER A O 1
ATOM 6173 N N . ARG A 1 780 ? 14.473 19.643 28.261 1.00 86.44 780 ARG A N 1
ATOM 6174 C CA . ARG A 1 780 ? 14.446 20.625 29.373 1.00 86.44 780 ARG A CA 1
ATOM 6175 C C . ARG A 1 780 ? 13.365 21.709 29.225 1.00 86.44 780 ARG A C 1
ATOM 6177 O O . ARG A 1 780 ? 13.268 22.579 30.086 1.00 86.44 780 ARG A O 1
ATOM 6184 N N . ARG A 1 781 ? 12.648 21.727 28.099 1.00 89.44 781 ARG A N 1
ATOM 6185 C CA . ARG A 1 781 ? 11.567 22.663 27.764 1.00 89.44 781 ARG A CA 1
ATOM 6186 C C . ARG A 1 781 ? 10.230 21.934 27.603 1.00 89.44 781 ARG A C 1
ATOM 6188 O O . ARG A 1 781 ? 9.340 22.446 26.921 1.00 89.44 781 ARG A O 1
ATOM 6195 N N . SER A 1 782 ? 10.099 20.740 28.182 1.00 91.38 782 SER A N 1
ATOM 6196 C CA . SER A 1 782 ? 8.857 19.964 28.188 1.00 91.38 782 SER A CA 1
ATOM 6197 C C . SER A 1 782 ? 7.679 20.782 28.724 1.00 91.38 782 SER A C 1
ATOM 6199 O O . SER A 1 782 ? 6.584 20.679 28.187 1.00 91.38 782 SER A O 1
ATOM 6201 N N . ASP A 1 783 ? 7.915 21.689 29.674 1.00 93.00 783 ASP A N 1
ATOM 6202 C CA . ASP A 1 783 ? 6.924 22.623 30.209 1.00 93.00 783 ASP A CA 1
ATOM 6203 C C . ASP A 1 783 ? 6.350 23.581 29.143 1.00 93.00 783 ASP A C 1
ATOM 6205 O O . ASP A 1 783 ? 5.140 23.799 29.062 1.00 93.00 783 ASP A O 1
ATOM 6209 N N . LEU A 1 784 ? 7.204 24.149 28.284 1.00 92.62 784 LEU A N 1
ATOM 6210 C CA . LEU A 1 784 ? 6.781 24.996 27.164 1.00 92.62 784 LEU A CA 1
ATOM 6211 C C . LEU A 1 784 ? 6.049 24.180 26.098 1.00 92.62 784 LEU A C 1
ATOM 6213 O O . LEU A 1 784 ? 5.053 24.653 25.551 1.00 92.62 784 LEU A O 1
ATOM 6217 N N . CYS A 1 785 ? 6.536 22.970 25.820 1.00 95.56 785 CYS A N 1
ATOM 6218 C CA . CYS A 1 785 ? 5.928 22.067 24.849 1.00 95.56 785 CYS A CA 1
ATOM 6219 C C . CYS A 1 785 ? 4.528 21.642 25.305 1.00 95.56 785 CYS A C 1
ATOM 6221 O O . CYS A 1 785 ? 3.577 21.790 24.543 1.00 95.56 785 CYS A O 1
ATOM 6223 N N . ALA A 1 786 ? 4.379 21.234 26.568 1.00 95.94 786 ALA A N 1
ATOM 6224 C CA . ALA A 1 786 ? 3.103 20.894 27.187 1.00 95.94 786 ALA A CA 1
ATOM 6225 C C . ALA A 1 786 ? 2.102 22.055 27.082 1.00 95.94 786 ALA A C 1
ATOM 6227 O O . ALA A 1 786 ? 0.986 21.861 26.605 1.00 95.94 786 ALA A O 1
ATOM 6228 N N . ARG A 1 787 ? 2.513 23.290 27.417 1.00 95.81 787 ARG A N 1
ATOM 6229 C CA . ARG A 1 787 ? 1.660 24.487 27.260 1.00 95.81 787 ARG A CA 1
ATOM 6230 C C . ARG A 1 787 ? 1.239 24.754 25.818 1.00 95.81 787 ARG A C 1
ATOM 6232 O O . ARG A 1 787 ? 0.105 25.169 25.587 1.00 95.81 787 ARG A O 1
ATOM 6239 N N . GLY A 1 788 ? 2.132 24.530 24.856 1.00 96.12 788 GLY A N 1
ATOM 6240 C CA . GLY A 1 788 ? 1.816 24.637 23.432 1.00 96.12 788 GLY A CA 1
ATOM 6241 C C . GLY A 1 788 ? 0.800 23.581 22.989 1.00 96.12 788 GLY A C 1
ATOM 6242 O O . GLY A 1 788 ? -0.203 23.920 22.365 1.00 96.12 788 GLY A O 1
ATOM 6243 N N . LEU A 1 789 ? 1.025 22.319 23.363 1.00 97.44 789 LEU A N 1
ATOM 6244 C CA . LEU A 1 789 ? 0.162 21.191 23.006 1.00 97.44 789 LEU A CA 1
ATOM 6245 C C . LEU A 1 789 ? -1.226 21.274 23.648 1.00 97.44 789 LEU A C 1
ATOM 6247 O O . LEU A 1 789 ? -2.204 20.982 22.965 1.00 97.44 789 LEU A O 1
ATOM 6251 N N . MET A 1 790 ? -1.339 21.737 24.901 1.00 97.44 790 MET A N 1
ATOM 6252 C CA . MET A 1 790 ? -2.633 21.930 25.580 1.00 97.44 790 MET A CA 1
ATOM 6253 C C . MET A 1 790 ? -3.586 22.831 24.776 1.00 97.44 790 MET A C 1
ATOM 6255 O O . MET A 1 790 ? -4.795 22.624 24.764 1.00 97.44 790 MET A O 1
ATOM 6259 N N . ARG A 1 791 ? -3.050 23.791 24.012 1.00 97.31 791 ARG A N 1
ATOM 6260 C CA . ARG A 1 791 ? -3.843 24.689 23.154 1.00 97.31 791 ARG A CA 1
ATOM 6261 C C . ARG A 1 791 ? -4.319 24.051 21.846 1.00 97.31 791 ARG A C 1
ATOM 6263 O O . ARG A 1 791 ? -5.140 24.648 21.157 1.00 97.31 791 ARG A O 1
ATOM 6270 N N . LEU A 1 792 ? -3.796 22.876 21.501 1.00 97.69 792 LEU A N 1
ATOM 6271 C CA . LEU A 1 792 ? -4.056 22.148 20.254 1.00 97.69 792 LEU A CA 1
ATOM 6272 C C . LEU A 1 792 ? -4.822 20.831 20.486 1.00 97.69 792 LEU A C 1
ATOM 6274 O O . LEU A 1 792 ? -5.123 20.115 19.533 1.00 97.69 792 LEU A O 1
ATOM 6278 N N . LEU A 1 793 ? -5.168 20.516 21.739 1.00 95.94 793 LEU A N 1
ATOM 6279 C CA . LEU A 1 793 ? -5.877 19.294 22.132 1.00 95.94 793 LEU A CA 1
ATOM 6280 C C . LEU A 1 793 ? -7.225 19.114 21.410 1.00 95.94 793 LEU A C 1
ATOM 6282 O O . LEU A 1 793 ? -7.581 18.010 21.000 1.00 95.94 793 LEU A O 1
ATOM 6286 N N . ASP A 1 794 ? -7.955 20.210 21.193 1.00 94.69 794 ASP A N 1
ATOM 6287 C CA . ASP A 1 794 ? -9.289 20.197 20.581 1.00 94.69 794 ASP A CA 1
ATOM 6288 C C . ASP A 1 794 ? -9.328 20.738 19.143 1.00 94.69 794 ASP A C 1
ATOM 6290 O O . ASP A 1 794 ? -10.395 21.120 18.645 1.00 94.69 794 ASP A O 1
ATOM 6294 N N . ASP A 1 795 ? -8.176 20.752 18.464 1.00 96.69 795 ASP A N 1
ATOM 6295 C CA . ASP A 1 795 ? -8.015 21.351 17.137 1.00 96.69 795 ASP A CA 1
ATOM 6296 C C . ASP A 1 795 ? -8.999 20.792 16.092 1.00 96.69 795 ASP A C 1
ATOM 6298 O O . ASP A 1 795 ? -9.353 19.609 16.087 1.00 96.69 795 ASP A O 1
ATOM 6302 N N . GLY A 1 796 ? -9.451 21.654 15.177 1.00 93.69 796 GLY A N 1
ATOM 6303 C CA . GLY A 1 796 ? -10.337 21.274 14.076 1.00 93.69 796 GLY A CA 1
ATOM 6304 C C . GLY A 1 796 ? -9.678 20.375 13.026 1.00 93.69 796 GLY A C 1
ATOM 6305 O O . GLY A 1 796 ? -10.392 19.646 12.346 1.00 93.69 796 GLY A O 1
ATOM 6306 N N . ASP A 1 797 ? -8.349 20.399 12.907 1.00 94.62 797 ASP A N 1
ATOM 6307 C CA . ASP A 1 797 ? -7.586 19.575 11.968 1.00 94.62 797 ASP A CA 1
ATOM 6308 C C . ASP A 1 797 ? -7.134 18.255 12.619 1.00 94.62 797 ASP A C 1
ATOM 6310 O O . ASP A 1 797 ? -6.489 18.228 13.669 1.00 94.62 797 ASP A O 1
ATOM 6314 N N . ASP A 1 798 ? -7.467 17.135 11.980 1.00 92.44 798 ASP A N 1
ATOM 6315 C CA . ASP A 1 798 ? -7.179 15.794 12.498 1.00 92.44 798 ASP A CA 1
ATOM 6316 C C . ASP A 1 798 ? -5.677 15.473 12.550 1.00 92.44 798 ASP A C 1
ATOM 6318 O O . ASP A 1 798 ? -5.239 14.741 13.438 1.00 92.44 798 ASP A O 1
ATOM 6322 N N . GLN A 1 799 ? -4.866 16.014 11.633 1.00 94.31 799 GLN A N 1
ATOM 6323 C CA . GLN A 1 799 ? -3.415 15.796 11.642 1.00 94.31 799 GLN A CA 1
ATOM 6324 C C . GLN A 1 799 ? -2.740 16.544 12.795 1.00 94.31 799 GLN A C 1
ATOM 6326 O O . GLN A 1 799 ? -1.748 16.052 13.339 1.00 94.31 799 GLN A O 1
ATOM 6331 N N . VAL A 1 800 ? -3.283 17.698 13.199 1.00 96.75 800 VAL A N 1
ATOM 6332 C CA . VAL A 1 800 ? -2.829 18.413 14.402 1.00 96.75 800 VAL A CA 1
ATOM 6333 C C . VAL A 1 800 ? -3.066 17.547 15.632 1.00 96.75 800 VAL A C 1
ATOM 6335 O O . VAL A 1 800 ? -2.119 17.271 16.364 1.00 96.75 800 VAL A O 1
ATOM 6338 N N . ARG A 1 801 ? -4.291 17.040 15.820 1.00 94.62 801 ARG A N 1
ATOM 6339 C CA . ARG A 1 801 ? -4.628 16.201 16.982 1.00 94.62 801 ARG A CA 1
ATOM 6340 C C . ARG A 1 801 ? -3.804 14.911 17.046 1.00 94.62 801 ARG A C 1
ATOM 6342 O O . ARG A 1 801 ? -3.332 14.561 18.122 1.00 94.62 801 ARG A O 1
ATOM 6349 N N . ARG A 1 802 ? -3.549 14.254 15.905 1.00 92.38 802 ARG A N 1
ATOM 6350 C CA . ARG A 1 802 ? -2.616 13.109 15.842 1.00 92.38 802 ARG A CA 1
ATOM 6351 C C . ARG A 1 802 ? -1.196 13.492 16.249 1.00 92.38 802 ARG A C 1
ATOM 6353 O O . ARG A 1 802 ? -0.570 12.801 17.041 1.00 92.38 802 ARG A O 1
ATOM 6360 N N . SER A 1 803 ? -0.697 14.626 15.757 1.00 93.69 803 SER A N 1
ATOM 6361 C CA . SER A 1 803 ? 0.639 15.111 16.128 1.00 93.69 803 SER A CA 1
ATOM 6362 C C . SER A 1 803 ? 0.744 15.410 17.625 1.00 93.69 803 SER A C 1
ATOM 6364 O O . SER A 1 803 ? 1.778 15.125 18.216 1.00 93.69 803 SER A O 1
ATOM 6366 N N . VAL A 1 804 ? -0.322 15.937 18.244 1.00 96.50 804 VAL A N 1
ATOM 6367 C CA . VAL A 1 804 ? -0.393 16.136 19.700 1.00 96.50 804 VAL A CA 1
ATOM 6368 C C . VAL A 1 804 ? -0.333 14.803 20.444 1.00 96.50 804 VAL A C 1
ATOM 6370 O O . VAL A 1 804 ? 0.419 14.687 21.405 1.00 96.50 804 VAL A O 1
ATOM 6373 N N . GLY A 1 805 ? -1.075 13.792 19.990 1.00 92.50 805 GLY A N 1
ATOM 6374 C CA . GLY A 1 805 ? -1.048 12.450 20.573 1.00 92.50 805 GLY A CA 1
ATOM 6375 C C . GLY A 1 805 ? 0.312 11.752 20.476 1.00 92.50 805 GLY A C 1
ATOM 6376 O O . GLY A 1 805 ? 0.762 11.154 21.449 1.00 92.50 805 GLY A O 1
ATOM 6377 N N . GLY A 1 806 ? 1.041 11.958 19.374 1.00 91.62 806 GLY A N 1
ATOM 6378 C CA . GLY A 1 806 ? 2.415 11.466 19.208 1.00 91.62 806 GLY A CA 1
ATOM 6379 C C . GLY A 1 806 ? 3.420 11.987 20.250 1.00 91.62 806 GLY A C 1
ATOM 6380 O O . GLY A 1 806 ? 4.560 11.526 20.289 1.00 91.62 806 GLY A O 1
ATOM 6381 N N . ALA A 1 807 ? 3.023 12.923 21.121 1.00 94.94 807 ALA A N 1
ATOM 6382 C CA . ALA A 1 807 ? 3.790 13.317 22.297 1.00 94.94 807 ALA A CA 1
ATOM 6383 C C . ALA A 1 807 ? 4.103 12.132 23.222 1.00 94.94 807 ALA A C 1
ATOM 6385 O O . ALA A 1 807 ? 5.202 12.080 23.773 1.00 94.94 807 ALA A O 1
ATOM 6386 N N . PHE A 1 808 ? 3.184 11.172 23.380 1.00 94.06 808 PHE A N 1
ATOM 6387 C CA . PHE A 1 808 ? 3.336 10.062 24.333 1.00 94.06 808 PHE A CA 1
ATOM 6388 C C . PHE A 1 808 ? 4.487 9.105 23.999 1.00 94.06 808 PHE A C 1
ATOM 6390 O O . PHE A 1 808 ? 5.025 8.472 24.902 1.00 94.06 808 PHE A O 1
ATOM 6397 N N . MET A 1 809 ? 4.986 9.119 22.759 1.00 89.25 809 MET A N 1
ATOM 6398 C CA . MET A 1 809 ? 6.230 8.433 22.380 1.00 89.25 809 MET A CA 1
ATOM 6399 C C . MET A 1 809 ? 7.486 9.036 23.031 1.00 89.25 809 MET A C 1
ATOM 6401 O O . MET A 1 809 ? 8.527 8.376 23.138 1.00 89.25 809 MET A O 1
ATOM 6405 N N . HIS A 1 810 ? 7.398 10.297 23.458 1.00 90.75 810 HIS A N 1
ATOM 6406 C CA . HIS A 1 810 ? 8.503 11.096 23.979 1.00 90.75 810 HIS A CA 1
ATOM 6407 C C . HIS A 1 810 ? 8.324 11.501 25.447 1.00 90.75 810 HIS A C 1
ATOM 6409 O O . HIS A 1 810 ? 9.306 11.846 26.094 1.00 90.75 810 HIS A O 1
ATOM 6415 N N . VAL A 1 811 ? 7.115 11.451 26.014 1.00 91.00 811 VAL A N 1
ATOM 6416 C CA . VAL A 1 811 ? 6.922 11.739 27.445 1.00 91.00 811 VAL A CA 1
ATOM 6417 C C . VAL A 1 811 ? 7.576 10.640 28.296 1.00 91.00 811 VAL A C 1
ATOM 6419 O O . VAL A 1 811 ? 7.372 9.450 28.066 1.00 91.00 811 VAL A O 1
ATOM 6422 N N . ARG A 1 812 ? 8.348 11.036 29.317 1.00 84.06 812 ARG A N 1
ATOM 6423 C CA . ARG A 1 812 ? 8.961 10.123 30.298 1.00 84.06 812 ARG A CA 1
ATOM 6424 C C . ARG A 1 812 ? 8.542 10.511 31.714 1.00 84.06 812 ARG A C 1
ATOM 6426 O O . ARG A 1 812 ? 8.940 11.562 32.213 1.00 84.06 812 ARG A O 1
ATOM 6433 N N . GLY A 1 813 ? 7.762 9.650 32.368 1.00 81.94 813 GLY A N 1
ATOM 6434 C CA . GLY A 1 813 ? 7.257 9.881 33.724 1.00 81.94 813 GLY A CA 1
ATOM 6435 C C . GLY A 1 813 ? 6.257 11.039 33.837 1.00 81.94 813 GLY A C 1
ATOM 6436 O O . GLY A 1 813 ? 5.857 11.643 32.842 1.00 81.94 813 GLY A O 1
ATOM 6437 N N . ALA A 1 814 ? 5.842 11.339 35.071 1.00 76.06 814 ALA A N 1
ATOM 6438 C CA . ALA A 1 814 ? 4.833 12.359 35.400 1.00 76.06 814 ALA A CA 1
ATOM 6439 C C . ALA A 1 814 ? 5.337 13.408 36.419 1.00 76.06 814 ALA A C 1
ATOM 6441 O O . ALA A 1 814 ? 4.551 14.000 37.158 1.00 76.06 814 ALA A O 1
ATOM 6442 N N . GLY A 1 815 ? 6.660 13.596 36.507 1.00 77.44 815 GLY A N 1
ATOM 6443 C CA . GLY A 1 815 ? 7.294 14.446 37.524 1.00 77.44 815 GLY A CA 1
ATOM 6444 C C . GLY A 1 815 ? 7.245 15.953 37.242 1.00 77.44 815 GLY A C 1
ATOM 6445 O O . GLY A 1 815 ? 7.337 16.744 38.179 1.00 77.44 815 GLY A O 1
ATOM 6446 N N . ASP A 1 816 ? 7.102 16.361 35.978 1.00 86.62 816 ASP A N 1
ATOM 6447 C CA . ASP A 1 816 ? 6.940 17.771 35.604 1.00 86.62 816 ASP A CA 1
ATOM 6448 C C . ASP A 1 816 ? 5.458 18.195 35.734 1.00 86.62 816 ASP A C 1
ATOM 6450 O O . ASP A 1 816 ? 4.591 17.527 35.161 1.00 86.62 816 ASP A O 1
ATOM 6454 N N . PRO A 1 817 ? 5.132 19.283 36.465 1.00 91.44 817 PRO A N 1
ATOM 6455 C CA . PRO A 1 817 ? 3.745 19.698 36.689 1.00 91.44 817 PRO A CA 1
ATOM 6456 C C . PRO A 1 817 ? 2.964 20.050 35.418 1.00 91.44 817 PRO A C 1
ATOM 6458 O O . PRO A 1 817 ? 1.765 19.787 35.351 1.00 91.44 817 PRO A O 1
ATOM 6461 N N . GLU A 1 818 ? 3.615 20.639 34.413 1.00 93.62 818 GLU A N 1
ATOM 6462 C CA . GLU A 1 818 ? 2.960 21.026 33.160 1.00 93.62 818 GLU A CA 1
ATOM 6463 C C . GLU A 1 818 ? 2.752 19.810 32.261 1.00 93.62 818 GLU A C 1
ATOM 6465 O O . GLU A 1 818 ? 1.699 19.685 31.640 1.00 93.62 818 GLU A O 1
ATOM 6470 N N . VAL A 1 819 ? 3.702 18.871 32.246 1.00 92.38 819 VAL A N 1
ATOM 6471 C CA . VAL A 1 819 ? 3.515 17.575 31.578 1.00 92.38 819 VAL A CA 1
ATOM 6472 C C . VAL A 1 819 ? 2.360 16.815 32.220 1.00 92.38 819 VAL A C 1
ATOM 6474 O O . VAL A 1 819 ? 1.471 16.355 31.511 1.00 92.38 819 VAL A O 1
ATOM 6477 N N . ARG A 1 820 ? 2.314 16.732 33.554 1.00 93.88 820 ARG A N 1
ATOM 6478 C CA . ARG A 1 820 ? 1.220 16.068 34.275 1.00 93.88 820 ARG A CA 1
ATOM 6479 C C . ARG A 1 820 ? -0.137 16.693 33.949 1.00 93.88 820 ARG A C 1
ATOM 6481 O O . ARG A 1 820 ? -1.085 15.971 33.651 1.00 93.88 820 ARG A O 1
ATOM 6488 N N . ARG A 1 821 ? -0.210 18.026 33.932 1.00 95.50 821 ARG A N 1
ATOM 6489 C CA . ARG A 1 821 ? -1.407 18.763 33.519 1.00 95.50 821 ARG A CA 1
ATOM 6490 C C . ARG A 1 821 ? -1.789 18.477 32.062 1.00 95.50 821 ARG A C 1
ATOM 6492 O O . ARG A 1 821 ? -2.965 18.283 31.780 1.00 95.50 821 ARG A O 1
ATOM 6499 N N . PHE A 1 822 ? -0.817 18.400 31.152 1.00 96.62 822 PHE A N 1
ATOM 6500 C CA . PHE A 1 822 ? -1.062 18.012 29.762 1.00 96.62 822 PHE A CA 1
ATOM 6501 C C . PHE A 1 822 ? -1.678 16.611 29.657 1.00 96.62 822 PHE A C 1
ATOM 6503 O O . PHE A 1 822 ? -2.637 16.448 28.913 1.00 96.62 822 PHE A O 1
ATOM 6510 N N . VAL A 1 823 ? -1.194 15.624 30.422 1.00 95.88 823 VAL A N 1
ATOM 6511 C CA . 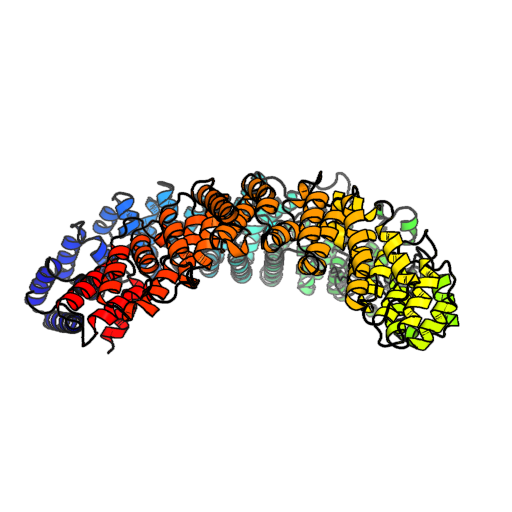VAL A 1 823 ? -1.780 14.268 30.453 1.00 95.88 823 VAL A CA 1
ATOM 6512 C C . VAL A 1 823 ? -3.242 14.306 30.920 1.00 95.88 823 VAL A C 1
ATOM 6514 O O . VAL A 1 823 ? -4.103 13.668 30.315 1.00 95.88 823 VAL A O 1
ATOM 6517 N N . GLU A 1 824 ? -3.533 15.078 31.969 1.00 95.19 824 GLU A N 1
ATOM 6518 C CA . GLU A 1 824 ? -4.887 15.246 32.513 1.00 95.19 824 GLU A CA 1
ATOM 6519 C C . GLU A 1 824 ? -5.835 15.932 31.513 1.00 95.19 824 GLU A C 1
ATOM 6521 O O . GLU A 1 824 ? -6.950 15.455 31.291 1.00 95.19 824 GLU A O 1
ATOM 6526 N N . GLU A 1 825 ? -5.398 17.021 30.872 1.00 95.88 825 GLU A N 1
ATOM 6527 C CA . GLU A 1 825 ? -6.191 17.725 29.855 1.00 95.88 825 GLU A CA 1
ATOM 6528 C C . GLU A 1 825 ? -6.348 16.880 28.578 1.00 95.88 825 GLU A C 1
ATOM 6530 O O . GLU A 1 825 ? -7.431 16.848 27.991 1.00 95.88 825 GLU A O 1
ATOM 6535 N N . PHE A 1 826 ? -5.315 16.125 28.182 1.00 95.62 826 PHE A N 1
ATOM 6536 C CA . PHE A 1 826 ? -5.370 15.219 27.034 1.00 95.62 826 PHE A CA 1
ATOM 6537 C C . PHE A 1 826 ? -6.450 14.154 27.212 1.00 95.62 826 PHE A C 1
ATOM 6539 O O . PHE A 1 826 ? -7.260 13.958 26.301 1.00 95.62 826 PHE A O 1
ATOM 6546 N N . ALA A 1 827 ? -6.516 13.532 28.395 1.00 94.19 827 ALA A N 1
ATOM 6547 C CA . ALA A 1 827 ? -7.507 12.510 28.725 1.00 94.19 827 ALA A CA 1
ATOM 6548 C C . ALA A 1 827 ? -8.953 12.994 28.510 1.00 94.19 827 ALA A C 1
ATOM 6550 O O . ALA A 1 827 ? -9.805 12.217 28.087 1.00 94.19 827 ALA A O 1
ATOM 6551 N N . ALA A 1 828 ? -9.230 14.281 28.735 1.00 92.88 828 ALA A N 1
ATOM 6552 C CA . ALA A 1 828 ? -10.557 14.877 28.575 1.00 92.88 828 ALA A CA 1
ATOM 6553 C C . ALA A 1 828 ? -10.822 15.502 27.184 1.00 92.88 828 ALA A C 1
ATOM 6555 O O . ALA A 1 828 ? -11.925 15.994 26.942 1.00 92.88 828 ALA A O 1
ATOM 6556 N N . SER A 1 829 ? -9.841 15.493 26.276 1.00 94.19 829 SER A N 1
ATOM 6557 C CA . SER A 1 829 ? -9.881 16.232 25.002 1.00 94.19 829 SER A CA 1
ATOM 6558 C C . SER A 1 829 ? -10.301 15.407 23.778 1.00 94.19 829 SER A C 1
ATOM 6560 O O . SER A 1 829 ? -10.336 14.175 23.806 1.00 94.19 829 SER A O 1
ATOM 6562 N N . ARG A 1 830 ? -10.537 16.073 22.641 1.00 92.19 830 ARG A N 1
ATOM 6563 C CA . ARG A 1 830 ? -10.742 15.441 21.323 1.00 92.19 830 ARG A CA 1
ATOM 6564 C C . ARG A 1 830 ? -9.495 14.739 20.777 1.00 92.19 830 ARG A C 1
ATOM 6566 O O . ARG A 1 830 ? -9.636 13.907 19.877 1.00 92.19 830 ARG A O 1
ATOM 6573 N N . ALA A 1 831 ? -8.292 15.069 21.256 1.00 92.38 831 ALA A N 1
ATOM 6574 C CA . ALA A 1 831 ? -7.054 14.449 20.783 1.00 92.38 831 ALA A CA 1
ATOM 6575 C C . ALA A 1 831 ? -6.938 12.977 21.195 1.00 92.38 831 ALA A C 1
ATOM 6577 O O . ALA A 1 831 ? -6.418 12.187 20.407 1.00 92.38 831 ALA A O 1
ATOM 6578 N N . LEU A 1 832 ? -7.523 12.583 22.335 1.00 90.56 832 LEU A N 1
ATOM 6579 C CA . LEU A 1 832 ? -7.569 11.184 22.781 1.00 90.56 832 LEU A CA 1
ATOM 6580 C C . LEU A 1 832 ? -8.127 10.251 21.697 1.00 90.56 832 LEU A C 1
ATOM 6582 O O . LEU A 1 832 ? -7.598 9.170 21.472 1.00 90.56 832 LEU A O 1
ATOM 6586 N N . ALA A 1 833 ? -9.159 10.690 20.970 1.00 83.06 833 ALA A N 1
ATOM 6587 C CA . ALA A 1 833 ? -9.773 9.898 19.906 1.00 83.06 833 ALA A CA 1
ATOM 6588 C C . ALA A 1 833 ? -8.847 9.640 18.705 1.00 83.06 833 ALA A C 1
ATOM 6590 O O . ALA A 1 833 ? -9.140 8.764 17.891 1.00 83.06 833 ALA A O 1
ATOM 6591 N N . SER A 1 834 ? -7.785 10.439 18.564 1.00 81.44 834 SER A N 1
ATOM 6592 C CA . SER A 1 834 ? -6.834 10.358 17.455 1.00 81.44 834 SER A CA 1
ATOM 6593 C C . SER A 1 834 ? -5.648 9.445 17.774 1.00 81.44 834 SER A C 1
ATOM 6595 O O . SER A 1 834 ? -5.166 8.800 16.854 1.00 81.44 834 SER A O 1
ATOM 6597 N N . GLU A 1 835 ? -5.218 9.374 19.039 1.00 82.81 835 GLU A N 1
ATOM 6598 C CA . GLU A 1 835 ? -4.078 8.567 19.509 1.00 82.81 835 GLU A CA 1
ATOM 6599 C C . GLU A 1 835 ? -4.341 8.042 20.936 1.00 82.81 835 GLU A C 1
ATOM 6601 O O . GLU A 1 835 ? -3.865 8.590 21.931 1.00 82.81 835 GLU A O 1
ATOM 6606 N N . GLU A 1 836 ? -5.159 6.993 21.047 1.00 86.88 836 GLU A N 1
ATOM 6607 C CA . GLU A 1 836 ? -5.499 6.360 22.334 1.00 86.88 836 GLU A CA 1
ATOM 6608 C C . GLU A 1 836 ? -4.430 5.344 22.785 1.00 86.88 836 GLU A C 1
ATOM 6610 O O . GLU A 1 836 ? -4.247 5.138 23.982 1.00 86.88 836 GLU A O 1
ATOM 6615 N N . ASP A 1 837 ? -3.705 4.744 21.834 1.00 86.12 837 ASP A N 1
ATOM 6616 C CA . ASP A 1 837 ? -2.786 3.619 22.064 1.00 86.12 837 ASP A CA 1
ATOM 6617 C C . ASP A 1 837 ? -1.531 4.049 22.836 1.00 86.12 837 ASP A C 1
ATOM 6619 O O . ASP A 1 837 ? -1.317 3.599 23.961 1.00 86.12 837 ASP A O 1
ATOM 6623 N N . ASP A 1 838 ? -0.772 5.010 22.292 1.00 89.19 838 ASP A N 1
ATOM 6624 C CA . ASP A 1 838 ? 0.440 5.542 22.931 1.00 89.19 838 ASP A CA 1
ATOM 6625 C C . ASP A 1 838 ? 0.126 6.152 24.309 1.00 89.19 838 ASP A C 1
ATOM 6627 O O . ASP A 1 838 ? 0.904 6.035 25.257 1.00 89.19 838 ASP A O 1
ATOM 6631 N N . PHE A 1 839 ? -1.050 6.776 24.455 1.00 93.44 839 PHE A N 1
ATOM 6632 C CA . PHE A 1 839 ? -1.526 7.297 25.736 1.00 93.44 839 PHE A CA 1
ATOM 6633 C C . PHE A 1 839 ? -1.813 6.177 26.749 1.00 93.44 839 PHE A C 1
ATOM 6635 O O . PHE A 1 839 ? -1.433 6.285 27.919 1.00 93.44 839 PHE A O 1
ATOM 6642 N N . ALA A 1 840 ? -2.464 5.093 26.319 1.00 92.06 840 ALA A N 1
ATOM 6643 C CA . ALA A 1 840 ? -2.737 3.942 27.172 1.00 92.06 840 ALA A CA 1
ATOM 6644 C C . ALA A 1 840 ? -1.449 3.207 27.572 1.00 92.06 840 ALA A C 1
ATOM 6646 O O . ALA A 1 840 ? -1.321 2.785 28.724 1.00 92.06 840 ALA A O 1
ATOM 6647 N N . GLU A 1 841 ? -0.481 3.092 26.658 1.00 91.56 841 GLU A N 1
ATOM 6648 C CA . GLU A 1 841 ? 0.844 2.534 26.934 1.00 91.56 841 GLU A CA 1
ATOM 6649 C C . GLU A 1 841 ? 1.618 3.397 27.937 1.00 91.56 841 GLU A C 1
ATOM 6651 O O . GLU A 1 841 ? 2.095 2.874 28.946 1.00 91.56 841 GLU A O 1
ATOM 6656 N N . TYR A 1 842 ? 1.634 4.720 27.744 1.00 94.00 842 TYR A N 1
ATOM 6657 C CA . TYR A 1 842 ? 2.216 5.661 28.701 1.00 94.00 842 TYR A CA 1
ATOM 6658 C C . TYR A 1 842 ? 1.605 5.502 30.102 1.00 94.00 842 TYR A C 1
ATOM 6660 O O . TYR A 1 842 ? 2.329 5.400 31.097 1.00 94.00 842 TYR A O 1
ATOM 6668 N N . LEU A 1 843 ? 0.273 5.445 30.205 1.00 93.81 843 LEU A N 1
ATOM 6669 C CA . LEU A 1 843 ? -0.401 5.317 31.498 1.00 93.81 843 LEU A CA 1
ATOM 6670 C C . LEU A 1 843 ? -0.165 3.940 32.139 1.00 93.81 843 LEU A C 1
ATOM 6672 O O . LEU A 1 843 ? -0.092 3.831 33.362 1.00 93.81 843 LEU A O 1
ATOM 6676 N N . TRP A 1 844 ? -0.018 2.886 31.337 1.00 93.19 844 TRP A N 1
ATOM 6677 C CA . TRP A 1 844 ? 0.351 1.555 31.818 1.00 93.19 844 TRP A CA 1
ATOM 6678 C C . TRP A 1 844 ? 1.784 1.498 32.362 1.00 93.19 844 TRP A C 1
ATOM 6680 O O . TRP A 1 844 ? 2.018 0.860 33.394 1.00 93.19 844 TRP A O 1
ATOM 6690 N N . GLU A 1 845 ? 2.724 2.164 31.689 1.00 92.81 845 GLU A N 1
ATOM 6691 C CA . GLU A 1 845 ? 4.137 2.195 32.067 1.00 92.81 845 GLU A CA 1
ATOM 6692 C C . GLU A 1 845 ? 4.377 3.072 33.305 1.00 92.81 845 GLU A C 1
ATOM 6694 O O . GLU A 1 845 ? 4.946 2.591 34.285 1.00 92.81 845 GLU A O 1
ATOM 6699 N N . TYR A 1 846 ? 3.903 4.323 33.291 1.00 92.19 846 TYR A N 1
ATOM 6700 C CA . TYR A 1 846 ? 4.219 5.334 34.314 1.00 92.19 846 TYR A CA 1
ATOM 6701 C C . TYR A 1 846 ? 3.103 5.563 35.341 1.00 92.19 846 TYR A C 1
ATOM 6703 O O . TYR A 1 846 ? 3.351 6.088 36.424 1.00 92.19 846 TYR A O 1
ATOM 6711 N N . GLY A 1 847 ? 1.864 5.165 35.048 1.00 90.25 847 GLY A N 1
ATOM 6712 C CA . GLY A 1 847 ? 0.749 5.305 35.988 1.00 90.25 847 GLY A CA 1
ATOM 6713 C C . GLY A 1 847 ? 0.929 4.578 37.333 1.00 90.25 847 GLY A C 1
ATOM 6714 O O . GLY A 1 847 ? 0.494 5.115 38.353 1.00 90.25 847 GLY A O 1
ATOM 6715 N N . PRO A 1 848 ? 1.585 3.400 37.403 1.00 88.19 848 PRO A N 1
ATOM 6716 C CA . PRO A 1 848 ? 1.862 2.726 38.672 1.00 88.19 848 PRO A CA 1
ATOM 6717 C C . PRO A 1 848 ? 2.731 3.515 39.664 1.00 88.19 848 PRO A C 1
ATOM 6719 O O . PRO A 1 848 ? 2.717 3.169 40.845 1.00 88.19 848 PRO A O 1
ATOM 6722 N N . ASP A 1 849 ? 3.458 4.548 39.225 1.00 88.38 849 ASP A N 1
ATOM 6723 C CA . ASP A 1 849 ? 4.273 5.393 40.111 1.00 88.38 849 ASP A CA 1
ATOM 6724 C C . ASP A 1 849 ? 3.407 6.279 41.032 1.00 88.38 849 ASP A C 1
ATOM 6726 O O . ASP A 1 849 ? 3.833 6.648 42.127 1.00 88.38 849 ASP A O 1
ATOM 6730 N N . ASP A 1 850 ? 2.176 6.592 40.613 1.00 90.06 850 ASP A N 1
ATOM 6731 C CA . ASP A 1 850 ? 1.169 7.331 41.386 1.00 90.06 850 ASP A CA 1
ATOM 6732 C C . ASP A 1 850 ? -0.242 6.777 41.076 1.00 90.06 850 ASP A C 1
ATOM 6734 O O . ASP A 1 850 ? -0.989 7.349 40.271 1.00 90.06 850 ASP A O 1
ATOM 6738 N N . PRO A 1 851 ? -0.634 5.636 41.687 1.00 88.81 851 PRO A N 1
ATOM 6739 C CA . PRO A 1 851 ? -1.884 4.954 41.351 1.00 88.81 851 PRO A CA 1
ATOM 6740 C C . PRO A 1 851 ? -3.160 5.799 41.533 1.00 88.81 851 PRO A C 1
ATOM 6742 O O . PRO A 1 851 ? -4.034 5.725 40.665 1.00 88.81 851 PRO A O 1
ATOM 6745 N N . PRO A 1 852 ? -3.319 6.619 42.598 1.00 90.00 852 PRO A N 1
ATOM 6746 C CA . PRO A 1 852 ? -4.486 7.494 42.734 1.00 90.00 852 PRO A CA 1
ATOM 6747 C C . PRO A 1 852 ? -4.648 8.484 41.575 1.00 90.00 852 PRO A C 1
ATOM 6749 O O . PRO A 1 852 ? -5.777 8.735 41.144 1.00 90.00 852 PRO A O 1
ATOM 6752 N N . TRP A 1 853 ? -3.537 9.025 41.068 1.00 92.62 853 TRP A N 1
ATOM 6753 C CA . TRP A 1 853 ? -3.532 9.922 39.916 1.00 92.62 853 TRP A CA 1
ATOM 6754 C C . TRP A 1 853 ? -3.816 9.198 38.612 1.00 92.62 853 TRP A C 1
ATOM 6756 O O . TRP A 1 853 ? -4.680 9.629 37.854 1.00 92.62 853 TRP A O 1
ATOM 6766 N N . ALA A 1 854 ? -3.147 8.074 38.365 1.00 93.38 854 ALA A N 1
ATOM 6767 C CA . ALA A 1 854 ? -3.375 7.306 37.149 1.00 93.38 854 ALA A CA 1
ATOM 6768 C C . ALA A 1 854 ? -4.835 6.838 37.044 1.00 93.38 854 ALA A C 1
ATOM 6770 O O . ALA A 1 854 ? -5.412 6.850 35.958 1.00 93.38 854 ALA A O 1
ATOM 6771 N N . LEU A 1 855 ? -5.468 6.507 38.177 1.00 93.12 855 LEU A N 1
ATOM 6772 C CA . LEU A 1 855 ? -6.894 6.190 38.224 1.00 93.12 855 LEU A CA 1
ATOM 6773 C C . LEU A 1 855 ? -7.769 7.407 37.895 1.00 93.12 855 LEU A C 1
ATOM 6775 O O . LEU A 1 855 ? -8.743 7.269 37.166 1.00 93.12 855 LEU A O 1
ATOM 6779 N N . GLN A 1 856 ? -7.413 8.598 38.384 1.00 94.62 856 GLN A N 1
ATOM 6780 C CA . GLN A 1 856 ? -8.113 9.842 38.044 1.00 94.62 856 GLN A CA 1
ATOM 6781 C C . GLN A 1 856 ? -7.996 10.179 36.546 1.00 94.62 856 GLN A C 1
ATOM 6783 O O . GLN A 1 856 ? -8.984 10.571 35.928 1.00 94.62 856 GLN A O 1
ATOM 6788 N N . VAL A 1 857 ? -6.812 10.004 35.953 1.00 95.12 857 VAL A N 1
ATOM 6789 C CA . VAL A 1 857 ? -6.578 10.203 34.512 1.00 95.12 857 VAL A CA 1
ATOM 6790 C C . VAL A 1 857 ? -7.378 9.194 33.687 1.00 95.12 857 VAL A C 1
ATOM 6792 O O . VAL A 1 857 ? -8.031 9.570 32.714 1.00 95.12 857 VAL A O 1
ATOM 6795 N N . LEU A 1 858 ? -7.386 7.922 34.098 1.00 94.38 858 LEU A N 1
ATOM 6796 C CA . LEU A 1 858 ? -8.189 6.880 33.459 1.00 94.38 858 LEU A CA 1
ATOM 6797 C C . LEU A 1 858 ? -9.689 7.199 33.532 1.00 94.38 858 LEU A C 1
ATOM 6799 O O . LEU A 1 858 ? -10.389 7.092 32.531 1.00 94.38 858 LEU A O 1
ATOM 6803 N N . GLU A 1 859 ? -10.191 7.622 34.693 1.00 93.88 859 GLU A N 1
ATOM 6804 C CA . GLU A 1 859 ? -11.584 8.050 34.856 1.00 93.88 859 GLU A CA 1
ATOM 6805 C C . GLU A 1 859 ? -11.926 9.218 33.917 1.00 93.88 859 GLU A C 1
ATOM 6807 O O . GLU A 1 859 ? -12.957 9.170 33.248 1.00 93.88 859 GLU A O 1
ATOM 6812 N N . ALA A 1 860 ? -11.041 10.214 33.789 1.00 93.50 860 ALA A N 1
ATOM 6813 C CA . ALA A 1 860 ? -11.222 11.326 32.855 1.00 93.50 860 ALA A CA 1
ATOM 6814 C C . ALA A 1 860 ? -11.268 10.862 31.386 1.00 93.50 860 ALA A C 1
ATOM 6816 O O . ALA A 1 860 ? -12.121 11.323 30.628 1.00 93.50 860 ALA A O 1
ATOM 6817 N N . ALA A 1 861 ? -10.413 9.908 30.999 1.00 92.06 861 ALA A N 1
ATOM 6818 C CA . ALA A 1 861 ? -10.422 9.307 29.662 1.00 92.06 861 ALA A CA 1
ATOM 6819 C C . ALA A 1 861 ? -11.710 8.514 29.374 1.00 92.06 861 ALA A C 1
ATOM 6821 O O . ALA A 1 861 ? -12.226 8.520 28.249 1.00 92.06 861 ALA A O 1
ATOM 6822 N N . LEU A 1 862 ? -12.258 7.849 30.395 1.00 88.94 862 LEU A N 1
ATOM 6823 C CA . LEU A 1 862 ? -13.513 7.103 30.300 1.00 88.94 862 LEU A CA 1
ATOM 6824 C C . LEU A 1 862 ? -14.737 8.017 30.232 1.00 88.94 862 LEU A C 1
ATOM 6826 O O . LEU A 1 862 ? -15.667 7.710 29.489 1.00 88.94 862 LEU A O 1
ATOM 6830 N N . ASP A 1 863 ? -14.718 9.135 30.957 1.00 89.88 863 ASP A N 1
ATOM 6831 C CA . ASP A 1 863 ? -15.791 10.138 30.977 1.00 89.88 863 ASP A CA 1
ATOM 6832 C C . ASP A 1 863 ? -15.691 11.162 29.831 1.00 89.88 863 ASP A C 1
ATOM 6834 O O . ASP A 1 863 ? -16.519 12.076 29.720 1.00 89.88 863 ASP A O 1
ATOM 6838 N N . ASN A 1 864 ? -14.700 11.003 28.951 1.00 88.31 864 ASN A N 1
ATOM 6839 C CA . ASN A 1 864 ? -14.506 11.854 27.790 1.00 88.31 864 ASN A CA 1
ATOM 6840 C C . ASN A 1 864 ? -15.710 11.763 26.833 1.00 88.31 864 ASN A C 1
ATOM 6842 O O . ASN A 1 864 ? -16.111 10.690 26.379 1.00 88.31 864 ASN A O 1
ATOM 6846 N N . ARG A 1 865 ? -16.287 12.926 26.508 1.00 82.69 865 ARG A N 1
ATOM 6847 C CA . ARG A 1 865 ? -17.487 13.063 25.662 1.00 82.69 865 ARG A CA 1
ATOM 6848 C C . ARG A 1 865 ? -17.198 12.907 24.170 1.00 82.69 865 ARG A C 1
ATOM 6850 O O . ARG A 1 865 ? -18.137 12.861 23.376 1.00 82.69 865 ARG A O 1
ATOM 6857 N N . HIS A 1 866 ? -15.927 12.865 23.788 1.00 79.25 866 HIS A N 1
ATOM 6858 C CA . HIS A 1 866 ? -15.478 12.683 22.419 1.00 79.25 866 HIS A CA 1
ATOM 6859 C C . HIS A 1 866 ? -15.137 11.204 22.209 1.00 79.25 866 HIS A C 1
ATOM 6861 O O . HIS A 1 866 ? -14.105 10.737 22.694 1.00 79.25 866 HIS A O 1
ATOM 6867 N N . PRO A 1 867 ? -16.006 10.434 21.532 1.00 58.78 867 PRO A N 1
ATOM 6868 C CA . PRO A 1 867 ? -15.766 9.013 21.342 1.00 58.78 867 PRO A CA 1
ATOM 6869 C C . PRO A 1 867 ? -14.499 8.799 20.507 1.00 58.78 867 PRO A C 1
ATOM 6871 O O . PRO A 1 867 ? -14.295 9.478 19.498 1.00 58.78 867 PRO A O 1
ATOM 6874 N N . ALA A 1 868 ? -13.669 7.833 20.912 1.00 58.75 868 ALA A N 1
ATOM 6875 C CA . ALA A 1 868 ? -12.589 7.329 20.070 1.00 58.75 868 ALA A CA 1
ATOM 6876 C C . ALA A 1 868 ? -13.141 6.816 18.732 1.00 58.75 868 ALA A C 1
ATOM 6878 O O . ALA A 1 868 ? -14.300 6.389 18.664 1.00 58.75 868 ALA A O 1
ATOM 6879 N N . GLY A 1 869 ? -12.326 6.889 17.674 1.00 55.31 869 GLY A N 1
ATOM 6880 C CA . GLY A 1 869 ? -12.701 6.440 16.331 1.00 55.31 869 GLY A CA 1
ATOM 6881 C C . GLY A 1 869 ? -13.168 4.977 16.277 1.00 55.31 869 GLY A C 1
ATOM 6882 O O . GLY A 1 869 ? -13.157 4.250 17.269 1.00 55.31 869 GLY A O 1
ATOM 6883 N N . SER A 1 870 ? -13.570 4.513 15.089 1.00 43.75 870 SER A N 1
ATOM 6884 C CA . SER A 1 870 ? -14.096 3.150 14.876 1.00 43.75 870 SER A CA 1
ATOM 6885 C C . SER A 1 870 ? -13.148 2.029 15.325 1.00 43.75 870 SER A C 1
ATOM 6887 O O . SER A 1 870 ? -13.597 0.916 15.588 1.00 43.75 870 SER A O 1
ATOM 6889 N N . ILE A 1 871 ? -11.852 2.323 15.444 1.00 48.56 871 ILE A N 1
ATOM 6890 C CA . ILE A 1 871 ? -10.820 1.412 15.926 1.00 48.56 871 ILE A CA 1
ATOM 6891 C C . ILE A 1 871 ? -10.335 1.931 17.281 1.00 48.56 871 ILE A C 1
ATOM 6893 O O . ILE A 1 871 ? -9.578 2.896 17.348 1.00 48.56 871 ILE A O 1
ATOM 6897 N N . ARG A 1 872 ? -10.770 1.279 18.359 1.00 63.50 872 ARG A N 1
ATOM 6898 C CA . ARG A 1 872 ? -10.290 1.544 19.719 1.00 63.50 872 ARG A CA 1
ATOM 6899 C C . ARG A 1 872 ? -9.034 0.700 19.964 1.00 63.50 872 ARG A C 1
ATOM 6901 O O . ARG A 1 872 ? -9.096 -0.518 19.819 1.00 63.50 872 ARG A O 1
ATOM 6908 N N . ARG A 1 873 ? -7.899 1.333 20.269 1.00 64.38 873 ARG A N 1
ATOM 6909 C CA . ARG A 1 873 ? -6.599 0.690 20.559 1.00 64.38 873 ARG A CA 1
ATOM 6910 C C . ARG A 1 873 ? -6.126 1.165 21.935 1.00 64.38 873 ARG A C 1
ATOM 6912 O O . ARG A 1 873 ? -6.461 2.277 22.313 1.00 64.38 873 ARG A O 1
ATOM 6919 N N . GLY A 1 874 ? -5.432 0.319 22.698 1.00 72.56 874 GLY A N 1
ATOM 6920 C CA . GLY A 1 874 ? -5.052 0.614 24.092 1.00 72.56 874 GLY A CA 1
ATOM 6921 C C . GLY A 1 874 ? -6.006 0.066 25.172 1.00 72.56 874 GLY A C 1
ATOM 6922 O O . GLY A 1 874 ? -5.732 0.160 26.370 1.00 72.56 874 GLY A O 1
ATOM 6923 N N . GLY A 1 875 ? -7.125 -0.558 24.776 1.00 84.75 875 GLY A N 1
ATOM 6924 C CA . GLY A 1 875 ? -8.116 -1.114 25.708 1.00 84.75 875 GLY A CA 1
ATOM 6925 C C . GLY A 1 875 ? -7.547 -2.159 26.669 1.00 84.75 875 GLY A C 1
ATOM 6926 O O . GLY A 1 875 ? -7.923 -2.203 27.840 1.00 84.75 875 GLY A O 1
ATOM 6927 N N . GLU A 1 876 ? -6.595 -2.972 26.206 1.00 87.62 876 GLU A N 1
ATOM 6928 C CA . GLU A 1 876 ? -5.919 -3.971 27.035 1.00 87.62 876 GLU A CA 1
ATOM 6929 C C . GLU A 1 876 ? -5.137 -3.323 28.184 1.00 87.62 876 GLU A C 1
ATOM 6931 O O . GLU A 1 876 ? -5.235 -3.777 29.325 1.00 87.62 876 GLU A O 1
ATOM 6936 N N . GLN A 1 877 ? -4.401 -2.251 27.901 1.00 92.81 877 GLN A N 1
ATOM 6937 C CA . GLN A 1 877 ? -3.594 -1.512 28.862 1.00 92.81 877 GLN A CA 1
ATOM 6938 C C . GLN A 1 877 ? -4.483 -0.871 29.931 1.00 92.81 877 GLN A C 1
ATOM 6940 O O . GLN A 1 877 ? -4.232 -1.067 31.121 1.00 92.81 877 GLN A O 1
ATOM 6945 N N . PHE A 1 878 ? -5.572 -0.199 29.542 1.00 93.19 878 PHE A N 1
ATOM 6946 C CA . PHE A 1 878 ? -6.519 0.380 30.502 1.00 93.19 878 PHE A CA 1
ATOM 6947 C C . PHE A 1 878 ? -7.207 -0.673 31.379 1.00 93.1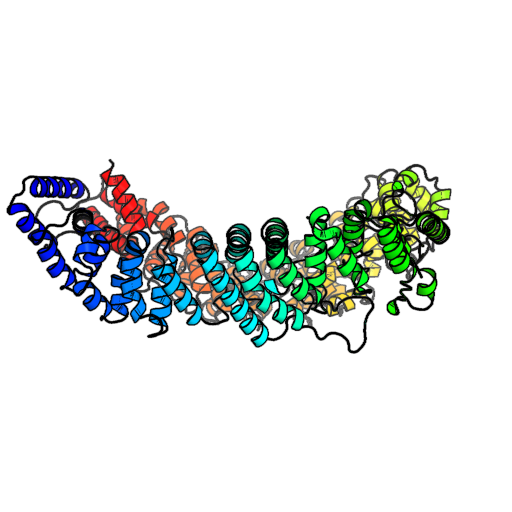9 878 PHE A C 1
ATOM 6949 O O . PHE A 1 878 ? -7.275 -0.515 32.600 1.00 93.19 878 PHE A O 1
ATO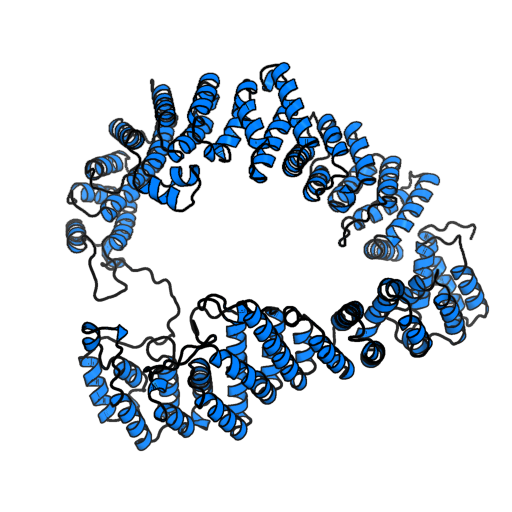M 6956 N N . VAL A 1 879 ? -7.677 -1.771 30.776 1.00 92.50 879 VAL A N 1
ATOM 6957 C CA . VAL A 1 879 ? -8.282 -2.909 31.489 1.00 92.50 879 VAL A CA 1
ATOM 6958 C C . VAL A 1 879 ? -7.305 -3.484 32.512 1.00 92.50 879 VAL A C 1
ATOM 6960 O O . VAL A 1 879 ? -7.648 -3.639 33.687 1.00 92.50 879 VAL A O 1
ATOM 6963 N N . ARG A 1 880 ? -6.067 -3.767 32.094 1.00 91.75 880 ARG A N 1
ATOM 6964 C CA . ARG A 1 880 ? -5.032 -4.308 32.981 1.00 91.75 880 ARG A CA 1
ATOM 6965 C C . ARG A 1 880 ? -4.641 -3.314 34.071 1.00 91.75 880 ARG A C 1
ATOM 6967 O O . ARG A 1 880 ? -4.405 -3.747 35.197 1.00 91.75 880 ARG A O 1
ATOM 6974 N N . LEU A 1 881 ? -4.595 -2.014 33.777 1.00 92.56 881 LEU A N 1
ATOM 6975 C CA . LEU A 1 881 ? -4.292 -0.971 34.758 1.00 92.56 881 LEU A CA 1
ATOM 6976 C C . LEU A 1 881 ? -5.350 -0.928 35.871 1.00 92.56 881 LEU A C 1
ATOM 6978 O O . LEU A 1 881 ? -4.992 -0.997 37.047 1.00 92.56 881 LEU A O 1
ATOM 6982 N N . ALA A 1 882 ? -6.640 -0.915 35.517 1.00 93.56 882 ALA A N 1
ATOM 6983 C CA . ALA A 1 882 ? -7.735 -0.943 36.490 1.00 93.56 882 ALA A CA 1
ATOM 6984 C C . ALA A 1 882 ? -7.696 -2.212 37.362 1.00 93.56 882 ALA A C 1
ATOM 6986 O O . ALA A 1 882 ? -7.792 -2.142 38.590 1.00 93.56 882 ALA A O 1
ATOM 6987 N N . LEU A 1 883 ? -7.471 -3.381 36.750 1.00 91.75 883 LEU A N 1
ATOM 6988 C CA . LEU A 1 883 ? -7.336 -4.647 37.477 1.00 91.75 883 LEU A CA 1
ATOM 6989 C C . LEU A 1 883 ? -6.107 -4.671 38.394 1.00 91.75 883 LEU A C 1
ATOM 6991 O O . LEU A 1 883 ? -6.183 -5.186 39.513 1.00 91.75 883 LEU A O 1
ATOM 6995 N N . ARG A 1 884 ? -4.981 -4.096 37.958 1.00 91.00 884 ARG A N 1
ATOM 6996 C CA . ARG A 1 884 ? -3.763 -3.964 38.768 1.00 91.00 884 ARG A CA 1
ATOM 6997 C C . ARG A 1 884 ? -4.016 -3.097 40.000 1.00 91.00 884 ARG A C 1
ATOM 6999 O O . ARG A 1 884 ? -3.648 -3.504 41.094 1.00 91.00 884 ARG A O 1
ATOM 7006 N N . MET A 1 885 ? -4.703 -1.964 39.846 1.00 90.62 885 MET A N 1
ATOM 7007 C CA . MET A 1 885 ? -5.077 -1.086 40.965 1.00 90.62 885 MET A CA 1
ATOM 7008 C C . MET A 1 885 ? -6.044 -1.763 41.943 1.00 90.62 885 MET A C 1
ATOM 7010 O O . MET A 1 885 ? -5.900 -1.623 43.155 1.00 90.62 885 MET A O 1
ATOM 7014 N N . TYR A 1 886 ? -7.012 -2.533 41.438 1.00 90.94 886 TYR A N 1
ATOM 7015 C CA . TYR A 1 886 ? -7.944 -3.287 42.281 1.00 90.94 886 TYR A CA 1
ATOM 7016 C C . TYR A 1 886 ? -7.248 -4.397 43.087 1.00 90.94 886 TYR A C 1
ATOM 7018 O O . TYR A 1 886 ? -7.568 -4.629 44.256 1.00 90.94 886 TYR A O 1
ATOM 7026 N N . THR A 1 887 ? -6.293 -5.091 42.465 1.00 88.44 887 THR A N 1
ATOM 7027 C CA . THR A 1 887 ? -5.589 -6.234 43.068 1.00 88.44 887 THR A CA 1
ATOM 7028 C C . THR A 1 887 ? -4.380 -5.836 43.913 1.00 88.44 887 THR A C 1
ATOM 7030 O O . THR A 1 887 ? -3.811 -6.694 44.589 1.00 88.44 887 THR A O 1
ATOM 7033 N N . ASP A 1 888 ? -4.015 -4.552 43.938 1.00 85.81 888 ASP A N 1
ATOM 7034 C CA . ASP A 1 888 ? -2.904 -4.054 44.739 1.00 85.81 888 ASP A CA 1
ATOM 7035 C C . ASP A 1 888 ? -3.158 -4.303 46.247 1.00 85.81 888 ASP A C 1
ATOM 7037 O O . ASP A 1 888 ? -4.196 -3.897 46.796 1.00 85.81 888 ASP A O 1
ATOM 7041 N N . PRO A 1 889 ? -2.241 -4.993 46.955 1.00 83.38 889 PRO A N 1
ATOM 7042 C CA . PRO A 1 889 ? -2.386 -5.254 48.384 1.00 83.38 889 PRO A CA 1
ATOM 7043 C C . PRO A 1 889 ? -2.296 -3.982 49.241 1.00 83.38 889 PRO A C 1
ATOM 7045 O O . PRO A 1 889 ? -2.786 -3.987 50.368 1.00 83.38 889 PRO A O 1
ATOM 7048 N N . THR A 1 890 ? -1.693 -2.910 48.723 1.00 84.62 890 THR A N 1
ATOM 7049 C CA . THR A 1 890 ? -1.524 -1.617 49.401 1.00 84.62 890 THR A CA 1
ATOM 7050 C C . THR A 1 890 ? -2.680 -0.646 49.150 1.00 84.62 890 THR A C 1
ATOM 7052 O O . THR A 1 890 ? -2.826 0.323 49.894 1.00 84.62 890 THR A O 1
ATOM 7055 N N . ALA A 1 891 ? -3.535 -0.915 48.155 1.00 85.50 891 ALA A N 1
ATOM 7056 C CA . ALA A 1 891 ? -4.695 -0.082 47.857 1.00 85.50 891 ALA A CA 1
ATOM 7057 C C . ALA A 1 891 ? -5.767 -0.181 48.954 1.00 85.50 891 ALA A C 1
ATOM 7059 O O . ALA A 1 891 ? -6.167 -1.275 49.376 1.00 85.50 891 ALA A O 1
ATOM 7060 N N . ASP A 1 892 ? -6.274 0.977 49.379 1.00 88.12 892 ASP A N 1
ATOM 7061 C CA . ASP A 1 892 ? -7.390 1.061 50.315 1.00 88.12 892 ASP A CA 1
ATOM 7062 C C . ASP A 1 892 ? -8.736 0.684 49.662 1.00 88.12 892 ASP A C 1
ATOM 7064 O O . ASP A 1 892 ? -8.852 0.458 48.453 1.00 88.12 892 ASP A O 1
ATOM 7068 N N . ALA A 1 893 ? -9.786 0.602 50.482 1.00 85.75 893 ALA A N 1
ATOM 7069 C CA . ALA A 1 893 ? -11.123 0.252 50.007 1.00 85.75 893 ALA A CA 1
ATOM 7070 C C . ALA A 1 893 ? -11.699 1.270 48.999 1.00 85.75 893 ALA A C 1
ATOM 7072 O O . ALA A 1 893 ? -12.484 0.885 48.133 1.00 85.75 893 ALA A O 1
ATOM 7073 N N . GLY A 1 894 ? -11.311 2.547 49.087 1.00 88.44 894 GLY A N 1
ATOM 7074 C CA . GLY A 1 894 ? -11.762 3.603 48.182 1.00 88.44 894 GLY A CA 1
ATOM 7075 C C . GLY A 1 894 ? -11.157 3.460 46.787 1.00 88.44 894 GLY A C 1
ATOM 7076 O O . GLY A 1 894 ? -11.892 3.488 45.799 1.00 88.44 894 GLY A O 1
ATOM 7077 N N . ILE A 1 895 ? -9.845 3.224 46.701 1.00 88.62 895 ILE A N 1
ATOM 7078 C CA . ILE A 1 895 ? -9.134 2.959 45.441 1.00 88.62 895 ILE A CA 1
ATOM 7079 C C . ILE A 1 895 ? -9.680 1.690 44.790 1.00 88.62 895 ILE A C 1
ATOM 7081 O O . ILE A 1 895 ? -10.004 1.703 43.605 1.00 88.62 895 ILE A O 1
ATOM 7085 N N . LYS A 1 896 ? -9.868 0.612 45.562 1.00 90.00 896 LYS A N 1
ATOM 7086 C CA . LYS A 1 896 ? -10.438 -0.641 45.040 1.00 90.00 896 LYS A CA 1
ATOM 7087 C C . LYS A 1 896 ? -11.858 -0.461 44.514 1.00 90.00 896 LYS A C 1
ATOM 7089 O O . LYS A 1 896 ? -12.203 -1.052 43.493 1.00 90.00 896 LYS A O 1
ATOM 7094 N N . SER A 1 897 ? -12.678 0.355 45.180 1.00 89.75 897 SER A N 1
ATOM 7095 C CA . SER A 1 897 ? -14.023 0.668 44.693 1.00 89.75 897 SER A CA 1
ATOM 7096 C C . SER A 1 897 ? -13.971 1.416 43.364 1.00 89.75 897 SER A C 1
ATOM 7098 O O . SER A 1 897 ? -14.583 0.950 42.407 1.00 89.75 897 SER A O 1
ATOM 7100 N N . ARG A 1 898 ? -13.197 2.506 43.292 1.00 93.06 898 ARG A N 1
ATOM 7101 C CA . ARG A 1 898 ? -13.038 3.325 42.080 1.00 93.06 898 ARG A CA 1
ATOM 7102 C C . ARG A 1 898 ? -12.453 2.537 40.910 1.00 93.06 898 ARG A C 1
ATOM 7104 O O . ARG A 1 898 ? -12.951 2.639 39.797 1.00 93.06 898 ARG A O 1
ATOM 7111 N N . ALA A 1 899 ? -11.453 1.692 41.162 1.00 92.69 899 ALA A N 1
ATOM 7112 C CA . ALA A 1 899 ? -10.859 0.826 40.145 1.00 92.69 899 ALA A CA 1
ATOM 7113 C C . ALA A 1 899 ? -11.890 -0.143 39.547 1.00 92.69 899 ALA A C 1
ATOM 7115 O O . ALA A 1 899 ? -11.900 -0.364 38.339 1.00 92.69 899 ALA A O 1
ATOM 7116 N N . MET A 1 900 ? -12.796 -0.680 40.371 1.00 91.88 900 MET A N 1
ATOM 7117 C CA . MET A 1 900 ? -13.897 -1.509 39.878 1.00 91.88 900 MET A CA 1
ATOM 7118 C C . MET A 1 900 ? -14.965 -0.705 39.132 1.00 91.88 900 MET A C 1
ATOM 7120 O O . MET A 1 900 ? -15.503 -1.205 38.151 1.00 91.88 900 MET A O 1
ATOM 7124 N N . ASP A 1 901 ? -15.254 0.528 39.550 1.00 91.44 901 ASP A N 1
ATOM 7125 C CA . ASP A 1 901 ? -16.191 1.399 38.830 1.00 91.44 901 ASP A CA 1
ATOM 7126 C C . ASP A 1 901 ? -15.621 1.795 37.448 1.00 91.44 901 ASP A C 1
ATOM 7128 O O . ASP A 1 901 ? -16.343 1.807 36.449 1.00 91.44 901 ASP A O 1
ATOM 7132 N N . ALA A 1 902 ? -14.307 2.038 37.359 1.00 92.25 902 ALA A N 1
ATOM 7133 C CA . ALA A 1 902 ? -13.595 2.237 36.097 1.00 92.25 902 ALA A CA 1
ATOM 7134 C C . ALA A 1 902 ? -13.584 0.961 35.239 1.00 92.25 902 ALA A C 1
ATOM 7136 O O . ALA A 1 902 ? -13.822 1.029 34.035 1.00 92.25 902 ALA A O 1
ATOM 7137 N N . PHE A 1 903 ? -13.363 -0.209 35.848 1.00 92.62 903 PHE A N 1
ATOM 7138 C CA . PHE A 1 903 ? -13.414 -1.499 35.159 1.00 92.62 903 PHE A CA 1
ATOM 7139 C C . PHE A 1 903 ? -14.800 -1.790 34.561 1.00 92.62 903 PHE A C 1
ATOM 7141 O O . PHE A 1 903 ? -14.887 -2.251 33.426 1.00 92.62 903 PHE A O 1
ATOM 7148 N N . ASP A 1 904 ? -15.881 -1.462 35.274 1.00 89.62 904 ASP A N 1
ATOM 7149 C CA . ASP A 1 904 ? -17.251 -1.604 34.769 1.00 89.62 904 ASP A CA 1
ATOM 7150 C C . ASP A 1 904 ? -17.475 -0.741 33.508 1.00 89.62 904 ASP A C 1
ATOM 7152 O O . ASP A 1 904 ? -17.972 -1.248 32.500 1.00 89.62 904 ASP A O 1
ATOM 7156 N N . LYS A 1 905 ? -17.019 0.523 33.501 1.00 89.25 905 LYS A N 1
ATOM 7157 C CA . LYS A 1 905 ? -17.047 1.389 32.300 1.00 89.25 905 LYS A CA 1
ATOM 7158 C C . LYS A 1 905 ? -16.162 0.848 31.170 1.00 89.25 905 LYS A C 1
ATOM 7160 O O . LYS A 1 905 ? -16.535 0.896 29.998 1.00 89.25 905 LYS A O 1
ATOM 7165 N N . LEU A 1 906 ? -14.986 0.317 31.509 1.00 90.25 906 LEU A N 1
ATOM 7166 C CA . LEU A 1 906 ? -14.073 -0.295 30.542 1.00 90.25 906 LEU A CA 1
ATOM 7167 C C . LEU A 1 906 ? -14.689 -1.525 29.886 1.00 90.25 906 LEU A C 1
ATOM 7169 O O . LEU A 1 906 ? -14.487 -1.721 28.695 1.00 90.25 906 LEU A O 1
ATOM 7173 N N . MET A 1 907 ? -15.478 -2.321 30.604 1.00 86.69 907 MET A N 1
ATOM 7174 C CA . MET A 1 907 ? -16.176 -3.449 29.995 1.00 86.69 907 MET A CA 1
ATOM 7175 C C . MET A 1 907 ? -17.236 -3.016 28.976 1.00 86.69 907 MET A C 1
ATOM 7177 O O . MET A 1 907 ? -17.473 -3.727 28.000 1.00 86.69 907 MET A O 1
ATOM 7181 N N . GLU A 1 908 ? -17.877 -1.863 29.184 1.00 81.94 908 GLU A N 1
ATOM 7182 C CA . GLU A 1 908 ? -18.809 -1.292 28.206 1.00 81.94 908 GLU A CA 1
ATOM 7183 C C . GLU A 1 908 ? -18.073 -0.793 26.952 1.00 81.94 908 GLU A C 1
ATOM 7185 O O . GLU A 1 908 ? -18.579 -0.933 25.836 1.00 81.94 908 GLU A O 1
ATOM 7190 N N . ARG A 1 909 ? -16.859 -0.244 27.111 1.00 83.00 909 ARG A N 1
ATOM 7191 C CA . ARG A 1 909 ? -16.080 0.364 26.017 1.00 83.00 909 ARG A CA 1
ATOM 7192 C C . ARG A 1 909 ? -15.131 -0.610 25.290 1.00 83.00 909 ARG A C 1
ATOM 7194 O O . ARG A 1 909 ? -14.935 -0.441 24.086 1.00 83.00 909 ARG A O 1
ATOM 7201 N N . TYR A 1 910 ? -14.609 -1.626 25.975 1.00 85.25 910 TYR A N 1
ATOM 7202 C CA . TYR A 1 910 ? -13.584 -2.590 25.529 1.00 85.25 910 TYR A CA 1
ATOM 7203 C C . TYR A 1 910 ? -13.972 -4.023 25.928 1.00 85.25 910 TYR A C 1
ATOM 7205 O O . TYR A 1 910 ? -13.269 -4.724 26.661 1.00 85.25 910 TYR A O 1
ATOM 7213 N N . ALA A 1 911 ? -15.160 -4.450 25.491 1.00 80.81 911 ALA A N 1
ATOM 7214 C CA . ALA A 1 911 ? -15.767 -5.708 25.923 1.00 80.81 911 ALA A CA 1
ATOM 7215 C C . ALA A 1 911 ? -14.903 -6.947 25.622 1.00 80.81 911 ALA A C 1
ATOM 7217 O O . ALA A 1 911 ? -14.919 -7.903 26.398 1.00 80.81 911 ALA A O 1
ATOM 7218 N N . TYR A 1 912 ? -14.153 -6.942 24.515 1.00 79.94 912 TYR A N 1
ATOM 7219 C CA . TYR A 1 912 ? -13.295 -8.063 24.129 1.00 79.94 912 TYR A CA 1
ATOM 7220 C C . TYR A 1 912 ? -12.084 -8.193 25.062 1.00 79.94 912 TYR A C 1
ATOM 7222 O O . TYR A 1 912 ? -11.829 -9.262 25.619 1.00 79.94 912 TYR A O 1
ATOM 7230 N N . GLU A 1 913 ? -11.362 -7.097 25.281 1.00 86.31 913 GLU A N 1
ATOM 7231 C CA . GLU A 1 913 ? -10.166 -7.040 26.115 1.00 86.31 913 GLU A CA 1
ATOM 7232 C C . GLU A 1 913 ? -10.503 -7.321 27.579 1.00 86.31 913 GLU A C 1
ATOM 7234 O O . GLU A 1 913 ? -9.818 -8.121 28.223 1.00 86.31 913 GLU A O 1
ATOM 7239 N N . ALA A 1 914 ? -11.589 -6.720 28.078 1.00 87.44 914 ALA A N 1
ATOM 7240 C CA . ALA A 1 914 ? -12.112 -6.975 29.415 1.00 87.44 914 ALA A CA 1
ATOM 7241 C C . ALA A 1 914 ? -12.567 -8.432 29.578 1.00 87.44 914 ALA A C 1
ATOM 7243 O O . ALA A 1 914 ? -12.224 -9.067 30.574 1.00 87.44 914 ALA A O 1
ATOM 7244 N N . GLY A 1 915 ? -13.275 -8.988 28.587 1.00 84.50 915 GLY A N 1
ATOM 7245 C CA . GLY A 1 915 ? -13.703 -10.387 28.580 1.00 84.50 915 GLY A CA 1
ATOM 7246 C C . GLY A 1 915 ? -12.524 -11.356 28.658 1.00 84.50 915 GLY A C 1
ATOM 7247 O O . GLY A 1 915 ? -12.503 -12.226 29.521 1.00 84.50 915 GLY A O 1
ATOM 7248 N N . ARG A 1 916 ? -11.485 -11.150 27.840 1.00 83.56 916 ARG A N 1
ATOM 7249 C CA . ARG A 1 916 ? -10.264 -11.970 27.886 1.00 83.56 916 ARG A CA 1
ATOM 7250 C C . ARG A 1 916 ? -9.543 -11.852 29.236 1.00 83.56 916 ARG A C 1
ATOM 7252 O O . ARG A 1 916 ? -9.100 -12.865 29.771 1.00 83.56 916 ARG A O 1
ATOM 7259 N N . ALA A 1 917 ? -9.439 -10.647 29.802 1.00 86.81 917 ALA A N 1
ATOM 7260 C CA . ALA A 1 917 ? -8.831 -10.451 31.120 1.00 86.81 917 ALA A CA 1
ATOM 7261 C C . ALA A 1 917 ? -9.630 -11.147 32.240 1.00 86.81 917 ALA A C 1
ATOM 7263 O O . ALA A 1 917 ? -9.039 -11.693 33.174 1.00 86.81 917 ALA A O 1
ATOM 7264 N N . LEU A 1 918 ? -10.963 -11.176 32.131 1.00 86.62 918 LEU A N 1
ATOM 7265 C CA . LEU A 1 918 ? -11.827 -11.935 33.035 1.00 86.62 918 LEU A CA 1
ATOM 7266 C C . LEU A 1 918 ? -11.699 -13.443 32.840 1.00 86.62 918 LEU A C 1
ATOM 7268 O O . LEU A 1 918 ? -11.634 -14.150 33.835 1.00 86.62 918 LEU A O 1
ATOM 7272 N N . ASP A 1 919 ? -11.600 -13.945 31.611 1.00 80.88 919 ASP A N 1
ATOM 7273 C CA . ASP A 1 919 ? -11.368 -15.371 31.357 1.00 80.88 919 ASP A CA 1
ATOM 7274 C C . ASP A 1 919 ? -10.026 -15.835 31.942 1.00 80.88 919 ASP A C 1
ATOM 7276 O O . ASP A 1 919 ? -9.920 -16.940 32.472 1.00 80.88 919 ASP A O 1
ATOM 7280 N N . GLU A 1 920 ? -8.985 -15.002 31.857 1.00 83.44 920 GLU A N 1
ATOM 7281 C CA . GLU A 1 920 ? -7.703 -15.257 32.521 1.00 83.44 920 GLU A CA 1
ATOM 7282 C C . GLU A 1 920 ? -7.836 -15.263 34.045 1.00 83.44 920 GLU A C 1
ATOM 7284 O O . GLU A 1 920 ? -7.173 -16.062 34.705 1.00 83.44 920 GLU A O 1
ATOM 7289 N N . TRP A 1 921 ? -8.671 -14.383 34.602 1.00 83.06 921 TRP A N 1
ATOM 7290 C CA . TRP A 1 921 ? -8.956 -14.333 36.032 1.00 83.06 921 TRP A CA 1
ATOM 7291 C C . TRP A 1 921 ? -9.751 -15.554 36.503 1.00 83.06 921 TRP A C 1
ATOM 7293 O O . TRP A 1 921 ? -9.349 -16.199 37.462 1.00 83.06 921 TRP A O 1
ATOM 7303 N N . ASP A 1 922 ? -10.834 -15.902 35.810 1.00 76.69 922 ASP A N 1
ATOM 7304 C CA . ASP A 1 922 ? -11.754 -16.984 36.171 1.00 76.69 922 ASP A CA 1
ATOM 7305 C C . ASP A 1 922 ? -11.093 -18.380 36.033 1.00 76.69 922 ASP A C 1
ATOM 7307 O O . ASP A 1 922 ? -11.587 -19.357 36.597 1.00 76.69 922 ASP A O 1
ATOM 7311 N N . ARG A 1 923 ? -9.963 -18.489 35.308 1.00 74.88 923 ARG A N 1
ATOM 7312 C CA . ARG A 1 923 ? -9.121 -19.703 35.224 1.00 74.88 923 ARG A CA 1
ATOM 7313 C C . ARG A 1 923 ? -8.106 -19.858 36.365 1.00 74.88 923 ARG A C 1
ATOM 7315 O O . ARG A 1 923 ? -7.541 -20.948 36.486 1.00 74.88 923 ARG A O 1
ATOM 7322 N N . ARG A 1 924 ? -7.805 -18.794 37.114 1.00 67.50 924 ARG A N 1
ATOM 7323 C CA . ARG A 1 924 ? -6.896 -18.833 38.276 1.00 67.50 924 ARG A CA 1
ATOM 7324 C C . ARG A 1 924 ? -7.632 -19.356 39.499 1.00 67.50 924 ARG A C 1
ATOM 7326 O O . ARG A 1 924 ? -6.969 -20.068 40.285 1.00 67.50 924 ARG A O 1
#

Nearest PDB structures (foldseek):
  8r09-assembly1_B1  TM=2.869E-01  e=3.926E-05  Homo sapiens
  7onb-assembly1_C  TM=2.344E-01  e=3.791E-05  Homo sapiens
  7dco-assembly1_1  TM=1.823E-01  e=4.362E-05  Saccharomyces cerevisiae
  9e8q-assembly1_U  TM=2.323E-01  e=6.248E-04  Homo sapiens
  5a7d-assembly2_E  TM=2.320E-01  e=1.154E-01  Drosophila melanogaster

Radius of gyration: 40.05 Å; Cα contacts (8 Å, |Δi|>4): 1216; chains: 1; bounding box: 93×79×102 Å

Solvent-accessible surface area (backbone atoms only — not comparable to full-atom values): 49139 Å² total; per-residue (Å²): 130,92,65,82,79,55,80,81,40,52,66,54,52,53,54,53,52,53,53,32,56,76,66,74,41,79,60,33,64,52,54,51,56,49,58,78,66,39,81,84,55,52,58,68,58,47,53,49,52,40,40,59,61,24,64,48,65,79,69,48,76,68,56,46,56,51,49,55,54,37,59,70,35,82,91,40,20,52,60,48,40,60,22,34,39,64,30,68,44,48,46,70,69,41,60,57,69,68,45,53,61,54,73,69,50,57,69,69,55,33,68,73,32,51,48,59,28,46,45,42,33,31,66,82,39,36,52,63,49,35,63,69,49,56,87,44,58,77,76,41,74,68,36,45,52,51,51,49,55,40,58,69,56,52,82,71,67,81,43,68,54,41,53,55,49,50,56,53,48,56,70,73,44,54,41,67,49,42,24,61,51,75,55,54,21,60,46,11,62,61,37,25,64,64,28,18,53,51,52,30,50,36,55,49,37,15,49,52,37,35,62,71,76,45,90,70,69,92,85,57,44,56,58,75,70,26,46,54,39,60,68,38,55,49,50,22,43,52,37,13,23,70,73,22,25,69,51,26,51,62,35,42,45,64,53,52,55,53,52,42,60,72,43,82,65,67,99,59,89,62,78,42,51,34,76,21,64,79,41,61,40,76,72,58,64,51,36,72,58,46,48,49,51,55,48,30,50,38,52,12,52,37,48,32,54,73,76,38,51,70,63,33,51,54,53,49,51,57,33,65,68,46,73,34,33,46,46,48,51,47,49,41,54,29,46,47,75,44,28,86,86,35,48,70,58,53,50,51,53,47,74,72,37,77,33,48,62,44,29,53,99,48,85,24,41,45,28,24,53,30,45,45,53,33,53,81,76,46,53,72,70,56,45,51,50,53,48,51,52,46,72,67,52,80,65,79,65,75,92,49,50,81,77,34,59,79,54,54,56,51,69,41,43,36,50,55,68,35,47,61,73,93,71,52,49,79,65,50,48,52,51,48,56,51,43,44,67,75,40,70,92,71,71,69,74,91,64,79,70,47,87,66,90,68,74,54,33,36,68,57,60,74,87,48,61,86,73,54,49,68,73,52,50,57,50,46,55,63,71,28,51,63,92,52,84,55,96,51,87,54,38,35,29,38,63,32,40,14,60,52,47,18,54,48,22,48,76,40,45,72,64,42,44,59,42,58,77,67,45,68,88,82,57,52,64,46,48,56,46,16,52,41,52,10,40,36,71,40,95,59,68,65,64,55,37,49,55,50,44,57,66,58,63,72,47,86,87,59,92,48,59,40,55,51,21,57,24,46,53,62,47,31,88,76,64,70,51,68,71,58,50,54,48,29,49,51,48,46,74,44,77,89,53,71,58,41,56,50,33,54,73,69,70,48,53,43,58,58,24,11,70,70,14,46,41,30,28,13,42,56,29,45,50,53,28,35,70,66,64,65,51,96,60,33,66,59,50,49,51,51,51,41,57,48,32,39,71,51,89,51,59,22,49,23,40,41,37,40,42,51,36,54,78,71,37,37,85,77,42,46,70,59,35,52,54,48,50,56,44,39,48,60,96,36,75,77,46,66,72,32,70,49,47,51,49,35,43,58,66,50,18,58,54,35,26,75,75,33,43,62,58,39,52,50,26,47,68,38,88,54,53,70,39,8,15,50,16,16,31,52,25,35,55,49,41,73,51,51,32,77,50,24,52,31,64,66,38,33,52,49,23,38,52,46,29,51,47,13,66,72,46,60,68,42,18,26,35,17,31,23,43,48,29,15,73,35,36,67,45,101,50,18,53,61,20,26,59,55,38,60,76,36,29,72,48,92,46,68,66,29,13,34,29,44,29,55,17,39,84,34,50,73,74,68,85,50,72,44,45,37,48,33,54,48,54,38,30,54,27,55,16,35,35,60,33,39,36,49,46,23,48,44,46,52,72,45,20,74,82,44,52,76,57,38,51,52,38,49,48,37,43,69,68,29,88,51,73,56,48,100,73,81,52,35,48,56,38,50,44,51,43,26,51,48,48,43,67,36,89,85,51,50,75,66,53,29,49,50,22,49,56,47,42,40,53,40,37,75,76,29,48,67,48,38,47,52,55,46,55,60,53,78,71,107

Organism: NCBI:txid2653852

Sequence (924 aa):
MAGDQGLFARPQLVQVLAYLRGSGSSAFLRELNLLFRAEGLRFHLKELLFGWFGALPDPTDDEWLLTRRLLADPATRPRTLKALGGNPGWFARLRGRPLEDLLARDDQVLDTEVVPYLLSMVDLEQEAVTGLLRPFLGRSDHWIVRVSWVLGRIRDWHALAALELFELLLHEVPASEVGNTHELDEVVKAFPREGCRLIQHVLGRSLDAHLEDGPSSPRGGLMRDMPLHNYTLQEAFKAASSAAPGDFVEAVLPWLQRVVGLTDPPDYEPPYFAPDALSHGWYDCLDPAQSIFIRALIDALTTLARTERDRFRILAGRLAAMPYQTPQQLLAHVYRAVPDAYTGDVLRFLLGDRRRLNLGDHQQYDSRKLITAVYPLLTEARRTELETYIVSWDLILPYRGLEGLRYRKLEQLYLLQAIPGRYLTDRGARYLAELERKFPGVRAREAPLITEARAVGSPIDEGAHAKMSDEAWLRAMRKYRGKVRHPEWHRGGAHQLAASLQRRVKEEPERFHALAMRAPEDVDDEYAGAFINGLAETEAPAEWLFDVVDRFGCDPTRHIGRTIAWALEKRYDEGLNEGMLDRLEGVVRGLMGDDERRAEQGGDGPSGVYLNSDRGASMRTLMQALDSRREEGDEERMWSLIEHAAGDSSTALRAGAIEELLYRLLTEDRGRAVALFERLMDGHPALLCDHDATSFMYYGSYRHFSRMEPFVRDLMGHADEKCAQRGAELACVAALSSADALGSDVDLSTARALAEAAITGPPALRRGAAKVYARNMDSRRSDLCARGLMRLLDDGDDQVRRSVGGAFMHVRGAGDPEVRRFVEEFAASRALASEEDDFAEYLWEYGPDDPPWALQVLEAALDNRHPAGSIRRGGEQFVRLALRMYTDPTADAGIKSRAMDAFDKLMERYAYEAGRALDEWDRR

Mean predicted aligned error: 15.54 Å

pLDDT: mean 89.35, std 9.34, range [36.59, 98.5]